Protein AF-A0A978VHN1-F1 (afdb_monomer_lite)

Foldseek 3Di:
DDDDDDDDDDDDDDDDDDDDDDDDDDDDDDDDDDDDDDDDDPVAAEEEEEALALLRLLLQLLLLVLAVRHAAEYEAQADHHPVLCPPPNQFGQAAFQVPPDQLVLLVQFLPCSVVSNFCLCVVPNPVNSQVVLVVLPFHWDADPVRTITTPVSHSVSVVVSSVVSCVVSPHHYHYNKHWQEWDDDPQWIWTWIARNVPRDTDIDIHNHYHYPHPPDPSSVVHCVNHPDDDDDDFFAQWAFFFPDPLLCVVADDDQWGGHPRGIHHQVRRSVCRNCRVVCVVVQVWDKDWDQLQVVDDLVRQLVQLVVQLVVQQVDFQLVDDRCVSVDDSSVSVVLCVVLVHDSRDGSVPQDSVNSSVSSCCNGTPMTTGPHTDDDDGGRPRNSVSSSSSSSSNVSSNQSSCVSVVNDDPDDDDDDPDDPADAAEQDPCCQPPNQLVPDDAFQADEDADDVPGPLVRVVVNQVVQVPPPDPRRHHYLFDRVLNVQQQFVVSVVVLCVVLVAFAFDKDKDFDPAFQDDDPQWDDDQAWIGGNNDIAGPQKKKAARGNPFQFIKTWHHVVVLTWIKTFHDFADQDPVQVSRLVSLLVLQDDDPDDGGHYYYDDDDDDDDGDQFGMDIGSPDHDDGRRGMIMIGHDACQVQKKKKWWAQALQDIWIKIAGDCVPHRGFDADPVRHGAIWTFFDDPVVSNSSSSSCVSSVQRTWMWIWGDHPNDIHTHHTNGHDDDGPDSLRSNLSSLSVNLVSCVVPPVVVSVVDDSHGDVVVPDDDDDDPDDDDDDDPDPDDPPDDDDDDDDDDDDDFFFWWFKDKFKAKDQDPQVQVLQCVQVVNDAQDKHKQFDQVSLVSVLVSLVVVQDPDQDDDDDDVVVVVNVNNLSSVLSNLQSPQLPGCPQGQKMKMKGADDWDWDDDPPDDTRIGGRMTMIMIIHIRAQALRSLVVLLVLLLCCQQPVDPDPDRHVVPDDPVVVSVDAAEFEPDSSRLQSSLSSNCNNVVIDDDSPVSSVRHYDYDNVLQPLQVQLVVLLVVLLVVVQCVLQVLDQPPDDPDPPQQAPPPLAADSCSVVLLVVLLVLLVLLLVLLVVVQVVVVVVVVVVDDDDDPPNDDPVVSVPDSCPLVVQVVVLAFGPSDGSSNLSVLSVCLSCQQAPPVVRGGDLVSLVSQLSNLVRCVVRVVSSVRPCSVVSNVSSCSRCSNNVVRSQPRHPVSVVVSVCSSPVVDPPPDD

Structure (mmCIF, N/CA/C/O backbone):
data_AF-A0A978VHN1-F1
#
_entry.id   AF-A0A978VHN1-F1
#
loop_
_atom_site.group_PDB
_atom_site.id
_atom_site.type_symbol
_atom_site.label_atom_id
_atom_site.label_alt_id
_atom_site.label_comp_id
_atom_site.label_asym_id
_atom_site.label_entity_id
_atom_site.label_seq_id
_atom_site.pdbx_PDB_ins_code
_atom_site.Cartn_x
_atom_site.Cartn_y
_atom_site.Cartn_z
_atom_site.occupancy
_atom_site.B_iso_or_equiv
_atom_site.auth_seq_id
_atom_site.auth_comp_id
_atom_site.auth_asym_id
_atom_site.auth_atom_id
_atom_site.pdbx_PDB_model_num
ATOM 1 N N . MET A 1 1 ? 40.995 -9.228 34.389 1.00 23.66 1 MET A N 1
ATOM 2 C CA . MET A 1 1 ? 42.226 -9.731 35.033 1.00 23.66 1 MET A CA 1
ATOM 3 C C . MET A 1 1 ? 42.840 -10.819 34.158 1.00 23.66 1 MET A C 1
ATOM 5 O O . MET A 1 1 ? 42.144 -11.741 33.767 1.00 23.66 1 MET A O 1
ATOM 9 N N . SER A 1 2 ? 44.104 -10.591 33.805 1.00 18.84 2 SER A N 1
ATOM 10 C CA . SER A 1 2 ? 45.189 -11.450 33.297 1.00 18.84 2 SER A CA 1
ATOM 11 C C . SER A 1 2 ? 45.091 -12.996 33.358 1.00 18.84 2 SER A C 1
ATOM 13 O O . SER A 1 2 ? 44.983 -13.529 34.454 1.00 18.84 2 SER A O 1
ATOM 15 N N . PHE A 1 3 ? 45.274 -13.632 32.176 1.00 19.95 3 PHE A N 1
ATOM 16 C CA . PHE A 1 3 ? 46.182 -14.756 31.778 1.00 19.95 3 PHE A CA 1
ATOM 17 C C . PHE A 1 3 ? 46.316 -16.034 32.664 1.00 19.95 3 PHE A C 1
ATOM 19 O O . PHE A 1 3 ? 46.292 -15.951 33.879 1.00 19.95 3 PHE A O 1
ATOM 26 N N . THR A 1 4 ? 46.519 -17.276 32.171 1.00 24.92 4 THR A N 1
ATOM 27 C CA . THR A 1 4 ? 47.367 -17.767 31.052 1.00 24.92 4 THR A CA 1
ATOM 28 C C . THR A 1 4 ? 47.069 -19.250 30.696 1.00 24.92 4 THR A C 1
ATOM 30 O O . THR A 1 4 ? 46.908 -20.052 31.606 1.00 24.92 4 THR A O 1
ATOM 33 N N . SER A 1 5 ? 47.181 -19.586 29.391 1.00 24.75 5 SER A N 1
ATOM 34 C CA . SER A 1 5 ? 47.854 -20.767 28.767 1.00 24.75 5 SER A CA 1
ATOM 35 C C . SER A 1 5 ? 47.271 -22.199 28.966 1.00 24.75 5 SER A C 1
ATOM 37 O O . SER A 1 5 ? 46.955 -22.584 30.076 1.00 24.75 5 SER A O 1
ATOM 39 N N . THR A 1 6 ? 47.179 -23.137 27.996 1.00 26.47 6 THR A N 1
ATOM 40 C CA . THR A 1 6 ? 47.881 -23.328 26.698 1.00 26.47 6 THR A CA 1
ATOM 41 C C . THR A 1 6 ? 47.289 -24.497 25.869 1.00 26.47 6 THR A C 1
ATOM 43 O O . THR A 1 6 ? 46.937 -25.512 26.467 1.00 26.47 6 THR A O 1
ATOM 46 N N . ARG A 1 7 ? 47.347 -24.393 24.520 1.00 21.73 7 ARG A N 1
ATOM 47 C CA . ARG A 1 7 ? 47.733 -25.391 23.461 1.00 21.73 7 ARG A CA 1
ATOM 48 C C . ARG A 1 7 ? 46.830 -25.249 22.213 1.00 21.73 7 ARG A C 1
ATOM 50 O O . ARG A 1 7 ? 45.629 -25.406 22.348 1.00 21.73 7 ARG A O 1
ATOM 57 N N . LEU A 1 8 ? 47.270 -25.039 20.966 1.00 19.70 8 LEU A N 1
ATOM 58 C CA . LEU A 1 8 ? 48.526 -24.614 20.326 1.00 19.70 8 LEU A CA 1
ATOM 59 C C . LEU A 1 8 ? 48.159 -24.198 18.871 1.00 19.70 8 LEU A C 1
ATOM 61 O O . LEU A 1 8 ? 47.267 -24.798 18.278 1.00 19.70 8 LEU A O 1
ATOM 65 N N . VAL A 1 9 ? 48.829 -23.184 18.312 1.00 21.77 9 VAL A N 1
ATOM 66 C CA . VAL A 1 9 ? 48.659 -22.632 16.946 1.00 21.77 9 VAL A CA 1
ATOM 67 C C . VAL A 1 9 ? 49.852 -23.033 16.083 1.00 21.77 9 VAL A C 1
ATOM 69 O O . VAL A 1 9 ? 50.964 -22.951 16.592 1.00 21.77 9 VAL A O 1
ATOM 72 N N . LEU A 1 10 ? 49.659 -23.303 14.783 1.00 18.11 10 LEU A N 1
ATOM 73 C CA . LEU A 1 10 ? 50.666 -23.010 13.747 1.00 18.11 10 LEU A CA 1
ATOM 74 C C . LEU A 1 10 ? 49.998 -22.553 12.429 1.00 18.11 10 LEU A C 1
ATOM 76 O O . LEU A 1 10 ? 49.153 -23.248 11.873 1.00 18.11 10 LEU A O 1
ATOM 80 N N . ARG A 1 11 ? 50.400 -21.365 11.948 1.00 21.06 11 ARG A N 1
ATOM 81 C CA . ARG A 1 11 ? 50.219 -20.838 10.577 1.00 21.06 11 ARG A CA 1
ATOM 82 C C . ARG A 1 11 ? 51.448 -21.200 9.747 1.00 21.06 11 ARG A C 1
ATOM 84 O O . ARG A 1 11 ? 52.529 -21.141 10.312 1.00 21.06 11 ARG A O 1
ATOM 91 N N . PHE A 1 12 ? 51.305 -21.348 8.429 1.00 18.53 12 PHE A N 1
ATOM 92 C CA . PHE A 1 12 ? 52.311 -20.909 7.448 1.00 18.53 12 PHE A CA 1
ATOM 93 C C . PHE A 1 12 ? 51.646 -20.641 6.088 1.00 18.53 12 PHE A C 1
ATOM 95 O O . PHE A 1 12 ? 50.700 -21.326 5.712 1.00 18.53 12 PHE A O 1
ATOM 102 N N . GLY A 1 13 ? 52.145 -19.638 5.364 1.00 20.69 13 GLY A N 1
ATOM 103 C CA . GLY A 1 13 ? 51.940 -19.467 3.924 1.00 20.69 13 GLY A CA 1
ATOM 104 C C . GLY A 1 13 ? 53.294 -19.450 3.213 1.00 20.69 13 GLY A C 1
ATOM 105 O O . GLY A 1 13 ? 54.295 -19.212 3.881 1.00 20.69 13 GLY A O 1
ATOM 106 N N . PHE A 1 14 ? 53.316 -19.731 1.905 1.00 21.08 14 PHE A N 1
ATOM 107 C CA . PHE A 1 14 ? 53.994 -18.966 0.838 1.00 21.08 14 PHE A CA 1
ATOM 108 C C . PHE A 1 14 ? 53.988 -19.731 -0.507 1.00 21.08 14 PHE A C 1
ATOM 110 O O . PHE A 1 14 ? 54.187 -20.938 -0.538 1.00 21.08 14 PHE A O 1
ATOM 117 N N . SER A 1 15 ? 53.739 -18.959 -1.577 1.00 20.67 15 SER A N 1
ATOM 118 C CA . SER A 1 15 ? 54.418 -18.870 -2.890 1.00 20.67 15 SER A CA 1
ATOM 119 C C . SER A 1 15 ? 54.900 -20.109 -3.665 1.00 20.67 15 SER A C 1
ATOM 121 O O . SER A 1 15 ? 55.586 -20.985 -3.154 1.00 20.67 15 SER A O 1
ATOM 123 N N . SER A 1 16 ? 54.649 -20.038 -4.977 1.00 29.33 16 SER A N 1
ATOM 124 C CA . SER A 1 16 ? 55.203 -20.830 -6.079 1.00 29.33 16 SER A CA 1
ATOM 125 C C . SER A 1 16 ? 56.732 -20.824 -6.162 1.00 29.33 16 SER A C 1
ATOM 127 O O . SER A 1 16 ? 57.327 -19.763 -6.005 1.00 29.33 16 SER A O 1
ATOM 129 N N . GLU A 1 17 ? 57.322 -21.954 -6.564 1.00 22.70 17 GLU A N 1
ATOM 130 C CA . GLU A 1 17 ? 58.317 -22.046 -7.647 1.00 22.70 17 GLU A CA 1
ATOM 131 C C . GLU A 1 17 ? 58.624 -23.517 -7.971 1.00 22.70 17 GLU A C 1
ATOM 133 O O . GLU A 1 17 ? 58.770 -24.363 -7.090 1.00 22.70 17 GLU A O 1
ATOM 138 N N . ALA A 1 18 ? 58.677 -23.822 -9.266 1.00 29.02 18 ALA A N 1
ATOM 139 C CA . ALA A 1 18 ? 58.998 -25.132 -9.809 1.00 29.02 18 ALA A CA 1
ATOM 140 C C . ALA A 1 18 ? 60.501 -25.217 -10.098 1.00 29.02 18 ALA A C 1
ATOM 142 O O . ALA A 1 18 ? 61.020 -24.386 -10.837 1.00 29.02 18 ALA A O 1
ATOM 143 N N . VAL A 1 19 ? 61.182 -26.259 -9.604 1.00 22.22 19 VAL A N 1
ATOM 144 C CA . VAL A 1 19 ? 62.507 -26.655 -10.105 1.00 22.22 19 VAL A CA 1
ATOM 145 C C . VAL A 1 19 ? 62.607 -28.174 -10.253 1.00 22.22 19 VAL A C 1
ATOM 147 O O . VAL A 1 19 ? 62.267 -28.962 -9.375 1.00 22.22 19 VAL A O 1
ATOM 150 N N . CYS A 1 20 ? 63.084 -28.527 -11.440 1.00 21.69 20 CYS A N 1
ATOM 151 C CA . CYS A 1 20 ? 63.336 -29.823 -12.047 1.00 21.69 20 CYS A CA 1
ATOM 152 C C . CYS A 1 20 ? 64.661 -30.460 -11.579 1.00 21.69 20 CYS A C 1
ATOM 154 O O . CYS A 1 20 ? 65.636 -29.748 -11.377 1.00 21.69 20 CYS A O 1
ATOM 156 N N . THR A 1 21 ? 64.737 -31.797 -11.538 1.00 24.75 21 THR A N 1
ATOM 157 C CA . THR A 1 21 ? 65.944 -32.601 -11.863 1.00 24.75 21 THR A CA 1
ATOM 158 C C . THR A 1 21 ? 65.482 -34.009 -12.296 1.00 24.75 21 THR A C 1
ATOM 160 O O . THR A 1 21 ? 64.880 -34.736 -11.521 1.00 24.75 21 THR A O 1
ATOM 163 N N . SER A 1 22 ? 65.458 -34.334 -13.595 1.00 22.80 22 SER A N 1
ATOM 164 C CA . SER A 1 22 ? 66.549 -34.817 -14.468 1.00 22.80 22 SER A CA 1
ATOM 165 C C . SER A 1 22 ? 66.853 -36.319 -14.341 1.00 22.80 22 SER A C 1
ATOM 167 O O . SER A 1 22 ? 67.541 -36.716 -13.410 1.00 22.80 22 SER A O 1
ATOM 169 N N . LEU A 1 23 ? 66.528 -37.094 -15.389 1.00 24.28 23 LEU A N 1
ATOM 170 C CA . LEU A 1 23 ? 67.434 -38.089 -15.988 1.00 24.28 23 LEU A CA 1
ATOM 171 C C . LEU A 1 23 ? 67.096 -38.293 -17.484 1.00 24.28 23 LEU A C 1
ATOM 173 O O . LEU A 1 23 ? 65.948 -38.471 -17.877 1.00 24.28 23 LEU A O 1
ATOM 177 N N . LYS A 1 24 ? 68.136 -38.192 -18.321 1.00 23.73 24 LYS A N 1
ATOM 178 C CA . LYS A 1 24 ? 68.141 -38.124 -19.796 1.00 23.73 24 LYS A CA 1
ATOM 179 C C . LYS A 1 24 ? 67.983 -39.498 -20.471 1.00 23.73 24 LYS A C 1
ATOM 181 O O . LYS A 1 24 ? 68.670 -40.427 -20.056 1.00 23.73 24 LYS A O 1
ATOM 186 N N . ARG A 1 25 ? 67.326 -39.558 -21.648 1.00 24.69 25 ARG A N 1
ATOM 187 C CA . ARG A 1 25 ? 67.877 -40.208 -22.872 1.00 24.69 25 ARG A CA 1
ATOM 188 C C . ARG A 1 25 ? 67.074 -39.940 -24.172 1.00 24.69 25 ARG A C 1
ATOM 190 O O . ARG A 1 25 ? 65.955 -40.394 -24.322 1.00 24.69 25 ARG A O 1
ATOM 197 N N . LYS A 1 26 ? 67.750 -39.223 -25.086 1.00 24.61 26 LYS A N 1
ATOM 198 C CA . LYS A 1 26 ? 67.881 -39.316 -26.566 1.00 24.61 26 LYS A CA 1
ATOM 199 C C . LYS A 1 26 ? 66.668 -39.526 -27.514 1.00 24.61 26 LYS A C 1
ATOM 201 O O . LYS A 1 26 ? 66.053 -40.578 -27.542 1.00 24.61 26 LYS A O 1
ATOM 206 N N . SER A 1 27 ? 66.516 -38.518 -28.389 1.00 24.58 27 SER A N 1
ATOM 207 C CA . SER A 1 27 ? 66.044 -38.441 -29.794 1.00 24.58 27 SER A CA 1
ATOM 208 C C . SER A 1 27 ? 65.553 -39.699 -30.536 1.00 24.58 27 SER A C 1
ATOM 210 O O . SER A 1 27 ? 66.290 -40.676 -30.625 1.00 24.58 27 SER A O 1
ATOM 212 N N . SER A 1 28 ? 64.471 -39.579 -31.320 1.00 24.17 28 SER A N 1
ATOM 213 C CA . SER A 1 28 ? 64.537 -39.269 -32.772 1.00 24.17 28 SER A CA 1
ATOM 214 C C . SER A 1 28 ? 63.179 -39.455 -33.498 1.00 24.17 28 SER A C 1
ATOM 216 O O . SER A 1 28 ? 62.465 -40.415 -33.247 1.00 24.17 28 SER A O 1
ATOM 218 N N . THR A 1 29 ? 62.858 -38.487 -34.370 1.00 24.92 29 THR A N 1
ATOM 219 C CA . THR A 1 29 ? 62.142 -38.555 -35.674 1.00 24.92 29 THR A CA 1
ATOM 220 C C . THR A 1 29 ? 60.813 -39.322 -35.889 1.00 24.92 29 THR A C 1
ATOM 222 O O . THR A 1 29 ? 60.770 -40.543 -35.915 1.00 24.92 29 THR A O 1
ATOM 225 N N . THR A 1 30 ? 59.784 -38.521 -36.213 1.00 24.67 30 THR A N 1
ATOM 226 C CA . THR A 1 30 ? 58.862 -38.556 -37.384 1.00 24.67 30 THR A CA 1
ATOM 227 C C . THR A 1 30 ? 57.980 -39.780 -37.725 1.00 24.67 30 THR A C 1
ATOM 229 O O . THR A 1 30 ? 58.464 -40.837 -38.105 1.00 24.67 30 THR A O 1
ATOM 232 N N . THR A 1 31 ? 56.665 -39.488 -37.806 1.00 30.22 31 THR A N 1
ATOM 233 C CA . THR A 1 31 ? 55.612 -40.014 -38.722 1.00 30.22 31 THR A CA 1
ATOM 234 C C . THR A 1 31 ? 55.367 -41.519 -38.819 1.00 30.22 31 THR A C 1
ATOM 236 O O . THR A 1 31 ? 56.138 -42.220 -39.459 1.00 30.22 31 THR A O 1
ATOM 239 N N . THR A 1 32 ? 54.159 -41.966 -38.445 1.00 23.44 32 THR A N 1
ATOM 240 C CA . THR A 1 32 ? 53.177 -42.513 -39.413 1.00 23.44 32 THR A CA 1
ATOM 241 C C . THR A 1 32 ? 51.784 -42.644 -38.787 1.00 23.44 32 THR A C 1
ATOM 243 O O . THR A 1 32 ? 51.609 -43.194 -37.705 1.00 23.44 32 THR A O 1
ATOM 246 N N . THR A 1 33 ? 50.790 -42.115 -39.491 1.00 28.14 33 THR A N 1
ATOM 247 C CA . THR A 1 33 ? 49.350 -42.257 -39.264 1.00 28.14 33 THR A CA 1
ATOM 248 C C . THR A 1 33 ? 48.898 -43.688 -39.576 1.00 28.14 33 THR A C 1
ATOM 250 O O . THR A 1 33 ? 49.284 -44.233 -40.608 1.00 28.14 33 THR A O 1
ATOM 253 N N . ILE A 1 34 ? 48.024 -44.265 -38.745 1.00 27.81 34 ILE A N 1
ATOM 254 C CA . ILE A 1 34 ? 47.188 -45.429 -39.093 1.00 27.81 34 ILE A CA 1
ATOM 255 C C . ILE A 1 34 ? 45.717 -45.022 -38.869 1.00 27.81 34 ILE A C 1
ATOM 257 O O . ILE A 1 34 ? 45.431 -44.384 -37.853 1.00 27.81 34 ILE A O 1
ATOM 261 N N . PRO A 1 35 ? 44.791 -45.310 -39.806 1.00 32.91 35 PRO A N 1
ATOM 262 C CA . PRO A 1 35 ? 43.470 -44.693 -39.860 1.00 32.91 35 PRO A CA 1
ATOM 263 C C . PRO A 1 35 ? 42.443 -45.446 -39.006 1.00 32.91 35 PRO A C 1
ATOM 265 O O . PRO A 1 35 ? 42.399 -46.675 -39.016 1.00 32.91 35 PRO A O 1
ATOM 268 N N . ILE A 1 36 ? 41.576 -44.701 -38.316 1.00 28.70 36 ILE A N 1
ATOM 269 C CA . ILE A 1 36 ? 40.404 -45.228 -37.599 1.00 28.70 36 ILE A CA 1
ATOM 270 C C . ILE A 1 36 ? 39.138 -44.792 -38.365 1.00 28.70 36 ILE A C 1
ATOM 272 O O . ILE A 1 36 ? 39.122 -43.687 -38.912 1.00 28.70 36 ILE A O 1
ATOM 276 N N . PRO A 1 37 ? 38.115 -45.661 -38.490 1.00 31.48 37 PRO A N 1
ATOM 277 C CA . PRO A 1 37 ? 37.134 -45.620 -39.571 1.00 31.48 37 PRO A CA 1
ATOM 278 C C . PRO A 1 37 ? 36.224 -44.395 -39.529 1.00 31.48 37 PRO A C 1
ATOM 280 O O . PRO A 1 37 ? 35.776 -43.964 -38.468 1.00 31.48 37 PRO A O 1
ATOM 283 N N . VAL A 1 38 ? 35.893 -43.900 -40.721 1.00 36.03 38 VAL A N 1
ATOM 284 C CA . VAL A 1 38 ? 34.855 -42.897 -40.964 1.00 36.03 38 VAL A CA 1
ATOM 285 C C . VAL A 1 38 ? 33.511 -43.445 -40.478 1.00 36.03 38 VAL A C 1
ATOM 287 O O . VAL A 1 38 ? 32.858 -44.223 -41.171 1.00 36.03 38 VAL A O 1
ATOM 290 N N . ALA A 1 39 ? 33.095 -43.036 -39.281 1.00 31.64 39 ALA A N 1
ATOM 291 C CA . ALA A 1 39 ? 31.705 -43.118 -38.860 1.00 31.64 39 ALA A CA 1
ATOM 292 C C . ALA A 1 39 ? 30.955 -41.935 -39.487 1.00 31.64 39 ALA A C 1
ATOM 294 O O . ALA A 1 39 ? 31.329 -40.777 -39.294 1.00 31.64 39 ALA A O 1
ATOM 295 N N . GLN A 1 40 ? 29.923 -42.235 -40.275 1.00 29.48 40 GLN A N 1
ATOM 296 C CA . GLN A 1 40 ? 28.997 -41.252 -40.831 1.00 29.48 40 GLN A CA 1
ATOM 297 C C . GLN A 1 40 ? 28.476 -40.336 -39.710 1.00 29.48 40 GLN A C 1
ATOM 299 O O . GLN A 1 40 ? 27.790 -40.794 -38.799 1.00 29.48 40 GLN A O 1
ATOM 304 N N . LYS A 1 41 ? 28.801 -39.039 -39.774 1.00 33.03 41 LYS A N 1
ATOM 305 C CA . LYS A 1 41 ? 28.182 -38.012 -38.928 1.00 33.03 41 LYS A CA 1
ATOM 306 C C . LYS A 1 41 ? 26.718 -37.858 -39.347 1.00 33.03 41 LYS A C 1
ATOM 308 O O . LYS A 1 41 ? 26.440 -37.202 -40.347 1.00 33.03 41 LYS A O 1
ATOM 313 N N . SER A 1 42 ? 25.787 -38.437 -38.593 1.00 37.34 42 SER A N 1
ATOM 314 C CA . SER A 1 42 ? 24.411 -37.935 -38.573 1.00 37.34 42 SER A CA 1
ATOM 315 C C . SER A 1 42 ? 24.437 -36.578 -37.870 1.00 37.34 42 SER A C 1
ATOM 317 O O . SER A 1 42 ? 24.809 -36.498 -36.700 1.00 37.34 42 SER A O 1
ATOM 319 N N . ASN A 1 43 ? 24.099 -35.514 -38.589 1.00 51.75 43 ASN A N 1
ATOM 320 C CA . ASN A 1 43 ? 24.185 -34.122 -38.142 1.00 51.75 43 ASN A CA 1
ATOM 321 C C . ASN A 1 43 ? 22.998 -33.711 -37.235 1.00 51.75 43 ASN A C 1
ATOM 323 O O . ASN A 1 43 ? 22.556 -32.570 -37.290 1.00 51.75 43 ASN A O 1
ATOM 327 N N . GLU A 1 44 ? 22.434 -34.648 -36.467 1.00 69.19 44 GLU A N 1
ATOM 328 C CA . GLU A 1 44 ? 21.231 -34.430 -35.652 1.00 69.19 44 GLU A CA 1
ATOM 329 C C . GLU A 1 44 ? 21.609 -33.967 -34.241 1.00 69.19 44 GLU A C 1
ATOM 331 O O . GLU A 1 44 ? 22.273 -34.701 -33.501 1.00 69.19 44 GLU A O 1
ATOM 336 N N . GLU A 1 45 ? 21.167 -32.765 -33.862 1.00 86.88 45 GLU A N 1
ATOM 337 C CA . GLU A 1 45 ? 21.300 -32.251 -32.497 1.00 86.88 45 GLU A CA 1
ATOM 338 C C . GLU A 1 45 ? 20.550 -33.142 -31.498 1.00 86.88 45 GLU A C 1
ATOM 340 O O . GLU A 1 45 ? 19.514 -33.745 -31.809 1.00 86.88 45 GLU A O 1
ATOM 345 N N . ARG A 1 46 ? 21.074 -33.237 -30.273 1.00 94.00 46 ARG A N 1
ATOM 346 C CA . ARG A 1 46 ? 20.566 -34.128 -29.228 1.00 94.00 46 ARG A CA 1
ATOM 347 C C . ARG A 1 46 ? 20.252 -33.395 -27.928 1.00 94.00 46 ARG A C 1
ATOM 349 O O . ARG A 1 46 ? 21.113 -32.757 -27.327 1.00 94.00 46 ARG A O 1
ATOM 356 N N . LEU A 1 47 ? 19.038 -33.613 -27.425 1.00 96.06 47 LEU A N 1
ATOM 357 C CA . LEU A 1 47 ? 18.605 -33.258 -26.074 1.00 96.06 47 LEU A CA 1
ATOM 358 C C . LEU A 1 47 ? 18.618 -34.494 -25.169 1.00 96.06 47 LEU A C 1
ATOM 360 O O . LEU A 1 47 ? 17.914 -35.474 -25.424 1.00 96.06 47 LEU A O 1
ATOM 364 N N . VAL A 1 48 ? 19.347 -34.415 -24.056 1.00 97.12 48 VAL A N 1
ATOM 365 C CA . VAL A 1 48 ? 19.242 -35.385 -22.960 1.00 97.12 48 VAL A CA 1
ATOM 366 C C . VAL A 1 48 ? 18.445 -34.791 -21.800 1.00 97.12 48 VAL A C 1
ATOM 368 O O . VAL A 1 48 ? 18.801 -33.759 -21.233 1.00 97.12 48 VAL A O 1
ATOM 371 N N . VAL A 1 49 ? 17.370 -35.474 -21.412 1.00 97.19 49 VAL A N 1
ATOM 372 C CA . VAL A 1 49 ? 16.538 -35.139 -20.253 1.00 97.19 49 VAL A CA 1
ATOM 373 C C . VAL A 1 49 ? 16.861 -36.093 -19.106 1.00 97.19 49 VAL A C 1
ATOM 375 O O . VAL A 1 49 ? 16.669 -37.303 -19.212 1.00 97.19 49 VAL A O 1
ATOM 378 N N . VAL A 1 50 ? 17.334 -35.559 -17.983 1.00 95.81 50 VAL A N 1
ATOM 379 C CA . VAL A 1 50 ? 17.686 -36.331 -16.786 1.00 95.81 50 VAL A CA 1
ATOM 380 C C . VAL A 1 50 ? 16.495 -36.363 -15.833 1.00 95.81 50 VAL A C 1
ATOM 382 O O . VAL A 1 50 ? 16.274 -35.416 -15.080 1.00 95.81 50 VAL A O 1
ATOM 385 N N . GLY A 1 51 ? 15.746 -37.465 -15.846 1.00 93.81 51 GLY A N 1
ATOM 386 C CA . GLY A 1 51 ? 14.565 -37.700 -15.014 1.00 93.81 51 GLY A CA 1
ATOM 387 C C . GLY A 1 51 ? 13.284 -37.872 -15.833 1.00 93.81 51 GLY A C 1
ATOM 388 O O . GLY A 1 51 ? 12.827 -36.958 -16.512 1.00 93.81 51 GLY A O 1
ATOM 389 N N . GLY A 1 52 ? 12.647 -39.035 -15.704 1.00 94.31 52 GLY A N 1
ATOM 390 C CA . GLY A 1 52 ? 11.376 -39.404 -16.335 1.00 94.31 52 GLY A CA 1
ATOM 391 C C . GLY A 1 52 ? 10.153 -39.057 -15.482 1.00 94.31 52 GLY A C 1
ATOM 392 O O . GLY A 1 52 ? 9.205 -39.840 -15.402 1.00 94.31 52 GLY A O 1
ATOM 393 N N . GLY A 1 53 ? 10.194 -37.924 -14.777 1.00 93.38 53 GLY A N 1
ATOM 394 C CA . GLY A 1 53 ? 9.078 -37.395 -13.989 1.00 93.38 53 GLY A CA 1
ATOM 395 C C . GLY A 1 53 ? 8.096 -36.564 -14.822 1.00 93.38 53 GLY A C 1
ATOM 396 O O . GLY A 1 53 ? 8.215 -36.484 -16.039 1.00 93.38 53 GLY A O 1
ATOM 397 N N . ALA A 1 54 ? 7.146 -35.909 -14.146 1.00 94.44 54 ALA A N 1
ATOM 398 C CA . ALA A 1 54 ? 6.151 -35.027 -14.766 1.00 94.44 54 ALA A CA 1
ATOM 399 C C . ALA A 1 54 ? 6.785 -33.982 -15.706 1.00 94.44 54 ALA A C 1
ATOM 401 O O . ALA A 1 54 ? 6.524 -34.003 -16.903 1.00 94.44 54 ALA A O 1
ATOM 402 N N . ALA A 1 55 ? 7.686 -33.143 -15.183 1.00 95.75 55 ALA A N 1
ATOM 403 C CA . ALA A 1 55 ? 8.350 -32.096 -15.962 1.00 95.75 55 ALA A CA 1
ATOM 404 C C . ALA A 1 55 ? 9.226 -32.648 -17.097 1.00 95.75 55 ALA A C 1
ATOM 406 O O . ALA A 1 55 ? 9.227 -32.102 -18.194 1.00 95.75 55 ALA A O 1
ATOM 407 N N . GLY A 1 56 ? 9.962 -33.735 -16.839 1.00 96.06 56 GLY A N 1
ATOM 408 C CA . GLY A 1 56 ? 10.905 -34.298 -17.806 1.00 96.06 56 GLY A CA 1
ATOM 409 C C . GLY A 1 56 ? 10.211 -34.924 -19.011 1.00 96.06 56 GLY A C 1
ATOM 410 O O . GLY A 1 56 ? 10.566 -34.624 -20.145 1.00 96.06 56 GLY A O 1
ATOM 411 N N . VAL A 1 57 ? 9.178 -35.741 -18.778 1.00 97.06 57 VAL A N 1
ATOM 412 C CA . VAL A 1 57 ? 8.402 -36.349 -19.871 1.00 97.06 57 VAL A CA 1
ATOM 413 C C . VAL A 1 57 ? 7.618 -35.281 -20.632 1.00 97.06 57 VAL A C 1
ATOM 415 O O . VAL A 1 57 ? 7.653 -35.267 -21.859 1.00 97.06 57 VAL A O 1
ATOM 418 N N . PHE A 1 58 ? 6.969 -34.350 -19.926 1.00 97.12 58 PHE A N 1
ATOM 419 C CA . PHE A 1 58 ? 6.195 -33.279 -20.559 1.00 97.12 58 PHE A CA 1
ATOM 420 C C . PHE A 1 58 ? 7.076 -32.345 -21.402 1.00 97.12 58 PHE A C 1
ATOM 422 O O . PHE A 1 58 ? 6.751 -32.048 -22.550 1.00 97.12 58 PHE A O 1
ATOM 429 N N . GLY A 1 59 ? 8.237 -31.944 -20.874 1.00 96.25 59 GLY A N 1
ATOM 430 C CA . GLY A 1 59 ? 9.202 -31.122 -21.602 1.00 96.25 59 GLY A CA 1
ATOM 431 C C . GLY A 1 59 ? 9.835 -31.837 -22.792 1.00 96.25 59 GLY A C 1
ATOM 432 O O . GLY A 1 59 ? 10.027 -31.215 -23.832 1.00 96.25 59 GLY A O 1
ATOM 433 N N . ALA A 1 60 ? 10.081 -33.147 -22.694 1.00 97.06 60 ALA A N 1
ATOM 434 C CA . ALA A 1 60 ? 10.567 -33.945 -23.818 1.00 97.06 60 ALA A CA 1
ATOM 435 C C . ALA A 1 60 ? 9.551 -34.010 -24.971 1.00 97.06 60 ALA A C 1
ATOM 437 O O . ALA A 1 60 ? 9.925 -33.808 -26.126 1.00 97.06 60 ALA A O 1
ATOM 438 N N . ILE A 1 61 ? 8.268 -34.241 -24.657 1.00 97.25 61 ILE A N 1
ATOM 439 C CA . ILE A 1 61 ? 7.177 -34.207 -25.645 1.00 97.25 61 ILE A CA 1
ATOM 440 C C . ILE A 1 61 ? 7.120 -32.829 -26.303 1.00 97.25 61 ILE A C 1
ATOM 442 O O . ILE A 1 61 ? 7.064 -32.731 -27.529 1.00 97.25 61 ILE A O 1
ATOM 446 N N . ARG A 1 62 ? 7.172 -31.757 -25.502 1.00 95.69 62 ARG A N 1
ATOM 447 C CA . ARG A 1 62 ? 7.105 -30.389 -26.020 1.00 95.69 62 ARG A CA 1
ATOM 448 C C . ARG A 1 62 ? 8.293 -30.056 -26.922 1.00 95.69 62 ARG A C 1
ATOM 450 O O . ARG A 1 62 ? 8.066 -29.531 -28.005 1.00 95.69 62 ARG A O 1
ATOM 457 N N . ALA A 1 63 ? 9.515 -30.415 -26.529 1.00 94.12 63 ALA A N 1
ATOM 458 C CA . ALA A 1 63 ? 10.710 -30.214 -27.350 1.00 94.12 63 ALA A CA 1
ATOM 459 C C . ALA A 1 63 ? 10.584 -30.905 -28.713 1.00 94.12 63 ALA A C 1
ATOM 461 O O . ALA A 1 63 ? 10.812 -30.268 -29.735 1.00 94.12 63 ALA A O 1
ATOM 462 N N . LYS A 1 64 ? 10.124 -32.165 -28.741 1.00 92.62 64 LYS A N 1
ATOM 463 C CA . LYS A 1 64 ? 9.842 -32.889 -29.992 1.00 92.62 64 LYS A CA 1
ATOM 464 C C . LYS A 1 64 ? 8.697 -32.293 -30.807 1.00 92.62 64 LYS A C 1
ATOM 466 O O . LYS A 1 64 ? 8.709 -32.377 -32.026 1.00 92.62 64 LYS A O 1
ATOM 471 N N . THR A 1 65 ? 7.700 -31.710 -30.147 1.00 91.50 65 THR A N 1
ATOM 472 C CA . THR A 1 65 ? 6.574 -31.062 -30.832 1.00 91.50 65 THR A CA 1
ATOM 473 C C . THR A 1 65 ? 7.026 -29.796 -31.563 1.00 91.50 65 THR A C 1
ATOM 475 O O . THR A 1 65 ? 6.538 -29.524 -32.652 1.00 91.50 65 THR A O 1
ATOM 478 N N . VAL A 1 66 ? 7.954 -29.035 -30.974 1.00 89.75 66 VAL A N 1
ATOM 479 C CA . VAL A 1 66 ? 8.504 -27.800 -31.563 1.00 89.75 66 VAL A CA 1
ATOM 480 C C . VAL A 1 66 ? 9.611 -28.104 -32.580 1.00 89.75 66 VAL A C 1
ATOM 482 O O . VAL A 1 66 ? 9.662 -27.499 -33.646 1.00 89.75 66 VAL A O 1
ATOM 485 N N . ALA A 1 67 ? 10.475 -29.076 -32.288 1.00 90.06 67 ALA A N 1
ATOM 486 C CA . ALA A 1 67 ? 11.538 -29.535 -33.176 1.00 90.06 67 ALA A CA 1
ATOM 487 C C . ALA A 1 67 ? 11.393 -31.045 -33.446 1.00 90.06 67 ALA A C 1
ATOM 489 O O . ALA A 1 67 ? 11.972 -31.860 -32.718 1.00 90.06 67 ALA A O 1
ATOM 490 N N . PRO A 1 68 ? 10.633 -31.441 -34.489 1.00 89.62 68 PRO A N 1
ATOM 491 C CA . PRO A 1 68 ? 10.396 -32.849 -34.821 1.00 89.62 68 PRO A CA 1
ATOM 492 C C . PRO A 1 68 ? 11.678 -33.658 -35.051 1.00 89.62 68 PRO A C 1
ATOM 494 O O . PRO A 1 68 ? 11.746 -34.828 -34.657 1.00 89.62 68 PRO A O 1
ATOM 497 N N . ASP A 1 69 ? 12.715 -33.019 -35.598 1.00 89.06 69 ASP A N 1
ATOM 498 C CA . ASP A 1 69 ? 13.988 -33.656 -35.953 1.00 89.06 69 ASP A CA 1
ATOM 499 C C . ASP A 1 69 ? 14.985 -33.744 -34.778 1.00 89.06 69 ASP A C 1
ATOM 501 O O . ASP A 1 69 ? 15.928 -34.528 -34.826 1.00 89.06 69 ASP A O 1
ATOM 505 N N . LEU A 1 70 ? 14.757 -33.024 -33.669 1.00 92.12 70 LEU A N 1
ATOM 506 C CA . LEU A 1 70 ? 15.642 -33.033 -32.492 1.00 92.12 70 LEU A CA 1
ATOM 507 C C . LEU A 1 70 ? 15.699 -34.426 -31.854 1.00 92.12 70 LEU A C 1
ATOM 509 O O . LEU A 1 70 ? 14.670 -34.963 -31.448 1.00 92.12 70 LEU A O 1
ATOM 513 N N . ASN A 1 71 ? 16.876 -35.018 -31.666 1.00 95.06 71 ASN A N 1
ATOM 514 C CA . ASN A 1 71 ? 16.988 -36.317 -31.004 1.00 95.06 71 ASN A CA 1
ATOM 515 C C . ASN A 1 71 ? 16.804 -36.172 -29.480 1.00 95.06 71 ASN A C 1
ATOM 517 O O . ASN A 1 71 ? 17.705 -35.710 -28.783 1.00 95.06 71 ASN A O 1
ATOM 521 N N . VAL A 1 72 ? 15.640 -36.563 -28.943 1.00 96.81 72 VAL A N 1
ATOM 522 C CA . VAL A 1 72 ? 15.315 -36.416 -27.511 1.00 96.81 72 VAL A CA 1
ATOM 523 C C . VAL A 1 72 ? 15.399 -37.755 -26.779 1.00 96.81 72 VAL A C 1
ATOM 525 O O . VAL A 1 72 ? 14.629 -38.680 -27.052 1.00 96.81 72 VAL A O 1
ATOM 528 N N . VAL A 1 73 ? 16.289 -37.831 -25.786 1.00 96.56 73 VAL A N 1
ATOM 529 C CA . VAL A 1 73 ? 16.481 -39.003 -24.922 1.00 96.56 73 VAL A CA 1
ATOM 530 C C . VAL A 1 73 ? 16.172 -38.651 -23.470 1.00 96.56 73 VAL A C 1
ATOM 532 O O . VAL A 1 73 ? 16.830 -37.803 -22.875 1.00 96.56 73 VAL A O 1
ATOM 535 N N . VAL A 1 74 ? 15.208 -39.340 -22.862 1.00 97.25 74 VAL A N 1
ATOM 536 C CA . VAL A 1 74 ? 14.886 -39.222 -21.434 1.00 97.25 74 VAL A CA 1
ATOM 537 C C . VAL A 1 74 ? 15.540 -40.373 -20.674 1.00 97.25 74 VAL A C 1
ATOM 539 O O . VAL A 1 74 ? 15.230 -41.537 -20.920 1.00 97.25 74 VAL A O 1
ATOM 542 N N . ILE A 1 75 ? 16.421 -40.059 -19.728 1.00 95.38 75 ILE A N 1
ATOM 543 C CA . ILE A 1 75 ? 17.135 -41.028 -18.890 1.00 95.38 75 ILE A CA 1
ATOM 544 C C . ILE A 1 75 ? 16.491 -41.063 -17.503 1.00 95.38 75 ILE A C 1
ATOM 546 O O . ILE A 1 75 ? 16.453 -40.053 -16.801 1.00 95.38 75 ILE A O 1
ATOM 550 N N . GLU A 1 76 ? 16.003 -42.232 -17.092 1.00 93.31 76 GLU A N 1
ATOM 551 C CA . GLU A 1 76 ? 15.321 -42.442 -15.814 1.00 93.31 76 GLU A CA 1
ATOM 552 C C . GLU A 1 76 ? 15.927 -43.623 -15.044 1.00 93.31 76 GLU A C 1
ATOM 554 O O . GLU A 1 76 ? 16.050 -44.735 -15.560 1.00 93.31 76 GLU A O 1
ATOM 559 N N . GLN A 1 77 ? 16.268 -43.403 -13.772 1.00 90.06 77 GLN A N 1
ATOM 560 C CA . GLN A 1 77 ? 16.888 -44.429 -12.932 1.00 90.06 77 GLN A CA 1
ATOM 561 C C . GLN A 1 77 ? 15.907 -45.548 -12.567 1.00 90.06 77 GLN A C 1
ATOM 563 O O . GLN A 1 77 ? 16.290 -46.719 -12.528 1.00 90.06 77 GLN A O 1
ATOM 568 N N . GLY A 1 78 ? 14.657 -45.195 -12.276 1.00 88.12 78 GLY A N 1
ATOM 569 C CA . GLY A 1 78 ? 13.611 -46.106 -11.838 1.00 88.12 78 GLY A CA 1
ATOM 570 C C . GLY A 1 78 ? 12.527 -46.317 -12.890 1.00 88.12 78 GLY A C 1
ATOM 571 O O . GLY A 1 78 ? 12.789 -46.492 -14.080 1.00 88.12 78 GLY A O 1
ATOM 572 N N . LYS A 1 79 ? 11.274 -46.345 -12.423 1.00 89.88 79 LYS A N 1
ATOM 573 C CA . LYS A 1 79 ? 10.096 -46.375 -13.293 1.00 89.88 79 LYS A CA 1
ATOM 574 C C . LYS A 1 79 ? 9.656 -44.932 -13.600 1.00 89.88 79 LYS A C 1
ATOM 576 O O . LYS A 1 79 ? 9.409 -44.184 -12.646 1.00 89.88 79 LYS A O 1
ATOM 581 N N . PRO A 1 80 ? 9.468 -44.559 -14.876 1.00 92.19 80 PRO A N 1
ATOM 582 C CA . PRO A 1 80 ? 8.932 -43.258 -15.262 1.00 92.19 80 PRO A CA 1
ATOM 583 C C . PRO A 1 80 ? 7.589 -42.960 -14.593 1.00 92.19 80 PRO A C 1
ATOM 585 O O . PRO A 1 80 ? 6.809 -43.872 -14.290 1.00 92.19 80 PRO A O 1
ATOM 588 N N . LEU A 1 81 ? 7.341 -41.673 -14.341 1.00 93.19 81 LEU A N 1
ATOM 589 C CA . LEU A 1 81 ? 6.090 -41.130 -13.805 1.00 93.19 81 LEU A CA 1
ATOM 590 C C . LEU A 1 81 ? 5.635 -41.774 -12.478 1.00 93.19 81 LEU A C 1
ATOM 592 O O . LEU A 1 81 ? 4.465 -41.702 -12.107 1.00 93.19 81 LEU A O 1
ATOM 596 N N . SER A 1 82 ? 6.555 -42.363 -11.704 1.00 90.25 82 SER A N 1
ATOM 597 C CA . SER A 1 82 ? 6.214 -43.042 -10.444 1.00 90.25 82 SER A CA 1
ATOM 598 C C . SER A 1 82 ? 5.553 -42.116 -9.418 1.00 90.25 82 SER A C 1
ATOM 600 O O . SER A 1 82 ? 4.631 -42.546 -8.729 1.00 90.25 82 SER A O 1
ATOM 602 N N . LYS A 1 83 ? 5.957 -40.837 -9.352 1.00 88.12 83 LYS A N 1
ATOM 603 C CA . LYS A 1 83 ? 5.294 -39.840 -8.489 1.00 88.12 83 LYS A CA 1
ATOM 604 C C . LYS A 1 83 ? 3.889 -39.477 -8.979 1.00 88.12 83 LYS A C 1
ATOM 606 O O . LYS A 1 83 ? 3.001 -39.313 -8.152 1.00 88.12 83 LYS A O 1
ATOM 611 N N . VAL A 1 84 ? 3.669 -39.407 -10.295 1.00 91.12 84 VAL A N 1
ATOM 612 C CA . VAL A 1 84 ? 2.328 -39.203 -10.877 1.00 91.12 84 VAL A CA 1
ATOM 613 C C . VAL A 1 84 ? 1.419 -40.370 -10.495 1.00 91.12 84 VAL A C 1
ATOM 615 O O . VAL A 1 84 ? 0.312 -40.137 -10.015 1.00 91.12 84 VAL A O 1
ATOM 618 N N . ARG A 1 85 ? 1.927 -41.611 -10.573 1.00 90.81 85 ARG A N 1
ATOM 619 C CA . ARG A 1 85 ? 1.173 -42.836 -10.258 1.00 90.81 85 ARG A CA 1
ATOM 620 C C . ARG A 1 85 ? 0.567 -42.826 -8.859 1.00 90.81 85 ARG A C 1
ATOM 622 O O . ARG A 1 85 ? -0.600 -43.162 -8.702 1.00 90.81 85 ARG A O 1
ATOM 629 N N . VAL A 1 86 ? 1.347 -42.440 -7.852 1.00 86.12 86 VAL A N 1
ATOM 630 C CA . VAL A 1 86 ? 0.905 -42.455 -6.444 1.00 86.12 86 VAL A CA 1
ATOM 631 C C . VAL A 1 86 ? 0.213 -41.160 -6.008 1.00 86.12 86 VAL A C 1
ATOM 633 O O . VAL A 1 86 ? -0.374 -41.097 -4.929 1.00 86.12 86 VAL A O 1
ATOM 636 N N . SER A 1 87 ? 0.269 -40.109 -6.827 1.00 84.38 87 SER A N 1
ATOM 637 C CA . SER A 1 87 ? -0.261 -38.799 -6.457 1.00 84.38 87 SER A CA 1
ATOM 638 C C . SER A 1 87 ? -1.783 -38.753 -6.368 1.00 84.38 87 SER A C 1
ATOM 640 O O . SER A 1 87 ? -2.491 -39.520 -7.020 1.00 84.38 87 SER A O 1
ATOM 642 N N . GLY A 1 88 ? -2.302 -37.838 -5.543 1.00 80.81 88 GLY A N 1
ATOM 643 C CA . GLY A 1 88 ? -3.746 -37.674 -5.350 1.00 80.81 88 GLY A CA 1
ATOM 644 C C . GLY A 1 88 ? -4.444 -38.938 -4.832 1.00 80.81 88 GLY A C 1
ATOM 645 O O . GLY A 1 88 ? -5.605 -39.156 -5.163 1.00 80.81 88 GLY A O 1
ATOM 646 N N . GLY A 1 89 ? -3.728 -39.800 -4.096 1.00 81.44 89 GLY A N 1
ATOM 647 C CA . GLY A 1 89 ? -4.242 -41.103 -3.662 1.00 81.44 89 GLY A CA 1
ATOM 648 C C . GLY A 1 89 ? -4.412 -42.097 -4.813 1.00 81.44 89 GLY A C 1
ATOM 649 O O . GLY A 1 89 ? -5.349 -42.882 -4.805 1.00 81.44 89 GLY A O 1
ATOM 650 N N . GLY A 1 90 ? -3.562 -42.017 -5.840 1.00 85.44 90 GLY A N 1
ATOM 651 C CA . GLY A 1 90 ? -3.684 -42.831 -7.052 1.00 85.44 90 GLY A CA 1
ATOM 652 C C . GLY A 1 90 ? -4.624 -42.255 -8.113 1.00 85.44 90 GLY A C 1
ATOM 653 O O . GLY A 1 90 ? -4.754 -42.853 -9.173 1.00 85.44 90 GLY A O 1
ATOM 654 N N . ARG A 1 91 ? -5.241 -41.090 -7.871 1.00 89.44 91 ARG A N 1
ATOM 655 C CA . ARG A 1 91 ? -6.126 -40.405 -8.832 1.00 89.44 91 ARG A CA 1
ATOM 656 C C . ARG A 1 91 ? -5.410 -39.362 -9.693 1.00 89.44 91 ARG A C 1
ATOM 658 O O . ARG A 1 91 ? -5.891 -39.046 -10.766 1.00 89.44 91 ARG A O 1
ATOM 665 N N . CYS A 1 92 ? -4.260 -38.866 -9.229 1.00 91.56 92 CYS A N 1
ATOM 666 C CA . CYS A 1 92 ? -3.533 -37.701 -9.743 1.00 91.56 92 CYS A CA 1
ATOM 667 C C . CYS A 1 92 ? -4.321 -36.383 -9.670 1.00 91.56 92 CYS A C 1
ATOM 669 O O . CYS A 1 92 ? -5.222 -36.133 -10.460 1.00 91.56 92 CYS A O 1
ATOM 671 N N . ASN A 1 93 ? -3.944 -35.519 -8.722 1.00 92.50 93 ASN A N 1
ATOM 672 C CA . ASN A 1 93 ? -4.415 -34.135 -8.697 1.00 92.50 93 ASN A CA 1
ATOM 673 C C . ASN A 1 93 ? -3.567 -33.318 -9.686 1.00 92.50 93 ASN A C 1
ATOM 675 O O . ASN A 1 93 ? -2.435 -32.955 -9.360 1.00 92.50 93 ASN A O 1
ATOM 679 N N . VAL A 1 94 ? -4.086 -33.125 -10.897 1.00 92.12 94 VAL A N 1
ATOM 680 C CA . VAL A 1 94 ? -3.356 -32.663 -12.087 1.00 92.12 94 VAL A CA 1
ATOM 681 C C . VAL A 1 94 ? -2.942 -31.196 -11.972 1.00 92.12 94 VAL A C 1
ATOM 683 O O . VAL A 1 94 ? -1.808 -30.853 -12.305 1.00 92.12 94 VAL A O 1
ATOM 686 N N . THR A 1 95 ? -3.856 -30.341 -11.511 1.00 93.44 95 THR A N 1
ATOM 687 C CA . THR A 1 95 ? -3.677 -28.889 -11.345 1.00 93.44 95 THR A CA 1
ATOM 688 C C . THR A 1 95 ? -4.769 -28.321 -10.418 1.00 93.44 95 THR A C 1
ATOM 690 O O . THR A 1 95 ? -5.469 -29.089 -9.758 1.00 93.44 95 THR A O 1
ATOM 693 N N . ASN A 1 96 ? -4.918 -26.995 -10.336 1.00 90.69 96 ASN A N 1
ATOM 694 C CA . ASN A 1 96 ? -5.960 -26.318 -9.565 1.00 90.69 96 ASN A CA 1
ATOM 695 C C . ASN A 1 96 ? -6.835 -25.416 -10.457 1.00 90.69 96 ASN A C 1
ATOM 697 O O . ASN A 1 96 ? -6.338 -24.472 -11.066 1.00 90.69 96 ASN A O 1
ATOM 701 N N . GLY A 1 97 ? -8.138 -25.692 -10.513 1.00 84.44 97 GLY A N 1
ATOM 702 C CA . GLY A 1 97 ? -9.114 -25.020 -11.372 1.00 84.44 97 GLY A CA 1
ATOM 703 C C . GLY A 1 97 ? -9.633 -23.684 -10.832 1.00 84.44 97 GLY A C 1
ATOM 704 O O . GLY A 1 97 ? -10.209 -22.912 -11.597 1.00 84.44 97 GLY A O 1
ATOM 705 N N . HIS A 1 98 ? -9.415 -23.379 -9.547 1.00 81.19 98 HIS A N 1
ATOM 706 C CA . HIS A 1 98 ? -9.775 -22.082 -8.956 1.00 81.19 98 HIS A CA 1
ATOM 707 C C . HIS A 1 98 ? -8.703 -21.009 -9.188 1.00 81.19 98 HIS A C 1
ATOM 709 O O . HIS A 1 98 ? -8.975 -19.817 -9.061 1.00 81.19 98 HIS A O 1
ATOM 715 N N . CYS A 1 99 ? -7.495 -21.405 -9.586 1.00 73.31 99 CYS A N 1
ATOM 716 C CA . CYS A 1 99 ? -6.391 -20.493 -9.866 1.00 73.31 99 CYS A CA 1
ATOM 717 C C . CYS A 1 99 ? -6.329 -20.123 -11.354 1.00 73.31 99 CYS A C 1
ATOM 719 O O . CYS A 1 99 ? -5.368 -20.457 -12.040 1.00 73.31 99 CYS A O 1
ATOM 721 N N . ARG A 1 100 ? -7.361 -19.437 -11.863 1.00 65.75 100 ARG A N 1
ATOM 722 C CA . ARG A 1 100 ? -7.345 -18.887 -13.236 1.00 65.75 100 ARG A CA 1
ATOM 723 C C . ARG A 1 100 ? -6.419 -17.680 -13.379 1.00 65.75 100 ARG A C 1
ATOM 725 O O . ARG A 1 100 ? -5.918 -17.422 -14.465 1.00 65.75 100 ARG A O 1
ATOM 732 N N . ASP A 1 101 ? -6.198 -16.964 -12.281 1.00 72.19 101 ASP A N 1
ATOM 733 C CA . ASP A 1 101 ? -5.228 -15.877 -12.201 1.00 72.19 101 ASP A CA 1
ATOM 734 C C . ASP A 1 101 ? -3.848 -16.432 -11.816 1.00 72.19 101 ASP A C 1
ATOM 736 O O . ASP A 1 101 ? -3.664 -17.033 -10.750 1.00 72.19 101 ASP A O 1
ATOM 740 N N . ASN A 1 102 ? -2.867 -16.199 -12.686 1.00 71.81 102 ASN A N 1
ATOM 741 C CA . ASN A 1 102 ? -1.484 -16.625 -12.508 1.00 71.81 102 ASN A CA 1
ATOM 742 C C . ASN A 1 102 ? -0.799 -15.962 -11.299 1.00 71.81 102 ASN A C 1
ATOM 744 O O . ASN A 1 102 ? 0.101 -16.564 -10.707 1.00 71.81 102 ASN A O 1
ATOM 748 N N . MET A 1 103 ? -1.246 -14.776 -10.868 1.00 65.94 103 MET A N 1
ATOM 749 C CA . MET A 1 103 ? -0.748 -14.141 -9.644 1.00 65.94 103 MET A CA 1
ATOM 750 C C . MET A 1 103 ? -1.232 -14.875 -8.394 1.00 65.94 103 MET A C 1
ATOM 752 O O . MET A 1 103 ? -0.422 -15.187 -7.520 1.00 65.94 103 MET A O 1
ATOM 756 N N . ILE A 1 104 ? -2.521 -15.224 -8.341 1.00 74.94 104 ILE A N 1
ATOM 757 C CA . ILE A 1 104 ? -3.095 -16.025 -7.250 1.00 74.94 104 ILE A CA 1
ATOM 758 C C . ILE A 1 104 ? -2.440 -17.411 -7.227 1.00 74.94 104 ILE A C 1
ATOM 760 O O . ILE A 1 104 ? -2.124 -17.949 -6.164 1.00 74.94 104 ILE A O 1
ATOM 764 N N . LEU A 1 105 ? -2.163 -17.990 -8.398 1.00 78.69 105 LEU A N 1
ATOM 765 C CA . LEU A 1 105 ? -1.430 -19.247 -8.497 1.00 78.69 105 LEU A CA 1
ATOM 766 C C . LEU A 1 105 ? -0.025 -19.141 -7.887 1.00 78.69 105 LEU A C 1
ATOM 768 O O . LEU A 1 105 ? 0.360 -20.007 -7.101 1.00 78.69 105 LEU A O 1
ATOM 772 N N . ALA A 1 106 ? 0.727 -18.080 -8.200 1.00 79.12 106 ALA A N 1
ATOM 773 C CA . ALA A 1 106 ? 2.075 -17.869 -7.675 1.00 79.12 106 ALA A CA 1
ATOM 774 C C . ALA A 1 106 ? 2.101 -17.741 -6.140 1.00 79.12 106 ALA A C 1
ATOM 776 O O . ALA A 1 106 ? 3.026 -18.240 -5.498 1.00 79.12 106 ALA A O 1
ATOM 777 N N . GLU A 1 107 ? 1.072 -17.153 -5.525 1.00 78.62 107 GLU A N 1
ATOM 778 C CA . GLU A 1 107 ? 0.955 -17.027 -4.062 1.00 78.62 107 GLU A CA 1
ATOM 779 C C . GLU A 1 107 ? 0.829 -18.368 -3.328 1.00 78.62 107 GLU A C 1
ATOM 781 O O . GLU A 1 107 ? 1.137 -18.461 -2.139 1.00 78.62 107 GLU A O 1
ATOM 786 N N . ASN A 1 108 ? 0.465 -19.440 -4.035 1.00 80.44 108 ASN A N 1
ATOM 787 C CA . ASN A 1 108 ? 0.417 -20.786 -3.471 1.00 80.44 108 ASN A CA 1
ATOM 788 C C . ASN A 1 108 ? 1.805 -21.451 -3.348 1.00 80.44 108 ASN A C 1
ATOM 790 O O . ASN A 1 108 ? 1.897 -22.568 -2.835 1.00 80.44 108 ASN A O 1
ATOM 794 N N . TYR A 1 109 ? 2.892 -20.780 -3.753 1.00 81.38 109 TYR A N 1
ATOM 795 C CA . TYR A 1 109 ? 4.269 -21.274 -3.631 1.00 81.38 109 TYR A CA 1
ATOM 796 C C . TYR A 1 109 ? 5.047 -20.497 -2.552 1.00 81.38 109 TYR A C 1
ATOM 798 O O . TYR A 1 109 ? 5.661 -19.473 -2.843 1.00 81.38 109 TYR A O 1
ATOM 806 N N . PRO A 1 110 ? 5.130 -20.981 -1.297 1.00 74.88 110 PRO A N 1
ATOM 807 C CA . PRO A 1 110 ? 5.756 -20.227 -0.200 1.00 74.88 110 PRO A CA 1
ATOM 808 C C . PRO A 1 110 ? 7.226 -19.863 -0.473 1.00 74.88 110 PRO A C 1
ATOM 810 O O . PRO A 1 110 ? 7.746 -18.886 0.060 1.00 74.88 110 PRO A O 1
ATOM 813 N N . ARG A 1 111 ? 7.895 -20.628 -1.342 1.00 79.25 111 ARG A N 1
ATOM 814 C CA . ARG A 1 111 ? 9.249 -20.383 -1.847 1.00 79.25 111 ARG A CA 1
ATOM 815 C C . ARG A 1 111 ? 9.185 -20.333 -3.368 1.00 79.25 111 ARG A C 1
ATOM 817 O O . ARG A 1 111 ? 8.577 -21.220 -3.962 1.00 79.25 111 ARG A O 1
ATOM 824 N N . GLY A 1 112 ? 9.807 -19.332 -3.980 1.00 66.44 112 GLY A N 1
ATOM 825 C CA . GLY A 1 112 ? 9.778 -19.161 -5.433 1.00 66.44 112 GLY A CA 1
ATOM 826 C C . GLY A 1 112 ? 8.613 -18.313 -5.959 1.00 66.44 112 GLY A C 1
ATOM 827 O O . GLY A 1 112 ? 8.574 -18.032 -7.150 1.00 66.44 112 GLY A O 1
ATOM 828 N N . HIS A 1 113 ? 7.650 -17.882 -5.123 1.00 67.56 113 HIS A N 1
ATOM 829 C CA . HIS A 1 113 ? 6.499 -17.105 -5.616 1.00 67.56 113 HIS A CA 1
ATOM 830 C C . HIS A 1 113 ? 6.899 -15.802 -6.312 1.00 67.56 113 HIS A C 1
ATOM 832 O O . HIS A 1 113 ? 6.178 -15.350 -7.193 1.00 67.56 113 HIS A O 1
ATOM 838 N N . LYS A 1 114 ? 8.013 -15.163 -5.926 1.00 65.50 114 LYS A N 1
ATOM 839 C CA . LYS A 1 114 ? 8.458 -13.915 -6.567 1.00 65.50 114 LYS A CA 1
ATOM 840 C C . LYS A 1 114 ? 8.904 -14.184 -7.999 1.00 65.50 114 LYS A C 1
ATOM 842 O O . LYS A 1 114 ? 8.541 -13.437 -8.897 1.00 65.50 114 LYS A O 1
ATOM 847 N N . GLU A 1 115 ? 9.630 -15.275 -8.185 1.00 67.00 115 GLU A N 1
ATOM 848 C CA . GLU A 1 115 ? 10.104 -15.789 -9.461 1.00 67.00 115 GLU A CA 1
ATOM 849 C C . GLU A 1 115 ? 8.930 -16.299 -10.318 1.00 67.00 115 GLU A C 1
ATOM 851 O O . GLU A 1 115 ? 8.922 -16.117 -11.531 1.00 67.00 115 GLU A O 1
ATOM 856 N N . PHE A 1 116 ? 7.891 -16.859 -9.687 1.00 67.44 116 PHE A N 1
ATOM 857 C CA . PHE A 1 116 ? 6.696 -17.366 -10.369 1.00 67.44 116 PHE A CA 1
ATOM 858 C C . PHE A 1 116 ? 5.605 -16.319 -10.653 1.00 67.44 116 PHE A C 1
ATOM 860 O O . PHE A 1 116 ? 4.718 -16.593 -11.455 1.00 67.44 116 PHE A O 1
ATOM 867 N N . ARG A 1 117 ? 5.660 -15.123 -10.043 1.00 60.91 117 ARG A N 1
ATOM 868 C CA . ARG A 1 117 ? 4.747 -13.990 -10.330 1.00 60.91 117 ARG A CA 1
ATOM 869 C C . ARG A 1 117 ? 4.971 -13.367 -11.719 1.00 60.91 117 ARG A C 1
ATOM 871 O O . ARG A 1 117 ? 4.167 -12.542 -12.139 1.00 60.91 117 ARG A O 1
ATOM 878 N N . GLY A 1 118 ? 6.069 -13.719 -12.394 1.00 55.31 118 GLY A N 1
ATOM 879 C CA . GLY A 1 118 ? 6.397 -13.277 -13.753 1.00 55.31 118 GLY A CA 1
ATOM 880 C C . GLY A 1 118 ? 5.725 -14.108 -14.855 1.00 55.31 118 GLY A C 1
ATOM 881 O O . GLY A 1 118 ? 4.697 -14.746 -14.650 1.00 55.31 118 GLY A O 1
ATOM 882 N N . SER A 1 119 ? 6.333 -14.140 -16.044 1.00 61.84 119 SER A N 1
ATOM 883 C CA . SER A 1 119 ? 5.802 -14.823 -17.238 1.00 61.84 119 SER A CA 1
ATOM 884 C C . SER A 1 119 ? 5.699 -16.352 -17.127 1.00 61.84 119 SER A C 1
ATOM 886 O O . SER A 1 119 ? 5.090 -16.978 -17.992 1.00 61.84 119 SER A O 1
ATOM 888 N N . PHE A 1 120 ? 6.239 -16.959 -16.066 1.00 74.81 120 PHE A N 1
ATOM 889 C CA . PHE A 1 120 ? 6.315 -18.411 -15.894 1.00 74.81 120 PHE A CA 1
ATOM 890 C C . PHE A 1 120 ? 4.949 -19.107 -16.030 1.00 74.81 120 PHE A C 1
ATOM 892 O O . PHE A 1 120 ? 4.793 -20.003 -16.853 1.00 74.81 120 PHE A O 1
ATOM 899 N N . PHE A 1 121 ? 3.926 -18.668 -15.290 1.00 79.06 121 PHE A N 1
ATOM 900 C CA . PHE A 1 121 ? 2.579 -19.242 -15.430 1.00 79.06 121 PHE A CA 1
ATOM 901 C C . PHE A 1 121 ? 1.769 -18.638 -16.586 1.00 79.06 121 PHE A C 1
ATOM 903 O O . PHE A 1 121 ? 0.787 -19.242 -17.002 1.00 79.06 121 PHE A O 1
ATOM 910 N N . ASN A 1 122 ? 2.203 -17.509 -17.160 1.00 75.69 122 ASN A N 1
ATOM 911 C CA . ASN A 1 122 ? 1.573 -16.932 -18.356 1.00 75.69 122 ASN A CA 1
ATOM 912 C C . ASN A 1 122 ? 1.862 -17.747 -19.624 1.00 75.69 122 ASN A C 1
ATOM 914 O O . ASN A 1 122 ? 1.071 -17.695 -20.557 1.00 75.69 122 ASN A O 1
ATOM 918 N N . MET A 1 123 ? 2.979 -18.482 -19.674 1.00 74.69 123 MET A N 1
ATOM 919 C CA . MET A 1 123 ? 3.308 -19.336 -20.825 1.00 74.69 123 MET A CA 1
ATOM 920 C C . MET A 1 123 ? 2.544 -20.660 -20.833 1.00 74.69 123 MET A C 1
ATOM 922 O O . MET A 1 123 ? 2.275 -21.205 -21.901 1.00 74.69 123 MET A O 1
ATOM 926 N N . HIS A 1 124 ? 2.261 -21.212 -19.652 1.00 84.44 124 HIS A N 1
ATOM 927 C CA . HIS A 1 124 ? 1.512 -22.455 -19.507 1.00 84.44 124 HIS A CA 1
ATOM 928 C C . HIS A 1 124 ? 0.907 -22.534 -18.102 1.00 84.44 124 HIS A C 1
ATOM 930 O O . HIS A 1 124 ? 1.561 -22.988 -17.158 1.00 84.44 124 HIS A O 1
ATOM 936 N N . GLY A 1 125 ? -0.320 -22.047 -17.947 1.00 88.88 125 GLY A N 1
ATOM 937 C CA . GLY A 1 125 ? -1.061 -22.009 -16.688 1.00 88.88 125 GLY A CA 1
ATOM 938 C C . GLY A 1 125 ? -1.997 -23.212 -16.495 1.00 88.88 125 GLY A C 1
ATOM 939 O O . GLY A 1 125 ? -1.985 -24.157 -17.285 1.00 88.88 125 GLY A O 1
ATOM 940 N N . PRO A 1 126 ? -2.839 -23.214 -15.444 1.00 90.25 126 PRO A N 1
ATOM 941 C CA . PRO A 1 126 ? -3.786 -24.297 -15.167 1.00 90.25 126 PRO A CA 1
ATOM 942 C C . PRO A 1 126 ? -4.782 -24.550 -16.294 1.00 90.25 126 PRO A C 1
ATOM 944 O O . PRO A 1 126 ? -5.084 -25.703 -16.593 1.00 90.25 126 PRO A O 1
ATOM 947 N N . VAL A 1 127 ? -5.258 -23.485 -16.944 1.00 89.75 127 VAL A N 1
ATOM 948 C CA . VAL A 1 127 ? -6.185 -23.588 -18.080 1.00 89.75 127 VAL A CA 1
ATOM 949 C C . VAL A 1 127 ? -5.508 -24.277 -19.267 1.00 89.75 127 VAL A C 1
ATOM 951 O O . VAL A 1 127 ? -6.104 -25.171 -19.869 1.00 89.75 127 VAL A O 1
ATOM 954 N N . ASP A 1 128 ? -4.248 -23.940 -19.552 1.00 91.81 128 ASP A N 1
ATOM 955 C CA . ASP A 1 128 ? -3.469 -24.567 -20.624 1.00 91.81 128 ASP A CA 1
ATOM 956 C C . ASP A 1 128 ? -3.180 -26.035 -20.317 1.00 91.81 128 ASP A C 1
ATOM 958 O O . ASP A 1 128 ? -3.366 -26.888 -21.183 1.00 91.81 128 ASP A O 1
ATOM 962 N N . THR A 1 129 ? -2.807 -26.353 -19.072 1.00 93.88 129 THR A N 1
ATOM 963 C CA . THR A 1 129 ? -2.630 -27.735 -18.603 1.00 93.88 129 THR A CA 1
ATOM 964 C C . THR A 1 129 ? -3.907 -28.546 -18.822 1.00 93.88 129 THR A C 1
ATOM 966 O O . THR A 1 129 ? -3.867 -29.640 -19.386 1.00 93.88 129 THR A O 1
ATOM 969 N N . MET A 1 130 ? -5.058 -28.022 -18.381 1.00 93.88 130 MET A N 1
ATOM 970 C CA . MET A 1 130 ? -6.341 -28.718 -18.510 1.00 93.88 130 MET A CA 1
ATOM 971 C C . MET A 1 130 ? -6.722 -28.932 -19.974 1.00 93.88 130 MET A C 1
ATOM 973 O O . MET A 1 130 ? -7.141 -30.028 -20.352 1.00 93.88 130 MET A O 1
ATOM 977 N N . THR A 1 131 ? -6.532 -27.902 -20.798 1.00 93.94 131 THR A N 1
ATOM 978 C CA . THR A 1 131 ? -6.791 -27.946 -22.239 1.00 93.94 131 THR A CA 1
ATOM 979 C C . THR A 1 131 ? -5.881 -28.958 -22.925 1.00 93.94 131 THR A C 1
ATOM 981 O O . THR A 1 131 ? -6.352 -29.760 -23.725 1.00 93.94 131 THR A O 1
ATOM 984 N N . TRP A 1 132 ? -4.593 -28.992 -22.568 1.00 96.06 132 TRP A N 1
ATOM 985 C CA . TRP A 1 132 ? -3.635 -29.942 -23.124 1.00 96.06 132 TRP A CA 1
ATOM 986 C C . TRP A 1 132 ? -4.061 -31.382 -22.843 1.00 96.06 132 TRP A C 1
ATOM 988 O O . TRP A 1 132 ? -4.175 -32.166 -23.779 1.00 96.06 132 TRP A O 1
ATOM 998 N N . PHE A 1 133 ? -4.371 -31.736 -21.594 1.00 96.94 133 PHE A N 1
ATOM 999 C CA . PHE A 1 133 ? -4.802 -33.102 -21.269 1.00 96.94 133 PHE A CA 1
ATOM 1000 C C . PHE A 1 133 ? -6.138 -33.471 -21.927 1.00 96.94 133 PHE A C 1
ATOM 1002 O O . PHE A 1 133 ? -6.268 -34.580 -22.444 1.00 96.94 133 PHE A O 1
ATOM 1009 N N . THR A 1 134 ? -7.088 -32.535 -21.988 1.00 94.50 134 THR A N 1
ATOM 1010 C CA . THR A 1 134 ? -8.387 -32.753 -22.648 1.00 94.50 134 THR A CA 1
ATOM 1011 C C . THR A 1 134 ? -8.210 -33.010 -24.147 1.00 94.50 134 THR A C 1
ATOM 1013 O O . THR A 1 134 ? -8.750 -33.981 -24.674 1.00 94.50 134 THR A O 1
ATOM 1016 N N . ASN A 1 135 ? -7.371 -32.218 -24.823 1.00 94.75 135 ASN A N 1
ATOM 1017 C CA . ASN A 1 135 ? -7.064 -32.383 -26.249 1.00 94.75 135 ASN A CA 1
ATOM 1018 C C . ASN A 1 135 ? -6.324 -33.693 -26.561 1.00 94.75 135 ASN A C 1
ATOM 1020 O O . ASN A 1 135 ? -6.371 -34.164 -27.694 1.00 94.75 135 ASN A O 1
ATOM 1024 N N . HIS A 1 136 ? -5.673 -34.296 -25.565 1.00 94.94 136 HIS A N 1
ATOM 1025 C CA . HIS A 1 136 ? -4.999 -35.592 -25.679 1.00 94.94 136 HIS A CA 1
ATOM 1026 C C . HIS A 1 136 ? -5.811 -36.737 -25.045 1.00 94.94 136 HIS A C 1
ATOM 1028 O O . HIS A 1 136 ? -5.258 -37.776 -24.681 1.00 94.94 136 HIS A O 1
ATOM 1034 N N . GLY A 1 137 ? -7.134 -36.563 -24.935 1.00 92.31 137 GLY A N 1
ATOM 1035 C CA . GLY A 1 137 ? -8.077 -37.634 -24.608 1.00 92.31 137 GLY A CA 1
ATOM 1036 C C . GLY A 1 137 ? -8.252 -37.928 -23.118 1.00 92.31 137 GLY A C 1
ATOM 1037 O O . GLY A 1 137 ? -8.798 -38.975 -22.772 1.00 92.31 137 GLY A O 1
ATOM 1038 N N . VAL A 1 138 ? -7.811 -37.036 -22.224 1.00 96.31 138 VAL A N 1
ATOM 1039 C CA . VAL A 1 138 ? -8.041 -37.162 -20.778 1.00 96.31 138 VAL A CA 1
ATOM 1040 C C . VAL A 1 138 ? -9.006 -36.083 -20.302 1.00 96.31 138 VAL A C 1
ATOM 1042 O O . VAL A 1 138 ? -8.607 -34.952 -20.032 1.00 96.31 138 VAL A O 1
ATOM 1045 N N . GLU A 1 139 ? -10.277 -36.447 -20.143 1.00 94.62 139 GLU A N 1
ATOM 1046 C CA . GLU A 1 139 ? -11.268 -35.558 -19.534 1.00 94.62 139 GLU A CA 1
ATOM 1047 C C . GLU A 1 139 ? -10.965 -35.306 -18.051 1.00 94.62 139 GLU A C 1
ATOM 1049 O O . GLU A 1 139 ? -10.650 -36.226 -17.282 1.00 94.62 139 GLU A O 1
ATOM 1054 N N . LEU A 1 140 ? -11.109 -34.046 -17.636 1.00 96.12 140 LEU A N 1
ATOM 1055 C CA . LEU A 1 140 ? -10.823 -33.578 -16.283 1.00 96.12 140 LEU A CA 1
ATOM 1056 C C . LEU A 1 140 ? -12.079 -33.013 -15.612 1.00 96.12 140 LEU A C 1
ATOM 1058 O O . LEU A 1 140 ? -12.916 -32.383 -16.253 1.00 96.12 140 LEU A O 1
ATOM 1062 N N . LYS A 1 141 ? -12.170 -33.186 -14.293 1.00 93.44 141 LYS A N 1
ATOM 1063 C CA . LYS A 1 141 ? -13.201 -32.600 -13.428 1.00 93.44 141 LYS A CA 1
ATOM 1064 C C . LYS A 1 141 ? -12.572 -31.754 -12.324 1.00 93.44 141 LYS A C 1
ATOM 1066 O O . LYS A 1 141 ? -11.500 -32.094 -11.819 1.00 93.44 141 LYS A O 1
ATOM 1071 N N . VAL A 1 142 ? -13.258 -30.680 -11.942 1.00 92.88 142 VAL A N 1
ATOM 1072 C CA . VAL A 1 142 ? -12.873 -29.784 -10.842 1.00 92.88 142 VAL A CA 1
ATOM 1073 C C . VAL A 1 142 ? -13.753 -30.099 -9.629 1.00 92.88 142 VAL A C 1
ATOM 1075 O O . VAL A 1 142 ? -14.974 -30.139 -9.758 1.00 92.88 142 VAL A O 1
ATOM 1078 N N . GLU A 1 143 ? -13.146 -30.380 -8.477 1.00 88.62 143 GLU A N 1
ATOM 1079 C CA . GLU A 1 143 ? -13.848 -30.550 -7.194 1.00 88.62 143 GLU A CA 1
ATOM 1080 C C . GLU A 1 143 ? -14.140 -29.175 -6.548 1.00 88.62 143 GLU A C 1
ATOM 1082 O O . GLU A 1 143 ? -13.534 -28.171 -6.921 1.00 88.62 143 GLU A O 1
ATOM 1087 N N . GLU A 1 144 ? -15.052 -29.108 -5.567 1.00 76.06 144 GLU A N 1
ATOM 1088 C CA . GLU A 1 144 ? -15.471 -27.849 -4.907 1.00 76.06 144 GLU A CA 1
ATOM 1089 C C . GLU A 1 144 ? -14.327 -27.082 -4.223 1.00 76.06 144 GLU A C 1
ATOM 1091 O O . GLU A 1 144 ? -14.432 -25.882 -3.996 1.00 76.06 144 GLU A O 1
ATOM 1096 N N . ASP A 1 145 ? -13.221 -27.753 -3.896 1.00 73.62 145 ASP A N 1
ATOM 1097 C CA . ASP A 1 145 ? -12.021 -27.139 -3.317 1.00 73.62 145 ASP A CA 1
ATOM 1098 C C . ASP A 1 145 ? -11.004 -26.668 -4.382 1.00 73.62 145 ASP A C 1
ATOM 1100 O O . ASP A 1 145 ? -9.889 -26.250 -4.055 1.00 73.62 145 ASP A O 1
ATOM 1104 N N . GLY A 1 146 ? -11.381 -26.741 -5.662 1.00 84.94 146 GLY A N 1
ATOM 1105 C CA . GLY A 1 146 ? -10.591 -26.329 -6.817 1.00 84.94 146 GLY A CA 1
ATOM 1106 C C . GLY A 1 146 ? -9.616 -27.383 -7.331 1.00 84.94 146 GLY A C 1
ATOM 1107 O O . GLY A 1 146 ? -8.946 -27.146 -8.335 1.00 84.94 146 GLY A O 1
ATOM 1108 N N . ARG A 1 147 ? -9.491 -28.550 -6.693 1.00 88.69 147 ARG A N 1
ATOM 1109 C CA . ARG A 1 147 ? -8.582 -29.605 -7.170 1.00 88.69 147 ARG A CA 1
ATOM 1110 C C . ARG A 1 147 ? -9.084 -30.224 -8.467 1.00 88.69 147 ARG A C 1
ATOM 1112 O O . ARG A 1 147 ? -10.278 -30.463 -8.625 1.00 88.69 147 ARG A O 1
ATOM 1119 N N . VAL A 1 148 ? -8.160 -30.533 -9.374 1.00 93.38 148 VAL A N 1
ATOM 1120 C CA . VAL A 1 148 ? -8.494 -31.079 -10.694 1.00 93.38 148 VAL A CA 1
ATOM 1121 C C . VAL A 1 148 ? -8.029 -32.523 -10.800 1.00 93.38 148 VAL A C 1
ATOM 1123 O O . VAL A 1 148 ? -6.846 -32.817 -10.641 1.00 93.38 148 VAL A O 1
ATOM 1126 N N . PHE A 1 149 ? -8.953 -33.427 -11.107 1.00 95.44 149 PHE A N 1
ATOM 1127 C CA . PHE A 1 149 ? -8.689 -34.858 -11.262 1.00 95.44 149 PHE A CA 1
ATOM 1128 C C . PHE A 1 149 ? -9.180 -35.351 -12.626 1.00 95.44 149 PHE A C 1
ATOM 1130 O O . PHE A 1 149 ? -10.124 -34.777 -13.170 1.00 95.44 149 PHE A O 1
ATOM 1137 N N . PRO A 1 150 ? -8.613 -36.437 -13.179 1.00 96.12 150 PRO A N 1
ATOM 1138 C CA . PRO A 1 150 ? -9.223 -37.113 -14.314 1.00 96.12 150 PRO A CA 1
ATOM 1139 C C . PRO A 1 150 ? -10.607 -37.647 -13.931 1.00 96.12 150 PRO A C 1
ATOM 1141 O O . PRO A 1 150 ? -10.813 -38.130 -12.811 1.00 96.12 150 PRO A O 1
ATOM 1144 N N . VAL A 1 151 ? -11.558 -37.602 -14.867 1.00 95.62 151 VAL A N 1
ATOM 1145 C CA . VAL A 1 151 ? -12.925 -38.115 -14.655 1.00 95.62 151 VAL A CA 1
ATOM 1146 C C . VAL A 1 151 ? -12.899 -39.589 -14.228 1.00 95.62 151 VAL A C 1
ATOM 1148 O O . VAL A 1 151 ? -13.643 -39.984 -13.326 1.00 95.62 151 VAL A O 1
ATOM 1151 N N . SER A 1 152 ? -11.948 -40.365 -14.763 1.00 94.44 152 SER A N 1
ATOM 1152 C CA . SER A 1 152 ? -11.686 -41.770 -14.411 1.00 94.44 152 SER A CA 1
ATOM 1153 C C . SER A 1 152 ? -11.294 -42.005 -12.946 1.00 94.44 152 SER A C 1
ATOM 1155 O O . SER A 1 152 ? -11.316 -43.143 -12.485 1.00 94.44 152 SER A O 1
ATOM 1157 N N . ASN A 1 153 ? -10.910 -40.956 -12.207 1.00 91.56 153 ASN A N 1
ATOM 1158 C CA . ASN A 1 153 ? -10.302 -41.038 -10.876 1.00 91.56 153 ASN A CA 1
ATOM 1159 C C . ASN A 1 153 ? -9.076 -41.963 -10.825 1.00 91.56 153 ASN A C 1
ATOM 1161 O O . ASN A 1 153 ? -8.808 -42.575 -9.796 1.00 91.56 153 ASN A O 1
ATOM 1165 N N . SER A 1 154 ? -8.319 -42.065 -11.918 1.00 93.56 154 SER A N 1
ATOM 1166 C CA . SER A 1 154 ? -7.121 -42.899 -11.991 1.00 93.56 154 SER A CA 1
ATOM 1167 C C . SER A 1 154 ? -5.951 -42.117 -12.572 1.00 93.56 154 SER A C 1
ATOM 1169 O O . SER A 1 154 ? -6.022 -41.595 -13.684 1.00 93.56 154 SER A O 1
ATOM 1171 N N . SER A 1 155 ? -4.829 -42.108 -11.852 1.00 93.25 155 SER A N 1
ATOM 1172 C CA . SER A 1 155 ? -3.557 -41.552 -12.321 1.00 93.25 155 SER A CA 1
ATOM 1173 C C . SER A 1 155 ? -3.033 -42.275 -13.563 1.00 93.25 155 SER A C 1
ATOM 1175 O O . SER A 1 155 ? -2.222 -41.710 -14.296 1.00 93.25 155 SER A O 1
ATOM 1177 N N . SER A 1 156 ? -3.518 -43.495 -13.825 1.00 95.88 156 SER A N 1
ATOM 1178 C CA . SER A 1 156 ? -3.178 -44.264 -15.025 1.00 95.88 156 SER A CA 1
ATOM 1179 C C . SER A 1 156 ? -3.596 -43.523 -16.291 1.00 95.88 156 SER A C 1
ATOM 1181 O O . SER A 1 156 ? -2.798 -43.453 -17.209 1.00 95.88 156 SER A O 1
ATOM 1183 N N . SER A 1 157 ? -4.749 -42.840 -16.305 1.00 95.88 157 SER A N 1
ATOM 1184 C CA . SER A 1 157 ? -5.185 -42.052 -17.471 1.00 95.88 157 SER A CA 1
ATOM 1185 C C . SER A 1 157 ? -4.179 -40.959 -17.855 1.00 95.88 157 SER A C 1
ATOM 1187 O O . SER A 1 157 ? -3.902 -40.755 -19.032 1.00 95.88 157 SER A O 1
ATOM 1189 N N . ILE A 1 158 ? -3.578 -40.295 -16.862 1.00 97.38 158 ILE A N 1
ATOM 1190 C CA . ILE A 1 158 ? -2.542 -39.273 -17.080 1.00 97.38 158 ILE A CA 1
ATOM 1191 C C . ILE A 1 158 ? -1.235 -39.915 -17.562 1.00 97.38 158 ILE A C 1
ATOM 1193 O O . ILE A 1 158 ? -0.585 -39.400 -18.469 1.00 97.38 158 ILE A O 1
ATOM 1197 N N . ILE A 1 159 ? -0.841 -41.043 -16.964 1.00 96.62 159 ILE A N 1
ATOM 1198 C CA . ILE A 1 159 ? 0.384 -41.764 -17.335 1.00 96.62 159 ILE A CA 1
ATOM 1199 C C . ILE A 1 159 ? 0.289 -42.305 -18.758 1.00 96.62 159 ILE A C 1
ATOM 1201 O O . ILE A 1 159 ? 1.220 -42.115 -19.533 1.00 96.62 159 ILE A O 1
ATOM 1205 N N . ASP A 1 160 ? -0.815 -42.962 -19.095 1.00 96.12 160 ASP A N 1
ATOM 1206 C CA . ASP A 1 160 ? -1.028 -43.588 -20.394 1.00 96.12 160 ASP A CA 1
ATOM 1207 C C . ASP A 1 160 ? -1.056 -42.529 -21.499 1.00 96.12 160 ASP A C 1
ATOM 1209 O O . ASP A 1 160 ? -0.401 -42.713 -22.524 1.00 96.12 160 ASP A O 1
ATOM 1213 N N . CYS A 1 161 ? -1.697 -41.379 -21.247 1.00 97.31 161 CYS A N 1
ATOM 1214 C CA . CYS A 1 161 ? -1.625 -40.212 -22.126 1.00 97.31 161 CYS A CA 1
ATOM 1215 C C . CYS A 1 161 ? -0.171 -39.762 -22.342 1.00 97.31 161 CYS A C 1
ATOM 1217 O O . CYS A 1 161 ? 0.310 -39.793 -23.471 1.00 97.31 161 CYS A O 1
ATOM 1219 N N . LEU A 1 162 ? 0.579 -39.436 -21.281 1.00 97.31 162 LEU A N 1
ATOM 1220 C CA . LEU A 1 162 ? 1.963 -38.953 -21.414 1.00 97.31 162 LEU A CA 1
ATOM 1221 C C . LEU A 1 162 ? 2.890 -39.969 -22.099 1.00 97.31 162 LEU A C 1
ATOM 1223 O O . LEU A 1 162 ? 3.744 -39.594 -22.897 1.00 97.31 162 LEU A O 1
ATOM 1227 N N . MET A 1 163 ? 2.737 -41.259 -21.802 1.00 96.38 163 MET A N 1
ATOM 1228 C CA . MET A 1 163 ? 3.545 -42.320 -22.407 1.00 96.38 163 MET A CA 1
ATOM 1229 C C . MET A 1 163 ? 3.192 -42.541 -23.883 1.00 96.38 163 MET A C 1
ATOM 1231 O O . MET A 1 163 ? 4.095 -42.744 -24.698 1.00 96.38 163 MET A O 1
ATOM 1235 N N . SER A 1 164 ? 1.902 -42.485 -24.232 1.00 96.06 164 SER A N 1
ATOM 1236 C CA . SER A 1 164 ? 1.430 -42.553 -25.618 1.00 96.06 164 SER A CA 1
ATOM 1237 C C . SER A 1 164 ? 1.940 -41.361 -26.424 1.00 96.06 164 SER A C 1
ATOM 1239 O O . SER A 1 164 ? 2.506 -41.548 -27.499 1.00 96.06 164 SER A O 1
ATOM 1241 N N . GLU A 1 165 ? 1.841 -40.153 -25.868 1.00 96.75 165 GLU A N 1
ATOM 1242 C CA . GLU A 1 165 ? 2.306 -38.923 -26.507 1.00 96.75 165 GLU A CA 1
ATOM 1243 C C . GLU A 1 165 ? 3.826 -38.881 -26.672 1.00 96.75 165 GLU A C 1
ATOM 1245 O O . GLU A 1 165 ? 4.317 -38.555 -27.750 1.00 96.75 165 GLU A O 1
ATOM 1250 N N . ALA A 1 166 ? 4.592 -39.310 -25.665 1.00 95.56 166 ALA A N 1
ATOM 1251 C CA . ALA A 1 166 ? 6.045 -39.444 -25.783 1.00 95.56 166 ALA A CA 1
ATOM 1252 C C . ALA A 1 166 ? 6.438 -40.427 -26.896 1.00 95.56 166 ALA A C 1
ATOM 1254 O O . ALA A 1 166 ? 7.329 -40.137 -27.695 1.00 95.56 166 ALA A O 1
ATOM 1255 N N . LYS A 1 167 ? 5.743 -41.568 -26.991 1.00 94.44 167 LYS A N 1
ATOM 1256 C CA . LYS A 1 167 ? 5.970 -42.549 -28.058 1.00 94.44 167 LYS A CA 1
ATOM 1257 C C . LYS A 1 167 ? 5.589 -41.987 -29.431 1.00 94.44 167 LYS A C 1
ATOM 1259 O O . LYS A 1 167 ? 6.347 -42.169 -30.379 1.00 94.44 167 LYS A O 1
ATOM 1264 N N . ARG A 1 168 ? 4.449 -41.297 -29.533 1.00 93.31 168 ARG A N 1
ATOM 1265 C CA . ARG A 1 168 ? 3.950 -40.666 -30.766 1.00 93.31 168 ARG A CA 1
ATOM 1266 C C . ARG A 1 168 ? 4.900 -39.583 -31.275 1.00 93.31 168 ARG A C 1
ATOM 1268 O O . ARG A 1 168 ? 5.146 -39.517 -32.472 1.00 93.31 168 ARG A O 1
ATOM 1275 N N . ALA A 1 169 ? 5.465 -38.786 -30.371 1.00 91.44 169 ALA A N 1
ATOM 1276 C CA . ALA A 1 169 ? 6.423 -37.725 -30.678 1.00 91.44 169 ALA A CA 1
ATOM 1277 C C . ALA A 1 169 ? 7.856 -38.234 -30.955 1.00 91.44 169 ALA A C 1
ATOM 1279 O O . ALA A 1 169 ? 8.738 -37.445 -31.285 1.00 91.44 169 ALA A O 1
ATOM 1280 N N . GLY A 1 170 ? 8.122 -39.538 -30.805 1.00 93.25 170 GLY A N 1
ATOM 1281 C CA . GLY A 1 170 ? 9.448 -40.119 -31.039 1.00 93.25 170 GLY A CA 1
ATOM 1282 C C . GLY A 1 170 ? 10.470 -39.839 -29.929 1.00 93.25 170 GLY A C 1
ATOM 1283 O O . GLY A 1 170 ? 11.669 -39.792 -30.197 1.00 93.25 170 GLY A O 1
ATOM 1284 N N . VAL A 1 171 ? 10.024 -39.641 -28.685 1.00 96.25 171 VAL A N 1
ATOM 1285 C CA . VAL A 1 171 ? 10.906 -39.489 -27.516 1.00 96.25 171 VAL A CA 1
ATOM 1286 C C . VAL A 1 171 ? 11.463 -40.855 -27.094 1.00 96.25 171 VAL A C 1
ATOM 1288 O O . VAL A 1 171 ? 10.711 -41.799 -26.844 1.00 96.25 171 VAL A O 1
ATOM 1291 N N . SER A 1 172 ? 12.787 -40.965 -26.949 1.00 95.62 172 SER A N 1
ATOM 1292 C CA . SER A 1 172 ? 13.454 -42.197 -26.509 1.00 95.62 172 SER A CA 1
ATOM 1293 C C . SER A 1 172 ? 13.556 -42.261 -24.985 1.00 95.62 172 SER A C 1
ATOM 1295 O O . SER A 1 172 ? 14.336 -41.535 -24.372 1.00 95.62 172 SER A O 1
ATOM 1297 N N . LEU A 1 173 ? 12.774 -43.134 -24.347 1.00 94.56 173 LEU A N 1
ATOM 1298 C CA . LEU A 1 173 ? 12.755 -43.281 -22.890 1.00 94.56 173 LEU A CA 1
ATOM 1299 C C . LEU A 1 173 ? 13.629 -44.456 -22.430 1.00 94.56 173 LEU A C 1
ATOM 1301 O O . LEU A 1 173 ? 13.299 -45.622 -22.648 1.00 94.56 173 LEU A O 1
ATOM 1305 N N . GLN A 1 174 ? 14.728 -44.153 -21.740 1.00 93.69 174 GLN A N 1
ATOM 1306 C CA . GLN A 1 174 ? 15.701 -45.127 -21.252 1.00 93.69 174 GLN A CA 1
ATOM 1307 C C . GLN A 1 174 ? 15.621 -45.273 -19.731 1.00 93.69 174 GLN A C 1
ATOM 1309 O O . GLN A 1 174 ? 16.071 -44.417 -18.973 1.00 93.69 174 GLN A O 1
ATOM 1314 N N . THR A 1 175 ? 15.056 -46.392 -19.278 1.00 92.75 175 THR A N 1
ATOM 1315 C CA . THR A 1 175 ? 14.889 -46.697 -17.845 1.00 92.75 175 THR A CA 1
ATOM 1316 C C . THR A 1 175 ? 16.036 -47.541 -17.282 1.00 92.75 175 THR A C 1
ATOM 1318 O O . THR A 1 175 ? 16.670 -48.299 -18.017 1.00 92.75 175 THR A O 1
ATOM 1321 N N . GLY A 1 176 ? 16.260 -47.491 -15.967 1.00 89.62 176 GLY A N 1
ATOM 1322 C CA . GLY A 1 176 ? 17.326 -48.248 -15.302 1.00 89.62 176 GLY A CA 1
ATOM 1323 C C . GLY A 1 176 ? 18.719 -47.637 -15.472 1.00 89.62 176 GLY A C 1
ATOM 1324 O O . GLY A 1 176 ? 19.709 -48.314 -15.190 1.00 89.62 176 GLY A O 1
ATOM 1325 N N . LYS A 1 177 ? 18.801 -46.383 -15.926 1.00 91.81 177 LYS A N 1
ATOM 1326 C CA . LYS A 1 177 ? 20.049 -45.657 -16.182 1.00 91.81 177 LYS A CA 1
ATOM 1327 C C . LYS A 1 177 ? 20.127 -44.399 -15.318 1.00 91.81 177 LYS A C 1
ATOM 1329 O O . LYS A 1 177 ? 19.118 -43.730 -15.119 1.00 91.81 177 LYS A O 1
ATOM 1334 N N . ALA A 1 178 ? 21.304 -44.077 -14.790 1.00 90.81 178 ALA A N 1
ATOM 1335 C CA . ALA A 1 178 ? 21.511 -42.939 -13.896 1.00 90.81 178 ALA A CA 1
ATOM 1336 C C . ALA A 1 178 ? 22.655 -42.046 -14.390 1.00 90.81 178 ALA A C 1
ATOM 1338 O O . ALA A 1 178 ? 23.758 -42.529 -14.623 1.00 90.81 178 ALA A O 1
ATOM 1339 N N . VAL A 1 179 ? 22.417 -40.738 -14.499 1.00 93.12 179 VAL A N 1
ATOM 1340 C CA . VAL A 1 179 ? 23.444 -39.774 -14.933 1.00 93.12 179 VAL A CA 1
ATOM 1341 C C . VAL A 1 179 ? 24.294 -39.342 -13.741 1.00 93.12 179 VAL A C 1
ATOM 1343 O O . VAL A 1 179 ? 23.793 -38.685 -12.831 1.00 93.12 179 VAL A O 1
ATOM 1346 N N . ARG A 1 180 ? 25.562 -39.752 -13.688 1.00 92.06 180 ARG A N 1
ATOM 1347 C CA . ARG A 1 180 ? 26.443 -39.553 -12.522 1.00 92.06 180 ARG A CA 1
ATOM 1348 C C . ARG A 1 180 ? 27.165 -38.218 -12.547 1.00 92.06 180 ARG A C 1
ATOM 1350 O O . ARG A 1 180 ? 27.238 -37.560 -11.509 1.00 92.06 180 ARG A O 1
ATOM 1357 N N . THR A 1 181 ? 27.667 -37.824 -13.709 1.00 92.12 181 THR A N 1
ATOM 1358 C CA . THR A 1 181 ? 28.383 -36.561 -13.882 1.00 92.12 181 THR A CA 1
ATOM 1359 C C . THR A 1 181 ? 27.944 -35.840 -15.143 1.00 92.12 181 THR A C 1
ATOM 1361 O O . THR A 1 181 ? 27.551 -36.481 -16.120 1.00 92.12 181 THR A O 1
ATOM 1364 N N . ALA A 1 182 ? 28.038 -34.514 -15.112 1.00 93.44 182 ALA A N 1
ATOM 1365 C CA . ALA A 1 182 ? 27.840 -33.643 -16.261 1.00 93.44 182 ALA A CA 1
ATOM 1366 C C . ALA A 1 182 ? 28.955 -32.595 -16.299 1.00 93.44 182 ALA A C 1
ATOM 1368 O O . ALA A 1 182 ? 29.238 -31.953 -15.290 1.00 93.44 182 ALA A O 1
ATOM 1369 N N . SER A 1 183 ? 29.571 -32.421 -17.463 1.00 91.25 183 SER A N 1
ATOM 1370 C CA . SER A 1 183 ? 30.579 -31.387 -17.710 1.00 91.25 183 SER A CA 1
ATOM 1371 C C . SER A 1 183 ? 30.331 -30.719 -19.056 1.00 91.25 183 SER A C 1
ATOM 1373 O O . SER A 1 183 ? 29.888 -31.381 -19.994 1.00 91.25 183 SER A O 1
ATOM 1375 N N . SER A 1 184 ? 30.646 -29.429 -19.157 1.00 88.50 184 SER A N 1
ATOM 1376 C CA . SER A 1 184 ? 30.639 -28.702 -20.429 1.00 88.50 184 SER A CA 1
ATOM 1377 C C . SER A 1 184 ? 32.012 -28.817 -21.093 1.00 88.50 184 SER A C 1
ATOM 1379 O O . SER A 1 184 ? 33.021 -28.498 -20.462 1.00 88.50 184 SER A O 1
ATOM 1381 N N . VAL A 1 185 ? 32.055 -29.311 -22.331 1.00 82.81 185 VAL A N 1
ATOM 1382 C CA . VAL A 1 185 ? 33.269 -29.466 -23.148 1.00 82.81 185 VAL A CA 1
ATOM 1383 C C . VAL A 1 185 ? 32.941 -28.989 -24.563 1.00 82.81 185 VAL A C 1
ATOM 1385 O O . VAL A 1 185 ? 31.971 -29.456 -25.153 1.00 82.81 185 VAL A O 1
ATOM 1388 N N . ASP A 1 186 ? 33.714 -28.036 -25.090 1.00 75.31 186 ASP A N 1
ATOM 1389 C CA . ASP A 1 186 ? 33.583 -27.504 -26.459 1.00 75.31 186 ASP A CA 1
ATOM 1390 C C . ASP A 1 186 ? 32.162 -27.044 -26.848 1.00 75.31 186 ASP A C 1
ATOM 1392 O O . ASP A 1 186 ? 31.704 -27.233 -27.972 1.00 75.31 186 ASP A O 1
ATOM 1396 N N . GLY A 1 187 ? 31.442 -26.431 -25.900 1.00 77.38 187 GLY A N 1
ATOM 1397 C CA . GLY A 1 187 ? 30.082 -25.923 -26.116 1.00 77.38 187 GLY A CA 1
ATOM 1398 C C . GLY A 1 187 ? 28.979 -26.984 -26.052 1.00 77.38 187 GLY A C 1
ATOM 1399 O O . GLY A 1 187 ? 27.814 -26.646 -26.247 1.00 77.38 187 GLY A O 1
ATOM 1400 N N . LYS A 1 188 ? 29.320 -28.239 -25.734 1.00 89.00 188 LYS A N 1
ATOM 1401 C CA . LYS A 1 188 ? 28.383 -29.354 -25.554 1.00 89.00 188 LYS A CA 1
ATOM 1402 C C . LYS A 1 188 ? 28.472 -29.953 -24.155 1.00 89.00 188 LYS A C 1
ATOM 1404 O O . LYS A 1 188 ? 29.427 -29.729 -23.413 1.00 89.00 188 LYS A O 1
ATOM 1409 N N . PHE A 1 189 ? 27.479 -30.757 -23.793 1.00 93.25 189 PHE A N 1
ATOM 1410 C CA . PHE A 1 189 ? 27.448 -31.478 -22.526 1.00 93.25 189 PHE A CA 1
ATOM 1411 C C . PHE A 1 189 ? 27.938 -32.911 -22.706 1.00 93.25 189 PHE A C 1
ATOM 1413 O O . PHE A 1 189 ? 27.380 -33.680 -23.487 1.00 93.25 189 PHE A O 1
ATOM 1420 N N . LEU A 1 190 ? 28.943 -33.290 -21.921 1.00 93.75 190 LEU A N 1
ATOM 1421 C CA . LEU A 1 190 ? 29.389 -34.669 -21.786 1.00 93.75 190 LEU A CA 1
ATOM 1422 C C . LEU A 1 190 ? 28.829 -35.256 -20.487 1.00 93.75 190 LEU A C 1
ATOM 1424 O O . LEU A 1 190 ? 29.102 -34.757 -19.392 1.00 93.75 190 LEU A O 1
ATOM 1428 N N . LEU A 1 191 ? 28.043 -36.323 -20.615 1.00 94.19 191 LEU A N 1
ATOM 1429 C CA . LEU A 1 191 ? 27.346 -36.977 -19.510 1.00 94.19 191 LEU A CA 1
ATOM 1430 C C . LEU A 1 191 ? 27.901 -38.381 -19.287 1.00 94.19 191 LEU A C 1
ATOM 1432 O O . LEU A 1 191 ? 28.009 -39.151 -20.240 1.00 94.19 191 LEU A O 1
ATOM 1436 N N . SER A 1 192 ? 28.177 -38.749 -18.034 1.00 93.38 192 SER A N 1
ATOM 1437 C CA . SER A 1 192 ? 28.421 -40.152 -17.679 1.00 93.38 192 SER A CA 1
ATOM 1438 C C . SER A 1 192 ? 27.116 -40.809 -17.240 1.00 93.38 192 SER A C 1
ATOM 1440 O O . SER A 1 192 ? 26.459 -40.376 -16.288 1.00 93.38 192 SER A O 1
ATOM 1442 N N . VAL A 1 193 ? 26.715 -41.855 -17.951 1.00 92.81 193 VAL A N 1
ATOM 1443 C CA . VAL A 1 193 ? 25.468 -42.578 -17.720 1.00 92.81 193 VAL A CA 1
ATOM 1444 C C . VAL A 1 193 ? 25.806 -43.987 -17.258 1.00 92.81 193 VAL A C 1
ATOM 1446 O O . VAL A 1 193 ? 26.418 -44.773 -17.971 1.00 92.81 193 VAL A O 1
ATOM 1449 N N . GLU A 1 194 ? 25.411 -44.323 -16.039 1.00 90.94 194 GLU A N 1
ATOM 1450 C CA . GLU A 1 194 ? 25.582 -45.662 -15.491 1.00 90.94 194 GLU A CA 1
ATOM 1451 C C . GLU A 1 194 ? 24.330 -46.498 -15.755 1.00 90.94 194 GLU A C 1
ATOM 1453 O O . GLU A 1 194 ? 23.214 -46.111 -15.398 1.00 90.94 194 GLU A O 1
ATOM 1458 N N . ASN A 1 195 ? 24.510 -47.674 -16.351 1.00 87.44 195 ASN A N 1
ATOM 1459 C CA . ASN A 1 195 ? 23.442 -48.644 -16.518 1.00 87.44 195 ASN A CA 1
ATOM 1460 C C . ASN A 1 195 ? 23.381 -49.574 -15.302 1.00 87.44 195 ASN A C 1
ATOM 1462 O O . ASN A 1 195 ? 24.212 -50.470 -15.150 1.00 87.44 195 ASN A O 1
ATOM 1466 N N . ASN A 1 196 ? 22.351 -49.421 -14.468 1.00 78.25 196 ASN A N 1
ATOM 1467 C CA . ASN A 1 196 ? 22.223 -50.183 -13.224 1.00 78.25 196 ASN A CA 1
ATOM 1468 C C . ASN A 1 196 ? 22.052 -51.694 -13.455 1.00 78.25 196 ASN A C 1
ATOM 1470 O O . ASN A 1 196 ? 22.321 -52.481 -12.550 1.00 78.25 196 ASN A O 1
ATOM 1474 N N . LYS A 1 197 ? 21.603 -52.117 -14.646 1.00 74.56 197 LYS A N 1
ATOM 1475 C CA . LYS A 1 197 ? 21.428 -53.539 -14.986 1.00 74.56 197 LYS A CA 1
ATOM 1476 C C . LYS A 1 197 ? 22.719 -54.193 -15.479 1.00 74.56 197 LYS A C 1
ATOM 1478 O O . LYS A 1 197 ? 22.938 -55.365 -15.204 1.00 74.56 197 LYS A O 1
ATOM 1483 N N . LEU A 1 198 ? 23.551 -53.444 -16.203 1.00 75.38 198 LEU A N 1
ATOM 1484 C CA . LEU A 1 198 ? 24.773 -53.941 -16.853 1.00 75.38 198 LEU A CA 1
ATOM 1485 C C . LEU A 1 198 ? 26.065 -53.551 -16.113 1.00 75.38 198 LEU A C 1
ATOM 1487 O O . LEU A 1 198 ? 27.131 -54.026 -16.490 1.00 75.38 198 LEU A O 1
ATOM 1491 N N . ARG A 1 199 ? 25.981 -52.710 -15.066 1.00 76.12 199 ARG A N 1
ATOM 1492 C CA . ARG A 1 199 ? 27.129 -52.143 -14.322 1.00 76.12 199 ARG A CA 1
ATOM 1493 C C . ARG A 1 199 ? 28.202 -51.543 -15.240 1.00 76.12 199 ARG A C 1
ATOM 1495 O O . ARG A 1 199 ? 29.394 -51.624 -14.962 1.00 76.12 199 ARG A O 1
ATOM 1502 N N . SER A 1 200 ? 27.766 -50.952 -16.346 1.00 82.88 200 SER A N 1
ATOM 1503 C CA . SER A 1 200 ? 28.617 -50.291 -17.330 1.00 82.88 200 SER A CA 1
ATOM 1504 C C . SER A 1 200 ? 28.365 -48.787 -17.304 1.00 82.88 200 SER A C 1
ATOM 1506 O O . SER A 1 200 ? 27.222 -48.355 -17.127 1.00 82.88 200 SER A O 1
ATOM 1508 N N . VAL A 1 201 ? 29.417 -48.000 -17.516 1.00 86.94 201 VAL A N 1
ATOM 1509 C CA . VAL A 1 201 ? 29.326 -46.547 -17.698 1.00 86.94 201 VAL A CA 1
ATOM 1510 C C . VAL A 1 201 ? 29.486 -46.245 -19.182 1.00 86.94 201 VAL A C 1
ATOM 1512 O O . VAL A 1 201 ? 30.473 -46.646 -19.794 1.00 86.94 201 VAL A O 1
ATOM 1515 N N . GLU A 1 202 ? 28.503 -45.566 -19.756 1.00 91.12 202 GLU A N 1
ATOM 1516 C CA . GLU A 1 202 ? 28.548 -45.028 -21.114 1.00 91.12 202 GLU A CA 1
ATOM 1517 C C . GLU A 1 202 ? 28.673 -43.501 -21.048 1.00 91.12 202 GLU A C 1
ATOM 1519 O O . GLU A 1 202 ? 28.194 -42.868 -20.104 1.00 91.12 202 GLU A O 1
ATOM 1524 N N . TYR A 1 203 ? 29.325 -42.907 -22.043 1.00 89.88 203 TYR A N 1
ATOM 1525 C CA . TYR A 1 203 ? 29.430 -41.457 -22.171 1.00 89.88 203 TYR A CA 1
ATOM 1526 C C . TYR A 1 203 ? 28.509 -40.985 -23.288 1.00 89.88 203 TYR A C 1
ATOM 1528 O O . TYR A 1 203 ? 28.546 -41.523 -24.395 1.00 89.88 203 TYR A O 1
ATOM 1536 N N . VAL A 1 204 ? 27.671 -39.996 -22.987 1.00 91.25 204 VAL A N 1
ATOM 1537 C CA . VAL A 1 204 ? 26.703 -39.432 -23.930 1.00 91.25 204 VAL A CA 1
ATOM 1538 C C . VAL A 1 204 ? 27.014 -37.958 -24.122 1.00 91.25 204 VAL A C 1
ATOM 1540 O O . VAL A 1 204 ? 27.001 -37.188 -23.164 1.00 91.25 204 VAL A O 1
ATOM 1543 N N . GLU A 1 205 ? 27.283 -37.580 -25.367 1.00 92.50 205 GLU A N 1
ATOM 1544 C CA . GLU A 1 205 ? 27.348 -36.183 -25.790 1.00 92.50 205 GLU A CA 1
ATOM 1545 C C . GLU A 1 205 ? 25.932 -35.675 -26.091 1.00 92.50 205 GLU A C 1
ATOM 1547 O O . GLU A 1 205 ? 25.136 -36.382 -26.727 1.00 92.50 205 GLU A O 1
ATOM 1552 N N . ALA A 1 206 ? 25.625 -34.472 -25.613 1.00 93.75 206 ALA A N 1
ATOM 1553 C CA . ALA A 1 206 ? 24.355 -33.793 -25.815 1.00 93.75 206 ALA A CA 1
ATOM 1554 C C . ALA A 1 206 ? 24.581 -32.306 -26.109 1.00 93.75 206 ALA A C 1
ATOM 1556 O O . ALA A 1 206 ? 25.356 -31.645 -25.419 1.00 93.75 206 ALA A O 1
ATOM 1557 N N . ASP A 1 207 ? 23.867 -31.773 -27.094 1.00 93.31 207 ASP A N 1
ATOM 1558 C CA . ASP A 1 207 ? 23.861 -30.341 -27.408 1.00 93.31 207 ASP A CA 1
ATOM 1559 C C . ASP A 1 207 ? 23.001 -29.576 -26.387 1.00 93.31 207 ASP A C 1
ATOM 1561 O O . ASP A 1 207 ? 23.318 -28.456 -25.991 1.00 93.31 207 ASP A O 1
ATOM 1565 N N . TYR A 1 208 ? 21.960 -30.234 -25.862 1.00 94.38 208 TYR A N 1
ATOM 1566 C CA . TYR A 1 208 ? 21.082 -29.689 -24.831 1.00 94.38 208 TYR A CA 1
ATOM 1567 C C . TYR A 1 208 ? 20.912 -30.655 -23.655 1.00 94.38 208 TYR A C 1
ATOM 1569 O O . TYR A 1 208 ? 20.790 -31.871 -23.824 1.00 94.38 208 TYR A O 1
ATOM 1577 N N . LEU A 1 209 ? 20.841 -30.099 -22.444 1.00 94.56 209 LEU A N 1
ATOM 1578 C CA . LEU A 1 209 ? 20.654 -30.845 -21.200 1.00 94.56 209 LEU A CA 1
ATOM 1579 C C . LEU A 1 209 ? 19.492 -30.261 -20.389 1.00 94.56 209 LEU A C 1
ATOM 1581 O O . LEU A 1 209 ? 19.532 -29.100 -19.988 1.00 94.56 209 LEU A O 1
ATOM 1585 N N . LEU A 1 210 ? 18.487 -31.085 -20.083 1.00 95.62 210 LEU A N 1
ATOM 1586 C CA . LEU A 1 210 ? 17.383 -30.734 -19.185 1.00 95.62 210 LEU A CA 1
ATOM 1587 C C . LEU A 1 210 ? 17.450 -31.570 -17.903 1.00 95.62 210 LEU A C 1
ATOM 1589 O O . LEU A 1 210 ? 17.221 -32.778 -17.926 1.00 95.62 210 LEU A O 1
ATOM 1593 N N . ILE A 1 211 ? 17.717 -30.937 -16.759 1.00 95.44 211 ILE A N 1
ATOM 1594 C CA . ILE A 1 211 ? 17.736 -31.615 -15.454 1.00 95.44 211 ILE A CA 1
ATOM 1595 C C . ILE A 1 211 ? 16.328 -31.581 -14.839 1.00 95.44 211 ILE A C 1
ATOM 1597 O O . ILE A 1 211 ? 15.924 -30.596 -14.231 1.00 95.44 211 ILE A O 1
ATOM 1601 N N . ALA A 1 212 ? 15.588 -32.686 -14.956 1.00 94.69 212 ALA A N 1
ATOM 1602 C CA . ALA A 1 212 ? 14.212 -32.856 -14.472 1.00 94.69 212 ALA A CA 1
ATOM 1603 C C . ALA A 1 212 ? 14.085 -33.981 -13.418 1.00 94.69 212 ALA A C 1
ATOM 1605 O O . ALA A 1 212 ? 13.090 -34.707 -13.351 1.00 94.69 212 ALA A O 1
ATOM 1606 N N . SER A 1 213 ? 15.101 -34.126 -12.565 1.00 88.94 213 SER A N 1
ATOM 1607 C CA . SER A 1 213 ? 15.254 -35.240 -11.611 1.00 88.94 213 SER A CA 1
ATOM 1608 C C . SER A 1 213 ? 14.489 -35.065 -10.285 1.00 88.94 213 SER A C 1
ATOM 1610 O O . SER A 1 213 ? 14.600 -35.887 -9.370 1.00 88.94 213 SER A O 1
ATOM 1612 N N . GLY A 1 214 ? 13.679 -34.008 -10.168 1.00 86.12 214 GLY A N 1
ATOM 1613 C CA . GLY A 1 214 ? 12.864 -33.728 -8.989 1.00 86.12 214 GLY A CA 1
ATOM 1614 C C . GLY A 1 214 ? 13.703 -33.431 -7.741 1.00 86.12 214 GLY A C 1
ATOM 1615 O O . GLY A 1 214 ? 14.588 -32.586 -7.765 1.00 86.12 214 GLY A O 1
ATOM 1616 N N . ASN A 1 215 ? 13.412 -34.120 -6.634 1.00 78.75 215 ASN A N 1
ATOM 1617 C CA . ASN A 1 215 ? 14.098 -33.948 -5.344 1.00 78.75 215 ASN A CA 1
ATOM 1618 C C . ASN A 1 215 ? 15.332 -34.862 -5.184 1.00 78.75 215 ASN A C 1
ATOM 1620 O O . ASN A 1 215 ? 15.810 -35.075 -4.068 1.00 78.75 215 ASN A O 1
ATOM 1624 N N . SER A 1 216 ? 15.824 -35.459 -6.275 1.00 84.69 216 SER A N 1
ATOM 1625 C CA . SER A 1 216 ? 16.985 -36.344 -6.226 1.00 84.69 216 SER A CA 1
ATOM 1626 C C . SER A 1 216 ? 18.257 -35.559 -5.904 1.00 84.69 216 SER A C 1
ATOM 1628 O O . SER A 1 216 ? 18.603 -34.607 -6.605 1.00 84.69 216 SER A O 1
ATOM 1630 N N . ARG A 1 217 ? 19.021 -36.017 -4.901 1.00 83.38 217 ARG A N 1
ATOM 1631 C CA . ARG A 1 217 ? 20.351 -35.457 -4.581 1.00 83.38 217 ARG A CA 1
ATOM 1632 C C . ARG A 1 217 ? 21.306 -35.496 -5.773 1.00 83.38 217 ARG A C 1
ATOM 1634 O O . ARG A 1 217 ? 22.178 -34.640 -5.885 1.00 83.38 217 ARG A O 1
ATOM 1641 N N . GLN A 1 218 ? 21.125 -36.468 -6.666 1.00 85.06 218 GLN A N 1
ATOM 1642 C CA . GLN A 1 218 ? 21.895 -36.571 -7.900 1.00 85.06 218 GLN A CA 1
ATOM 1643 C C . GLN A 1 218 ? 21.682 -35.347 -8.797 1.00 85.06 218 GLN A C 1
ATOM 1645 O O . GLN A 1 218 ? 22.651 -34.810 -9.313 1.00 85.06 218 GLN A O 1
ATOM 1650 N N . GLY A 1 219 ? 20.447 -34.849 -8.914 1.00 88.56 219 GLY A N 1
ATOM 1651 C CA . GLY A 1 219 ? 20.141 -33.633 -9.669 1.00 88.56 219 GLY A CA 1
ATOM 1652 C C . GLY A 1 219 ? 20.866 -32.403 -9.142 1.00 88.56 219 GLY A C 1
ATOM 1653 O O . GLY A 1 219 ? 21.458 -31.659 -9.919 1.00 88.56 219 GLY A O 1
ATOM 1654 N N . TYR A 1 220 ? 20.873 -32.226 -7.818 1.00 89.31 220 TYR A N 1
ATOM 1655 C CA . TYR A 1 220 ? 21.595 -31.128 -7.173 1.00 89.31 220 TYR A CA 1
ATOM 1656 C C . TYR A 1 220 ? 23.102 -31.228 -7.412 1.00 89.31 220 TYR A C 1
ATOM 1658 O O . TYR A 1 220 ? 23.733 -30.227 -7.731 1.00 89.31 220 TYR A O 1
ATOM 1666 N N . SER A 1 221 ? 23.669 -32.437 -7.335 1.00 90.44 221 SER A N 1
ATOM 1667 C CA . SER A 1 221 ? 25.085 -32.656 -7.641 1.00 90.44 221 SER A CA 1
ATOM 1668 C C . SER A 1 221 ? 25.424 -32.308 -9.092 1.00 90.44 221 SER A C 1
ATOM 1670 O O . SER A 1 221 ? 26.424 -31.634 -9.317 1.00 90.44 221 SER A O 1
ATOM 1672 N N . LEU A 1 222 ? 24.586 -32.700 -10.060 1.00 92.06 222 LEU A N 1
ATOM 1673 C CA . LEU A 1 222 ? 24.777 -32.348 -11.472 1.00 92.06 222 LEU A CA 1
ATOM 1674 C C . LEU A 1 222 ? 24.725 -30.830 -11.687 1.00 92.06 222 LEU A C 1
ATOM 1676 O O . LEU A 1 222 ? 25.593 -30.279 -12.354 1.00 92.06 222 LEU A O 1
ATOM 1680 N N . ALA A 1 223 ? 23.757 -30.141 -11.079 1.00 91.19 223 ALA A N 1
ATOM 1681 C CA . ALA A 1 223 ? 23.667 -28.685 -11.156 1.00 91.19 223 ALA A CA 1
ATOM 1682 C C . ALA A 1 223 ? 24.902 -27.994 -10.540 1.00 91.19 223 ALA A C 1
ATOM 1684 O O . ALA A 1 223 ? 25.436 -27.060 -11.134 1.00 91.19 223 ALA A O 1
ATOM 1685 N N . SER A 1 224 ? 25.413 -28.483 -9.404 1.00 90.44 224 SER A N 1
ATOM 1686 C CA . SER A 1 224 ? 26.654 -27.967 -8.805 1.00 90.44 224 SER A CA 1
ATOM 1687 C C . SER A 1 224 ? 27.896 -28.233 -9.657 1.00 90.44 224 SER A C 1
ATOM 1689 O O . SER A 1 224 ? 28.757 -27.363 -9.742 1.00 90.44 224 SER A O 1
ATOM 1691 N N . GLN A 1 225 ? 27.994 -29.392 -10.320 1.00 90.31 225 GLN A N 1
ATOM 1692 C CA . GLN A 1 225 ? 29.091 -29.688 -11.257 1.00 90.31 225 GLN A CA 1
ATOM 1693 C C . GLN A 1 225 ? 29.103 -28.728 -12.458 1.00 90.31 225 GLN A C 1
ATOM 1695 O O . GLN A 1 225 ? 30.169 -28.420 -12.981 1.00 90.31 225 GLN A O 1
ATOM 1700 N N . LEU A 1 226 ? 27.934 -28.213 -12.850 1.00 90.19 226 LEU A N 1
ATOM 1701 C CA . LEU A 1 226 ? 27.773 -27.202 -13.899 1.00 90.19 226 LEU A CA 1
ATOM 1702 C C . LEU A 1 226 ? 27.897 -25.753 -13.381 1.00 90.19 226 LEU A C 1
ATOM 1704 O O . LEU A 1 226 ? 27.675 -24.815 -14.139 1.00 90.19 226 LEU A O 1
ATOM 1708 N N . GLY A 1 227 ? 28.258 -25.554 -12.107 1.00 87.69 227 GLY A N 1
ATOM 1709 C CA . GLY A 1 227 ? 28.542 -24.237 -11.525 1.00 87.69 227 GLY A CA 1
ATOM 1710 C C . GLY A 1 227 ? 27.364 -23.537 -10.837 1.00 87.69 227 GLY A C 1
ATOM 1711 O O . GLY A 1 227 ? 27.511 -22.391 -10.414 1.00 87.69 227 GLY A O 1
ATOM 1712 N N . HIS A 1 228 ? 26.205 -24.189 -10.679 1.00 87.88 228 HIS A N 1
ATOM 1713 C CA . HIS A 1 228 ? 25.056 -23.592 -9.988 1.00 87.88 228 HIS A CA 1
ATOM 1714 C C . HIS A 1 228 ? 25.162 -23.698 -8.458 1.00 87.88 228 HIS A C 1
ATOM 1716 O O . HIS A 1 228 ? 25.560 -24.727 -7.904 1.00 87.88 228 HIS A O 1
ATOM 1722 N N . SER A 1 229 ? 24.716 -22.651 -7.757 1.00 85.94 229 SER A N 1
ATOM 1723 C CA . SER A 1 229 ? 24.515 -22.679 -6.307 1.00 85.94 229 SER A CA 1
ATOM 1724 C C . SER A 1 229 ? 23.198 -23.376 -5.949 1.00 85.94 229 SER A C 1
ATOM 1726 O O . SER A 1 229 ? 22.183 -23.222 -6.628 1.00 85.94 229 SER A O 1
ATOM 1728 N N . ILE A 1 230 ? 23.212 -24.159 -4.867 1.00 84.00 230 ILE A N 1
ATOM 1729 C CA . ILE A 1 230 ? 22.042 -24.902 -4.386 1.00 84.00 230 ILE A CA 1
ATOM 1730 C C . ILE A 1 230 ? 21.592 -24.308 -3.060 1.00 84.00 230 ILE A C 1
ATOM 1732 O O . ILE A 1 230 ? 22.374 -24.194 -2.120 1.00 84.00 230 ILE A O 1
ATOM 1736 N N . VAL A 1 231 ? 20.312 -23.954 -2.978 1.00 82.81 231 VAL A N 1
ATOM 1737 C CA . VAL A 1 231 ? 19.678 -23.620 -1.703 1.00 82.81 231 VAL A CA 1
ATOM 1738 C C . VAL A 1 231 ? 19.348 -24.924 -0.982 1.00 82.81 231 VAL A C 1
ATOM 1740 O O . VAL A 1 231 ? 18.608 -25.750 -1.518 1.00 82.81 231 VAL A O 1
ATOM 1743 N N . ASP A 1 232 ? 19.855 -25.094 0.241 1.00 80.69 232 ASP A N 1
ATOM 1744 C CA . ASP A 1 232 ? 19.737 -26.354 0.981 1.00 80.69 232 ASP A CA 1
ATOM 1745 C C . ASP A 1 232 ? 18.282 -26.832 1.097 1.00 80.69 232 ASP A C 1
ATOM 1747 O O . ASP A 1 232 ? 17.432 -26.077 1.592 1.00 80.69 232 ASP A O 1
ATOM 1751 N N . PRO A 1 233 ? 17.958 -28.066 0.672 1.00 82.81 233 PRO A N 1
ATOM 1752 C CA . PRO A 1 233 ? 16.597 -28.576 0.727 1.00 82.81 233 PRO A CA 1
ATOM 1753 C C . PRO A 1 233 ? 16.173 -28.840 2.176 1.00 82.81 233 PRO A C 1
ATOM 1755 O O . PRO A 1 233 ? 16.866 -29.524 2.928 1.00 82.81 233 PRO A O 1
ATOM 1758 N N . VAL A 1 234 ? 14.992 -28.340 2.549 1.00 83.81 234 VAL A N 1
ATOM 1759 C CA . VAL A 1 234 ? 14.348 -28.633 3.840 1.00 83.81 234 VAL A CA 1
ATOM 1760 C C . VAL A 1 234 ? 13.046 -29.407 3.625 1.00 83.81 234 VAL A C 1
ATOM 1762 O O . VAL A 1 234 ? 12.337 -29.135 2.652 1.00 83.81 234 VAL A O 1
ATOM 1765 N N . PRO A 1 235 ? 12.709 -30.364 4.509 1.00 80.62 235 PRO A N 1
ATOM 1766 C CA . PRO A 1 235 ? 11.427 -31.061 4.477 1.00 80.62 235 PRO A CA 1
ATOM 1767 C C . PRO A 1 235 ? 10.240 -30.090 4.494 1.00 80.62 235 PRO A C 1
ATOM 1769 O O . PRO A 1 235 ? 10.253 -29.094 5.211 1.00 80.62 235 PRO A O 1
ATOM 1772 N N . SER A 1 236 ? 9.197 -30.403 3.731 1.00 82.75 236 SER A N 1
ATOM 1773 C CA . SER A 1 236 ? 7.924 -29.669 3.687 1.00 82.75 236 SER A CA 1
ATOM 1774 C C . SER A 1 236 ? 6.780 -30.665 3.492 1.00 82.75 236 SER A C 1
ATOM 1776 O O . SER A 1 236 ? 7.065 -31.782 3.087 1.00 82.75 236 SER A O 1
ATOM 1778 N N . LEU A 1 237 ? 5.527 -30.282 3.773 1.00 78.69 237 LEU A N 1
ATOM 1779 C CA . LEU A 1 237 ? 4.372 -31.196 3.818 1.00 78.69 237 LEU A CA 1
ATOM 1780 C C . LEU A 1 237 ? 4.598 -32.451 4.677 1.00 78.69 237 LEU A C 1
ATOM 1782 O O . LEU A 1 237 ? 4.482 -33.576 4.211 1.00 78.69 237 LEU A O 1
ATOM 1786 N N . PHE A 1 238 ? 4.882 -32.288 5.955 1.00 82.62 238 PHE A N 1
ATOM 1787 C CA . PHE A 1 238 ? 5.006 -33.428 6.854 1.00 82.62 238 PHE A CA 1
ATOM 1788 C C . PHE A 1 238 ? 3.960 -33.378 7.960 1.00 82.62 238 PHE A C 1
ATOM 1790 O O . PHE A 1 238 ? 3.398 -32.333 8.281 1.00 82.62 238 PHE A O 1
ATOM 1797 N N . THR A 1 239 ? 3.700 -34.548 8.534 1.00 85.62 239 THR A N 1
ATOM 1798 C CA . THR A 1 239 ? 2.834 -34.703 9.705 1.00 85.62 239 THR A CA 1
ATOM 1799 C C . THR A 1 239 ? 3.609 -34.262 10.945 1.00 85.62 239 THR A C 1
ATOM 1801 O O . THR A 1 239 ? 4.796 -34.574 11.078 1.00 85.62 239 THR A O 1
ATOM 1804 N N . PHE A 1 240 ? 2.961 -33.528 11.844 1.00 89.12 240 PHE A N 1
ATOM 1805 C CA . PHE A 1 240 ? 3.549 -33.125 13.117 1.00 89.12 240 PHE A CA 1
ATOM 1806 C C . PHE A 1 240 ? 3.434 -34.258 14.124 1.00 89.12 240 PHE A C 1
ATOM 1808 O O . PHE A 1 240 ? 2.350 -34.800 14.334 1.00 89.12 240 PHE A O 1
ATOM 1815 N N . LYS A 1 241 ? 4.561 -34.606 14.747 1.00 87.94 241 LYS A N 1
ATOM 1816 C CA . LYS A 1 241 ? 4.579 -35.575 15.836 1.00 87.94 241 LYS A CA 1
ATOM 1817 C C . LYS A 1 241 ? 4.171 -34.880 17.131 1.00 87.94 241 LYS A C 1
ATOM 1819 O O . LYS A 1 241 ? 4.741 -33.838 17.452 1.00 87.94 241 LYS A O 1
ATOM 1824 N N . THR A 1 242 ? 3.216 -35.450 17.857 1.00 85.44 242 THR A N 1
ATOM 1825 C CA . THR A 1 242 ? 2.734 -34.910 19.136 1.00 85.44 242 THR A CA 1
ATOM 1826 C C . THR A 1 242 ? 2.698 -36.004 20.191 1.00 85.44 242 THR A C 1
ATOM 1828 O O . THR A 1 242 ? 2.199 -37.090 19.911 1.00 85.44 242 THR A O 1
ATOM 1831 N N . ASP A 1 243 ? 3.144 -35.698 21.407 1.00 77.81 243 ASP A N 1
ATOM 1832 C CA . ASP A 1 243 ? 3.144 -36.640 22.534 1.00 77.81 243 ASP A CA 1
ATOM 1833 C C . ASP A 1 243 ? 1.889 -36.446 23.416 1.00 77.81 243 ASP A C 1
ATOM 1835 O O . ASP A 1 243 ? 1.982 -36.201 24.616 1.00 77.81 243 ASP A O 1
ATOM 1839 N N . ASP A 1 244 ? 0.699 -36.495 22.807 1.00 79.38 244 ASP A N 1
ATOM 1840 C CA . ASP A 1 244 ? -0.598 -36.427 23.502 1.00 79.38 244 ASP A CA 1
ATOM 1841 C C . ASP A 1 244 ? -1.337 -37.758 23.300 1.00 79.38 244 ASP A C 1
ATOM 1843 O O . ASP A 1 244 ? -1.875 -38.028 22.226 1.00 79.38 244 ASP A O 1
ATOM 1847 N N . SER A 1 245 ? -1.335 -38.606 24.332 1.00 70.00 245 SER A N 1
ATOM 1848 C CA . SER A 1 245 ? -1.905 -39.959 24.281 1.00 70.00 245 SER A CA 1
ATOM 1849 C C . SER A 1 245 ? -3.422 -39.977 24.076 1.00 70.00 245 SER A C 1
ATOM 1851 O O . SER A 1 245 ? -3.957 -40.964 23.581 1.00 70.00 245 SER A O 1
ATOM 1853 N N . GLN A 1 246 ? -4.125 -38.886 24.396 1.00 72.88 246 GLN A N 1
ATOM 1854 C CA . GLN A 1 246 ? -5.576 -38.786 24.212 1.00 72.88 246 GLN A CA 1
ATOM 1855 C C . GLN A 1 246 ? -5.965 -38.484 22.753 1.00 72.88 246 GLN A C 1
ATOM 1857 O O . GLN A 1 246 ? -7.126 -38.647 22.374 1.00 72.88 246 GLN A O 1
ATOM 1862 N N . LEU A 1 247 ? -5.013 -38.064 21.907 1.00 72.88 247 LEU A N 1
ATOM 1863 C CA . LEU A 1 247 ? -5.250 -37.847 20.476 1.00 72.88 247 LEU A CA 1
ATOM 1864 C C . LEU A 1 247 ? -5.373 -39.158 19.686 1.00 72.88 247 LEU A C 1
ATOM 1866 O O . LEU A 1 247 ? -6.059 -39.179 18.663 1.00 72.88 247 LEU A O 1
ATOM 1870 N N . GLU A 1 248 ? -4.763 -40.257 20.138 1.00 64.38 248 GLU A N 1
ATOM 1871 C CA . GLU A 1 248 ? -4.764 -41.536 19.407 1.00 64.38 248 GLU A CA 1
ATOM 1872 C C . GLU A 1 248 ? -6.189 -42.059 19.133 1.00 64.38 248 GLU A C 1
ATOM 1874 O O . GLU A 1 248 ? -6.458 -42.624 18.069 1.00 64.38 248 GLU A O 1
ATOM 1879 N N . GLU A 1 249 ? -7.137 -41.769 20.030 1.00 64.88 249 GLU A N 1
ATOM 1880 C CA . GLU A 1 249 ? -8.545 -42.177 19.934 1.00 64.88 249 GLU A CA 1
ATOM 1881 C C . GLU A 1 249 ? -9.389 -41.317 18.963 1.00 64.88 249 GLU A C 1
ATOM 1883 O O . GLU A 1 249 ? -10.542 -41.644 18.659 1.00 64.88 249 GLU A O 1
ATOM 1888 N N . LEU A 1 250 ? -8.840 -40.214 18.435 1.00 68.75 250 LEU A N 1
ATOM 1889 C CA . LEU A 1 250 ? -9.572 -39.221 17.633 1.00 68.75 250 LEU A CA 1
ATOM 1890 C C . LEU A 1 250 ? -9.387 -39.365 16.114 1.00 68.75 250 LEU A C 1
ATOM 1892 O O . LEU A 1 250 ? -9.838 -38.499 15.358 1.00 68.75 250 LEU A O 1
ATOM 1896 N N . SER A 1 251 ? -8.770 -40.451 15.641 1.00 60.91 251 SER A N 1
ATOM 1897 C CA . SER A 1 251 ? -8.365 -40.581 14.237 1.00 60.91 251 SER A CA 1
ATOM 1898 C C . SER A 1 251 ? -9.511 -40.423 13.216 1.00 60.91 251 SER A C 1
ATOM 1900 O O . SER A 1 251 ? -10.627 -40.907 13.419 1.00 60.91 251 SER A O 1
ATOM 1902 N N . GLY A 1 252 ? -9.234 -39.740 12.095 1.00 55.25 252 GLY A N 1
ATOM 1903 C CA . GLY A 1 252 ? -10.045 -39.817 10.868 1.00 55.25 252 GLY A CA 1
ATOM 1904 C C . GLY A 1 252 ? -11.169 -38.791 10.645 1.00 55.25 252 GLY A C 1
ATOM 1905 O O . GLY A 1 252 ? -12.149 -39.150 9.999 1.00 55.25 252 GLY A O 1
ATOM 1906 N N . VAL A 1 253 ? -11.080 -37.542 11.128 1.00 52.22 253 VAL A N 1
ATOM 1907 C CA . VAL A 1 253 ? -12.116 -36.515 10.845 1.00 52.22 253 VAL A CA 1
ATOM 1908 C C . VAL A 1 253 ? -11.519 -35.173 10.442 1.00 52.22 253 VAL A C 1
ATOM 1910 O O . VAL A 1 253 ? -10.702 -34.639 11.176 1.00 52.22 253 VAL A O 1
ATOM 1913 N N . GLY A 1 254 ? -12.011 -34.596 9.341 1.00 62.00 254 GLY A N 1
ATOM 1914 C CA . GLY A 1 254 ? -11.838 -33.178 9.007 1.00 62.00 254 GLY A CA 1
ATOM 1915 C C . GLY A 1 254 ? -10.564 -32.806 8.226 1.00 62.00 254 GLY A C 1
ATOM 1916 O O . GLY A 1 254 ? -9.725 -33.656 7.926 1.00 62.00 254 GLY A O 1
ATOM 1917 N N . PRO A 1 255 ? -10.414 -31.517 7.859 1.00 64.62 255 PRO A N 1
ATOM 1918 C CA . PRO A 1 255 ? -9.263 -30.994 7.109 1.00 64.62 255 PRO A CA 1
ATOM 1919 C C . PRO A 1 255 ? -7.951 -30.964 7.924 1.00 64.62 255 PRO A C 1
ATOM 1921 O O . PRO A 1 255 ? -6.865 -30.835 7.350 1.00 64.62 255 PRO A O 1
ATOM 1924 N N . MET A 1 256 ? -8.038 -31.134 9.245 1.00 79.69 256 MET A N 1
ATOM 1925 C CA . MET A 1 256 ? -6.938 -31.546 10.114 1.00 79.69 256 MET A CA 1
ATOM 1926 C C . MET A 1 256 ? -7.209 -32.981 10.567 1.00 79.69 256 MET A C 1
ATOM 1928 O O . MET A 1 256 ? -8.215 -33.235 11.214 1.00 79.69 256 MET A O 1
ATOM 1932 N N . LEU A 1 257 ? -6.314 -33.910 10.247 1.00 77.25 257 LEU A N 1
ATOM 1933 C CA . LEU A 1 257 ? -6.460 -35.320 10.598 1.00 77.25 257 LEU A CA 1
ATOM 1934 C C . LEU A 1 257 ? -5.632 -35.646 11.832 1.00 77.25 257 LEU A C 1
ATOM 1936 O O . LEU A 1 257 ? -4.439 -35.362 11.868 1.00 77.25 257 LEU A O 1
ATOM 1940 N N . VAL A 1 258 ? -6.233 -36.326 12.800 1.00 77.19 258 VAL A N 1
ATOM 1941 C CA . VAL A 1 258 ? -5.484 -36.930 13.903 1.00 77.19 258 VAL A CA 1
ATOM 1942 C C . VAL A 1 258 ? -5.019 -38.330 13.493 1.00 77.19 258 VAL A C 1
ATOM 1944 O O . VAL A 1 258 ? -5.774 -39.119 12.914 1.00 77.19 258 VAL A O 1
ATOM 1947 N N . THR A 1 259 ? -3.752 -38.633 13.744 1.00 75.31 259 THR A N 1
ATOM 1948 C CA . THR A 1 259 ? -3.094 -39.904 13.422 1.00 75.31 259 THR A CA 1
ATOM 1949 C C . THR A 1 259 ? -2.456 -40.486 14.678 1.00 75.31 259 THR A C 1
ATOM 1951 O O . THR A 1 259 ? -2.224 -39.762 15.640 1.00 75.31 259 THR A O 1
ATOM 1954 N N . HIS A 1 260 ? -2.082 -41.764 14.636 1.00 72.19 260 HIS A N 1
ATOM 1955 C CA . HIS A 1 260 ? -1.330 -42.427 15.710 1.00 72.19 260 HIS A CA 1
ATOM 1956 C C . HIS A 1 260 ? 0.053 -41.807 15.985 1.00 72.19 260 HIS A C 1
ATOM 1958 O O . HIS A 1 260 ? 0.691 -42.153 16.966 1.00 72.19 260 HIS A O 1
ATOM 1964 N N . TRP A 1 261 ? 0.533 -40.898 15.129 1.00 74.19 261 TRP A N 1
ATOM 1965 C CA . TRP A 1 261 ? 1.781 -40.168 15.357 1.00 74.19 261 TRP A CA 1
ATOM 1966 C C . TRP A 1 261 ? 1.576 -38.722 15.818 1.00 74.19 261 TRP A C 1
ATOM 1968 O O . TRP A 1 261 ? 2.533 -38.093 16.263 1.00 74.19 261 TRP A O 1
ATOM 1978 N N . GLY A 1 262 ? 0.371 -38.172 15.655 1.00 83.12 262 GLY A N 1
ATOM 1979 C CA . GLY A 1 262 ? 0.062 -36.766 15.905 1.00 83.12 262 GLY A CA 1
ATOM 1980 C C . GLY A 1 262 ? -0.819 -36.141 14.825 1.00 83.12 262 GLY A C 1
ATOM 1981 O O . GLY A 1 262 ? -1.752 -36.777 14.330 1.00 83.12 262 GLY A O 1
ATOM 1982 N N . LEU A 1 263 ? -0.545 -34.891 14.448 1.00 87.06 263 LEU A N 1
ATOM 1983 C CA . LEU A 1 263 ? -1.430 -34.070 13.614 1.00 87.06 263 LEU A CA 1
ATOM 1984 C C . LEU A 1 263 ? -1.019 -34.083 12.136 1.00 87.06 263 LEU A C 1
ATOM 1986 O O . LEU A 1 263 ? 0.128 -33.817 11.784 1.00 87.06 263 LEU A O 1
ATOM 1990 N N . SER A 1 264 ? -1.981 -34.348 11.258 1.00 83.12 264 SER A N 1
ATOM 1991 C CA . SER A 1 264 ? -1.837 -34.455 9.805 1.00 83.12 264 SER A CA 1
ATOM 1992 C C . SER A 1 264 ? -3.008 -33.771 9.078 1.00 83.12 264 SER A C 1
ATOM 1994 O O . SER A 1 264 ? -3.725 -32.944 9.638 1.00 83.12 264 SER A O 1
ATOM 1996 N N . GLY A 1 265 ? -3.219 -34.110 7.807 1.00 78.44 265 GLY A N 1
ATOM 1997 C CA . GLY A 1 265 ? -4.287 -33.564 6.968 1.00 78.44 265 GLY A CA 1
ATOM 1998 C C . GLY A 1 265 ? -3.895 -32.271 6.241 1.00 78.44 265 GLY A C 1
ATOM 1999 O O . GLY A 1 265 ? -2.856 -31.678 6.544 1.00 78.44 265 GLY A O 1
ATOM 2000 N N . PRO A 1 266 ? -4.695 -31.833 5.249 1.00 74.69 266 PRO A N 1
ATOM 2001 C CA . PRO A 1 266 ? -4.371 -30.696 4.384 1.00 74.69 266 PRO A CA 1
ATOM 2002 C C . PRO A 1 266 ? -3.890 -29.435 5.114 1.00 74.69 266 PRO A C 1
ATOM 2004 O O . PRO A 1 266 ? -2.940 -28.801 4.658 1.00 74.69 266 PRO A O 1
ATOM 2007 N N . VAL A 1 267 ? -4.498 -29.093 6.255 1.00 82.00 267 VAL A N 1
ATOM 2008 C CA . VAL A 1 267 ? -4.147 -27.883 7.020 1.00 82.00 267 VAL A CA 1
ATOM 2009 C C . VAL A 1 267 ? -2.746 -27.987 7.625 1.00 82.00 267 VAL A C 1
ATOM 2011 O O . VAL A 1 267 ? -1.944 -27.066 7.470 1.00 82.00 267 VAL A O 1
ATOM 2014 N N . ILE A 1 268 ? -2.408 -29.122 8.246 1.00 86.31 268 ILE A N 1
ATOM 2015 C CA . ILE A 1 268 ? -1.090 -29.335 8.865 1.00 86.31 268 ILE A CA 1
ATOM 2016 C C . ILE A 1 268 ? -0.004 -29.473 7.806 1.00 86.31 268 ILE A C 1
ATOM 2018 O O . ILE A 1 268 ? 1.065 -28.872 7.922 1.00 86.31 268 ILE A O 1
ATOM 2022 N N . LEU A 1 269 ? -0.294 -30.205 6.729 1.00 82.81 269 LEU A N 1
ATOM 2023 C CA . LEU A 1 269 ? 0.639 -30.343 5.620 1.00 82.81 269 LEU A CA 1
ATOM 2024 C C . LEU A 1 269 ? 0.936 -28.963 5.011 1.00 82.81 269 LEU A C 1
ATOM 2026 O O . LEU A 1 269 ? 2.105 -28.612 4.852 1.00 82.81 269 LEU A O 1
ATOM 2030 N N . ARG A 1 270 ? -0.084 -28.123 4.780 1.00 82.25 270 ARG A N 1
ATOM 2031 C CA . ARG A 1 270 ? 0.109 -26.733 4.340 1.00 82.25 270 ARG A CA 1
ATOM 2032 C C . ARG A 1 270 ? 0.943 -25.938 5.346 1.00 82.25 270 ARG A C 1
ATOM 2034 O O . ARG A 1 270 ? 1.954 -25.374 4.943 1.00 82.25 270 ARG A O 1
ATOM 2041 N N . LEU A 1 271 ? 0.599 -25.940 6.633 1.00 87.06 271 LEU A N 1
ATOM 2042 C CA . LEU A 1 271 ? 1.355 -25.222 7.667 1.00 87.06 271 LEU A CA 1
ATOM 2043 C C . LEU A 1 271 ? 2.841 -25.619 7.681 1.00 87.06 271 LEU A C 1
ATOM 2045 O O . LEU A 1 271 ? 3.711 -24.751 7.640 1.00 87.06 271 LEU A O 1
ATOM 2049 N N . SER A 1 272 ? 3.137 -26.920 7.631 1.00 85.88 272 SER A N 1
ATOM 2050 C CA . SER A 1 272 ? 4.513 -27.432 7.580 1.00 85.88 272 SER A CA 1
ATOM 2051 C C . SER A 1 272 ? 5.275 -26.990 6.324 1.00 85.88 272 SER A C 1
ATOM 2053 O O . SER A 1 272 ? 6.491 -26.817 6.363 1.00 85.88 272 SER A O 1
ATOM 2055 N N . ALA A 1 273 ? 4.581 -26.781 5.199 1.00 82.19 273 ALA A N 1
ATOM 2056 C CA . ALA A 1 273 ? 5.198 -26.257 3.990 1.00 82.19 273 ALA A CA 1
ATOM 2057 C C . ALA A 1 273 ? 5.458 -24.756 4.061 1.00 82.19 273 ALA A C 1
ATOM 2059 O O . ALA A 1 273 ? 6.459 -24.322 3.495 1.00 82.19 273 ALA A O 1
ATOM 2060 N N . TRP A 1 274 ? 4.608 -23.974 4.720 1.00 84.81 274 TRP A N 1
ATOM 2061 C CA . TRP A 1 274 ? 4.802 -22.531 4.858 1.00 84.81 274 TRP A CA 1
ATOM 2062 C C . TRP A 1 274 ? 5.896 -22.209 5.882 1.00 84.81 274 TRP A C 1
ATOM 2064 O O . TRP A 1 274 ? 6.825 -21.487 5.539 1.00 84.81 274 TRP A O 1
ATOM 2074 N N . GLY A 1 275 ? 5.872 -22.843 7.058 1.00 85.38 275 GLY A N 1
ATOM 2075 C CA . GLY A 1 275 ? 6.873 -22.660 8.120 1.00 85.38 275 GLY A CA 1
ATOM 2076 C C . GLY A 1 275 ? 8.108 -23.564 8.019 1.00 85.38 275 GLY A C 1
ATOM 2077 O O . GLY A 1 275 ? 8.765 -23.819 9.023 1.00 85.38 275 GLY A O 1
ATOM 2078 N N . ALA A 1 276 ? 8.405 -24.139 6.848 1.00 85.50 276 ALA A N 1
ATOM 2079 C CA . ALA A 1 276 ? 9.407 -25.205 6.710 1.00 85.50 276 ALA A CA 1
ATOM 2080 C C . ALA A 1 276 ? 10.818 -24.807 7.192 1.00 85.50 276 ALA A C 1
ATOM 2082 O O . ALA A 1 276 ? 11.549 -25.648 7.712 1.00 85.50 276 ALA A O 1
ATOM 2083 N N . ARG A 1 277 ? 11.219 -23.540 7.012 1.00 84.75 277 ARG A N 1
ATOM 2084 C CA . ARG A 1 277 ? 12.551 -23.044 7.403 1.00 84.75 277 ARG A CA 1
ATOM 2085 C C . ARG A 1 277 ? 12.617 -22.748 8.896 1.00 84.75 277 ARG A C 1
ATOM 2087 O O . ARG A 1 277 ? 13.596 -23.106 9.540 1.00 84.75 277 ARG A O 1
ATOM 2094 N N . GLU A 1 278 ? 11.570 -22.150 9.442 1.00 86.81 278 GLU A N 1
ATOM 2095 C CA . GLU A 1 278 ? 11.421 -21.867 10.866 1.00 86.81 278 GLU A CA 1
ATOM 2096 C C . GLU A 1 278 ? 11.387 -23.174 11.665 1.00 86.81 278 GLU A C 1
ATOM 2098 O O . GLU A 1 278 ? 12.140 -23.333 12.623 1.00 86.81 278 GLU A O 1
ATOM 2103 N N . LEU A 1 279 ? 10.598 -24.149 11.200 1.00 86.88 279 LEU A N 1
ATOM 2104 C CA . LEU A 1 279 ? 10.528 -25.491 11.778 1.00 86.88 279 LEU A CA 1
ATOM 2105 C C . LEU A 1 279 ? 11.865 -26.232 11.669 1.00 86.88 279 LEU A C 1
ATOM 2107 O O . LEU A 1 279 ? 12.235 -26.956 12.587 1.00 86.88 279 LEU A O 1
ATOM 2111 N N . PHE A 1 280 ? 12.612 -26.056 10.576 1.00 87.12 280 PHE A N 1
ATOM 2112 C CA . PHE A 1 280 ? 13.956 -26.627 10.453 1.00 87.12 280 PHE A CA 1
ATOM 2113 C C . PHE A 1 280 ? 14.905 -26.050 11.513 1.00 87.12 280 PHE A C 1
ATOM 2115 O O . PHE A 1 280 ? 15.593 -26.806 12.197 1.00 87.12 280 PHE A O 1
ATOM 2122 N N . SER A 1 281 ? 14.898 -24.726 11.692 1.00 86.56 281 SER A N 1
ATOM 2123 C CA . SER A 1 281 ? 15.731 -24.028 12.679 1.00 86.56 281 SER A CA 1
ATOM 2124 C C . SER A 1 281 ? 15.369 -24.369 14.129 1.00 86.56 281 SER A C 1
ATOM 2126 O O . SER A 1 281 ? 16.246 -24.347 14.987 1.00 86.56 281 SER A O 1
ATOM 2128 N N . SER A 1 282 ? 14.109 -24.720 14.413 1.00 86.44 282 SER A N 1
ATOM 2129 C CA . SER A 1 282 ? 13.657 -25.135 15.751 1.00 86.44 282 SER A CA 1
ATOM 2130 C C . SER A 1 282 ? 13.823 -26.634 16.037 1.00 86.44 282 SER A C 1
ATOM 2132 O O . SER A 1 282 ? 13.332 -27.135 17.052 1.00 86.44 282 SER A O 1
ATOM 2134 N N . GLY A 1 283 ? 14.459 -27.390 15.134 1.00 88.38 283 GLY A N 1
ATOM 2135 C CA . GLY A 1 283 ? 14.563 -28.846 15.259 1.00 88.38 283 GLY A CA 1
ATOM 2136 C C . GLY A 1 283 ? 13.207 -29.561 15.184 1.00 88.38 283 GLY A C 1
ATOM 2137 O O . GLY A 1 283 ? 13.061 -30.654 15.723 1.00 88.38 283 GLY A O 1
ATOM 2138 N N . TYR A 1 284 ? 12.220 -28.958 14.515 1.00 89.06 284 TYR A N 1
ATOM 2139 C CA . TYR A 1 284 ? 10.830 -29.419 14.397 1.00 89.06 284 TYR A CA 1
ATOM 2140 C C . TYR A 1 284 ? 10.097 -29.538 15.734 1.00 89.06 284 TYR A C 1
ATOM 2142 O O . TYR A 1 284 ? 9.192 -30.359 15.874 1.00 89.06 284 TYR A O 1
ATOM 2150 N N . SER A 1 285 ? 10.487 -28.711 16.703 1.00 86.69 285 SER A N 1
ATOM 2151 C CA . SER A 1 285 ? 9.824 -28.597 17.998 1.00 86.69 285 SER A CA 1
ATOM 2152 C C . SER A 1 285 ? 9.110 -27.250 18.129 1.00 86.69 285 SER A C 1
ATOM 2154 O O . SER A 1 285 ? 9.553 -26.247 17.556 1.00 86.69 285 SER A O 1
ATOM 2156 N N . GLY A 1 286 ? 7.984 -27.227 18.843 1.00 89.44 286 GLY A N 1
ATOM 2157 C CA . GLY A 1 286 ? 7.217 -26.005 19.084 1.00 89.44 286 GLY A CA 1
ATOM 2158 C C . GLY A 1 286 ? 5.790 -26.257 19.565 1.00 89.44 286 GLY A C 1
ATOM 2159 O O . GLY A 1 286 ? 5.388 -27.397 19.787 1.00 89.44 286 GLY A O 1
ATOM 2160 N N . VAL A 1 287 ? 5.018 -25.179 19.708 1.00 89.69 287 VAL A N 1
ATOM 2161 C CA . VAL A 1 287 ? 3.588 -25.228 20.044 1.00 89.69 287 VAL A CA 1
ATOM 2162 C C . VAL A 1 287 ? 2.784 -24.853 18.805 1.00 89.69 287 VAL A C 1
ATOM 2164 O O . VAL A 1 287 ? 3.046 -23.825 18.185 1.00 89.69 287 VAL A O 1
ATOM 2167 N N . VAL A 1 288 ? 1.799 -25.676 18.453 1.00 89.94 288 VAL A N 1
ATOM 2168 C CA . VAL A 1 288 ? 0.829 -25.380 17.394 1.00 89.94 288 VAL A CA 1
ATOM 2169 C C . VAL A 1 288 ? -0.498 -25.014 18.033 1.00 89.94 288 VAL A C 1
ATOM 2171 O O . VAL A 1 288 ? -1.061 -25.807 18.781 1.00 89.94 288 VAL A O 1
ATOM 2174 N N . THR A 1 289 ? -1.003 -23.827 17.713 1.00 90.94 289 THR A N 1
ATOM 2175 C CA . THR A 1 289 ? -2.322 -23.358 18.146 1.00 90.94 289 THR A CA 1
ATOM 2176 C C . THR A 1 289 ? -3.329 -23.549 17.017 1.00 90.94 289 THR A C 1
ATOM 2178 O O . THR A 1 289 ? -3.078 -23.130 15.887 1.00 90.94 289 THR A O 1
ATOM 2181 N N . VAL A 1 290 ? -4.465 -24.176 17.317 1.00 88.56 290 VAL A N 1
ATOM 2182 C CA . VAL A 1 290 ? -5.536 -24.470 16.359 1.00 88.56 290 VAL A CA 1
ATOM 2183 C C . VAL A 1 290 ? -6.818 -23.757 16.778 1.00 88.56 290 VAL A C 1
ATOM 2185 O O . VAL A 1 290 ? -7.271 -23.906 17.915 1.00 88.56 290 VAL A O 1
ATOM 2188 N N . ASP A 1 291 ? -7.404 -23.020 15.834 1.00 90.88 291 ASP A N 1
ATOM 2189 C CA . ASP A 1 291 ? -8.770 -22.499 15.921 1.00 90.88 291 ASP A CA 1
ATOM 2190 C C . ASP A 1 291 ? -9.716 -23.479 15.213 1.00 90.88 291 ASP A C 1
ATOM 2192 O O . ASP A 1 291 ? -9.629 -23.678 14.000 1.00 90.88 291 ASP A O 1
ATOM 2196 N N . PHE A 1 292 ? -10.601 -24.117 15.979 1.00 86.69 292 PHE A N 1
ATOM 2197 C CA . PHE A 1 292 ? -11.585 -25.079 15.474 1.00 86.69 292 PHE A CA 1
ATOM 2198 C C . PHE A 1 292 ? -12.876 -24.424 14.973 1.00 86.69 292 PHE A C 1
ATOM 2200 O O . PHE A 1 292 ? -13.727 -25.109 14.413 1.00 86.69 292 PHE A O 1
ATOM 2207 N N . THR A 1 293 ? -13.031 -23.115 15.168 1.00 87.50 293 THR A N 1
ATOM 2208 C CA . THR A 1 293 ? -14.216 -22.340 14.772 1.00 87.50 293 THR A CA 1
ATOM 2209 C C . THR A 1 293 ? -13.801 -21.042 14.066 1.00 87.50 293 THR A C 1
ATOM 2211 O O . THR A 1 293 ? -14.195 -19.961 14.505 1.00 87.50 293 THR A O 1
ATOM 2214 N N . PRO A 1 294 ? -12.972 -21.101 13.004 1.00 85.94 294 PRO A N 1
ATOM 2215 C CA . PRO A 1 294 ? -12.317 -19.920 12.434 1.00 85.94 294 PRO A CA 1
ATOM 2216 C C . PRO A 1 294 ? -13.299 -18.858 11.921 1.00 85.94 294 PRO A C 1
ATOM 2218 O O . PRO A 1 294 ? -13.001 -17.670 12.003 1.00 85.94 294 PRO A O 1
ATOM 2221 N N . ASP A 1 295 ? -14.486 -19.271 11.473 1.00 86.62 295 ASP A N 1
ATOM 2222 C CA . ASP A 1 295 ? -15.498 -18.384 10.884 1.00 86.62 295 ASP A CA 1
ATOM 2223 C C . ASP A 1 295 ? -16.345 -17.620 11.919 1.00 86.62 295 ASP A C 1
ATOM 2225 O O . ASP A 1 295 ? -17.135 -16.751 11.557 1.00 86.62 295 ASP A O 1
ATOM 2229 N N . LEU A 1 296 ? -16.203 -17.934 13.211 1.00 86.69 296 LEU A N 1
ATOM 2230 C CA . LEU A 1 296 ? -16.988 -17.330 14.291 1.00 86.69 296 LEU A CA 1
ATOM 2231 C C . LEU A 1 296 ? -16.115 -16.416 15.150 1.00 86.69 296 LEU A C 1
ATOM 2233 O O . LEU A 1 296 ? -14.986 -16.771 15.481 1.00 86.69 296 LEU A O 1
ATOM 2237 N N . HIS A 1 297 ? -16.611 -15.257 15.582 1.00 90.31 297 HIS A N 1
ATOM 2238 C CA . HIS A 1 297 ? -15.887 -14.462 16.575 1.00 90.31 297 HIS A CA 1
ATOM 2239 C C . HIS A 1 297 ? -15.974 -15.133 17.960 1.00 90.31 297 HIS A C 1
ATOM 2241 O O . HIS A 1 297 ? -16.921 -15.865 18.247 1.00 90.31 297 HIS A O 1
ATOM 2247 N N . ILE A 1 298 ? -15.012 -14.888 18.862 1.00 90.75 298 ILE A N 1
ATOM 2248 C CA . ILE A 1 298 ? -15.010 -15.505 20.209 1.00 90.75 298 ILE A CA 1
ATOM 2249 C C . ILE A 1 298 ? -16.304 -15.210 20.992 1.00 90.75 298 ILE A C 1
ATOM 2251 O O . ILE A 1 298 ? -16.793 -16.062 21.732 1.00 90.75 298 ILE A O 1
ATOM 2255 N N . GLU A 1 299 ? -16.891 -14.030 20.794 1.00 91.00 299 GLU A N 1
ATOM 2256 C CA . GLU A 1 299 ? -18.169 -13.656 21.413 1.00 91.00 299 GLU A CA 1
ATOM 2257 C C . GLU A 1 299 ? -19.356 -14.450 20.848 1.00 91.00 299 GLU A C 1
ATOM 2259 O O . GLU A 1 299 ? -20.255 -14.826 21.602 1.00 91.00 299 GLU A O 1
ATOM 2264 N N . ASP A 1 300 ? -19.328 -14.807 19.562 1.00 92.00 300 ASP A N 1
ATOM 2265 C CA . ASP A 1 300 ? -20.354 -15.661 18.957 1.00 92.00 300 ASP A CA 1
ATOM 2266 C C . ASP A 1 300 ? -20.267 -17.086 19.510 1.00 92.00 300 ASP A C 1
ATOM 2268 O O . ASP A 1 300 ? -21.286 -17.671 19.873 1.00 92.00 300 ASP A O 1
ATOM 2272 N N . VAL A 1 301 ? -19.050 -17.618 19.676 1.00 91.81 301 VAL A N 1
ATOM 2273 C CA . VAL A 1 301 ? -18.809 -18.930 20.306 1.00 91.81 301 VAL A CA 1
ATOM 2274 C C . VAL A 1 301 ? -19.334 -18.945 21.750 1.00 91.81 301 VAL A C 1
ATOM 2276 O O . VAL A 1 301 ? -20.027 -19.877 22.167 1.00 91.81 301 VAL A O 1
ATOM 2279 N N . LYS A 1 302 ? -19.074 -17.888 22.531 1.00 92.44 302 LYS A N 1
ATOM 2280 C CA . LYS A 1 302 ? -19.629 -17.753 23.891 1.00 92.44 302 LYS A CA 1
ATOM 2281 C C . LYS A 1 302 ? -21.158 -17.684 23.878 1.00 92.44 302 LYS A C 1
ATOM 2283 O O . LYS A 1 302 ? -21.804 -18.353 24.685 1.00 92.44 302 LYS A O 1
ATOM 2288 N N . SER A 1 303 ? -21.737 -16.911 22.960 1.00 92.44 303 SER A N 1
ATOM 2289 C CA . SER A 1 303 ? -23.189 -16.754 22.805 1.00 92.44 303 SER A CA 1
ATOM 2290 C C . SER A 1 303 ? -23.875 -18.074 22.445 1.00 92.44 303 SER A C 1
ATOM 2292 O O . SER A 1 303 ? -24.868 -18.450 23.072 1.00 92.44 303 SER A O 1
ATOM 2294 N N . ILE A 1 304 ? -23.314 -18.828 21.495 1.00 93.75 304 ILE A N 1
ATOM 2295 C CA . ILE A 1 304 ? -23.815 -20.147 21.088 1.00 93.75 304 ILE A CA 1
ATOM 2296 C C . ILE A 1 304 ? -23.743 -21.130 22.264 1.00 93.75 304 ILE A C 1
ATOM 2298 O O . ILE A 1 304 ? -24.742 -21.778 22.571 1.00 93.75 304 ILE A O 1
ATOM 2302 N N . LEU A 1 305 ? -22.621 -21.187 22.994 1.00 93.25 305 LEU A N 1
ATOM 2303 C CA . LEU A 1 305 ? -22.498 -22.020 24.199 1.00 93.25 305 LEU A CA 1
ATOM 2304 C C . LEU A 1 305 ? -23.506 -21.630 25.292 1.00 93.25 305 LEU A C 1
ATOM 2306 O O . LEU A 1 305 ? -24.106 -22.506 25.917 1.00 93.25 305 LEU A O 1
ATOM 2310 N N . GLY A 1 306 ? -23.725 -20.331 25.514 1.00 92.75 306 GLY A N 1
ATOM 2311 C CA . GLY A 1 306 ? -24.697 -19.827 26.489 1.00 92.75 306 GLY A CA 1
ATOM 2312 C C . GLY A 1 306 ? -26.144 -20.171 26.123 1.00 92.75 306 GLY A C 1
ATOM 2313 O O . GLY A 1 306 ? -26.929 -20.600 26.979 1.00 92.75 306 GLY A O 1
ATOM 2314 N N . ARG A 1 307 ? -26.493 -20.055 24.837 1.00 93.50 307 ARG A N 1
ATOM 2315 C CA . ARG A 1 307 ? -27.804 -20.449 24.307 1.00 93.50 307 ARG A CA 1
ATOM 2316 C C . ARG A 1 307 ? -28.017 -21.955 24.434 1.00 93.50 307 ARG A C 1
ATOM 2318 O O . ARG A 1 307 ? -29.047 -22.381 24.952 1.00 93.50 307 ARG A O 1
ATOM 2325 N N . HIS A 1 308 ? -27.013 -22.747 24.055 1.00 93.19 308 HIS A N 1
ATOM 2326 C CA . HIS A 1 308 ? -27.047 -24.207 24.138 1.00 93.19 308 HIS A CA 1
ATOM 2327 C C . HIS A 1 308 ? -27.203 -24.689 25.581 1.00 93.19 308 HIS A C 1
ATOM 2329 O O . HIS A 1 308 ? -28.059 -25.524 25.868 1.00 93.19 308 HIS A O 1
ATOM 2335 N N . LYS A 1 309 ? -26.461 -24.093 26.524 1.00 92.62 309 LYS A N 1
ATOM 2336 C CA . LYS A 1 309 ? -26.621 -24.352 27.961 1.00 92.62 309 LYS A CA 1
ATOM 2337 C C . LYS A 1 309 ? -28.057 -24.112 28.430 1.00 92.62 309 LYS A C 1
ATOM 2339 O O . LYS A 1 309 ? -28.603 -24.930 29.168 1.00 92.62 309 LYS A O 1
ATOM 2344 N N . SER A 1 310 ? -28.658 -22.999 28.011 1.00 90.88 310 SER A N 1
ATOM 2345 C CA . SER A 1 310 ? -30.017 -22.618 28.416 1.00 90.88 310 SER A CA 1
ATOM 2346 C C . SER A 1 310 ? -31.067 -23.576 27.847 1.00 90.88 310 SER A C 1
ATOM 2348 O O . SER A 1 310 ? -31.990 -23.980 28.550 1.00 90.88 310 SER A O 1
ATOM 2350 N N . GLN A 1 311 ? -30.893 -23.994 26.593 1.00 93.12 311 GLN A N 1
ATOM 2351 C CA . GLN A 1 311 ? -31.807 -24.894 25.894 1.00 93.12 311 GLN A CA 1
ATOM 2352 C C . GLN A 1 311 ? -31.703 -26.349 26.378 1.00 93.12 311 GLN A C 1
ATOM 2354 O O . GLN A 1 311 ? -32.716 -27.033 26.519 1.00 93.12 311 GLN A O 1
ATOM 2359 N N . PHE A 1 312 ? -30.489 -26.827 26.666 1.00 92.31 312 PHE A N 1
ATOM 2360 C CA . PHE A 1 312 ? -30.207 -28.229 26.987 1.00 92.31 312 PHE A CA 1
ATOM 2361 C C . PHE A 1 312 ? -29.795 -28.456 28.445 1.00 92.31 312 PHE A C 1
ATOM 2363 O O . PHE A 1 312 ? -29.177 -29.473 28.751 1.00 92.31 312 PHE A O 1
ATOM 2370 N N . ALA A 1 313 ? -30.195 -27.570 29.365 1.00 89.62 313 ALA A N 1
ATOM 2371 C CA . ALA A 1 313 ? -29.872 -27.616 30.799 1.00 89.62 313 ALA A CA 1
ATOM 2372 C C . ALA A 1 313 ? -30.064 -29.010 31.449 1.00 89.62 313 ALA A C 1
ATOM 2374 O O . ALA A 1 313 ? -29.276 -29.419 32.301 1.00 89.62 313 ALA A O 1
ATOM 2375 N N . LYS A 1 314 ? -31.100 -29.729 30.984 1.00 90.88 314 LYS A N 1
ATOM 2376 C CA . LYS A 1 314 ? -31.502 -31.133 31.233 1.00 90.88 314 LYS A CA 1
ATOM 2377 C C . LYS A 1 314 ? -30.460 -32.226 30.971 1.00 90.88 314 LYS A C 1
ATOM 2379 O O . LYS A 1 314 ? -30.553 -33.326 31.508 1.00 90.88 314 LYS A O 1
ATOM 2384 N N . GLN A 1 315 ? -29.573 -31.979 30.017 1.00 91.94 315 GLN A N 1
ATOM 2385 C CA . GLN A 1 315 ? -28.802 -33.017 29.343 1.00 91.94 315 GLN A CA 1
ATOM 2386 C C . GLN A 1 315 ? -27.353 -33.035 29.817 1.00 91.94 315 GLN A C 1
ATOM 2388 O O . GLN A 1 315 ? -26.805 -32.015 30.238 1.00 91.94 315 GLN A O 1
ATOM 2393 N N . LYS A 1 316 ? -26.726 -34.211 29.710 1.00 91.50 316 LYS A N 1
ATOM 2394 C CA . LYS A 1 316 ? -25.298 -34.384 29.983 1.00 91.50 316 LYS A CA 1
ATOM 2395 C C . LYS A 1 316 ? -24.467 -33.620 28.953 1.00 91.50 316 LYS A C 1
ATOM 2397 O O . LYS A 1 316 ? -24.738 -33.726 27.754 1.00 91.50 316 LYS A O 1
ATOM 2402 N N . VAL A 1 317 ? -23.426 -32.924 29.405 1.00 89.69 317 VAL A N 1
ATOM 2403 C CA . VAL A 1 317 ? -22.549 -32.101 28.555 1.00 89.69 317 VAL A CA 1
ATOM 2404 C C . VAL A 1 317 ? -21.853 -32.948 27.483 1.00 89.69 317 VAL A C 1
ATOM 2406 O O . VAL A 1 317 ? -21.661 -32.486 26.366 1.00 89.69 317 VAL A O 1
ATOM 2409 N N . SER A 1 318 ? -21.558 -34.224 27.752 1.00 88.38 318 SER A N 1
ATOM 2410 C CA . SER A 1 318 ? -20.980 -35.138 26.750 1.00 88.38 318 SER A CA 1
ATOM 2411 C C . SER A 1 318 ? -21.951 -35.604 25.656 1.00 88.38 318 SER A C 1
ATOM 2413 O O . SER A 1 318 ? -21.511 -36.091 24.611 1.00 88.38 318 SER A O 1
ATOM 2415 N N . ASN A 1 319 ? -23.264 -35.509 25.890 1.00 86.25 319 ASN A N 1
ATOM 2416 C CA . ASN A 1 319 ? -24.296 -36.031 24.990 1.00 86.25 319 ASN A CA 1
ATOM 2417 C C . ASN A 1 319 ? -24.928 -34.965 24.100 1.00 86.25 319 ASN A C 1
ATOM 2419 O O . ASN A 1 319 ? -25.553 -35.326 23.107 1.00 86.25 319 ASN A O 1
ATOM 2423 N N . SER A 1 320 ? -24.752 -33.691 24.439 1.00 86.69 320 SER A N 1
ATOM 2424 C CA . SER A 1 320 ? -25.330 -32.565 23.718 1.00 86.69 320 SER A CA 1
ATOM 2425 C C . SER A 1 320 ? -24.310 -31.448 23.611 1.00 86.69 320 SER A C 1
ATOM 2427 O O . SER A 1 320 ? -23.773 -31.019 24.626 1.00 86.69 320 SER A O 1
ATOM 2429 N N . TYR A 1 321 ? -24.051 -30.992 22.391 1.00 89.25 321 TYR A N 1
ATOM 2430 C CA . TYR A 1 321 ? -23.107 -29.929 22.062 1.00 89.25 321 TYR A CA 1
ATOM 2431 C C . TYR A 1 321 ? -23.623 -29.143 20.848 1.00 89.25 321 TYR A C 1
ATOM 2433 O O . TYR A 1 321 ? -24.428 -29.698 20.093 1.00 89.25 321 TYR A O 1
ATOM 2441 N N . PRO A 1 322 ? -23.198 -27.882 20.648 1.00 89.56 322 PRO A N 1
ATOM 2442 C CA . PRO A 1 322 ? -23.674 -27.078 19.526 1.00 89.56 322 PRO A CA 1
ATOM 2443 C C . PRO A 1 322 ? -23.283 -27.705 18.185 1.00 89.56 322 PRO A C 1
ATOM 2445 O O . PRO A 1 322 ? -22.098 -27.901 17.896 1.00 89.56 322 PRO A O 1
ATOM 2448 N N . SER A 1 323 ? -24.280 -28.035 17.364 1.00 84.00 323 SER A N 1
ATOM 2449 C CA . SER A 1 323 ? -24.074 -28.597 16.022 1.00 84.00 323 SER A CA 1
ATOM 2450 C C . SER A 1 323 ? -23.428 -27.598 15.062 1.00 84.00 323 SER A C 1
ATOM 2452 O O . SER A 1 323 ? -22.749 -27.997 14.119 1.00 84.00 323 SER A O 1
ATOM 2454 N N . GLU A 1 324 ? -23.591 -26.306 15.343 1.00 82.94 324 GLU A N 1
ATOM 2455 C CA . GLU A 1 324 ? -23.066 -25.168 14.592 1.00 82.94 324 GLU A CA 1
ATOM 2456 C C . GLU A 1 324 ? -21.535 -25.174 14.500 1.00 82.94 324 GLU A C 1
ATOM 2458 O O . GLU A 1 324 ? -20.975 -24.566 13.595 1.00 82.94 324 GLU A O 1
ATOM 2463 N N . TYR A 1 325 ? -20.847 -25.883 15.400 1.00 83.00 325 TYR A N 1
ATOM 2464 C CA . TYR A 1 325 ? -19.388 -26.009 15.366 1.00 83.00 325 TYR A CA 1
ATOM 2465 C C . TYR A 1 325 ? -18.880 -27.111 14.432 1.00 83.00 325 TYR A C 1
ATOM 2467 O O . TYR A 1 325 ? -17.673 -27.235 14.251 1.00 83.00 325 TYR A O 1
ATOM 2475 N N . GLY A 1 326 ? -19.757 -27.957 13.879 1.00 78.50 326 GLY A N 1
ATOM 2476 C CA . GLY A 1 326 ? -19.346 -29.051 12.990 1.00 78.50 326 GLY A CA 1
ATOM 2477 C C . GLY A 1 326 ? -18.428 -30.094 13.648 1.00 78.50 326 GLY A C 1
ATOM 2478 O O . GLY A 1 326 ? -17.733 -30.837 12.956 1.00 78.50 326 GLY A O 1
ATOM 2479 N N . LEU A 1 327 ? -18.398 -30.157 14.985 1.00 81.81 327 LEU A N 1
ATOM 2480 C CA . LEU A 1 327 ? -17.521 -31.057 15.733 1.00 81.81 327 LEU A CA 1
ATOM 2481 C C . LEU A 1 327 ? -18.116 -32.462 15.849 1.00 81.81 327 LEU A C 1
ATOM 2483 O O . LEU A 1 327 ? -19.325 -32.661 15.986 1.00 81.81 327 LEU A O 1
ATOM 2487 N N . VAL A 1 328 ? -17.242 -33.467 15.883 1.00 82.12 328 VAL A N 1
ATOM 2488 C CA . VAL A 1 328 ? -17.644 -34.842 16.201 1.00 82.12 328 VAL A CA 1
ATOM 2489 C C . VAL A 1 328 ? -17.692 -35.069 17.708 1.00 82.12 328 VAL A C 1
ATOM 2491 O O . VAL A 1 328 ? -16.836 -34.591 18.451 1.00 82.12 328 VAL A O 1
ATOM 2494 N N . LYS A 1 329 ? -18.644 -35.890 18.166 1.00 84.94 329 LYS A N 1
ATOM 2495 C CA . LYS A 1 329 ? -18.866 -36.190 19.592 1.00 84.94 329 LYS A CA 1
ATOM 2496 C C . LYS A 1 329 ? -17.604 -36.639 20.338 1.00 84.94 329 LYS A C 1
ATOM 2498 O O . LYS A 1 329 ? -17.405 -36.257 21.487 1.00 84.94 329 LYS A O 1
ATOM 2503 N N . ARG A 1 330 ? -16.745 -37.441 19.694 1.00 84.06 330 ARG A N 1
ATOM 2504 C CA . ARG A 1 330 ? -15.468 -37.892 20.279 1.00 84.06 330 ARG A CA 1
ATOM 2505 C C . ARG A 1 330 ? -14.511 -36.732 20.564 1.00 84.06 330 ARG A C 1
ATOM 2507 O O . ARG A 1 330 ? -13.917 -36.681 21.631 1.00 84.06 330 ARG A O 1
ATOM 2514 N N . PHE A 1 331 ? -14.443 -35.764 19.653 1.00 83.94 331 PHE A N 1
ATOM 2515 C CA . PHE A 1 331 ? -13.602 -34.582 19.804 1.00 83.94 331 PHE A CA 1
ATOM 2516 C C . PHE A 1 331 ? -14.168 -33.614 20.849 1.00 83.94 331 PHE A C 1
ATOM 2518 O O . PHE A 1 331 ? -13.423 -33.046 21.637 1.00 83.94 331 PHE A O 1
ATOM 2525 N N . TRP A 1 332 ? -15.496 -33.486 20.922 1.00 88.25 332 TRP A N 1
ATOM 2526 C CA . TRP A 1 332 ? -16.141 -32.724 21.991 1.00 88.25 332 TRP A CA 1
ATOM 2527 C C . TRP A 1 332 ? -15.790 -33.272 23.380 1.00 88.25 332 TRP A C 1
ATOM 2529 O O . TRP A 1 332 ? -15.419 -32.502 24.260 1.00 88.25 332 TRP A O 1
ATOM 2539 N N . LYS A 1 333 ? -15.830 -34.599 23.566 1.00 87.38 333 LYS A N 1
ATOM 2540 C CA . LYS A 1 333 ? -15.398 -35.231 24.824 1.00 87.38 333 LYS A CA 1
ATOM 2541 C C . LYS A 1 333 ? -13.941 -34.912 25.163 1.00 87.38 333 LYS A C 1
ATOM 2543 O O . LYS A 1 333 ? -13.682 -34.463 26.269 1.00 87.38 333 LYS A O 1
ATOM 2548 N N . TYR A 1 334 ? -13.040 -35.022 24.188 1.00 86.38 334 TYR A N 1
ATOM 2549 C CA . TYR A 1 334 ? -11.631 -34.653 24.359 1.00 86.38 334 TYR A CA 1
ATOM 2550 C C . TYR A 1 334 ? -11.443 -33.207 24.860 1.00 86.38 334 TYR A C 1
ATOM 2552 O O . TYR A 1 334 ? -10.636 -32.957 25.753 1.00 86.38 334 TYR A O 1
ATOM 2560 N N . LEU A 1 335 ? -12.219 -32.245 24.343 1.00 88.62 335 LEU A N 1
ATOM 2561 C CA . LEU A 1 335 ? -12.168 -30.857 24.822 1.00 88.62 335 LEU A CA 1
ATOM 2562 C C . LEU A 1 335 ? -12.654 -30.713 26.271 1.00 88.62 335 LEU A C 1
ATOM 2564 O O . LEU A 1 335 ? -12.085 -29.922 27.024 1.00 88.62 335 LEU A O 1
ATOM 2568 N N . LEU A 1 336 ? -13.692 -31.458 26.665 1.00 89.00 336 LEU A N 1
ATOM 2569 C CA . LEU A 1 336 ? -14.187 -31.462 28.046 1.00 89.00 336 LEU A CA 1
ATOM 2570 C C . LEU A 1 336 ? -13.148 -32.049 29.005 1.00 89.00 336 LEU A C 1
ATOM 2572 O O . LEU A 1 336 ? -12.888 -31.452 30.050 1.00 89.00 336 LEU A O 1
ATOM 2576 N N . ASP A 1 337 ? -12.515 -33.157 28.620 1.00 86.44 337 ASP A N 1
ATOM 2577 C CA . ASP A 1 337 ? -11.492 -33.828 29.423 1.00 86.44 337 ASP A CA 1
ATOM 2578 C C . ASP A 1 337 ? -10.261 -32.928 29.611 1.00 86.44 337 ASP A C 1
ATOM 2580 O O . ASP A 1 337 ? -9.775 -32.770 30.732 1.00 86.44 337 ASP A O 1
ATOM 2584 N N . ARG A 1 338 ? -9.823 -32.220 28.556 1.00 84.88 338 ARG A N 1
ATOM 2585 C CA . ARG A 1 338 ? -8.763 -31.196 28.647 1.00 84.88 338 ARG A CA 1
ATOM 2586 C C . ARG A 1 338 ? -9.104 -30.023 29.567 1.00 84.88 338 ARG A C 1
ATOM 2588 O O . ARG A 1 338 ? -8.198 -29.414 30.129 1.00 84.88 338 ARG A O 1
ATOM 2595 N N . GLN A 1 339 ? -10.385 -29.695 29.715 1.00 85.50 339 GLN A N 1
ATOM 2596 C CA . GLN A 1 339 ? -10.863 -28.673 30.653 1.00 85.50 339 GLN A CA 1
ATOM 2597 C C . GLN A 1 339 ? -11.072 -29.213 32.075 1.00 85.50 339 GLN A C 1
ATOM 2599 O O . GLN A 1 339 ? -11.421 -28.446 32.972 1.00 85.50 339 GLN A O 1
ATOM 2604 N N . GLY A 1 340 ? -10.891 -30.519 32.297 1.00 84.31 340 GLY A N 1
ATOM 2605 C CA . GLY A 1 340 ? -11.175 -31.168 33.576 1.00 84.31 340 GLY A CA 1
ATOM 2606 C C . GLY A 1 340 ? -12.670 -31.255 33.899 1.00 84.31 340 GLY A C 1
ATOM 2607 O O . GLY A 1 340 ? -13.043 -31.360 35.068 1.00 84.31 340 GLY A O 1
ATOM 2608 N N . LEU A 1 341 ? -13.546 -31.185 32.890 1.00 86.38 341 LEU A N 1
ATOM 2609 C CA . LEU A 1 341 ? -14.993 -31.278 33.070 1.00 86.38 341 LEU A CA 1
ATOM 2610 C C . LEU A 1 341 ? -15.470 -32.718 32.902 1.00 86.38 341 LEU A C 1
ATOM 2612 O O . LEU A 1 341 ? -15.262 -33.341 31.866 1.00 86.38 341 LEU A O 1
ATOM 2616 N N . SER A 1 342 ? -16.205 -33.226 33.893 1.00 85.69 342 SER A N 1
ATOM 2617 C CA . SER A 1 342 ? -16.856 -34.531 33.768 1.00 85.69 342 SER A CA 1
ATOM 2618 C C . SER A 1 342 ? -17.954 -34.483 32.706 1.00 85.69 342 SER A C 1
ATOM 2620 O O . SER A 1 342 ? -18.924 -33.733 32.829 1.00 85.69 342 SER A O 1
ATOM 2622 N N . GLY A 1 343 ? -17.852 -35.345 31.694 1.00 80.69 343 GLY A N 1
ATOM 2623 C CA . GLY A 1 343 ? -18.873 -35.494 30.657 1.00 80.69 343 GLY A CA 1
ATOM 2624 C C . GLY A 1 343 ? -20.259 -35.918 31.170 1.00 80.69 343 GLY A C 1
ATOM 2625 O O . GLY A 1 343 ? -21.247 -35.770 30.446 1.00 80.69 343 GLY A O 1
ATOM 2626 N N . GLU A 1 344 ? -20.346 -36.419 32.404 1.00 87.12 344 GLU A N 1
ATOM 2627 C CA . GLU A 1 344 ? -21.591 -36.814 33.075 1.00 87.12 344 GLU A CA 1
ATOM 2628 C C . GLU A 1 344 ? -22.327 -35.634 33.727 1.00 87.12 344 GLU A C 1
ATOM 2630 O O . GLU A 1 344 ? -23.499 -35.757 34.090 1.00 87.12 344 GLU A O 1
ATOM 2635 N N . MET A 1 345 ? -21.665 -34.479 33.843 1.00 90.50 345 MET A N 1
ATOM 2636 C CA . MET A 1 345 ? -22.255 -33.245 34.351 1.00 90.50 345 MET A CA 1
ATOM 2637 C C . MET A 1 345 ? -23.425 -32.794 33.467 1.00 90.50 345 MET A C 1
ATOM 2639 O O . MET A 1 345 ? -23.394 -32.961 32.248 1.00 90.50 345 MET A O 1
ATOM 2643 N N . LEU A 1 346 ? -24.453 -32.196 34.072 1.00 91.69 346 LEU A N 1
ATOM 2644 C CA . LEU A 1 346 ? -25.551 -31.557 33.344 1.00 91.69 346 LEU A CA 1
ATOM 2645 C C . LEU A 1 346 ? -25.154 -30.153 32.877 1.00 91.69 346 LEU A C 1
ATOM 2647 O O . LEU A 1 346 ? -24.466 -29.434 33.600 1.00 91.69 346 LEU A O 1
ATOM 2651 N N . TRP A 1 347 ? -25.655 -29.712 31.721 1.00 93.06 347 TRP A N 1
ATOM 2652 C CA . TRP A 1 347 ? -25.428 -28.348 31.217 1.00 93.06 347 TRP A CA 1
ATOM 2653 C C . TRP A 1 347 ? -25.807 -27.258 32.231 1.00 93.06 347 TRP A C 1
ATOM 2655 O O . TRP A 1 347 ? -25.114 -26.245 32.331 1.00 93.06 347 TRP A O 1
ATOM 2665 N N . ALA A 1 348 ? -26.851 -27.483 33.037 1.00 90.25 348 ALA A N 1
ATOM 2666 C CA . ALA A 1 348 ? -27.254 -26.573 34.112 1.00 90.25 348 ALA A CA 1
ATOM 2667 C C . ALA A 1 348 ? -26.132 -26.292 35.131 1.00 90.25 348 ALA A C 1
ATOM 2669 O O . ALA A 1 348 ? -26.058 -25.192 35.676 1.00 90.25 348 ALA A O 1
ATOM 2670 N N . SER A 1 349 ? -25.258 -27.271 35.369 1.00 90.25 349 SER A N 1
ATOM 2671 C CA . SER A 1 349 ? -24.191 -27.218 36.373 1.00 90.25 349 SER A CA 1
ATOM 2672 C C . SER A 1 349 ? -22.878 -26.631 35.842 1.00 90.25 349 SER A C 1
ATOM 2674 O O . SER A 1 349 ? -21.957 -26.402 36.622 1.00 90.25 349 SER A O 1
ATOM 2676 N N . VAL A 1 350 ? -22.775 -26.360 34.537 1.00 89.94 350 VAL A N 1
ATOM 2677 C CA . VAL A 1 350 ? -21.566 -25.782 33.932 1.00 89.94 350 VAL A CA 1
ATOM 2678 C C . VAL A 1 350 ? -21.472 -24.301 34.291 1.00 89.94 350 VAL A C 1
ATOM 2680 O O . VAL A 1 350 ? -22.374 -23.526 33.975 1.00 89.94 350 VAL A O 1
ATOM 2683 N N . SER A 1 351 ? -20.385 -23.871 34.930 1.00 90.00 351 SER A N 1
ATOM 2684 C CA . SER A 1 351 ? -20.195 -22.458 35.289 1.00 90.00 351 SER A CA 1
ATOM 2685 C C . SER A 1 351 ? -19.980 -21.571 34.052 1.00 90.00 351 SER A C 1
ATOM 2687 O O . SER A 1 351 ? -19.525 -22.041 33.008 1.00 90.00 351 SER A O 1
ATOM 2689 N N . ASN A 1 352 ? -20.266 -20.269 34.153 1.00 87.50 352 ASN A N 1
ATOM 2690 C CA . ASN A 1 352 ? -19.986 -19.338 33.050 1.00 87.50 352 ASN A CA 1
ATOM 2691 C C . ASN A 1 352 ? -18.477 -19.232 32.760 1.00 87.50 352 ASN A C 1
ATOM 2693 O O . ASN A 1 352 ? -18.092 -19.137 31.598 1.00 87.50 352 ASN A O 1
ATOM 2697 N N . ASN A 1 353 ? -17.623 -19.353 33.782 1.00 89.31 353 ASN A N 1
ATOM 2698 C CA . ASN A 1 353 ? -16.168 -19.406 33.608 1.00 89.31 353 ASN A CA 1
ATOM 2699 C C . ASN A 1 353 ? -15.744 -20.646 32.810 1.00 89.31 353 ASN A C 1
ATOM 2701 O O . ASN A 1 353 ? -14.909 -20.547 31.917 1.00 89.31 353 ASN A O 1
ATOM 2705 N N . SER A 1 354 ? -16.373 -21.796 33.068 1.00 89.62 354 SER A N 1
ATOM 2706 C CA . SER A 1 354 ? -16.148 -23.020 32.293 1.00 89.62 354 SER A CA 1
ATOM 2707 C C . SER A 1 354 ? -16.581 -22.850 30.833 1.00 89.62 354 SER A C 1
ATOM 2709 O O . SER A 1 354 ? -15.862 -23.293 29.945 1.00 89.62 354 SER A O 1
ATOM 2711 N N . LEU A 1 355 ? -17.696 -22.159 30.556 1.00 89.81 355 LEU A N 1
ATOM 2712 C CA . LEU A 1 355 ? -18.106 -21.847 29.177 1.00 89.81 355 LEU A CA 1
ATOM 2713 C C . LEU A 1 355 ? -17.102 -20.939 28.460 1.00 89.81 355 LEU A C 1
ATOM 2715 O O . LEU A 1 355 ? -16.773 -21.193 27.304 1.00 89.81 355 LEU A O 1
ATOM 2719 N N . ILE A 1 356 ? -16.600 -19.905 29.141 1.00 90.94 356 ILE A N 1
ATOM 2720 C CA . ILE A 1 356 ? -15.570 -19.007 28.599 1.00 90.94 356 ILE A CA 1
ATOM 2721 C C . ILE A 1 356 ? -14.283 -19.788 28.315 1.00 90.94 356 ILE A C 1
ATOM 2723 O O . ILE A 1 356 ? -13.674 -19.595 27.265 1.00 90.94 356 ILE A O 1
ATOM 2727 N N . SER A 1 357 ? -13.900 -20.700 29.210 1.00 90.94 357 SER A N 1
ATOM 2728 C CA . SER A 1 357 ? -12.718 -21.547 29.036 1.00 90.94 357 SER A CA 1
ATOM 2729 C C . SER A 1 357 ? -12.870 -22.525 27.866 1.00 90.94 357 SER A C 1
ATOM 2731 O O . SER A 1 357 ? -11.960 -22.647 27.051 1.00 90.94 357 SER A O 1
ATOM 2733 N N . ILE A 1 358 ? -14.042 -23.156 27.702 1.00 91.38 358 ILE A N 1
ATOM 2734 C CA . ILE A 1 358 ? -14.348 -23.992 26.527 1.00 91.38 358 ILE A CA 1
ATOM 2735 C C . ILE A 1 358 ? -14.291 -23.156 25.240 1.00 91.38 358 ILE A C 1
ATOM 2737 O O . ILE A 1 358 ? -13.691 -23.594 24.261 1.00 91.38 358 ILE A O 1
ATOM 2741 N N . ALA A 1 359 ? -14.869 -21.949 25.235 1.00 92.19 359 ALA A N 1
ATOM 2742 C CA . ALA A 1 359 ? -14.813 -21.045 24.084 1.00 92.19 359 ALA A CA 1
ATOM 2743 C C . ALA A 1 359 ? -13.367 -20.654 23.737 1.00 92.19 359 ALA A C 1
ATOM 2745 O O . ALA A 1 359 ? -12.982 -20.661 22.570 1.00 92.19 359 ALA A O 1
ATOM 2746 N N . SER A 1 360 ? -12.549 -20.364 24.754 1.00 91.69 360 SER A N 1
ATOM 2747 C CA . SER A 1 360 ? -11.123 -20.078 24.588 1.00 91.69 360 SER A CA 1
ATOM 2748 C C . SER A 1 360 ? -10.367 -21.287 24.035 1.00 91.69 360 SER A C 1
ATOM 2750 O O . SER A 1 360 ? -9.595 -21.133 23.095 1.00 91.69 360 SER A O 1
ATOM 2752 N N . LEU A 1 361 ? -10.643 -22.498 24.532 1.00 90.50 361 LEU A N 1
ATOM 2753 C CA . LEU A 1 361 ? -10.018 -23.726 24.040 1.00 90.50 361 LEU A CA 1
ATOM 2754 C C . LEU A 1 361 ? -10.419 -24.044 22.594 1.00 90.50 361 LEU A C 1
ATOM 2756 O O . LEU A 1 361 ? -9.582 -24.513 21.835 1.00 90.50 361 LEU A O 1
ATOM 2760 N N . LEU A 1 362 ? -11.659 -23.759 22.187 1.00 90.25 362 LEU A N 1
ATOM 2761 C CA . LEU A 1 362 ? -12.099 -23.901 20.793 1.00 90.25 362 LEU A CA 1
ATOM 2762 C C . LEU A 1 362 ? -11.352 -22.953 19.843 1.00 90.25 362 LEU A C 1
ATOM 2764 O O . LEU A 1 362 ? -11.099 -23.324 18.698 1.00 90.25 362 LEU A O 1
ATOM 2768 N N . LYS A 1 363 ? -10.979 -21.759 20.319 1.00 91.12 363 LYS A N 1
ATOM 2769 C CA . LYS A 1 363 ? -10.244 -20.745 19.548 1.00 91.12 363 LYS A CA 1
ATOM 2770 C C . LYS A 1 363 ? -8.725 -20.896 19.578 1.00 91.12 363 LYS A C 1
ATOM 2772 O O . LYS A 1 363 ? -8.052 -20.568 18.605 1.00 91.12 363 LYS A O 1
ATOM 2777 N N . HIS A 1 364 ? -8.182 -21.347 20.701 1.00 90.56 364 HIS A N 1
ATOM 2778 C CA . HIS A 1 364 ? -6.751 -21.330 20.992 1.00 90.56 364 HIS A CA 1
ATOM 2779 C C . HIS A 1 364 ? -6.285 -22.680 21.551 1.00 90.56 364 HIS A C 1
ATOM 2781 O O . HIS A 1 364 ? -5.660 -22.756 22.610 1.00 90.56 364 HIS A O 1
ATOM 2787 N N . CYS A 1 365 ? -6.599 -23.774 20.851 1.00 87.94 365 CYS A N 1
ATOM 2788 C CA . CYS A 1 365 ? -6.211 -25.109 21.295 1.00 87.94 365 CYS A CA 1
ATOM 2789 C C . CYS A 1 365 ? -4.737 -25.382 20.986 1.00 87.94 365 CYS A C 1
ATOM 2791 O O . CYS A 1 365 ? -4.351 -25.468 19.821 1.00 87.94 365 CYS A O 1
ATOM 2793 N N . ASN A 1 366 ? -3.917 -25.544 22.023 1.00 89.81 366 ASN A N 1
ATOM 2794 C CA . ASN A 1 366 ? -2.478 -25.749 21.876 1.00 89.81 366 ASN A CA 1
ATOM 2795 C C . ASN A 1 366 ? -2.104 -27.239 21.828 1.00 89.81 366 ASN A C 1
ATOM 2797 O O . ASN A 1 366 ? -2.565 -28.039 22.647 1.00 89.81 366 ASN A O 1
ATOM 2801 N N . PHE A 1 367 ? -1.211 -27.596 20.909 1.00 87.88 367 PHE A N 1
ATOM 2802 C CA . PHE A 1 367 ? -0.618 -28.923 20.764 1.00 87.88 367 PHE A CA 1
ATOM 2803 C C . PHE A 1 367 ? 0.904 -28.823 20.779 1.00 87.88 367 PHE A C 1
ATOM 2805 O O . PHE A 1 367 ? 1.488 -28.042 20.025 1.00 87.88 367 PHE A O 1
ATOM 2812 N N . GLN A 1 368 ? 1.548 -29.630 21.621 1.00 88.62 368 GLN A N 1
ATOM 2813 C CA . GLN A 1 368 ? 3.002 -29.700 21.669 1.00 88.62 368 GLN A CA 1
ATOM 2814 C C . GLN A 1 368 ? 3.513 -30.575 20.524 1.00 88.62 368 GLN A C 1
ATOM 2816 O O . GLN A 1 368 ? 3.202 -31.765 20.453 1.00 88.62 368 GLN A O 1
ATOM 2821 N N . VAL A 1 369 ? 4.317 -29.986 19.645 1.00 90.00 369 VAL A N 1
ATOM 2822 C CA . VAL A 1 369 ? 4.989 -30.685 18.553 1.00 90.00 369 VAL A CA 1
ATOM 2823 C C . VAL A 1 369 ? 6.409 -31.021 18.985 1.00 90.00 369 VAL A C 1
ATOM 2825 O O . VAL A 1 369 ? 7.181 -30.138 19.365 1.00 90.00 369 VAL A O 1
ATOM 2828 N N . THR A 1 370 ? 6.752 -32.306 18.923 1.00 87.62 370 THR A N 1
ATOM 2829 C CA . THR A 1 370 ? 8.059 -32.840 19.344 1.00 87.62 370 THR A CA 1
ATOM 2830 C C . THR A 1 370 ? 8.881 -33.389 18.184 1.00 87.62 370 THR A C 1
ATOM 2832 O O . THR A 1 370 ? 10.016 -33.828 18.364 1.00 87.62 370 THR A O 1
ATOM 2835 N N . GLY A 1 371 ? 8.341 -33.333 16.966 1.00 85.69 371 GLY A N 1
ATOM 2836 C CA . GLY A 1 371 ? 9.083 -33.669 15.763 1.00 85.69 371 GLY A CA 1
ATOM 2837 C C . GLY A 1 371 ? 8.213 -33.737 14.515 1.00 85.69 371 GLY A C 1
ATOM 2838 O O . GLY A 1 371 ? 7.084 -33.247 14.466 1.00 85.69 371 GLY A O 1
ATOM 2839 N N . LYS A 1 372 ? 8.745 -34.405 13.490 1.00 84.06 372 LYS A N 1
ATOM 2840 C CA . LYS A 1 372 ? 8.069 -34.628 12.210 1.00 84.06 372 LYS A CA 1
ATOM 2841 C C . LYS A 1 372 ? 7.991 -36.101 11.846 1.00 84.06 372 LYS A C 1
ATOM 2843 O O . LYS A 1 372 ? 8.939 -36.851 12.071 1.00 84.06 372 LYS A O 1
ATOM 2848 N N . VAL A 1 373 ? 6.916 -36.471 11.162 1.00 75.44 373 VAL A N 1
ATOM 2849 C CA . VAL A 1 373 ? 6.788 -37.740 10.446 1.00 75.44 373 VAL A CA 1
ATOM 2850 C C . VAL A 1 373 ? 6.816 -37.449 8.949 1.00 75.44 373 VAL A C 1
ATOM 2852 O O . VAL A 1 373 ? 5.980 -36.714 8.423 1.00 75.44 373 VAL A O 1
ATOM 2855 N N . LEU A 1 374 ? 7.833 -37.981 8.269 1.00 56.78 374 LEU A N 1
ATOM 2856 C CA . LEU A 1 374 ? 8.065 -37.769 6.840 1.00 56.78 374 LEU A CA 1
ATOM 2857 C C . LEU A 1 374 ? 6.969 -38.448 6.017 1.00 56.78 374 LEU A C 1
ATOM 2859 O O . LEU A 1 374 ? 6.962 -39.673 5.927 1.00 56.78 374 LEU A O 1
ATOM 2863 N N . ASN A 1 375 ? 6.102 -37.667 5.364 1.00 53.31 375 ASN A N 1
ATOM 2864 C CA . ASN A 1 375 ? 5.472 -38.123 4.129 1.00 53.31 375 ASN A CA 1
ATOM 2865 C C . ASN A 1 375 ? 4.892 -36.972 3.289 1.00 53.31 375 ASN A C 1
ATOM 2867 O O . ASN A 1 375 ? 3.984 -36.292 3.754 1.00 53.31 375 ASN A O 1
ATOM 2871 N N . VAL A 1 376 ? 5.326 -36.917 2.019 1.00 48.09 376 VAL A N 1
ATOM 2872 C CA . VAL A 1 376 ? 4.932 -36.017 0.905 1.00 48.09 376 VAL A CA 1
ATOM 2873 C C . VAL A 1 376 ? 5.714 -34.686 0.838 1.00 48.09 376 VAL A C 1
ATOM 2875 O O . VAL A 1 376 ? 6.124 -34.169 1.858 1.00 48.09 376 VAL A O 1
ATOM 2878 N N . ASP A 1 377 ? 5.975 -34.163 -0.374 1.00 37.09 377 ASP A N 1
ATOM 2879 C CA . ASP A 1 377 ? 6.709 -32.908 -0.651 1.00 37.09 377 ASP A CA 1
ATOM 2880 C C . ASP A 1 377 ? 5.811 -31.890 -1.418 1.00 37.09 377 ASP A C 1
ATOM 2882 O O . ASP A 1 377 ? 5.218 -32.260 -2.435 1.00 37.09 377 ASP A O 1
ATOM 2886 N N . GLY A 1 378 ? 5.764 -30.616 -0.971 1.00 49.53 378 GLY A N 1
ATOM 2887 C CA . GLY A 1 378 ? 5.222 -29.398 -1.652 1.00 49.53 378 GLY A CA 1
ATOM 2888 C C . GLY A 1 378 ? 3.712 -29.057 -1.514 1.00 49.53 378 GLY A C 1
ATOM 2889 O O . GLY A 1 378 ? 2.915 -29.959 -1.493 1.00 49.53 378 GLY A O 1
ATOM 2890 N N . VAL A 1 379 ? 3.234 -27.798 -1.512 1.00 51.22 379 VAL A N 1
ATOM 2891 C CA . VAL A 1 379 ? 1.814 -27.412 -1.193 1.00 51.22 379 VAL A CA 1
ATOM 2892 C C . VAL A 1 379 ? 0.711 -28.318 -1.798 1.00 51.22 379 VAL A C 1
ATOM 2894 O O . VAL A 1 379 ? 0.651 -28.549 -3.006 1.00 51.22 379 VAL A O 1
ATOM 2897 N N . THR A 1 380 ? -0.192 -28.833 -0.950 1.00 62.41 380 THR A N 1
ATOM 2898 C CA . THR A 1 380 ? -1.313 -29.692 -1.376 1.00 62.41 380 THR A CA 1
ATOM 2899 C C . THR A 1 380 ? -2.315 -28.910 -2.221 1.00 62.41 380 THR A C 1
ATOM 2901 O O . THR A 1 380 ? -2.721 -27.829 -1.808 1.00 62.41 380 THR A O 1
ATOM 2904 N N . GLY A 1 381 ? -2.781 -29.473 -3.341 1.00 69.94 381 GLY A N 1
ATOM 2905 C CA . GLY A 1 381 ? -3.839 -28.845 -4.151 1.00 69.94 381 GLY A CA 1
ATOM 2906 C C . GLY A 1 381 ? -3.617 -28.825 -5.663 1.00 69.94 381 GLY A C 1
ATOM 2907 O O . GLY A 1 381 ? -4.361 -28.136 -6.345 1.00 69.94 381 GLY A O 1
ATOM 2908 N N . GLY A 1 382 ? -2.626 -29.560 -6.181 1.00 77.62 382 GLY A N 1
ATOM 2909 C CA . GLY A 1 382 ? -2.326 -29.645 -7.621 1.00 77.62 382 GLY A CA 1
ATOM 2910 C C . GLY A 1 382 ? -1.195 -28.709 -8.069 1.00 77.62 382 GLY A C 1
ATOM 2911 O O . GLY A 1 382 ? -0.639 -28.878 -9.148 1.00 77.62 382 GLY A O 1
ATOM 2912 N N . PHE A 1 383 ? -0.770 -27.792 -7.197 1.00 85.19 383 PHE A N 1
ATOM 2913 C CA . PHE A 1 383 ? 0.253 -26.779 -7.476 1.00 85.19 383 PHE A CA 1
ATOM 2914 C C . PHE A 1 383 ? 1.611 -27.365 -7.891 1.00 85.19 383 PHE A C 1
ATOM 2916 O O . PHE A 1 383 ? 2.187 -26.949 -8.887 1.00 85.19 383 PHE A O 1
ATOM 2923 N N . ASN A 1 384 ? 2.124 -28.390 -7.200 1.00 86.56 384 ASN A N 1
ATOM 2924 C CA . ASN A 1 384 ? 3.437 -28.952 -7.560 1.00 86.56 384 ASN A CA 1
ATOM 2925 C C . ASN A 1 384 ? 3.469 -29.531 -8.979 1.00 86.56 384 ASN A C 1
ATOM 2927 O O . ASN A 1 384 ? 4.484 -29.417 -9.665 1.00 86.56 384 ASN A O 1
ATOM 2931 N N . PHE A 1 385 ? 2.372 -30.160 -9.407 1.00 91.69 385 PHE A N 1
ATOM 2932 C CA . PHE A 1 385 ? 2.272 -30.659 -10.770 1.00 91.69 385 PHE A CA 1
ATOM 2933 C C . PHE A 1 385 ? 2.107 -29.523 -11.758 1.00 91.69 385 PHE A C 1
ATOM 2935 O O . PHE A 1 385 ? 2.817 -29.540 -12.753 1.00 91.69 385 PHE A O 1
ATOM 2942 N N . GLN A 1 386 ? 1.309 -28.498 -11.444 1.00 92.75 386 GLN A N 1
ATOM 2943 C CA . GLN A 1 386 ? 1.242 -27.304 -12.283 1.00 92.75 386 GLN A CA 1
ATOM 2944 C C . GLN A 1 386 ? 2.628 -26.700 -12.538 1.00 92.75 386 GLN A C 1
ATOM 2946 O O . GLN A 1 386 ? 2.981 -26.481 -13.689 1.00 92.75 386 GLN A O 1
ATOM 2951 N N . ASN A 1 387 ? 3.453 -26.518 -11.503 1.00 89.81 387 ASN A N 1
ATOM 2952 C CA . ASN A 1 387 ? 4.836 -26.065 -11.677 1.00 89.81 387 ASN A CA 1
ATOM 2953 C C . ASN A 1 387 ? 5.656 -27.021 -12.566 1.00 89.81 387 ASN A C 1
ATOM 2955 O O . ASN A 1 387 ? 6.384 -26.581 -13.451 1.00 89.81 387 ASN A O 1
ATOM 2959 N N . ALA A 1 388 ? 5.510 -28.336 -12.381 1.00 92.12 388 ALA A N 1
ATOM 2960 C CA . ALA A 1 388 ? 6.193 -29.318 -13.220 1.00 92.12 388 ALA A CA 1
ATOM 2961 C C . ALA A 1 388 ? 5.769 -29.235 -14.700 1.00 92.12 388 ALA A C 1
ATOM 2963 O O . ALA A 1 388 ? 6.634 -29.310 -15.572 1.00 92.12 388 ALA A O 1
ATOM 2964 N N . TRP A 1 389 ? 4.475 -29.060 -14.989 1.00 94.56 389 TRP A N 1
ATOM 2965 C CA . TRP A 1 389 ? 3.960 -28.900 -16.352 1.00 94.56 389 TRP A CA 1
ATOM 2966 C C . TRP A 1 389 ? 4.466 -27.604 -16.978 1.00 94.56 389 TRP A C 1
ATOM 2968 O O . TRP A 1 389 ? 5.044 -27.649 -18.060 1.00 94.56 389 TRP A O 1
ATOM 2978 N N . SER A 1 390 ? 4.343 -26.477 -16.268 1.00 91.62 390 SER A N 1
ATOM 2979 C CA . SER A 1 390 ? 4.820 -25.170 -16.730 1.00 91.62 390 SER A CA 1
ATOM 2980 C C . SER A 1 390 ? 6.326 -25.180 -16.994 1.00 91.62 390 SER A C 1
ATOM 2982 O O . SER A 1 390 ? 6.764 -24.832 -18.087 1.00 91.62 390 SER A O 1
ATOM 2984 N N . GLY A 1 391 ? 7.127 -25.658 -16.038 1.00 88.50 391 GLY A N 1
ATOM 2985 C CA . GLY A 1 391 ? 8.581 -25.732 -16.183 1.00 88.50 391 GLY A CA 1
ATOM 2986 C C . GLY A 1 391 ? 9.019 -26.669 -17.310 1.00 88.50 391 GLY A C 1
ATOM 2987 O O . GLY A 1 391 ? 9.919 -26.328 -18.074 1.00 88.50 391 GLY A O 1
ATOM 2988 N N . GLY A 1 392 ? 8.354 -27.822 -17.456 1.00 92.44 392 GLY A N 1
ATOM 2989 C CA . GLY A 1 392 ? 8.588 -28.740 -18.571 1.00 92.44 392 GLY A CA 1
ATOM 2990 C C . GLY A 1 392 ? 8.252 -28.105 -19.921 1.00 92.44 392 GLY A C 1
ATOM 2991 O O . GLY A 1 392 ? 9.068 -28.153 -20.838 1.00 92.44 392 GLY A O 1
ATOM 2992 N N . TYR A 1 393 ? 7.087 -27.465 -20.033 1.00 93.38 393 TYR A N 1
ATOM 2993 C CA . TYR A 1 393 ? 6.631 -26.803 -21.255 1.00 93.38 393 TYR A CA 1
ATOM 2994 C C . TYR A 1 393 ? 7.582 -25.694 -21.705 1.00 93.38 393 TYR A C 1
ATOM 2996 O O . TYR A 1 393 ? 7.966 -25.648 -22.874 1.00 93.38 393 TYR A O 1
ATOM 3004 N N . ILE A 1 394 ? 7.987 -24.825 -20.775 1.00 89.00 394 ILE A N 1
ATOM 3005 C CA . ILE A 1 394 ? 8.897 -23.711 -21.053 1.00 89.00 394 ILE A CA 1
ATOM 3006 C C . ILE A 1 394 ? 10.246 -24.254 -21.511 1.00 89.00 394 ILE A C 1
ATOM 3008 O O . ILE A 1 394 ? 10.701 -23.903 -22.592 1.00 89.00 394 ILE A O 1
ATOM 3012 N N . ALA A 1 395 ? 10.852 -25.170 -20.746 1.00 89.38 395 ALA A N 1
ATOM 3013 C CA . ALA A 1 395 ? 12.148 -25.736 -21.104 1.00 89.38 395 ALA A CA 1
ATOM 3014 C C . ALA A 1 395 ? 12.114 -26.442 -22.467 1.00 89.38 395 ALA A C 1
ATOM 3016 O O . ALA A 1 395 ? 13.001 -26.233 -23.291 1.00 89.38 395 ALA A O 1
ATOM 3017 N N . GLY A 1 396 ? 11.077 -27.244 -22.725 1.00 90.81 396 GLY A N 1
ATOM 3018 C CA . GLY A 1 396 ? 10.914 -27.938 -23.998 1.00 90.81 396 GLY A CA 1
ATOM 3019 C C . GLY A 1 396 ? 10.745 -26.979 -25.176 1.00 90.81 396 GLY A C 1
ATOM 3020 O O . GLY A 1 396 ? 11.376 -27.175 -26.210 1.00 90.81 396 GLY A O 1
ATOM 3021 N N . THR A 1 397 ? 9.946 -25.920 -25.008 1.00 87.88 397 THR A N 1
ATOM 3022 C CA . THR A 1 397 ? 9.746 -24.892 -26.043 1.00 87.88 397 THR A CA 1
ATOM 3023 C C . THR A 1 397 ? 11.049 -24.156 -26.330 1.00 87.88 397 THR A C 1
ATOM 3025 O O . THR A 1 397 ? 11.489 -24.142 -27.474 1.00 87.88 397 THR A O 1
ATOM 3028 N N . SER A 1 398 ? 11.729 -23.660 -25.291 1.00 81.12 398 SER A N 1
ATOM 3029 C CA . SER A 1 398 ? 12.988 -22.927 -25.441 1.00 81.12 398 SER A CA 1
ATOM 3030 C C . SER A 1 398 ? 14.088 -23.761 -26.098 1.00 81.12 398 SER A C 1
ATOM 3032 O O . SER A 1 398 ? 14.901 -23.218 -26.837 1.00 81.12 398 SER A O 1
ATOM 3034 N N . ILE A 1 399 ? 14.156 -25.067 -25.820 1.00 85.00 399 ILE A N 1
ATOM 3035 C CA . ILE A 1 399 ? 15.136 -25.957 -26.457 1.00 85.00 399 ILE A CA 1
ATOM 3036 C C . ILE A 1 399 ? 14.751 -26.228 -27.914 1.00 85.00 399 ILE A C 1
ATOM 3038 O O . ILE A 1 399 ? 15.614 -26.158 -28.782 1.00 85.00 399 ILE A O 1
ATOM 3042 N N . GLY A 1 400 ? 13.472 -26.487 -28.201 1.00 83.44 400 GLY A N 1
ATOM 3043 C CA . GLY A 1 400 ? 13.006 -26.696 -29.574 1.00 83.44 400 GLY A CA 1
ATOM 3044 C C . GLY A 1 400 ? 13.242 -25.479 -30.475 1.00 83.44 400 GLY A C 1
ATOM 3045 O O . GLY A 1 400 ? 13.710 -25.630 -31.596 1.00 83.44 400 GLY A O 1
ATOM 3046 N N . GLU A 1 401 ? 13.007 -24.267 -29.968 1.00 79.31 401 GLU A N 1
ATOM 3047 C CA . GLU A 1 401 ? 13.268 -23.018 -30.702 1.00 79.31 401 GLU A CA 1
ATOM 3048 C C . GLU A 1 401 ? 14.773 -22.769 -30.945 1.00 79.31 401 GLU A C 1
ATOM 3050 O O . GLU A 1 401 ? 15.145 -22.106 -31.915 1.00 79.31 401 GLU A O 1
ATOM 3055 N N . ARG A 1 402 ? 15.665 -23.316 -30.099 1.00 72.19 402 ARG A N 1
ATOM 3056 C CA . ARG A 1 402 ? 17.127 -23.232 -30.300 1.00 72.19 402 ARG A CA 1
ATOM 3057 C C . ARG A 1 402 ? 17.618 -24.046 -31.487 1.00 72.19 402 ARG A C 1
ATOM 3059 O O . ARG A 1 402 ? 18.489 -23.557 -32.202 1.00 72.19 402 ARG A O 1
ATOM 3066 N N . VAL A 1 403 ? 17.041 -25.224 -31.701 1.00 75.06 403 VAL A N 1
ATOM 3067 C CA . VAL A 1 403 ? 17.420 -26.152 -32.781 1.00 75.06 403 VAL A CA 1
ATOM 3068 C C . VAL A 1 403 ? 17.207 -25.529 -34.161 1.00 75.06 403 VAL A C 1
ATOM 3070 O O . VAL A 1 403 ? 18.029 -25.666 -35.061 1.00 75.06 403 VAL A O 1
ATOM 3073 N N . HIS A 1 404 ? 16.135 -24.753 -34.325 1.00 58.78 404 HIS A N 1
ATOM 3074 C CA . HIS A 1 404 ? 15.806 -24.087 -35.592 1.00 58.78 404 HIS A CA 1
ATOM 3075 C C . HIS A 1 404 ? 16.600 -22.791 -35.844 1.00 58.78 404 HIS A C 1
ATOM 3077 O O . HIS A 1 404 ? 16.260 -22.011 -36.734 1.00 58.78 404 HIS A O 1
ATOM 3083 N N . GLY A 1 405 ? 17.647 -22.509 -35.054 1.00 43.81 405 GLY A N 1
ATOM 3084 C CA . GLY A 1 405 ? 18.422 -21.264 -35.151 1.00 43.81 405 GLY A CA 1
ATOM 3085 C C . GLY A 1 405 ? 17.620 -20.008 -34.784 1.00 43.81 405 GLY A C 1
ATOM 3086 O O . GLY A 1 405 ? 18.047 -18.889 -35.063 1.00 43.81 405 GLY A O 1
ATOM 3087 N N . SER A 1 406 ? 16.455 -20.179 -34.156 1.00 35.25 406 SER A N 1
ATOM 3088 C CA . SER A 1 406 ? 15.491 -19.115 -33.855 1.00 35.25 406 SER A CA 1
ATOM 3089 C C . SER A 1 406 ? 15.704 -18.488 -32.473 1.00 35.25 406 SER A C 1
ATOM 3091 O O . SER A 1 406 ? 14.928 -17.628 -32.055 1.00 35.25 406 SER A O 1
ATOM 3093 N N . TYR A 1 407 ? 16.756 -18.884 -31.748 1.00 31.53 407 TYR A N 1
ATOM 3094 C CA . TYR A 1 407 ? 17.013 -18.384 -30.400 1.00 31.53 407 TYR A CA 1
ATOM 3095 C C . TYR A 1 407 ? 17.608 -16.976 -30.413 1.00 31.53 407 TYR A C 1
ATOM 3097 O O . TYR A 1 407 ? 18.822 -16.776 -30.411 1.00 31.53 407 TYR A O 1
ATOM 3105 N N . ARG A 1 408 ? 16.717 -15.986 -30.380 1.00 31.16 408 ARG A N 1
ATOM 3106 C CA . ARG A 1 408 ? 17.001 -14.665 -29.818 1.00 31.16 408 ARG A CA 1
ATOM 3107 C C . ARG A 1 408 ? 16.866 -14.782 -28.299 1.00 31.16 408 ARG A C 1
ATOM 3109 O O . ARG A 1 408 ? 15.858 -15.279 -27.806 1.00 31.16 408 ARG A O 1
ATOM 3116 N N . GLU A 1 409 ? 17.891 -14.383 -27.551 1.00 26.23 409 GLU A N 1
ATOM 3117 C CA . GLU A 1 409 ? 17.811 -14.325 -26.090 1.00 26.23 409 GLU A CA 1
ATOM 3118 C C . GLU A 1 409 ? 16.631 -13.436 -25.660 1.00 26.23 409 GLU A C 1
ATOM 3120 O O . GLU A 1 409 ? 16.582 -12.255 -25.993 1.00 26.23 409 GLU A O 1
ATOM 3125 N N . GLY A 1 410 ? 15.673 -14.031 -24.940 1.00 27.03 410 GLY A N 1
ATOM 3126 C CA . GLY A 1 410 ? 14.477 -13.367 -24.415 1.00 27.03 410 GLY A CA 1
ATOM 3127 C C . GLY A 1 410 ? 13.186 -13.980 -24.960 1.00 27.03 410 GLY A C 1
ATOM 3128 O O . GLY A 1 410 ? 12.715 -13.629 -26.036 1.00 27.03 410 GLY A O 1
ATOM 3129 N N . VAL A 1 411 ? 12.593 -14.905 -24.205 1.00 27.19 411 VAL A N 1
ATOM 3130 C CA . VAL A 1 411 ? 11.341 -15.581 -24.569 1.00 27.19 411 VAL A CA 1
ATOM 3131 C C . VAL A 1 411 ? 10.163 -14.597 -24.548 1.00 27.19 411 VAL A C 1
ATOM 3133 O O . VAL A 1 411 ? 9.694 -14.248 -23.471 1.00 27.19 411 VAL A O 1
ATOM 3136 N N . PHE A 1 412 ? 9.640 -14.243 -25.726 1.00 30.36 412 PHE A N 1
ATOM 3137 C CA . PHE A 1 412 ? 8.214 -13.979 -25.981 1.00 30.36 412 PHE A CA 1
ATOM 3138 C C . PHE A 1 412 ? 7.889 -14.386 -27.432 1.00 30.36 412 PHE A C 1
ATOM 3140 O O . PHE A 1 412 ? 7.951 -13.578 -28.356 1.00 30.36 412 PHE A O 1
ATOM 3147 N N . SER A 1 413 ? 7.575 -15.666 -27.633 1.00 26.22 413 SER A N 1
ATOM 3148 C CA . SER A 1 413 ? 7.093 -16.230 -28.899 1.00 26.22 413 SER A CA 1
ATOM 3149 C C . SER A 1 413 ? 5.754 -16.918 -28.625 1.00 26.22 413 SER A C 1
ATOM 3151 O O . SER A 1 413 ? 5.690 -17.955 -27.965 1.00 26.22 413 SER A O 1
ATOM 3153 N N . THR A 1 414 ? 4.657 -16.296 -29.060 1.00 25.56 414 THR A N 1
ATOM 3154 C CA . THR A 1 414 ? 3.351 -16.952 -29.201 1.00 25.56 414 THR A CA 1
ATOM 3155 C C . THR A 1 414 ? 3.150 -17.265 -30.679 1.00 25.56 414 THR A C 1
ATOM 3157 O O . THR A 1 414 ? 2.984 -16.336 -31.458 1.00 25.56 414 THR A O 1
ATOM 3160 N N . ASN A 1 415 ? 3.162 -18.558 -31.015 1.00 26.02 415 ASN A N 1
ATOM 3161 C CA . ASN A 1 415 ? 2.742 -19.211 -32.264 1.00 26.02 415 ASN A CA 1
ATOM 3162 C C . ASN A 1 415 ? 3.147 -18.579 -33.615 1.00 26.02 415 ASN A C 1
ATOM 3164 O O . ASN A 1 415 ? 2.679 -17.521 -34.029 1.00 26.02 415 ASN A O 1
ATOM 3168 N N . GLU A 1 416 ? 3.902 -19.364 -34.383 1.00 28.23 416 GLU A N 1
ATOM 3169 C CA . GLU A 1 416 ? 4.158 -19.189 -35.812 1.00 28.23 416 GLU A CA 1
ATOM 3170 C C . GLU A 1 416 ? 2.851 -19.238 -36.619 1.00 28.23 416 GLU A C 1
ATOM 3172 O O . GLU A 1 416 ? 2.316 -20.299 -36.928 1.00 28.23 416 GLU A O 1
ATOM 3177 N N . THR A 1 417 ? 2.285 -18.070 -36.909 1.00 27.55 417 THR A N 1
ATOM 3178 C CA . THR A 1 417 ? 1.535 -17.731 -38.144 1.00 27.55 417 THR A CA 1
ATOM 3179 C C . THR A 1 417 ? 1.208 -16.236 -38.201 1.00 27.55 417 THR A C 1
ATOM 3181 O O . THR A 1 417 ? 0.349 -15.807 -38.970 1.00 27.55 417 THR A O 1
ATOM 3184 N N . ASP A 1 418 ? 1.898 -15.417 -37.405 1.00 29.66 418 ASP A N 1
ATOM 3185 C CA . ASP A 1 418 ? 1.449 -14.071 -37.107 1.00 29.66 418 ASP A CA 1
ATOM 3186 C C . ASP A 1 418 ? 2.568 -13.037 -37.292 1.00 29.66 418 ASP A C 1
ATOM 3188 O O . ASP A 1 418 ? 3.592 -13.145 -36.619 1.00 29.66 418 ASP A O 1
ATOM 3192 N N . PRO A 1 419 ? 2.431 -12.026 -38.172 1.00 29.12 419 PRO A N 1
ATOM 3193 C CA . PRO A 1 419 ? 3.481 -11.036 -38.448 1.00 29.12 419 PRO A CA 1
ATOM 3194 C C . PRO A 1 419 ? 3.689 -10.014 -37.302 1.00 29.12 419 PRO A C 1
ATOM 3196 O O . PRO A 1 419 ? 3.995 -8.852 -37.543 1.00 29.12 419 PRO A O 1
ATOM 3199 N N . ARG A 1 420 ? 3.489 -10.417 -36.040 1.00 49.50 420 ARG A N 1
ATOM 3200 C CA . ARG A 1 420 ? 3.344 -9.551 -34.859 1.00 49.50 420 ARG A CA 1
ATOM 3201 C C . ARG A 1 420 ? 4.504 -9.795 -33.879 1.00 49.50 420 ARG A C 1
ATOM 3203 O O . ARG A 1 420 ? 4.455 -10.780 -33.148 1.00 49.50 420 ARG A O 1
ATOM 3210 N N . GLN A 1 421 ? 5.542 -8.946 -33.807 1.00 53.25 421 GLN A N 1
ATOM 3211 C CA . GLN A 1 421 ? 6.633 -9.198 -32.841 1.00 53.25 421 GLN A CA 1
ATOM 3212 C C . GLN A 1 421 ? 7.299 -7.949 -32.240 1.00 53.25 421 GLN A C 1
ATOM 3214 O O . GLN A 1 421 ? 7.669 -7.017 -32.954 1.00 53.25 421 GLN A O 1
ATOM 3219 N N . ILE A 1 422 ? 7.494 -7.976 -30.911 1.00 54.50 422 ILE A N 1
ATOM 3220 C CA . ILE A 1 422 ? 8.476 -7.146 -30.198 1.00 54.50 422 ILE A CA 1
ATOM 3221 C C . ILE A 1 422 ? 9.837 -7.842 -30.298 1.00 54.50 422 ILE A C 1
ATOM 3223 O O . ILE A 1 422 ? 9.955 -8.990 -29.874 1.00 54.50 422 ILE A O 1
ATOM 3227 N N . ILE A 1 423 ? 10.859 -7.179 -30.847 1.00 58.59 423 ILE A N 1
ATOM 3228 C CA . ILE A 1 423 ? 12.207 -7.767 -30.989 1.00 58.59 423 ILE A CA 1
ATOM 3229 C C . ILE A 1 423 ? 13.138 -7.221 -29.901 1.00 58.59 423 ILE A C 1
ATOM 3231 O O . ILE A 1 423 ? 13.215 -6.009 -29.703 1.00 58.59 423 ILE A O 1
ATOM 3235 N N . TYR A 1 424 ? 13.867 -8.118 -29.234 1.00 60.94 424 TYR A N 1
ATOM 3236 C CA . TYR A 1 424 ? 14.937 -7.795 -28.287 1.00 60.94 424 TYR A CA 1
ATOM 3237 C C . TYR A 1 424 ? 16.301 -7.969 -28.946 1.00 60.94 424 TYR A C 1
ATOM 3239 O O . TYR A 1 424 ? 16.546 -8.975 -29.614 1.00 60.94 424 TYR A O 1
ATOM 3247 N N . PHE A 1 425 ? 17.186 -6.986 -28.776 1.00 63.97 425 PHE A N 1
ATOM 3248 C CA . PHE A 1 425 ? 18.579 -7.098 -29.210 1.00 63.97 425 PHE A CA 1
ATOM 3249 C C . PHE A 1 425 ? 19.377 -7.515 -27.978 1.00 63.97 425 PHE A C 1
ATOM 3251 O O . PHE A 1 425 ? 19.441 -6.756 -27.015 1.00 63.97 425 PHE A O 1
ATOM 3258 N N . GLY A 1 426 ? 19.917 -8.734 -27.982 1.00 58.91 426 GLY A N 1
ATOM 3259 C CA . GLY A 1 426 ? 20.724 -9.232 -26.866 1.00 58.91 426 GLY A CA 1
ATOM 3260 C C . GLY A 1 426 ? 22.061 -8.498 -26.744 1.00 58.91 426 GLY A C 1
ATOM 3261 O O . GLY A 1 426 ? 22.533 -7.888 -27.709 1.00 58.91 426 GLY A O 1
ATOM 3262 N N . ASP A 1 427 ? 22.699 -8.608 -25.576 1.00 63.66 427 ASP A N 1
ATOM 3263 C CA . ASP A 1 427 ? 23.976 -7.947 -25.263 1.00 63.66 427 ASP A CA 1
ATOM 3264 C C . ASP A 1 427 ? 25.053 -8.257 -26.309 1.00 63.66 427 ASP A C 1
ATOM 3266 O O . ASP A 1 427 ? 25.762 -7.357 -26.761 1.00 63.66 427 ASP A O 1
ATOM 3270 N N . LYS A 1 428 ? 25.111 -9.512 -26.770 1.00 72.62 428 LYS A N 1
ATOM 3271 C CA . LYS A 1 428 ? 26.015 -9.940 -27.841 1.00 72.62 428 LYS A CA 1
ATOM 3272 C C . LYS A 1 428 ? 25.798 -9.153 -29.137 1.00 72.62 428 LYS A C 1
ATOM 3274 O O . LYS A 1 428 ? 26.758 -8.666 -29.724 1.00 72.62 428 LYS A O 1
ATOM 3279 N N . VAL A 1 429 ? 24.546 -8.973 -29.562 1.00 74.88 429 VAL A N 1
ATOM 3280 C CA . VAL A 1 429 ? 24.221 -8.226 -30.789 1.00 74.88 429 VAL A CA 1
ATOM 3281 C C . VAL A 1 429 ? 24.664 -6.772 -30.644 1.00 74.88 429 VAL A C 1
ATOM 3283 O O . VAL A 1 429 ? 25.322 -6.207 -31.517 1.00 74.88 429 VAL A O 1
ATOM 3286 N N . ILE A 1 430 ? 24.340 -6.167 -29.502 1.00 72.94 430 ILE A N 1
ATOM 3287 C CA . ILE A 1 430 ? 24.605 -4.751 -29.245 1.00 72.94 430 ILE A CA 1
ATOM 3288 C C . ILE A 1 430 ? 26.109 -4.483 -29.143 1.00 72.94 430 ILE A C 1
ATOM 3290 O O . ILE A 1 430 ? 26.608 -3.514 -29.717 1.00 72.94 430 ILE A O 1
ATOM 3294 N N . ILE A 1 431 ? 26.861 -5.338 -28.458 1.00 74.62 431 ILE A N 1
ATOM 3295 C CA . ILE A 1 431 ? 28.286 -5.114 -28.204 1.00 74.62 431 ILE A CA 1
ATOM 3296 C C . ILE A 1 431 ? 29.137 -5.630 -29.359 1.00 74.62 431 ILE A C 1
ATOM 3298 O O . ILE A 1 431 ? 29.945 -4.877 -29.906 1.00 74.62 431 ILE A O 1
ATOM 3302 N N . GLU A 1 432 ? 28.926 -6.873 -29.777 1.00 79.69 432 GLU A N 1
ATOM 3303 C CA . GLU A 1 432 ? 29.843 -7.598 -30.658 1.00 79.69 432 GLU A CA 1
ATOM 3304 C C . GLU A 1 432 ? 29.439 -7.486 -32.132 1.00 79.69 432 GLU A C 1
ATOM 3306 O O . GLU A 1 432 ? 30.280 -7.160 -32.970 1.00 79.69 432 GLU A O 1
ATOM 3311 N N . ASP A 1 433 ? 28.158 -7.673 -32.461 1.00 83.81 433 ASP A N 1
ATOM 3312 C CA . ASP A 1 433 ? 27.738 -7.796 -33.864 1.00 83.81 433 ASP A CA 1
ATOM 3313 C C . ASP A 1 433 ? 27.761 -6.449 -34.618 1.00 83.81 433 ASP A C 1
ATOM 3315 O O . ASP A 1 433 ? 27.446 -5.399 -34.039 1.00 83.81 433 ASP A O 1
ATOM 3319 N N . PRO A 1 434 ? 28.094 -6.434 -35.924 1.00 86.06 434 PRO A N 1
ATOM 3320 C CA . PRO A 1 434 ? 28.065 -5.221 -36.741 1.00 86.06 434 PRO A CA 1
ATOM 3321 C C . PRO A 1 434 ? 26.628 -4.715 -36.953 1.00 86.06 434 PRO A C 1
ATOM 3323 O O . PRO A 1 434 ? 25.699 -5.508 -37.123 1.00 86.06 434 PRO A O 1
ATOM 3326 N N . ILE A 1 435 ? 26.437 -3.392 -36.984 1.00 85.06 435 ILE A N 1
ATOM 3327 C CA . ILE A 1 435 ? 25.110 -2.741 -37.011 1.00 85.06 435 ILE A CA 1
ATOM 3328 C C . ILE A 1 435 ? 24.260 -3.113 -38.234 1.00 85.06 435 ILE A C 1
ATOM 3330 O O . ILE A 1 435 ? 23.032 -3.054 -38.189 1.00 85.06 435 ILE A O 1
ATOM 3334 N N . GLU A 1 436 ? 24.890 -3.519 -39.332 1.00 83.94 436 GLU A N 1
ATOM 3335 C CA . GLU A 1 436 ? 24.233 -3.971 -40.557 1.00 83.94 436 GLU A CA 1
ATOM 3336 C C . GLU A 1 436 ? 23.448 -5.268 -40.327 1.00 83.94 436 GLU A C 1
ATOM 3338 O O . GLU A 1 436 ? 22.373 -5.451 -40.907 1.00 83.94 436 GLU A O 1
ATOM 3343 N N . SER A 1 437 ? 23.971 -6.132 -39.448 1.00 80.69 437 SER A N 1
ATOM 3344 C CA . SER A 1 437 ? 23.390 -7.428 -39.081 1.00 80.69 437 SER A CA 1
ATOM 3345 C C . SER A 1 437 ? 22.302 -7.329 -38.010 1.00 80.69 437 SER A C 1
ATOM 3347 O O . SER A 1 437 ? 21.594 -8.304 -37.755 1.00 80.69 437 SER A O 1
ATOM 3349 N N . TRP A 1 438 ? 22.134 -6.151 -37.400 1.00 83.12 438 TRP A N 1
ATOM 3350 C CA . TRP A 1 438 ? 21.113 -5.941 -36.381 1.00 83.12 438 TRP A CA 1
ATOM 3351 C C . TRP A 1 438 ? 19.704 -6.065 -36.980 1.00 83.12 438 TRP A C 1
ATOM 3353 O O . TRP A 1 438 ? 19.488 -5.604 -38.111 1.00 83.12 438 TRP A O 1
ATOM 3363 N N . PRO A 1 439 ? 18.727 -6.629 -36.239 1.00 76.69 439 PRO A N 1
ATOM 3364 C CA . PRO A 1 439 ? 17.352 -6.753 -36.719 1.00 76.69 439 PRO A CA 1
ATOM 3365 C C . PRO A 1 439 ? 16.754 -5.407 -37.159 1.00 76.69 439 PRO A C 1
ATOM 3367 O O . PRO A 1 439 ? 17.136 -4.357 -36.657 1.00 76.69 439 PRO A O 1
ATOM 3370 N N . ILE A 1 440 ? 15.808 -5.424 -38.099 1.00 75.62 440 ILE A N 1
ATOM 3371 C CA . ILE A 1 440 ? 15.129 -4.212 -38.590 1.00 75.62 440 ILE A CA 1
ATOM 3372 C C . ILE A 1 440 ? 13.919 -3.898 -37.696 1.00 75.62 440 ILE A C 1
ATOM 3374 O O . ILE A 1 440 ? 13.250 -4.815 -37.221 1.00 75.62 440 ILE A O 1
ATOM 3378 N N . CYS A 1 441 ? 13.632 -2.611 -37.471 1.00 73.94 441 CYS A N 1
ATOM 3379 C CA . CYS A 1 441 ? 12.520 -2.151 -36.637 1.00 73.94 441 CYS A CA 1
ATOM 3380 C C . CYS A 1 441 ? 11.791 -0.926 -37.208 1.00 73.94 441 CYS A C 1
ATOM 3382 O O . CYS A 1 441 ? 12.422 -0.065 -37.827 1.00 73.94 441 CYS A O 1
ATOM 3384 N N . ASP A 1 442 ? 10.482 -0.807 -36.943 1.00 73.31 442 ASP A N 1
ATOM 3385 C CA . ASP A 1 442 ? 9.699 0.387 -37.294 1.00 73.31 442 ASP A CA 1
ATOM 3386 C C . ASP A 1 442 ? 9.689 1.418 -36.162 1.00 73.31 442 ASP A C 1
ATOM 3388 O O . ASP A 1 442 ? 9.691 2.621 -36.423 1.00 73.31 442 ASP A O 1
ATOM 3392 N N . CYS A 1 443 ? 9.740 0.977 -34.908 1.00 75.75 443 CYS A N 1
ATOM 3393 C CA . CYS A 1 443 ? 9.899 1.836 -33.735 1.00 75.75 443 CYS A CA 1
ATOM 3394 C C . CYS A 1 443 ? 11.087 1.357 -32.886 1.00 75.75 443 CYS A C 1
ATOM 3396 O O . CYS A 1 443 ? 11.240 0.155 -32.660 1.00 75.75 443 CYS A O 1
ATOM 3398 N N . LEU A 1 444 ? 11.909 2.296 -32.412 1.00 80.94 444 LEU A N 1
ATOM 3399 C CA . LEU A 1 444 ? 13.113 2.062 -31.615 1.00 80.94 444 LEU A CA 1
ATOM 3400 C C . LEU A 1 444 ? 12.952 2.641 -30.207 1.00 80.94 444 LEU A C 1
ATOM 3402 O O . LEU A 1 444 ? 12.690 3.836 -30.040 1.00 80.94 444 LEU A O 1
ATOM 3406 N N . ILE A 1 445 ? 13.191 1.809 -29.197 1.00 81.62 445 ILE A N 1
ATOM 3407 C CA . ILE A 1 445 ? 13.341 2.242 -27.807 1.00 81.62 445 ILE A CA 1
ATOM 3408 C C . ILE A 1 445 ? 14.764 1.948 -27.347 1.00 81.62 445 ILE A C 1
ATOM 3410 O O . ILE A 1 445 ? 15.070 0.807 -27.021 1.00 81.62 445 ILE A O 1
ATOM 3414 N N . ALA A 1 446 ? 15.616 2.966 -27.283 1.00 81.62 446 ALA A N 1
ATOM 3415 C CA . ALA A 1 446 ? 16.987 2.829 -26.805 1.00 81.62 446 ALA A CA 1
ATOM 3416 C C . ALA A 1 446 ? 17.314 3.923 -25.788 1.00 81.62 446 ALA A C 1
ATOM 3418 O O . ALA A 1 446 ? 16.876 5.068 -25.921 1.00 81.62 446 ALA A O 1
ATOM 3419 N N . PHE A 1 447 ? 18.065 3.543 -24.760 1.00 79.50 447 PHE A N 1
ATOM 3420 C CA . PHE A 1 447 ? 18.449 4.418 -23.664 1.00 79.50 447 PHE A CA 1
ATOM 3421 C C . PHE A 1 447 ? 19.836 4.041 -23.145 1.00 79.50 447 PHE A C 1
ATOM 3423 O O . PHE A 1 447 ? 20.164 2.860 -23.026 1.00 79.50 447 PHE A O 1
ATOM 3430 N N . TYR A 1 448 ? 20.640 5.046 -22.825 1.00 74.31 448 TYR A N 1
ATOM 3431 C CA . TYR A 1 448 ? 21.975 4.850 -22.289 1.00 74.31 448 TYR A CA 1
ATOM 3432 C C . TYR A 1 448 ? 21.961 4.250 -20.874 1.00 74.31 448 TYR A C 1
ATOM 3434 O O . TYR A 1 448 ? 21.149 4.606 -20.018 1.00 74.31 448 TYR A O 1
ATOM 3442 N N . SER A 1 449 ? 22.938 3.384 -20.613 1.00 71.56 449 SER A N 1
ATOM 3443 C CA . SER A 1 449 ? 23.391 2.990 -19.279 1.00 71.56 449 SER A CA 1
ATOM 3444 C C . SER A 1 449 ? 24.914 2.804 -19.288 1.00 71.56 449 SER A C 1
ATOM 3446 O O . SER A 1 449 ? 25.532 2.750 -20.351 1.00 71.56 449 SER A O 1
ATOM 3448 N N . THR A 1 450 ? 25.555 2.725 -18.119 1.00 68.06 450 THR A N 1
ATOM 3449 C CA . THR A 1 450 ? 27.013 2.544 -18.039 1.00 68.06 450 THR A CA 1
ATOM 3450 C C . THR A 1 450 ? 27.457 1.298 -18.817 1.00 68.06 450 THR A C 1
ATOM 3452 O O . THR A 1 450 ? 27.041 0.184 -18.501 1.00 68.06 450 THR A O 1
ATOM 3455 N N . GLY A 1 451 ? 28.320 1.490 -19.819 1.00 69.50 451 GLY A N 1
ATOM 3456 C CA . GLY A 1 451 ? 28.790 0.429 -20.722 1.00 69.50 451 GLY A CA 1
ATOM 3457 C C . GLY A 1 451 ? 27.958 0.247 -22.000 1.00 69.50 451 GLY A C 1
ATOM 3458 O O . GLY A 1 451 ? 28.327 -0.571 -22.837 1.00 69.50 451 GLY A O 1
ATOM 3459 N N . TYR A 1 452 ? 26.875 1.010 -22.185 1.00 76.19 452 TYR A N 1
ATOM 3460 C CA . TYR A 1 452 ? 26.033 0.955 -23.380 1.00 76.19 452 TYR A CA 1
ATOM 3461 C C . TYR A 1 452 ? 26.654 1.734 -24.556 1.00 76.19 452 TYR A C 1
ATOM 3463 O O . TYR A 1 452 ? 26.949 2.925 -24.404 1.00 76.19 452 TYR A O 1
ATOM 3471 N N . PRO A 1 453 ? 26.830 1.119 -25.743 1.00 82.00 453 PRO A N 1
ATOM 3472 C CA . PRO A 1 453 ? 27.476 1.766 -26.884 1.00 82.00 453 PRO A CA 1
ATOM 3473 C C . PRO A 1 453 ? 26.494 2.669 -27.654 1.00 82.00 453 PRO A C 1
ATOM 3475 O O . PRO A 1 453 ? 26.067 2.329 -28.758 1.00 82.00 453 PRO A O 1
ATOM 3478 N N . LEU A 1 454 ? 26.129 3.823 -27.081 1.00 85.50 454 LEU A N 1
ATOM 3479 C CA . LEU A 1 454 ? 25.148 4.752 -27.669 1.00 85.50 454 LEU A CA 1
ATOM 3480 C C . LEU A 1 454 ? 25.522 5.178 -29.099 1.00 85.50 454 LEU A C 1
ATOM 3482 O O . LEU A 1 454 ? 24.680 5.078 -29.988 1.00 85.50 454 LEU A O 1
ATOM 3486 N N . ASP A 1 455 ? 26.793 5.499 -29.354 1.00 88.38 455 ASP A N 1
ATOM 3487 C CA . ASP A 1 455 ? 27.304 5.861 -30.687 1.00 88.38 455 ASP A CA 1
ATOM 3488 C C . ASP A 1 455 ? 27.012 4.778 -31.747 1.00 88.38 455 ASP A C 1
ATOM 3490 O O . ASP A 1 455 ? 26.702 5.069 -32.905 1.00 88.38 455 ASP A O 1
ATOM 3494 N N . LYS A 1 456 ? 27.061 3.496 -31.355 1.00 87.19 456 LYS A N 1
ATOM 3495 C CA . LYS A 1 456 ? 26.770 2.356 -32.240 1.00 87.19 456 LYS A CA 1
ATOM 3496 C C . LYS A 1 456 ? 25.275 2.279 -32.569 1.00 87.19 456 LYS A C 1
ATOM 3498 O O . LYS A 1 456 ? 24.897 1.952 -33.693 1.00 87.19 456 LYS A O 1
ATOM 3503 N N . VAL A 1 457 ? 24.418 2.636 -31.616 1.00 86.81 457 VAL A N 1
ATOM 3504 C CA . VAL A 1 457 ? 22.959 2.688 -31.795 1.00 86.81 457 VAL A CA 1
ATOM 3505 C C . VAL A 1 457 ? 22.553 3.886 -32.653 1.00 86.81 457 VAL A C 1
ATOM 3507 O O . VAL A 1 457 ? 21.674 3.763 -33.509 1.00 86.81 457 VAL A O 1
ATOM 3510 N N . GLU A 1 458 ? 23.227 5.025 -32.495 1.00 89.50 458 GLU A N 1
ATOM 3511 C CA . GLU A 1 458 ? 23.072 6.181 -33.380 1.00 89.50 458 GLU A CA 1
ATOM 3512 C C . GLU A 1 458 ? 23.475 5.846 -34.815 1.00 89.50 458 GLU A C 1
ATOM 3514 O O . GLU A 1 458 ? 22.732 6.143 -35.757 1.00 89.50 458 GLU A O 1
ATOM 3519 N N . ALA A 1 459 ? 24.607 5.155 -34.986 1.00 88.12 459 ALA A N 1
ATOM 3520 C CA . ALA A 1 459 ? 25.055 4.670 -36.284 1.00 88.12 459 ALA A CA 1
ATOM 3521 C C . ALA A 1 459 ? 24.037 3.704 -36.911 1.00 88.12 459 ALA A C 1
ATOM 3523 O O . ALA A 1 459 ? 23.730 3.837 -38.097 1.00 88.12 459 ALA A O 1
ATOM 3524 N N . TYR A 1 460 ? 23.441 2.799 -36.127 1.00 86.94 460 TYR A N 1
ATOM 3525 C CA . TYR A 1 460 ? 22.344 1.936 -36.579 1.00 86.94 460 TYR A CA 1
ATOM 3526 C C . TYR A 1 460 ? 21.121 2.753 -37.038 1.00 86.94 460 TYR A C 1
ATOM 3528 O O . TYR A 1 460 ? 20.632 2.568 -38.157 1.00 86.94 460 TYR A O 1
ATOM 3536 N N . ALA A 1 461 ? 20.647 3.707 -36.230 1.00 84.81 461 ALA A N 1
ATOM 3537 C CA . ALA A 1 461 ? 19.503 4.549 -36.584 1.00 84.81 461 ALA A CA 1
ATOM 3538 C C . ALA A 1 461 ? 19.773 5.388 -37.853 1.00 84.81 461 ALA A C 1
ATOM 3540 O O . ALA A 1 461 ? 18.887 5.564 -38.697 1.00 84.81 461 ALA A O 1
ATOM 3541 N N . ALA A 1 462 ? 21.010 5.865 -38.029 1.00 84.75 462 ALA A N 1
ATOM 3542 C CA . ALA A 1 462 ? 21.453 6.600 -39.211 1.00 84.75 462 ALA A CA 1
ATOM 3543 C C . ALA A 1 462 ? 21.621 5.706 -40.454 1.00 84.75 462 ALA A C 1
ATOM 3545 O O . ALA A 1 462 ? 21.274 6.129 -41.560 1.00 84.75 462 ALA A O 1
ATOM 3546 N N . LEU A 1 463 ? 22.106 4.470 -40.299 1.00 82.62 463 LEU A N 1
ATOM 3547 C CA . LEU A 1 463 ? 22.228 3.485 -41.379 1.00 82.62 463 LEU A CA 1
ATOM 3548 C C . LEU A 1 463 ? 20.858 3.184 -41.994 1.00 82.62 463 LEU A C 1
ATOM 3550 O O . LEU A 1 463 ? 20.683 3.242 -43.216 1.00 82.62 463 LEU A O 1
ATOM 3554 N N . ARG A 1 464 ? 19.858 2.934 -41.143 1.00 76.44 464 ARG A N 1
ATOM 3555 C CA . ARG A 1 464 ? 18.486 2.657 -41.593 1.00 76.44 464 ARG A CA 1
ATOM 3556 C C . ARG A 1 464 ? 17.848 3.872 -42.283 1.00 76.44 464 ARG A C 1
ATOM 3558 O O . ARG A 1 464 ? 17.074 3.702 -43.216 1.00 76.44 464 ARG A O 1
ATOM 3565 N N . LYS A 1 465 ? 18.291 5.094 -41.959 1.00 66.75 465 LYS A N 1
ATOM 3566 C CA . LYS A 1 465 ? 17.899 6.334 -42.657 1.00 66.75 465 LYS A CA 1
ATOM 3567 C C . LYS A 1 465 ? 18.464 6.458 -44.086 1.00 66.75 465 LYS A C 1
ATOM 3569 O O . LYS A 1 465 ? 17.832 7.104 -44.916 1.00 66.75 465 LYS A O 1
ATOM 3574 N N . LYS A 1 466 ? 19.643 5.892 -44.389 1.00 55.31 466 LYS A N 1
ATOM 3575 C CA . LYS A 1 466 ? 20.344 6.069 -45.685 1.00 55.31 466 LYS A CA 1
ATOM 3576 C C . LYS A 1 466 ? 19.945 5.071 -46.782 1.00 55.31 466 LYS A C 1
ATOM 3578 O O . LYS A 1 466 ? 20.258 5.308 -47.943 1.00 55.31 466 LYS A O 1
ATOM 3583 N N . SER A 1 467 ? 19.242 3.988 -46.452 1.00 54.47 467 SER A N 1
ATOM 3584 C CA . SER A 1 467 ? 19.024 2.839 -47.355 1.00 54.47 467 SER A CA 1
ATOM 3585 C C . SER A 1 467 ? 17.902 3.013 -48.407 1.00 54.47 467 SER A C 1
ATOM 3587 O O . SER A 1 467 ? 17.439 2.032 -48.976 1.00 54.47 467 SER A O 1
ATOM 3589 N N . GLY A 1 468 ? 17.457 4.241 -48.699 1.00 47.91 468 GLY A N 1
ATOM 3590 C CA . GLY A 1 468 ? 16.652 4.574 -49.891 1.00 47.91 468 GLY A CA 1
ATOM 3591 C C . GLY A 1 468 ? 15.188 4.096 -49.949 1.00 47.91 468 GLY A C 1
ATOM 3592 O O . GLY A 1 468 ? 14.439 4.604 -50.778 1.00 47.91 468 GLY A O 1
ATOM 3593 N N . LEU A 1 469 ? 14.739 3.195 -49.072 1.00 45.19 469 LEU A N 1
ATOM 3594 C CA . LEU A 1 469 ? 13.321 2.864 -48.861 1.00 45.19 469 LEU A CA 1
ATOM 3595 C C . LEU A 1 469 ? 12.840 3.435 -47.515 1.00 45.19 469 LEU A C 1
ATOM 3597 O O . LEU A 1 469 ? 13.641 3.596 -46.603 1.00 45.19 469 LEU A O 1
ATOM 3601 N N . PHE A 1 470 ? 11.541 3.730 -47.408 1.00 50.00 470 PHE A N 1
ATOM 3602 C CA . PHE A 1 470 ? 10.773 4.400 -46.334 1.00 50.00 470 PHE A CA 1
ATOM 3603 C C . PHE A 1 470 ? 10.931 3.901 -44.862 1.00 50.00 470 PHE A C 1
ATOM 3605 O O . PHE A 1 470 ? 9.984 3.952 -44.083 1.00 50.00 470 PHE A O 1
ATOM 3612 N N . PHE A 1 471 ? 12.106 3.471 -44.405 1.00 56.94 471 PHE A N 1
ATOM 3613 C CA . PHE A 1 471 ? 12.313 2.845 -43.094 1.00 56.94 471 PHE A CA 1
ATOM 3614 C C . PHE A 1 471 ? 13.211 3.683 -42.172 1.00 56.94 471 PHE A C 1
ATOM 3616 O O . PHE A 1 471 ? 14.322 3.291 -41.823 1.00 56.94 471 PHE A O 1
ATOM 3623 N N . ARG A 1 472 ? 12.720 4.849 -41.723 1.00 68.75 472 ARG A N 1
ATOM 3624 C CA . ARG A 1 472 ? 13.263 5.490 -40.509 1.00 68.75 472 ARG A CA 1
ATOM 3625 C C . ARG A 1 472 ? 12.502 4.954 -39.290 1.00 68.75 472 ARG A C 1
ATOM 3627 O O . ARG A 1 472 ? 11.279 5.147 -39.238 1.00 68.75 472 ARG A O 1
ATOM 3634 N N . PRO A 1 473 ? 13.171 4.335 -38.302 1.00 76.50 473 PRO A N 1
ATOM 3635 C CA . PRO A 1 473 ? 12.486 3.938 -37.087 1.00 76.50 473 PRO A CA 1
ATOM 3636 C C . PRO A 1 473 ? 12.020 5.173 -36.307 1.00 76.50 473 PRO A C 1
ATOM 3638 O O . PRO A 1 473 ? 12.741 6.170 -36.215 1.00 76.50 473 PRO A O 1
ATOM 3641 N N . TYR A 1 474 ? 10.806 5.126 -35.763 1.00 83.56 474 TYR A N 1
ATOM 3642 C CA . TYR A 1 474 ? 10.326 6.136 -34.822 1.00 83.56 474 TYR A CA 1
ATOM 3643 C C . TYR A 1 474 ? 11.045 5.951 -33.485 1.00 83.56 474 TYR A C 1
ATOM 3645 O O . TYR A 1 474 ? 10.982 4.872 -32.901 1.00 83.56 474 TYR A O 1
ATOM 3653 N N . LEU A 1 475 ? 11.744 6.983 -33.019 1.00 86.88 475 LEU A N 1
ATOM 3654 C CA . LEU A 1 475 ? 12.492 6.945 -31.765 1.00 86.88 475 LEU A CA 1
ATOM 3655 C C . LEU A 1 475 ? 11.571 7.383 -30.619 1.00 86.88 475 LEU A C 1
ATOM 3657 O O . LEU A 1 475 ? 11.053 8.496 -30.652 1.00 86.88 475 LEU A O 1
ATOM 3661 N N . VAL A 1 476 ? 11.368 6.535 -29.603 1.00 84.81 476 VAL A N 1
ATOM 3662 C CA . VAL A 1 476 ? 10.604 6.935 -28.396 1.00 84.81 476 VAL A CA 1
ATOM 3663 C C . VAL A 1 476 ? 11.348 8.008 -27.618 1.00 84.81 476 VAL A C 1
ATOM 3665 O O . VAL A 1 476 ? 10.773 9.022 -27.226 1.00 84.81 476 VAL A O 1
ATOM 3668 N N . ASN A 1 477 ? 12.636 7.773 -27.416 1.00 88.50 477 ASN A N 1
ATOM 3669 C CA . ASN A 1 477 ? 13.566 8.733 -26.864 1.00 88.50 477 ASN A CA 1
ATOM 3670 C C . ASN A 1 477 ? 14.599 9.025 -27.952 1.00 88.50 477 ASN A C 1
ATOM 3672 O O . ASN A 1 477 ? 15.167 8.095 -28.528 1.00 88.50 477 ASN A O 1
ATOM 3676 N N . GLU A 1 478 ? 14.836 10.302 -28.246 1.00 90.75 478 GLU A N 1
ATOM 3677 C CA . GLU A 1 478 ? 15.918 10.690 -29.153 1.00 90.75 478 GLU A CA 1
ATOM 3678 C C . GLU A 1 478 ? 17.268 10.279 -28.543 1.00 90.75 478 GLU A C 1
ATOM 3680 O O . GLU A 1 478 ? 17.433 10.318 -27.320 1.00 90.75 478 GLU A O 1
ATOM 3685 N N . LEU A 1 479 ? 18.208 9.850 -29.392 1.00 90.00 479 LEU A N 1
ATOM 3686 C CA . LEU A 1 479 ? 19.494 9.284 -28.963 1.00 90.00 479 LEU A CA 1
ATOM 3687 C C . LEU A 1 479 ? 20.497 10.377 -28.579 1.00 90.00 479 LEU A C 1
ATOM 3689 O O . LEU A 1 479 ? 20.989 10.376 -27.456 1.00 90.00 479 LEU A O 1
ATOM 3693 N N . GLU A 1 480 ? 20.697 11.365 -29.453 1.00 89.88 480 GLU A N 1
ATOM 3694 C CA . GLU A 1 480 ? 21.694 12.428 -29.255 1.00 89.88 480 GLU A CA 1
ATOM 3695 C C . GLU A 1 480 ? 21.499 13.218 -27.943 1.00 89.88 480 GLU A C 1
ATOM 3697 O O . GLU A 1 480 ? 22.471 13.388 -27.199 1.00 89.88 480 GLU A O 1
ATOM 3702 N N . PRO A 1 481 ? 20.265 13.598 -27.541 1.00 88.88 481 PRO A N 1
ATOM 3703 C CA . PRO A 1 481 ? 20.046 14.300 -26.278 1.00 88.88 481 PRO A CA 1
ATOM 3704 C C . PRO A 1 481 ? 20.401 13.487 -25.029 1.00 88.88 481 PRO A C 1
ATOM 3706 O O . PRO A 1 481 ? 20.522 14.064 -23.949 1.00 88.88 481 PRO A O 1
ATOM 3709 N N . GLN A 1 482 ? 20.581 12.167 -25.136 1.00 88.94 482 GLN A N 1
ATOM 3710 C CA . GLN A 1 482 ? 20.998 11.341 -24.002 1.00 88.94 482 GLN A CA 1
ATOM 3711 C C . GLN A 1 482 ? 22.431 11.669 -23.574 1.00 88.94 482 GLN A C 1
ATOM 3713 O O . GLN A 1 482 ? 22.721 11.616 -22.382 1.00 88.94 482 GLN A O 1
ATOM 3718 N N . HIS A 1 483 ? 23.289 12.138 -24.493 1.00 88.31 483 HIS A N 1
ATOM 3719 C CA . HIS A 1 483 ? 24.628 12.614 -24.142 1.00 88.31 483 HIS A CA 1
ATOM 3720 C C . HIS A 1 483 ? 24.603 13.828 -23.197 1.00 88.31 483 HIS A C 1
ATOM 3722 O O . HIS A 1 483 ? 25.542 14.029 -22.423 1.00 88.31 483 HIS A O 1
ATOM 3728 N N . LEU A 1 484 ? 23.531 14.633 -23.226 1.00 89.31 484 LEU A N 1
ATOM 3729 C CA . LEU A 1 484 ? 23.360 15.786 -22.333 1.00 89.31 484 LEU A CA 1
ATOM 3730 C C . LEU A 1 484 ? 23.167 15.354 -20.876 1.00 89.31 484 LEU A C 1
ATOM 3732 O O . LEU A 1 484 ? 23.578 16.076 -19.973 1.00 89.31 484 LEU A O 1
ATOM 3736 N N . LEU A 1 485 ? 22.576 14.178 -20.646 1.00 87.62 485 LEU A N 1
ATOM 3737 C CA . LEU A 1 485 ? 22.231 13.680 -19.312 1.00 87.62 485 LEU A CA 1
ATOM 3738 C C . LEU A 1 485 ? 23.468 13.300 -18.476 1.00 87.62 485 LEU A C 1
ATOM 3740 O O . LEU A 1 485 ? 23.382 13.229 -17.252 1.00 87.62 485 LEU A O 1
ATOM 3744 N N . HIS A 1 486 ? 24.633 13.114 -19.111 1.00 84.25 486 HIS A N 1
ATOM 3745 C CA . HIS A 1 486 ? 25.901 12.850 -18.416 1.00 84.25 486 HIS A CA 1
ATOM 3746 C C . HIS A 1 486 ? 26.523 14.083 -17.777 1.00 84.25 486 HIS A C 1
ATOM 3748 O O . HIS A 1 486 ? 27.407 13.945 -16.933 1.00 84.25 486 HIS A O 1
ATOM 3754 N N . ASP A 1 487 ? 26.104 15.281 -18.176 1.00 90.56 487 ASP A N 1
ATOM 3755 C CA . ASP A 1 487 ? 26.693 16.525 -17.706 1.00 90.56 487 ASP A CA 1
ATOM 3756 C C . ASP A 1 487 ? 25.613 17.389 -17.062 1.00 90.56 487 ASP A C 1
ATOM 3758 O O . ASP A 1 487 ? 24.809 18.029 -17.744 1.00 90.56 487 ASP A O 1
ATOM 3762 N N . ARG A 1 488 ? 25.609 17.440 -15.725 1.00 93.06 488 ARG A N 1
ATOM 3763 C CA . ARG A 1 488 ? 24.605 18.194 -14.960 1.00 93.06 488 ARG A CA 1
ATOM 3764 C C . ARG A 1 488 ? 24.586 19.678 -15.332 1.00 93.06 488 ARG A C 1
ATOM 3766 O O . ARG A 1 488 ? 23.544 20.314 -15.208 1.00 93.06 488 ARG A O 1
ATOM 3773 N N . ARG A 1 489 ? 25.705 20.219 -15.832 1.00 93.19 489 ARG A N 1
ATOM 3774 C CA . ARG A 1 489 ? 25.796 21.608 -16.306 1.00 93.19 489 ARG A CA 1
ATOM 3775 C C . ARG A 1 489 ? 24.907 21.810 -17.527 1.00 93.19 489 ARG A C 1
ATOM 3777 O O . ARG A 1 489 ? 24.097 22.727 -17.548 1.00 93.19 489 ARG A O 1
ATOM 3784 N N . LYS A 1 490 ? 25.005 20.895 -18.496 1.00 93.62 490 LYS A N 1
ATOM 3785 C CA . LYS A 1 490 ? 24.176 20.903 -19.708 1.00 93.62 490 LYS A CA 1
ATOM 3786 C C . LYS A 1 490 ? 22.712 20.630 -19.389 1.00 93.62 490 LYS A C 1
ATOM 3788 O O . LYS A 1 490 ? 21.839 21.217 -20.017 1.00 93.62 490 LYS A O 1
ATOM 3793 N N . VAL A 1 491 ? 22.430 19.768 -18.407 1.00 94.31 491 VAL A N 1
ATOM 3794 C CA . VAL A 1 491 ? 21.060 19.540 -17.919 1.00 94.31 491 VAL A CA 1
ATOM 3795 C C . VAL A 1 491 ? 20.457 20.840 -17.382 1.00 94.31 491 VAL A C 1
ATOM 3797 O O . VAL A 1 491 ? 19.354 21.198 -17.783 1.00 94.31 491 VAL A O 1
ATOM 3800 N N . TYR A 1 492 ? 21.174 21.564 -16.519 1.00 95.12 492 TYR A N 1
ATOM 3801 C CA . TYR A 1 492 ? 20.686 22.813 -15.925 1.00 95.12 492 TYR A CA 1
ATOM 3802 C C . TYR A 1 492 ? 20.532 23.921 -16.971 1.00 95.12 492 TYR A C 1
ATOM 3804 O O . TYR A 1 492 ? 19.463 24.521 -17.053 1.00 95.12 492 TYR A O 1
ATOM 3812 N N . GLU A 1 493 ? 21.526 24.106 -17.844 1.00 94.62 493 GLU A N 1
ATOM 3813 C CA . GLU A 1 493 ? 21.448 25.041 -18.973 1.00 94.62 493 GLU A CA 1
ATOM 3814 C C . GLU A 1 493 ? 20.218 24.747 -19.847 1.00 94.62 493 GLU A C 1
ATOM 3816 O O . GLU A 1 493 ? 19.447 25.643 -20.192 1.00 94.62 493 GLU A O 1
ATOM 3821 N N . ARG A 1 494 ? 19.970 23.466 -20.151 1.00 94.94 494 ARG A N 1
ATOM 3822 C CA . ARG A 1 494 ? 18.824 23.048 -20.960 1.00 94.94 494 ARG A CA 1
ATOM 3823 C C . ARG A 1 494 ? 17.486 23.300 -20.267 1.00 94.94 494 ARG A C 1
ATOM 3825 O O . ARG A 1 494 ? 16.534 23.678 -20.945 1.00 94.94 494 ARG A O 1
ATOM 3832 N N . LEU A 1 495 ? 17.400 23.093 -18.954 1.00 96.00 495 LEU A N 1
ATOM 3833 C CA . LEU A 1 495 ? 16.199 23.398 -18.169 1.00 96.00 495 LEU A CA 1
ATOM 3834 C C . LEU A 1 495 ? 15.902 24.904 -18.189 1.00 96.00 495 LEU A C 1
ATOM 3836 O O . LEU A 1 495 ? 14.772 25.298 -18.481 1.00 96.00 495 LEU A O 1
ATOM 3840 N N . GLU A 1 496 ? 16.919 25.741 -17.971 1.00 94.88 496 GLU A N 1
ATOM 3841 C CA . GLU A 1 496 ? 16.782 27.201 -17.989 1.00 94.88 496 GLU A CA 1
ATOM 3842 C C . GLU A 1 496 ? 16.384 27.733 -19.370 1.00 94.88 496 GLU A C 1
ATOM 3844 O O . GLU A 1 496 ? 15.484 28.569 -19.469 1.00 94.88 496 GLU A O 1
ATOM 3849 N N . MET A 1 497 ? 16.968 27.197 -20.449 1.00 94.69 497 MET A N 1
ATOM 3850 C CA . MET A 1 497 ? 16.598 27.545 -21.829 1.00 94.69 497 MET A CA 1
ATOM 3851 C C . MET A 1 497 ? 15.111 27.310 -22.138 1.00 94.69 497 MET A C 1
ATOM 3853 O O . MET A 1 497 ? 14.545 28.005 -22.979 1.00 94.69 497 MET A O 1
ATOM 3857 N N . PHE A 1 498 ? 14.486 26.328 -21.483 1.00 94.12 498 PHE A N 1
ATOM 3858 C CA . PHE A 1 498 ? 13.067 25.992 -21.642 1.00 94.12 498 PHE A CA 1
ATOM 3859 C C . PHE A 1 498 ? 12.178 26.642 -20.568 1.00 94.12 498 PHE A C 1
ATOM 3861 O O . PHE A 1 498 ? 10.993 26.332 -20.474 1.00 94.12 498 PHE A O 1
ATOM 3868 N N . GLY A 1 499 ? 12.727 27.552 -19.755 1.00 94.12 499 GLY A N 1
ATOM 3869 C CA . GLY A 1 499 ? 11.984 28.248 -18.704 1.00 94.12 499 GLY A CA 1
ATOM 3870 C C . GLY A 1 499 ? 11.553 27.343 -17.546 1.00 94.12 499 GLY A C 1
ATOM 3871 O O . GLY A 1 499 ? 10.614 27.682 -16.824 1.00 94.12 499 GLY A O 1
ATOM 3872 N N . ILE A 1 500 ? 12.207 26.192 -17.363 1.00 96.06 500 ILE A N 1
ATOM 3873 C CA . ILE A 1 500 ? 11.909 25.254 -16.281 1.00 96.06 500 ILE A CA 1
ATOM 3874 C C . ILE A 1 500 ? 12.685 25.695 -15.030 1.00 96.06 500 ILE A C 1
ATOM 3876 O O . ILE A 1 500 ? 13.913 25.773 -15.081 1.00 96.06 500 ILE A O 1
ATOM 3880 N N . PRO A 1 501 ? 12.016 25.972 -13.894 1.00 94.88 501 PRO A N 1
ATOM 3881 C CA . PRO A 1 501 ? 12.697 26.440 -12.691 1.00 94.88 501 PRO A CA 1
ATOM 3882 C C . PRO A 1 501 ? 13.672 25.399 -12.127 1.00 94.88 501 PRO A C 1
ATOM 3884 O O . PRO A 1 501 ? 13.283 24.260 -11.854 1.00 94.88 501 PRO A O 1
ATOM 3887 N N . VAL A 1 502 ? 14.908 25.822 -11.870 1.00 95.56 502 VAL A N 1
ATOM 3888 C CA . VAL A 1 502 ? 15.948 25.059 -11.161 1.00 95.56 502 VAL A CA 1
ATOM 3889 C C . VAL A 1 502 ? 16.366 25.798 -9.883 1.00 95.56 502 VAL A C 1
ATOM 3891 O O . VAL A 1 502 ? 16.141 27.011 -9.786 1.00 95.56 502 VAL A O 1
ATOM 3894 N N . PRO A 1 503 ? 16.929 25.117 -8.866 1.00 94.56 503 PRO A N 1
ATOM 3895 C CA . PRO A 1 503 ? 17.532 25.800 -7.726 1.00 94.56 503 PRO A CA 1
ATOM 3896 C C . PRO A 1 503 ? 18.612 26.776 -8.193 1.00 94.56 503 PRO A C 1
ATOM 3898 O O . PRO A 1 503 ? 19.329 26.495 -9.154 1.00 94.56 503 PRO A O 1
ATOM 3901 N N . ARG A 1 504 ? 18.764 27.908 -7.498 1.00 94.12 504 ARG A N 1
ATOM 3902 C CA . ARG A 1 504 ? 19.857 28.844 -7.779 1.00 94.12 504 ARG A CA 1
ATOM 3903 C C . ARG A 1 504 ? 21.182 28.100 -7.643 1.00 94.12 504 ARG A C 1
ATOM 3905 O O . ARG A 1 504 ? 21.409 27.460 -6.618 1.00 94.12 504 ARG A O 1
ATOM 3912 N N . TYR A 1 505 ? 22.041 28.196 -8.652 1.00 95.25 505 TYR A N 1
ATOM 3913 C CA . TYR A 1 505 ? 23.280 27.430 -8.713 1.00 95.25 505 TYR A CA 1
ATOM 3914 C C . TYR A 1 505 ? 24.448 28.245 -9.274 1.00 95.25 505 TYR A C 1
ATOM 3916 O O . TYR A 1 505 ? 24.258 29.303 -9.870 1.00 95.25 505 TYR A O 1
ATOM 3924 N N . ALA A 1 506 ? 25.664 27.750 -9.059 1.00 94.44 506 ALA A N 1
ATOM 3925 C CA . ALA A 1 506 ? 26.888 28.242 -9.666 1.00 94.44 506 ALA A CA 1
ATOM 3926 C C . ALA A 1 506 ? 27.813 27.077 -10.032 1.00 94.44 506 ALA A C 1
ATOM 3928 O O . ALA A 1 506 ? 27.833 26.035 -9.371 1.00 94.44 506 ALA A O 1
ATOM 3929 N N . LEU A 1 507 ? 28.583 27.266 -11.102 1.00 93.00 507 LEU A N 1
ATOM 3930 C CA . LEU A 1 507 ? 29.472 26.251 -11.654 1.00 93.00 507 LEU A CA 1
ATOM 3931 C C . LEU A 1 507 ? 30.917 26.537 -11.264 1.00 93.00 507 LEU A C 1
ATOM 3933 O O . LEU A 1 507 ? 31.412 27.641 -11.473 1.00 93.00 507 LEU A O 1
ATOM 3937 N N . ILE A 1 508 ? 31.603 25.515 -10.761 1.00 92.88 508 ILE A N 1
ATOM 3938 C CA . ILE A 1 508 ? 33.046 25.538 -10.545 1.00 92.88 508 ILE A CA 1
ATOM 3939 C C . ILE A 1 508 ? 33.691 24.522 -11.473 1.00 92.88 508 ILE A C 1
ATOM 3941 O O . ILE A 1 508 ? 33.515 23.314 -11.305 1.00 92.88 508 ILE A O 1
ATOM 3945 N N . ASN A 1 509 ? 34.457 25.027 -12.439 1.00 90.44 509 ASN A N 1
ATOM 3946 C CA . ASN A 1 509 ? 35.207 24.216 -13.386 1.00 90.44 509 ASN A CA 1
ATOM 3947 C C . ASN A 1 509 ? 36.692 24.261 -13.020 1.00 90.44 509 ASN A C 1
ATOM 3949 O O . ASN A 1 509 ? 37.311 25.323 -13.043 1.00 90.44 509 ASN A O 1
ATOM 3953 N N . ARG A 1 510 ? 37.250 23.099 -12.684 1.00 90.50 510 ARG A N 1
ATOM 3954 C CA . ARG A 1 510 ? 38.679 22.900 -12.438 1.00 90.50 510 ARG A CA 1
ATOM 3955 C C . ARG A 1 510 ? 39.248 21.996 -13.518 1.00 90.50 510 ARG A C 1
ATOM 3957 O O . ARG A 1 510 ? 38.736 20.896 -13.725 1.00 90.50 510 ARG A O 1
ATOM 3964 N N . GLU A 1 511 ? 40.301 22.457 -14.178 1.00 89.06 511 GLU A N 1
ATOM 3965 C CA . GLU A 1 511 ? 41.057 21.668 -15.156 1.00 89.06 511 GLU A CA 1
ATOM 3966 C C . GLU A 1 511 ? 41.981 20.666 -14.460 1.00 89.06 511 GLU A C 1
ATOM 3968 O O . GLU A 1 511 ? 42.196 19.562 -14.957 1.00 89.06 511 GLU A O 1
ATOM 3973 N N . VAL A 1 512 ? 42.489 21.035 -13.279 1.00 88.19 512 VAL A N 1
ATOM 3974 C CA . VAL A 1 512 ? 43.343 20.188 -12.441 1.00 88.19 512 VAL A CA 1
ATOM 3975 C C . VAL A 1 512 ? 42.850 20.159 -10.987 1.00 88.19 512 VAL A C 1
ATOM 3977 O O . VAL A 1 512 ? 42.304 21.155 -10.500 1.00 88.19 512 VAL A O 1
ATOM 3980 N N . PRO A 1 513 ? 43.040 19.041 -10.258 1.00 89.56 513 PRO A N 1
ATOM 3981 C CA . PRO A 1 513 ? 42.719 18.963 -8.836 1.00 89.56 513 PRO A CA 1
ATOM 3982 C C . PRO A 1 513 ? 43.397 20.086 -8.042 1.00 89.56 513 PRO A C 1
ATOM 3984 O O . PRO A 1 513 ? 44.580 20.355 -8.233 1.00 89.56 513 PRO A O 1
ATOM 3987 N N . TYR A 1 514 ? 42.658 20.708 -7.124 1.00 88.75 514 TYR A N 1
ATOM 3988 C CA . TYR A 1 514 ? 43.121 21.796 -6.253 1.00 88.75 514 TYR A CA 1
ATOM 3989 C C . TYR A 1 514 ? 43.539 23.084 -6.978 1.00 88.75 514 TYR A C 1
ATOM 3991 O O . TYR A 1 514 ? 44.249 23.903 -6.401 1.00 88.75 514 TYR A O 1
ATOM 3999 N N . GLN A 1 515 ? 43.072 23.299 -8.212 1.00 90.62 515 GLN A N 1
ATOM 4000 C CA . GLN A 1 515 ? 43.224 24.584 -8.892 1.00 90.62 515 GLN A CA 1
ATOM 4001 C C . GLN A 1 515 ? 42.594 25.713 -8.059 1.00 90.62 515 GLN A C 1
ATOM 4003 O O . GLN A 1 515 ? 41.399 25.668 -7.741 1.00 90.62 515 GLN A O 1
ATOM 4008 N N . GLU A 1 516 ? 43.404 26.719 -7.724 1.00 88.62 516 GLU A N 1
ATOM 4009 C CA . GLU A 1 516 ? 42.931 27.983 -7.158 1.00 88.62 516 GLU A CA 1
ATOM 4010 C C . GLU A 1 516 ? 42.262 28.808 -8.260 1.00 88.62 516 GLU A C 1
ATOM 4012 O O . GLU A 1 516 ? 42.788 28.935 -9.368 1.00 88.62 516 GLU A O 1
ATOM 4017 N N . LEU A 1 517 ? 41.080 29.336 -7.958 1.00 91.31 517 LEU A N 1
ATOM 4018 C CA . LEU A 1 517 ? 40.246 30.083 -8.893 1.00 91.31 517 LEU A CA 1
ATOM 4019 C C . LEU A 1 517 ? 39.999 31.464 -8.291 1.00 91.31 517 LEU A C 1
ATOM 4021 O O . LEU A 1 517 ? 39.476 31.572 -7.186 1.00 91.31 517 LEU A O 1
ATOM 4025 N N . ASP A 1 518 ? 40.360 32.515 -9.020 1.00 90.69 518 ASP A N 1
ATOM 4026 C CA . ASP A 1 518 ? 40.230 33.918 -8.602 1.00 90.69 518 ASP A CA 1
ATOM 4027 C C . ASP A 1 518 ? 38.775 34.350 -8.354 1.00 90.69 518 ASP A C 1
ATOM 4029 O O . ASP A 1 518 ? 38.515 35.274 -7.587 1.00 90.69 518 ASP A O 1
ATOM 4033 N N . TYR A 1 519 ? 37.821 33.647 -8.962 1.00 91.00 519 TYR A N 1
ATOM 4034 C CA . TYR A 1 519 ? 36.386 33.861 -8.796 1.00 91.00 519 TYR A CA 1
ATOM 4035 C C . TYR A 1 519 ? 35.719 32.959 -7.740 1.00 91.00 519 TYR A C 1
ATOM 4037 O O . TYR A 1 519 ? 34.492 33.009 -7.612 1.00 91.00 519 TYR A O 1
ATOM 4045 N N . PHE A 1 520 ? 36.480 32.126 -7.016 1.00 94.62 520 PHE A N 1
ATOM 4046 C CA . PHE A 1 520 ? 35.967 31.225 -5.978 1.00 94.62 520 PHE A CA 1
ATOM 4047 C C . PHE A 1 520 ? 36.523 31.586 -4.601 1.00 94.62 520 PHE A C 1
ATOM 4049 O O . PHE A 1 520 ? 37.727 31.509 -4.367 1.00 94.62 520 PHE A O 1
ATOM 4056 N N . VAL A 1 521 ? 35.635 31.898 -3.661 1.00 93.31 521 VAL A N 1
ATOM 4057 C CA . VAL A 1 521 ? 35.992 32.154 -2.261 1.00 93.31 521 VAL A CA 1
ATOM 4058 C C . VAL A 1 521 ? 35.227 31.187 -1.365 1.00 93.31 521 VAL A C 1
ATOM 4060 O O . VAL A 1 521 ? 34.026 30.981 -1.528 1.00 93.31 521 VAL A O 1
ATOM 4063 N N . GLU A 1 522 ? 35.924 30.584 -0.408 1.00 93.44 522 GLU A N 1
ATOM 4064 C CA . GLU A 1 522 ? 35.344 29.691 0.594 1.00 93.44 522 GLU A CA 1
ATOM 4065 C C . GLU A 1 522 ? 35.566 30.291 1.982 1.00 93.44 522 GLU A C 1
ATOM 4067 O O . GLU A 1 522 ? 36.707 30.494 2.393 1.00 93.44 522 GLU A O 1
ATOM 4072 N N . GLU A 1 523 ? 34.475 30.533 2.703 1.00 92.88 523 GLU A N 1
ATOM 4073 C CA . GLU A 1 523 ? 34.460 31.023 4.081 1.00 92.88 523 GLU A CA 1
ATOM 4074 C C . GLU A 1 523 ? 33.787 29.997 5.010 1.00 92.88 523 GLU A C 1
ATOM 4076 O O . GLU A 1 523 ? 33.309 28.944 4.578 1.00 92.88 523 GLU A O 1
ATOM 4081 N N . GLU A 1 524 ? 33.750 30.280 6.317 1.00 87.31 524 GLU A N 1
ATOM 4082 C CA . GLU A 1 524 ? 33.241 29.323 7.311 1.00 87.31 524 GLU A CA 1
ATOM 4083 C C . GLU A 1 524 ? 31.785 28.897 7.044 1.00 87.31 524 GLU A C 1
ATOM 4085 O O . GLU A 1 524 ? 31.483 27.700 7.062 1.00 87.31 524 GLU A O 1
ATOM 4090 N N . ASP A 1 525 ? 30.905 29.854 6.739 1.00 90.50 525 ASP A N 1
ATOM 4091 C CA . ASP A 1 525 ? 29.457 29.641 6.593 1.00 90.50 525 ASP A CA 1
ATOM 4092 C C . ASP A 1 525 ? 28.917 29.901 5.178 1.00 90.50 525 ASP A C 1
ATOM 4094 O O . ASP A 1 525 ? 27.707 29.810 4.952 1.00 90.50 525 ASP A O 1
ATOM 4098 N N . PHE A 1 526 ? 29.782 30.184 4.202 1.00 92.88 526 PHE A N 1
ATOM 4099 C CA . PHE A 1 526 ? 29.366 30.364 2.812 1.00 92.88 526 PHE A CA 1
ATOM 4100 C C . PHE A 1 526 ? 30.475 30.048 1.809 1.00 92.88 526 PHE A C 1
ATOM 4102 O O . PHE A 1 526 ? 31.659 30.057 2.133 1.00 92.88 526 PHE A O 1
ATOM 4109 N N . VAL A 1 527 ? 30.068 29.817 0.563 1.00 94.94 527 VAL A N 1
ATOM 4110 C CA . VAL A 1 527 ? 30.950 29.899 -0.607 1.00 94.94 527 VAL A CA 1
ATOM 4111 C C . VAL A 1 527 ? 30.482 31.022 -1.522 1.00 94.94 527 VAL A C 1
ATOM 4113 O O . VAL A 1 527 ? 29.290 31.325 -1.587 1.00 94.94 527 VAL A O 1
ATOM 4116 N N . GLU A 1 528 ? 31.408 31.662 -2.218 1.00 94.31 528 GLU A N 1
ATOM 4117 C CA . GLU A 1 528 ? 31.136 32.719 -3.185 1.00 94.31 528 GLU A CA 1
ATOM 4118 C C . GLU A 1 528 ? 31.734 32.329 -4.536 1.00 94.31 528 GLU A C 1
ATOM 4120 O O . GLU A 1 528 ? 32.911 31.988 -4.631 1.00 94.31 528 GLU A O 1
ATOM 4125 N N . VAL A 1 529 ? 30.903 32.356 -5.578 1.00 92.44 529 VAL A N 1
ATOM 4126 C CA . VAL A 1 529 ? 31.285 32.006 -6.950 1.00 92.44 529 VAL A CA 1
ATOM 4127 C C . VAL A 1 529 ? 30.890 33.154 -7.866 1.00 92.44 529 VAL A C 1
ATOM 4129 O O . VAL A 1 529 ? 29.710 33.492 -7.934 1.00 92.44 529 VAL A O 1
ATOM 4132 N N . HIS A 1 530 ? 31.849 33.778 -8.555 1.00 88.31 530 HIS A N 1
ATOM 4133 C CA . HIS A 1 530 ? 31.603 34.948 -9.416 1.00 88.31 530 HIS A CA 1
ATOM 4134 C C . HIS A 1 530 ? 30.783 36.059 -8.717 1.00 88.31 530 HIS A C 1
ATOM 4136 O O . HIS A 1 530 ? 29.851 36.618 -9.294 1.00 88.31 530 HIS A O 1
ATOM 4142 N N . GLY A 1 531 ? 31.072 36.344 -7.442 1.00 84.81 531 GLY A N 1
ATOM 4143 C CA . GLY A 1 531 ? 30.333 37.337 -6.646 1.00 84.81 531 GLY A CA 1
ATOM 4144 C C . GLY A 1 531 ? 28.979 36.862 -6.095 1.00 84.81 531 GLY A C 1
ATOM 4145 O O . GLY A 1 531 ? 28.333 37.578 -5.330 1.00 84.81 531 GLY A O 1
ATOM 4146 N N . SER A 1 532 ? 28.524 35.656 -6.451 1.00 89.31 532 SER A N 1
ATOM 4147 C CA . SER A 1 532 ? 27.276 35.069 -5.953 1.00 89.31 532 SER A CA 1
ATOM 4148 C C . SER A 1 532 ? 27.527 34.216 -4.713 1.00 89.31 532 SER A C 1
ATOM 4150 O O . SER A 1 532 ? 28.188 33.181 -4.786 1.00 89.31 532 SER A O 1
ATOM 4152 N N . ARG A 1 533 ? 26.960 34.623 -3.571 1.00 94.12 533 ARG A N 1
ATOM 4153 C CA . ARG A 1 533 ? 27.104 33.912 -2.289 1.00 94.12 533 ARG A CA 1
ATOM 4154 C C . ARG A 1 533 ? 26.084 32.787 -2.112 1.00 94.12 533 ARG A C 1
ATOM 4156 O O . ARG A 1 533 ? 24.893 32.952 -2.392 1.00 94.12 533 ARG A O 1
ATOM 4163 N N . PHE A 1 534 ? 26.540 31.664 -1.575 1.00 94.38 534 PHE A N 1
ATOM 4164 C CA . PHE A 1 534 ? 25.749 30.500 -1.182 1.00 94.38 534 PHE A CA 1
ATOM 4165 C C . PHE A 1 534 ? 26.021 30.208 0.291 1.00 94.38 534 PHE A C 1
ATOM 4167 O O . PHE A 1 534 ? 27.080 29.698 0.655 1.00 94.38 534 PHE A O 1
ATOM 4174 N N . TRP A 1 535 ? 25.068 30.580 1.141 1.00 92.00 535 TRP A N 1
ATOM 4175 C CA . TRP A 1 535 ? 25.134 30.344 2.579 1.00 92.00 535 TRP A CA 1
ATOM 4176 C C . TRP A 1 535 ? 24.858 28.882 2.897 1.00 92.00 535 TRP A C 1
ATOM 4178 O O . TRP A 1 535 ? 24.032 28.251 2.243 1.00 92.00 535 TRP A O 1
ATOM 4188 N N . LYS A 1 536 ? 25.515 28.346 3.925 1.00 90.81 536 LYS A N 1
ATOM 4189 C CA . LYS A 1 536 ? 25.179 27.023 4.443 1.00 90.81 536 LYS A CA 1
ATOM 4190 C C . LYS A 1 536 ? 23.783 27.078 5.121 1.00 90.81 536 LYS A C 1
ATOM 4192 O O . LYS A 1 536 ? 23.540 27.985 5.916 1.00 90.81 536 LYS A O 1
ATOM 4197 N N . PRO A 1 537 ? 22.875 26.112 4.867 1.00 92.38 537 PRO A N 1
ATOM 4198 C CA . PRO A 1 537 ? 23.132 24.930 4.069 1.00 92.38 537 PRO A CA 1
ATOM 4199 C C . PRO A 1 537 ? 23.079 25.167 2.556 1.00 92.38 537 PRO A C 1
ATOM 4201 O O . PRO A 1 537 ? 22.189 25.844 2.054 1.00 92.38 537 PRO A O 1
ATOM 4204 N N . PHE A 1 538 ? 24.013 24.549 1.834 1.00 93.62 538 PHE A N 1
ATOM 4205 C CA . PHE A 1 538 ? 24.028 24.474 0.370 1.00 93.62 538 PHE A CA 1
ATOM 4206 C C . PHE A 1 538 ? 24.407 23.057 -0.073 1.00 93.62 538 PHE A C 1
ATOM 4208 O O . PHE A 1 538 ? 24.960 22.279 0.713 1.00 93.62 538 PHE A O 1
ATOM 4215 N N . VAL A 1 539 ? 24.104 22.719 -1.325 1.00 95.25 539 VAL A N 1
ATOM 4216 C CA . VAL A 1 539 ? 24.372 21.404 -1.918 1.00 95.25 539 VAL A CA 1
ATOM 4217 C C . VAL A 1 539 ? 25.507 21.519 -2.935 1.00 95.25 539 VAL A C 1
ATOM 4219 O O . VAL A 1 539 ? 25.573 22.478 -3.696 1.00 95.25 539 VAL A O 1
ATOM 4222 N N . GLU A 1 540 ? 26.398 20.536 -2.962 1.00 95.62 540 GLU A N 1
ATOM 4223 C CA . GLU A 1 540 ? 27.487 20.408 -3.927 1.00 95.62 540 GLU A CA 1
ATOM 4224 C C . GLU A 1 540 ? 27.332 19.092 -4.708 1.00 95.62 540 GLU A C 1
ATOM 4226 O O . GLU A 1 540 ? 27.391 17.995 -4.140 1.00 95.62 540 GLU A O 1
ATOM 4231 N N . LYS A 1 541 ? 27.141 19.190 -6.025 1.00 95.25 541 LYS A N 1
ATOM 4232 C CA . LYS A 1 541 ? 26.959 18.051 -6.938 1.00 95.25 541 LYS A CA 1
ATOM 4233 C C . LYS A 1 541 ? 28.166 17.910 -7.872 1.00 95.25 541 LYS A C 1
ATOM 4235 O O . LYS A 1 541 ? 28.588 18.912 -8.444 1.00 95.25 541 LYS A O 1
ATOM 4240 N N . PRO A 1 542 ? 28.706 16.701 -8.100 1.00 94.19 542 PRO A N 1
ATOM 4241 C CA . PRO A 1 542 ? 29.666 16.469 -9.179 1.00 94.19 542 PRO A CA 1
ATOM 4242 C C . PRO A 1 542 ? 29.062 16.844 -10.537 1.00 94.19 542 PRO A C 1
ATOM 4244 O O . PRO A 1 542 ? 27.881 16.590 -10.772 1.00 94.19 542 PRO A O 1
ATOM 4247 N N . VAL A 1 543 ? 29.863 17.410 -11.446 1.00 92.81 543 VAL A N 1
ATOM 4248 C CA . VAL A 1 543 ? 29.383 17.743 -12.806 1.00 92.81 543 VAL A CA 1
ATOM 4249 C C . VAL A 1 543 ? 28.970 16.505 -13.609 1.00 92.81 543 VAL A C 1
ATOM 4251 O O . VAL A 1 543 ? 28.078 16.593 -14.449 1.00 92.81 543 VAL A O 1
ATOM 4254 N N . LEU A 1 544 ? 29.579 15.349 -13.325 1.00 87.81 544 LEU A N 1
ATOM 4255 C CA . LEU A 1 544 ? 29.249 14.075 -13.956 1.00 87.81 544 LEU A CA 1
ATOM 4256 C C . LEU A 1 544 ? 27.929 13.521 -13.389 1.00 87.81 544 LEU A C 1
ATOM 4258 O O . LEU A 1 544 ? 27.825 13.248 -12.194 1.00 87.81 544 LEU A O 1
ATOM 4262 N N . GLY A 1 545 ? 26.931 13.326 -14.253 1.00 82.75 545 GLY A N 1
ATOM 4263 C CA . GLY A 1 545 ? 25.579 12.871 -13.902 1.00 82.75 545 GLY A CA 1
ATOM 4264 C C . GLY A 1 545 ? 25.522 11.480 -13.259 1.00 82.75 545 GLY A C 1
ATOM 4265 O O . GLY A 1 545 ? 24.675 11.236 -12.399 1.00 82.75 545 GLY A O 1
ATOM 4266 N N . ASP A 1 546 ? 26.468 10.603 -13.603 1.00 79.38 546 ASP A N 1
ATOM 4267 C CA . ASP A 1 546 ? 26.570 9.246 -13.050 1.00 79.38 546 ASP A CA 1
ATOM 4268 C C . ASP A 1 546 ? 27.299 9.185 -11.691 1.00 79.38 546 ASP A C 1
ATOM 4270 O O . ASP A 1 546 ? 27.210 8.174 -10.986 1.00 79.38 546 ASP A O 1
ATOM 4274 N N . ASP A 1 547 ? 27.991 10.260 -11.280 1.00 84.19 547 ASP A N 1
ATOM 4275 C CA . ASP A 1 547 ? 28.520 10.372 -9.918 1.00 84.19 547 ASP A CA 1
ATOM 4276 C C . ASP A 1 547 ? 27.417 10.905 -8.992 1.00 84.19 547 ASP A C 1
ATOM 4278 O O . ASP A 1 547 ? 26.942 12.041 -9.098 1.00 84.19 547 ASP A O 1
ATOM 4282 N N . HIS A 1 548 ? 26.984 10.039 -8.077 1.00 84.00 548 HIS A N 1
ATOM 4283 C CA . HIS A 1 548 ? 25.912 10.318 -7.125 1.00 84.00 548 HIS A CA 1
ATOM 4284 C C . HIS A 1 548 ? 26.426 10.734 -5.739 1.00 84.00 548 HIS A C 1
ATOM 4286 O O . HIS A 1 548 ? 25.627 10.760 -4.803 1.00 84.00 548 HIS A O 1
ATOM 4292 N N . ARG A 1 549 ? 27.725 11.040 -5.584 1.00 88.31 549 ARG A N 1
ATOM 4293 C CA . ARG A 1 549 ? 28.304 11.574 -4.337 1.00 88.31 549 ARG A CA 1
ATOM 4294 C C . ARG A 1 549 ? 27.997 13.060 -4.183 1.00 88.31 549 ARG A C 1
ATOM 4296 O O . ARG A 1 549 ? 28.812 13.923 -4.527 1.00 88.31 549 ARG A O 1
ATOM 4303 N N . ILE A 1 550 ? 26.790 13.345 -3.710 1.00 91.94 550 ILE A N 1
ATOM 4304 C CA . ILE A 1 550 ? 26.270 14.702 -3.511 1.00 91.94 550 ILE A CA 1
ATOM 4305 C C . ILE A 1 550 ? 26.503 15.108 -2.055 1.00 91.94 550 ILE A C 1
ATOM 4307 O O . ILE A 1 550 ? 26.141 14.360 -1.152 1.00 91.94 550 ILE A O 1
ATOM 4311 N N . MET A 1 551 ? 27.073 16.287 -1.820 1.00 92.88 551 MET A N 1
ATOM 4312 C CA . MET A 1 551 ? 27.391 16.770 -0.473 1.00 92.88 551 MET A CA 1
ATOM 4313 C C . MET A 1 551 ? 26.439 17.887 -0.059 1.00 92.88 551 MET A C 1
ATOM 4315 O O . MET A 1 551 ? 26.043 18.705 -0.884 1.00 92.88 551 MET A O 1
ATOM 4319 N N . ILE A 1 552 ? 26.090 17.949 1.223 1.00 92.81 552 ILE A N 1
ATOM 4320 C CA . ILE A 1 552 ? 25.311 19.042 1.815 1.00 92.81 552 ILE A CA 1
ATOM 4321 C C . ILE A 1 552 ? 26.084 19.581 3.006 1.00 92.81 552 ILE A C 1
ATOM 4323 O O . ILE A 1 552 ? 26.307 18.858 3.974 1.00 92.81 552 ILE A O 1
ATOM 4327 N N . TYR A 1 553 ? 26.482 20.844 2.950 1.00 91.69 553 TYR A N 1
ATOM 4328 C CA . TYR A 1 553 ? 27.260 21.485 4.009 1.00 91.69 553 TYR A CA 1
ATOM 4329 C C . TYR A 1 553 ? 26.325 22.219 4.961 1.00 91.69 553 TYR A C 1
ATOM 4331 O O . TYR A 1 553 ? 25.455 22.932 4.487 1.00 91.69 553 TYR A O 1
ATOM 4339 N N . TYR A 1 554 ? 26.485 22.074 6.278 1.00 87.81 554 TYR A N 1
ATOM 4340 C CA . TYR A 1 554 ? 25.624 22.717 7.282 1.00 87.81 554 TYR A CA 1
ATOM 4341 C C . TYR A 1 554 ? 26.312 23.915 7.950 1.00 87.81 554 TYR A C 1
ATOM 4343 O O . TYR A 1 554 ? 27.537 23.899 8.100 1.00 87.81 554 TYR A O 1
ATOM 4351 N N . PRO A 1 555 ? 25.552 24.949 8.360 1.00 86.00 555 PRO A N 1
ATOM 4352 C CA . PRO A 1 555 ? 26.125 26.141 8.975 1.00 86.00 555 PRO A CA 1
ATOM 4353 C C . PRO A 1 555 ? 26.620 25.859 10.395 1.00 86.00 555 PRO A C 1
ATOM 4355 O O . PRO A 1 555 ? 26.084 24.989 11.092 1.00 86.00 555 PRO A O 1
ATOM 4358 N N . SER A 1 556 ? 27.586 26.646 10.867 1.00 82.38 556 SER A N 1
ATOM 4359 C CA . SER A 1 556 ? 28.115 26.586 12.233 1.00 82.38 556 SER A CA 1
ATOM 4360 C C . SER A 1 556 ? 27.012 26.772 13.287 1.00 82.38 556 SER A C 1
ATOM 4362 O O . SER A 1 556 ? 27.039 26.116 14.329 1.00 82.38 556 SER A O 1
ATOM 4364 N N . SER A 1 557 ? 25.967 27.555 12.988 1.00 74.19 557 SER A N 1
ATOM 4365 C CA . SER A 1 557 ? 24.778 27.718 13.846 1.00 74.19 557 SER A CA 1
ATOM 4366 C C . SER A 1 557 ? 23.958 26.434 14.050 1.00 74.19 557 SER A C 1
ATOM 4368 O O . SER A 1 557 ? 23.261 26.306 15.056 1.00 74.19 557 SER A O 1
ATOM 4370 N N . ALA A 1 558 ? 24.061 25.469 13.131 1.00 71.06 558 ALA A N 1
ATOM 4371 C CA . ALA A 1 558 ? 23.433 24.150 13.216 1.00 71.06 558 ALA A CA 1
ATOM 4372 C C . ALA A 1 558 ? 24.406 23.050 13.696 1.00 71.06 558 ALA A C 1
ATOM 4374 O O . ALA A 1 558 ? 24.067 21.870 13.642 1.00 71.06 558 ALA A O 1
ATOM 4375 N N . GLY A 1 559 ? 25.604 23.424 14.163 1.00 71.38 559 GLY A N 1
ATOM 4376 C CA . GLY A 1 559 ? 26.662 22.501 14.594 1.00 71.38 559 GLY A CA 1
ATOM 4377 C C . GLY A 1 559 ? 27.739 22.220 13.537 1.00 71.38 559 GLY A C 1
ATOM 4378 O O . GLY A 1 559 ? 28.721 21.540 13.841 1.00 71.38 559 GLY A O 1
ATOM 4379 N N . GLY A 1 560 ? 27.604 22.777 12.328 1.00 80.75 560 GLY A N 1
ATOM 4380 C CA . GLY A 1 560 ? 28.517 22.552 11.207 1.00 80.75 560 GLY A CA 1
ATOM 4381 C C . GLY A 1 560 ? 28.452 21.126 10.647 1.00 80.75 560 GLY A C 1
ATOM 4382 O O . GLY A 1 560 ? 27.517 20.373 10.913 1.00 80.75 560 GLY A O 1
ATOM 4383 N N . GLY A 1 561 ? 29.470 20.751 9.872 1.00 86.44 561 GLY A N 1
ATOM 4384 C CA . GLY A 1 561 ? 29.597 19.415 9.284 1.00 86.44 561 GLY A CA 1
ATOM 4385 C C . GLY A 1 561 ? 29.011 19.303 7.876 1.00 86.44 561 GLY A C 1
ATOM 4386 O O . GLY A 1 561 ? 28.525 20.277 7.292 1.00 86.44 561 GLY A O 1
ATOM 4387 N N . MET A 1 562 ? 29.064 18.093 7.328 1.00 90.44 562 MET A N 1
ATOM 4388 C CA . MET A 1 562 ? 28.649 17.788 5.961 1.00 90.44 562 MET A CA 1
ATOM 4389 C C . MET A 1 562 ? 27.885 16.461 5.913 1.00 90.44 562 MET A C 1
ATOM 4391 O O . MET A 1 562 ? 28.186 15.536 6.662 1.00 90.44 562 MET A O 1
ATOM 4395 N N . LYS A 1 563 ? 26.873 16.356 5.048 1.00 88.00 563 LYS A N 1
ATOM 4396 C CA . LYS A 1 563 ? 26.168 15.104 4.748 1.00 88.00 563 LYS A CA 1
ATOM 4397 C C . LYS A 1 563 ? 26.462 14.650 3.326 1.00 88.00 563 LYS A C 1
ATOM 4399 O O . LYS A 1 563 ? 26.144 15.370 2.384 1.00 88.00 563 LYS A O 1
ATOM 4404 N N . GLU A 1 564 ? 27.012 13.450 3.193 1.00 89.31 564 GLU A N 1
ATOM 4405 C CA . GLU A 1 564 ? 27.285 12.799 1.915 1.00 89.31 564 GLU A CA 1
ATOM 4406 C C . GLU A 1 564 ? 26.102 11.908 1.538 1.00 89.31 564 GLU A C 1
ATOM 4408 O O . GLU A 1 564 ? 25.691 11.041 2.308 1.00 89.31 564 GLU A O 1
ATOM 4413 N N . LEU A 1 565 ? 25.541 12.113 0.352 1.00 87.56 565 LEU A N 1
ATOM 4414 C CA . LEU A 1 565 ? 24.555 11.242 -0.280 1.00 87.56 565 LEU A CA 1
ATOM 4415 C C . LEU A 1 565 ? 25.286 10.300 -1.236 1.00 87.56 565 LEU A C 1
ATOM 4417 O O . LEU A 1 565 ? 26.217 10.712 -1.918 1.00 87.56 565 LEU A O 1
ATOM 4421 N N . PHE A 1 566 ? 24.835 9.050 -1.332 1.00 79.81 566 PHE A N 1
ATOM 4422 C CA . PHE A 1 566 ? 25.420 8.057 -2.236 1.00 79.81 566 PHE A CA 1
ATOM 4423 C C . PHE A 1 566 ? 24.359 7.131 -2.842 1.00 79.81 566 PHE A C 1
ATOM 4425 O O . PHE A 1 566 ? 23.249 6.974 -2.318 1.00 79.81 566 PHE A O 1
ATOM 4432 N N . ARG A 1 567 ? 24.692 6.501 -3.981 1.00 69.25 567 ARG A N 1
ATOM 4433 C CA . ARG A 1 567 ? 23.773 5.611 -4.707 1.00 69.25 567 ARG A CA 1
ATOM 4434 C C . ARG A 1 567 ? 23.384 4.418 -3.831 1.00 69.25 567 ARG A C 1
ATOM 4436 O O . ARG A 1 567 ? 24.227 3.710 -3.288 1.00 69.25 567 ARG A O 1
ATOM 4443 N N . LYS A 1 568 ? 22.078 4.162 -3.741 1.00 62.44 568 LYS A N 1
ATOM 4444 C CA . LYS A 1 568 ? 21.524 2.960 -3.106 1.00 62.44 568 LYS A CA 1
ATOM 4445 C C . LYS A 1 568 ? 21.845 1.747 -3.991 1.00 62.44 568 LYS A C 1
ATOM 4447 O O . LYS A 1 568 ? 21.395 1.688 -5.136 1.00 62.44 568 LYS A O 1
ATOM 4452 N N . TRP A 1 569 ? 22.609 0.792 -3.474 1.00 44.88 569 TRP A N 1
ATOM 4453 C CA . TRP A 1 569 ? 22.949 -0.448 -4.176 1.00 44.88 569 TRP A CA 1
ATOM 4454 C C . TRP A 1 569 ? 21.697 -1.337 -4.308 1.00 44.88 569 TRP A C 1
ATOM 4456 O O . TRP A 1 569 ? 21.144 -1.806 -3.311 1.00 44.88 569 TRP A O 1
ATOM 4466 N N . TYR A 1 570 ? 21.211 -1.539 -5.536 1.00 42.56 570 TYR A N 1
ATOM 4467 C CA . TYR A 1 570 ? 20.026 -2.349 -5.845 1.00 42.56 570 TYR A CA 1
ATOM 4468 C C . TYR A 1 570 ? 20.299 -3.304 -7.012 1.00 42.56 570 TYR A C 1
ATOM 4470 O O . TYR A 1 570 ? 20.995 -2.950 -7.957 1.00 42.56 570 TYR A O 1
ATOM 4478 N N . THR A 1 571 ? 19.660 -4.475 -6.992 1.00 33.59 571 THR A N 1
ATOM 4479 C CA . THR A 1 571 ? 19.582 -5.411 -8.125 1.00 33.59 571 THR A CA 1
ATOM 4480 C C . THR A 1 571 ? 18.714 -4.808 -9.242 1.00 33.59 571 THR A C 1
ATOM 4482 O O . THR A 1 571 ? 17.541 -4.510 -9.003 1.00 33.59 571 THR A O 1
ATOM 4485 N N . VAL A 1 572 ? 19.258 -4.598 -10.448 1.00 37.62 572 VAL A N 1
ATOM 4486 C CA . VAL A 1 572 ? 18.542 -3.920 -11.558 1.00 37.62 572 VAL A CA 1
ATOM 4487 C C . VAL A 1 572 ? 17.923 -4.890 -12.583 1.00 37.62 572 VAL A C 1
ATOM 4489 O O . VAL A 1 572 ? 16.961 -4.504 -13.239 1.00 37.62 572 VAL A O 1
ATOM 4492 N N . GLN A 1 573 ? 18.334 -6.165 -12.638 1.00 31.36 573 GLN A N 1
ATOM 4493 C CA . GLN A 1 573 ? 17.847 -7.133 -13.646 1.00 31.36 573 GLN A CA 1
ATOM 4494 C C . GLN A 1 573 ? 16.311 -7.342 -13.629 1.00 31.36 573 GLN A C 1
ATOM 4496 O O . GLN A 1 573 ? 15.655 -7.289 -14.662 1.00 31.36 573 GLN A O 1
ATOM 4501 N N . LEU A 1 574 ? 15.703 -7.494 -12.443 1.00 30.34 574 LEU A N 1
ATOM 4502 C CA . LEU A 1 574 ? 14.286 -7.889 -12.291 1.00 30.34 574 LEU A CA 1
ATOM 4503 C C . LEU A 1 574 ? 13.263 -6.766 -12.546 1.00 30.34 574 LEU A C 1
ATOM 4505 O O . LEU A 1 574 ? 12.090 -7.036 -12.788 1.00 30.34 574 LEU A O 1
ATOM 4509 N N . CYS A 1 575 ? 13.667 -5.493 -12.453 1.00 34.03 575 CYS A N 1
ATOM 4510 C CA . CYS A 1 575 ? 12.736 -4.370 -12.646 1.00 34.03 575 CYS A CA 1
ATOM 4511 C C . CYS A 1 575 ? 12.469 -4.084 -14.126 1.00 34.03 575 CYS A C 1
ATOM 4513 O O . CYS A 1 575 ? 11.400 -3.572 -14.454 1.00 34.03 575 CYS A O 1
ATOM 4515 N N . PHE A 1 576 ? 13.441 -4.396 -14.987 1.00 40.31 576 PHE A N 1
ATOM 4516 C CA . PHE A 1 576 ? 13.312 -4.218 -16.423 1.00 40.31 576 PHE A CA 1
ATOM 4517 C C . PHE A 1 576 ? 12.317 -5.238 -16.993 1.00 40.31 576 PHE A C 1
ATOM 4519 O O . PHE A 1 576 ? 11.327 -4.843 -17.594 1.00 40.31 576 PHE A O 1
ATOM 4526 N N . GLU A 1 577 ? 12.476 -6.525 -16.676 1.00 36.09 577 GLU A N 1
ATOM 4527 C CA . GLU A 1 577 ? 11.594 -7.594 -17.172 1.00 36.09 577 GLU A CA 1
ATOM 4528 C C . GLU A 1 577 ? 10.143 -7.495 -16.662 1.00 36.09 577 GLU A C 1
ATOM 4530 O O . GLU A 1 577 ? 9.210 -7.776 -17.410 1.00 36.09 577 GLU A O 1
ATOM 4535 N N . ALA A 1 578 ? 9.918 -7.045 -15.419 1.00 33.94 578 ALA A N 1
ATOM 4536 C CA . ALA A 1 578 ? 8.574 -6.975 -14.831 1.00 33.94 578 ALA A CA 1
ATOM 4537 C C . ALA A 1 578 ? 7.712 -5.814 -15.368 1.00 33.94 578 ALA A C 1
ATOM 4539 O O . ALA A 1 578 ? 6.518 -5.992 -15.596 1.00 33.94 578 ALA A O 1
ATOM 4540 N N . GLY A 1 579 ? 8.296 -4.625 -15.577 1.00 37.47 579 GLY A N 1
ATOM 4541 C CA . GLY A 1 579 ? 7.569 -3.476 -16.137 1.00 37.47 579 GLY A CA 1
ATOM 4542 C C . GLY A 1 579 ? 7.350 -3.602 -17.644 1.00 37.47 579 GLY A C 1
ATOM 4543 O O . GLY A 1 579 ? 6.307 -3.212 -18.164 1.00 37.47 579 GLY A O 1
ATOM 4544 N N . LEU A 1 580 ? 8.315 -4.209 -18.336 1.00 43.28 580 LEU A N 1
ATOM 4545 C CA . LEU A 1 580 ? 8.233 -4.463 -19.764 1.00 43.28 580 LEU A CA 1
ATOM 4546 C C . LEU A 1 580 ? 7.330 -5.657 -20.093 1.00 43.28 580 LEU A C 1
ATOM 4548 O O . LEU A 1 580 ? 6.583 -5.582 -21.054 1.00 43.28 580 LEU A O 1
ATOM 4552 N N . GLY A 1 581 ? 7.323 -6.710 -19.268 1.00 39.62 581 GLY A N 1
ATOM 4553 C CA . GLY A 1 581 ? 6.431 -7.869 -19.402 1.00 39.62 581 GLY A CA 1
ATOM 4554 C C . GLY A 1 581 ? 4.942 -7.509 -19.410 1.00 39.62 581 GLY A C 1
ATOM 4555 O O . GLY A 1 581 ? 4.174 -8.065 -20.192 1.00 39.62 581 GLY A O 1
ATOM 4556 N N . VAL A 1 582 ? 4.538 -6.530 -18.590 1.00 36.97 582 VAL A N 1
ATOM 4557 C CA . VAL A 1 582 ? 3.164 -5.992 -18.572 1.00 36.97 582 VAL A CA 1
ATOM 4558 C C . VAL A 1 582 ? 2.904 -5.097 -19.789 1.00 36.97 582 VAL A C 1
ATOM 4560 O O . VAL A 1 582 ? 1.834 -5.172 -20.392 1.00 36.97 582 VAL A O 1
ATOM 4563 N N . LEU A 1 583 ? 3.905 -4.318 -20.219 1.00 39.25 583 LEU A N 1
ATOM 4564 C CA . LEU A 1 583 ? 3.846 -3.552 -21.465 1.00 39.25 583 LEU A CA 1
ATOM 4565 C C . LEU A 1 583 ? 3.628 -4.482 -22.674 1.00 39.25 583 LEU A C 1
ATOM 4567 O O . LEU A 1 583 ? 2.750 -4.229 -23.481 1.00 39.25 583 LEU A O 1
ATOM 4571 N N . ILE A 1 584 ? 4.350 -5.601 -22.762 1.00 42.22 584 ILE A N 1
ATOM 4572 C CA . ILE A 1 584 ? 4.275 -6.588 -23.856 1.00 42.22 584 ILE A CA 1
ATOM 4573 C C . ILE A 1 584 ? 2.903 -7.269 -23.920 1.00 42.22 584 ILE A C 1
ATOM 4575 O O . ILE A 1 584 ? 2.363 -7.438 -25.009 1.00 42.22 584 ILE A O 1
ATOM 4579 N N . GLY A 1 585 ? 2.295 -7.589 -22.771 1.00 36.72 585 GLY A N 1
ATOM 4580 C CA . GLY A 1 585 ? 0.928 -8.123 -22.722 1.00 36.72 585 GLY A CA 1
ATOM 4581 C C . GLY A 1 585 ? -0.140 -7.146 -23.240 1.00 36.72 585 GLY A C 1
ATOM 4582 O O . GLY A 1 585 ? -1.194 -7.586 -23.685 1.00 36.72 585 GLY A O 1
ATOM 4583 N N . SER A 1 586 ? 0.161 -5.837 -23.231 1.00 35.03 586 SER A N 1
ATOM 4584 C CA . SER A 1 586 ? -0.717 -4.688 -23.531 1.00 35.03 586 SER A CA 1
ATOM 4585 C C . SER A 1 586 ? -0.877 -4.316 -25.009 1.00 35.03 586 SER A C 1
ATOM 4587 O O . SER A 1 586 ? -1.809 -3.592 -25.373 1.00 35.03 586 SER A O 1
ATOM 4589 N N . PHE A 1 587 ? 0.016 -4.782 -25.880 1.00 38.81 587 PHE A N 1
ATOM 4590 C CA . PHE A 1 587 ? 0.095 -4.346 -27.273 1.00 38.81 587 PHE A CA 1
ATOM 4591 C C . PHE A 1 587 ? -0.670 -5.277 -28.227 1.00 38.81 587 PHE A C 1
ATOM 4593 O O . PHE A 1 587 ? -0.106 -6.212 -28.778 1.00 38.81 587 PHE A O 1
ATOM 4600 N N . VAL A 1 588 ? -1.939 -4.973 -28.516 1.00 35.78 588 VAL A N 1
ATOM 4601 C CA . VAL A 1 588 ? -2.595 -5.447 -29.753 1.00 35.78 588 VAL A CA 1
ATOM 4602 C C . VAL A 1 588 ? -2.656 -4.269 -30.721 1.00 35.78 588 VAL A C 1
ATOM 4604 O O . VAL A 1 588 ? -3.458 -3.349 -30.557 1.00 35.78 588 VAL A O 1
ATOM 4607 N N . MET A 1 589 ? -1.734 -4.232 -31.679 1.00 34.78 589 MET A N 1
ATOM 4608 C CA . MET A 1 589 ? -1.752 -3.308 -32.817 1.00 34.78 589 MET A CA 1
ATOM 4609 C C . MET A 1 589 ? -2.569 -3.932 -33.946 1.00 34.78 589 MET A C 1
ATOM 4611 O O . MET A 1 589 ? -2.448 -5.126 -34.208 1.00 34.78 589 MET A O 1
ATOM 4615 N N . THR A 1 590 ? -3.398 -3.138 -34.616 1.00 34.06 590 THR A N 1
ATOM 4616 C CA . THR A 1 590 ? -4.031 -3.553 -35.869 1.00 34.06 590 THR A CA 1
ATOM 4617 C C . THR A 1 590 ? -3.005 -3.487 -37.009 1.00 34.06 590 THR A C 1
ATOM 4619 O O . THR A 1 590 ? -2.368 -2.461 -37.234 1.00 34.06 590 THR A O 1
ATOM 4622 N N . SER A 1 591 ? -2.848 -4.642 -37.645 1.00 34.31 591 SER A N 1
ATOM 4623 C CA . SER A 1 591 ? -2.373 -4.983 -38.995 1.00 34.31 591 SER A CA 1
ATOM 4624 C C . SER A 1 591 ? -1.014 -4.587 -39.600 1.00 34.31 591 SER A C 1
ATOM 4626 O O . SER A 1 591 ? -0.651 -5.348 -40.484 1.00 34.31 591 SER A O 1
ATOM 4628 N N . ASP A 1 592 ? -0.217 -3.574 -39.209 1.00 33.81 592 ASP A N 1
ATOM 4629 C CA . ASP A 1 592 ? 0.859 -3.149 -40.160 1.00 33.81 592 ASP A CA 1
ATOM 4630 C C . ASP A 1 592 ? 2.287 -2.766 -39.650 1.00 33.81 592 ASP A C 1
ATOM 4632 O O . ASP A 1 592 ? 3.073 -2.291 -40.469 1.00 33.81 592 ASP A O 1
ATOM 4636 N N . TYR A 1 593 ? 2.714 -2.960 -38.378 1.00 42.94 593 TYR A N 1
ATOM 4637 C CA . TYR A 1 593 ? 4.032 -2.423 -37.906 1.00 42.94 593 TYR A CA 1
ATOM 4638 C C . TYR A 1 593 ? 4.801 -3.248 -36.840 1.00 42.94 593 TYR A C 1
ATOM 4640 O O . TYR A 1 593 ? 4.189 -3.820 -35.938 1.00 42.94 593 TYR A O 1
ATOM 4648 N N . ASN A 1 594 ? 6.150 -3.223 -36.878 1.00 39.62 594 ASN A N 1
ATOM 4649 C CA . ASN A 1 594 ? 7.074 -3.908 -35.947 1.00 39.62 594 ASN A CA 1
ATOM 4650 C C . ASN A 1 594 ? 7.680 -2.974 -34.870 1.00 39.62 594 ASN A C 1
ATOM 4652 O O . ASN A 1 594 ? 8.333 -1.972 -35.173 1.00 39.62 594 ASN A O 1
ATOM 4656 N N . LEU A 1 595 ? 7.563 -3.336 -33.589 1.00 37.66 595 LEU A N 1
ATOM 4657 C CA . LEU A 1 595 ? 8.099 -2.580 -32.442 1.00 37.66 595 LEU A CA 1
ATOM 4658 C C . LEU A 1 595 ? 9.354 -3.268 -31.868 1.00 37.66 595 LEU A C 1
ATOM 4660 O O . LEU A 1 595 ? 9.376 -4.485 -31.773 1.00 37.66 595 LEU A O 1
ATOM 4664 N N . VAL A 1 596 ? 10.403 -2.541 -31.457 1.00 45.34 596 VAL A N 1
ATOM 4665 C CA . VAL A 1 596 ? 11.658 -3.150 -30.948 1.00 45.34 596 VAL A CA 1
ATOM 4666 C C . VAL A 1 596 ? 12.175 -2.445 -29.694 1.00 45.34 596 VAL A C 1
ATOM 4668 O O . VAL A 1 596 ? 12.163 -1.214 -29.615 1.00 45.34 596 VAL A O 1
ATOM 4671 N N . LEU A 1 597 ? 12.634 -3.231 -28.711 1.00 41.69 597 LEU A N 1
ATOM 4672 C CA . LEU A 1 597 ? 12.955 -2.774 -27.357 1.00 41.69 597 LEU A CA 1
ATOM 4673 C C . LEU A 1 597 ? 14.344 -3.254 -26.895 1.00 41.69 597 LEU A C 1
ATOM 4675 O O . LEU A 1 597 ? 14.681 -4.425 -27.043 1.00 41.69 597 LEU A O 1
ATOM 4679 N N . PHE A 1 598 ? 15.149 -2.345 -26.331 1.00 45.25 598 PHE A N 1
ATOM 4680 C CA . PHE A 1 598 ? 16.521 -2.601 -25.872 1.00 45.25 598 PHE A CA 1
ATOM 4681 C C . PHE A 1 598 ? 16.595 -2.686 -24.341 1.00 45.25 598 PHE A C 1
ATOM 4683 O O . PHE A 1 598 ? 15.969 -1.883 -23.651 1.00 45.25 598 PHE A O 1
ATOM 4690 N N . ALA A 1 599 ? 17.427 -3.583 -23.806 1.00 37.19 599 ALA A N 1
ATOM 4691 C CA . ALA A 1 599 ? 18.017 -3.435 -22.474 1.00 37.19 599 ALA A CA 1
ATOM 4692 C C . ALA A 1 599 ? 19.428 -3.992 -22.433 1.00 37.19 599 ALA A C 1
ATOM 4694 O O . ALA A 1 599 ? 19.681 -5.062 -22.967 1.00 37.19 599 ALA A O 1
ATOM 4695 N N . TYR A 1 600 ? 20.276 -3.286 -21.695 1.00 31.72 600 TYR A N 1
ATOM 4696 C CA . TYR A 1 600 ? 21.570 -3.744 -21.222 1.00 31.72 600 TYR A CA 1
ATOM 4697 C C . TYR A 1 600 ? 21.542 -3.783 -19.688 1.00 31.72 600 TYR A C 1
ATOM 4699 O O . TYR A 1 600 ? 21.034 -2.838 -19.072 1.00 31.72 600 TYR A O 1
ATOM 4707 N N . GLY A 1 601 ? 22.066 -4.835 -19.051 1.00 32.09 601 GLY A N 1
ATOM 4708 C CA . GLY A 1 601 ? 22.060 -4.948 -17.588 1.00 32.09 601 GLY A CA 1
ATOM 4709 C C . GLY A 1 601 ? 23.243 -5.721 -17.004 1.00 32.09 601 GLY A C 1
ATOM 4710 O O . GLY A 1 601 ? 23.219 -6.946 -16.966 1.00 32.09 601 GLY A O 1
ATOM 4711 N N . TYR A 1 602 ? 24.226 -5.002 -16.444 1.00 27.53 602 TYR A N 1
ATOM 4712 C CA . TYR A 1 602 ? 25.241 -5.571 -15.547 1.00 27.53 602 TYR A CA 1
ATOM 4713 C C . TYR A 1 602 ? 24.787 -5.617 -14.077 1.00 27.53 602 TYR A C 1
ATOM 4715 O O . TYR A 1 602 ? 24.092 -4.731 -13.570 1.00 27.53 602 TYR A O 1
ATOM 4723 N N . TYR A 1 603 ? 25.261 -6.656 -13.383 1.00 27.19 603 TYR A N 1
ATOM 4724 C CA . TYR A 1 603 ? 25.134 -6.911 -11.947 1.00 27.19 603 TYR A CA 1
ATOM 4725 C C . TYR A 1 603 ? 26.087 -6.056 -11.098 1.00 27.19 603 TYR A C 1
ATOM 4727 O O . TYR A 1 603 ? 27.241 -5.885 -11.474 1.00 27.19 603 TYR A O 1
ATOM 4735 N N . LEU A 1 604 ? 25.660 -5.674 -9.883 1.00 24.58 604 LEU A N 1
ATOM 4736 C CA . LEU A 1 604 ? 26.510 -5.696 -8.678 1.00 24.58 604 LEU A CA 1
ATOM 4737 C C . LEU A 1 604 ? 25.690 -5.604 -7.373 1.00 24.58 604 LEU A C 1
ATOM 4739 O O . LEU A 1 604 ? 24.639 -4.966 -7.304 1.00 24.58 604 LEU A O 1
ATOM 4743 N N . PHE A 1 605 ? 26.181 -6.309 -6.349 1.00 26.94 605 PHE A N 1
ATOM 4744 C CA . PHE A 1 605 ? 25.570 -6.573 -5.040 1.00 26.94 605 PHE A CA 1
ATOM 4745 C C . PHE A 1 605 ? 26.095 -5.633 -3.937 1.00 26.94 605 PHE A C 1
ATOM 4747 O O . PHE A 1 605 ? 27.294 -5.398 -3.877 1.00 26.94 605 PHE A O 1
ATOM 4754 N N . GLN A 1 606 ? 25.216 -5.196 -3.021 1.00 27.20 606 GLN A N 1
ATOM 4755 C CA . GLN A 1 606 ? 25.235 -5.422 -1.553 1.00 27.20 606 GLN A CA 1
ATOM 4756 C C . GLN A 1 606 ? 24.156 -4.527 -0.907 1.00 27.20 606 GLN A C 1
ATOM 4758 O O . GLN A 1 606 ? 24.140 -3.319 -1.107 1.00 27.20 606 GLN A O 1
ATOM 4763 N N . VAL A 1 607 ? 23.218 -5.095 -0.138 1.00 36.09 607 VAL A N 1
ATOM 4764 C CA . VAL A 1 607 ? 22.103 -4.336 0.466 1.00 36.09 607 VAL A CA 1
ATOM 4765 C C . VAL A 1 607 ? 22.586 -3.580 1.707 1.00 36.09 607 VAL A C 1
ATOM 4767 O O . VAL A 1 607 ? 22.632 -4.131 2.804 1.00 36.09 607 VAL A O 1
ATOM 4770 N N . GLY A 1 608 ? 22.925 -2.303 1.537 1.00 47.22 608 GLY A N 1
ATOM 4771 C CA . GLY A 1 608 ? 23.034 -1.341 2.636 1.00 47.22 608 GLY A CA 1
ATOM 4772 C C . GLY A 1 608 ? 21.677 -0.694 2.953 1.00 47.22 608 GLY A C 1
ATOM 4773 O O . GLY A 1 608 ? 20.879 -0.421 2.056 1.00 47.22 608 GLY A O 1
ATOM 4774 N N . ASN A 1 609 ? 21.399 -0.422 4.232 1.00 60.66 609 ASN A N 1
ATOM 4775 C CA . ASN A 1 609 ? 20.180 0.275 4.688 1.00 60.66 609 ASN A CA 1
ATOM 4776 C C . ASN A 1 609 ? 20.330 1.809 4.762 1.00 60.66 609 ASN A C 1
ATOM 4778 O O . ASN A 1 609 ? 19.460 2.486 5.315 1.00 60.66 609 ASN A O 1
ATOM 4782 N N . ARG A 1 610 ? 21.416 2.361 4.209 1.00 65.31 610 ARG A N 1
ATOM 4783 C CA . ARG A 1 610 ? 21.712 3.798 4.221 1.00 65.31 610 ARG A CA 1
ATOM 4784 C C . ARG A 1 610 ? 21.762 4.378 2.810 1.00 65.31 610 ARG A C 1
ATOM 4786 O O . ARG A 1 610 ? 22.129 3.686 1.864 1.00 65.31 610 ARG A O 1
ATOM 4793 N N . SER A 1 611 ? 21.384 5.645 2.692 1.00 72.62 611 SER A N 1
ATOM 4794 C CA . SER A 1 611 ? 21.469 6.452 1.468 1.00 72.62 611 SER A CA 1
ATOM 4795 C C . SER A 1 611 ? 22.168 7.794 1.654 1.00 72.62 611 SER A C 1
ATOM 4797 O O . SER A 1 611 ? 22.273 8.564 0.704 1.00 72.62 611 SER A O 1
ATOM 4799 N N . SER A 1 612 ? 22.594 8.081 2.880 1.00 81.00 612 SER A N 1
ATOM 4800 C CA . SER A 1 612 ? 23.495 9.178 3.193 1.00 81.00 612 SER A CA 1
ATOM 4801 C C . SER A 1 612 ? 24.220 8.901 4.508 1.00 81.00 612 SER A C 1
ATOM 4803 O O . SER A 1 612 ? 23.757 8.088 5.316 1.00 81.00 612 SER A O 1
ATOM 4805 N N . GLU A 1 613 ? 25.292 9.636 4.759 1.00 83.31 613 GLU A N 1
ATOM 4806 C CA . GLU A 1 613 ? 26.056 9.623 6.004 1.00 83.31 613 GLU A CA 1
ATOM 4807 C C . GLU A 1 613 ? 26.420 11.054 6.418 1.00 83.31 613 GLU A C 1
ATOM 4809 O O . GLU A 1 613 ? 26.570 11.930 5.571 1.00 83.31 613 GLU A O 1
ATOM 4814 N N . PHE A 1 614 ? 26.463 11.323 7.726 1.00 84.12 614 PHE A N 1
ATOM 4815 C CA . PHE A 1 614 ? 26.784 12.646 8.265 1.00 84.12 614 PHE A CA 1
ATOM 4816 C C . PHE A 1 614 ? 28.184 12.643 8.881 1.00 84.12 614 PHE A C 1
ATOM 4818 O O . PHE A 1 614 ? 28.479 11.808 9.733 1.00 84.12 614 PHE A O 1
ATOM 4825 N N . HIS A 1 615 ? 28.995 13.614 8.476 1.00 85.25 615 HIS A N 1
ATOM 4826 C CA . HIS A 1 615 ? 30.393 13.800 8.843 1.00 85.25 615 HIS A CA 1
ATOM 4827 C C . HIS A 1 615 ? 30.545 15.131 9.601 1.00 85.25 615 HIS A C 1
ATOM 4829 O O . HIS A 1 615 ? 30.652 16.191 8.972 1.00 85.25 615 HIS A O 1
ATOM 4835 N N . PRO A 1 616 ? 30.511 15.127 10.947 1.00 83.56 616 PRO A N 1
ATOM 4836 C CA . PRO A 1 616 ? 30.556 16.355 11.748 1.00 83.56 616 PRO A CA 1
ATOM 4837 C C . PRO A 1 616 ? 31.895 17.108 11.637 1.00 83.56 616 PRO A C 1
ATOM 4839 O O . PRO A 1 616 ? 31.944 18.328 11.805 1.00 83.56 616 PRO A O 1
ATOM 4842 N N . GLU A 1 617 ? 32.982 16.394 11.344 1.00 85.19 617 GLU A N 1
ATOM 4843 C CA . GLU A 1 617 ? 34.335 16.936 11.198 1.00 85.19 617 GLU A CA 1
ATOM 4844 C C . GLU A 1 617 ? 34.595 17.614 9.844 1.00 85.19 617 GLU A C 1
ATOM 4846 O O . GLU A 1 617 ? 35.475 18.472 9.742 1.00 85.19 617 GLU A O 1
ATOM 4851 N N . VAL A 1 618 ? 33.827 17.276 8.805 1.00 88.25 618 VAL A N 1
ATOM 4852 C CA . VAL A 1 618 ? 34.049 17.791 7.449 1.00 88.25 618 VAL A CA 1
ATOM 4853 C C . VAL A 1 618 ? 33.274 19.090 7.253 1.00 88.25 618 VAL A C 1
ATOM 4855 O O . VAL A 1 618 ? 32.049 19.099 7.199 1.00 88.25 618 VAL A O 1
ATOM 4858 N N . ARG A 1 619 ? 33.994 20.210 7.135 1.00 87.00 619 ARG A N 1
ATOM 4859 C CA . ARG A 1 619 ? 33.397 21.554 6.986 1.00 87.00 619 ARG A CA 1
ATOM 4860 C C . ARG A 1 619 ? 33.768 22.274 5.693 1.00 87.00 619 ARG A C 1
ATOM 4862 O O . ARG A 1 619 ? 33.127 23.276 5.373 1.00 87.00 619 ARG A O 1
ATOM 4869 N N . ARG A 1 620 ? 34.791 21.782 4.991 1.00 90.44 620 ARG A N 1
ATOM 4870 C CA . ARG A 1 620 ? 35.313 22.365 3.752 1.00 90.44 620 ARG A CA 1
ATOM 4871 C C . ARG A 1 620 ? 34.814 21.625 2.520 1.00 90.44 620 ARG A C 1
ATOM 4873 O O . ARG A 1 620 ? 34.585 20.415 2.573 1.00 90.44 620 ARG A O 1
ATOM 4880 N N . VAL A 1 621 ? 34.660 22.369 1.435 1.00 93.38 621 VAL A N 1
ATOM 4881 C CA . VAL A 1 621 ? 34.186 21.876 0.140 1.00 93.38 621 VAL A CA 1
ATOM 4882 C C . VAL A 1 621 ? 35.242 21.057 -0.599 1.00 93.38 621 VAL A C 1
ATOM 4884 O O . VAL A 1 621 ? 36.441 21.166 -0.319 1.00 93.38 621 VAL A O 1
ATOM 4887 N N . ARG A 1 622 ? 34.808 20.217 -1.545 1.00 94.00 622 ARG A N 1
ATOM 4888 C CA . ARG A 1 622 ? 35.724 19.404 -2.355 1.00 94.00 622 ARG A CA 1
ATOM 4889 C C . ARG A 1 622 ? 36.493 20.277 -3.354 1.00 94.00 622 ARG A C 1
ATOM 4891 O O . ARG A 1 622 ? 35.971 21.246 -3.907 1.00 94.00 622 ARG A O 1
ATOM 4898 N N . ARG A 1 623 ? 37.756 19.922 -3.615 1.00 91.75 623 ARG A N 1
ATOM 4899 C CA . ARG A 1 623 ? 38.673 20.683 -4.500 1.00 91.75 623 ARG A CA 1
ATOM 4900 C C . ARG A 1 623 ? 39.308 19.840 -5.603 1.00 91.75 623 ARG A C 1
ATOM 4902 O O . ARG A 1 623 ? 39.934 20.378 -6.507 1.00 91.75 623 ARG A O 1
ATOM 4909 N N . GLU A 1 624 ? 39.114 18.532 -5.569 1.00 90.94 624 GLU A N 1
ATOM 4910 C CA . GLU A 1 624 ? 39.694 17.553 -6.484 1.00 90.94 624 GLU A CA 1
ATOM 4911 C C . GLU A 1 624 ? 39.033 17.511 -7.871 1.00 90.94 624 GLU A C 1
ATOM 4913 O O . GLU A 1 624 ? 39.552 16.862 -8.773 1.00 90.94 624 GLU A O 1
ATOM 4918 N N . GLY A 1 625 ? 37.906 18.203 -8.057 1.00 91.62 625 GLY A N 1
ATOM 4919 C CA . GLY A 1 625 ? 37.142 18.171 -9.298 1.00 91.62 625 GLY A CA 1
ATOM 4920 C C . GLY A 1 625 ? 36.274 19.405 -9.527 1.00 91.62 625 GLY A C 1
ATOM 4921 O O . GLY A 1 625 ? 36.383 20.422 -8.828 1.00 91.62 625 GLY A O 1
ATOM 4922 N N . SER A 1 626 ? 35.418 19.286 -10.540 1.00 93.94 626 SER A N 1
ATOM 4923 C CA . SER A 1 626 ? 34.431 20.296 -10.922 1.00 93.94 626 SER A CA 1
ATOM 4924 C C . SER A 1 626 ? 33.070 19.976 -10.307 1.00 93.94 626 SER A C 1
ATOM 4926 O O . SER A 1 626 ? 32.637 18.818 -10.316 1.00 93.94 626 SER A O 1
ATOM 4928 N N . TYR A 1 627 ? 32.382 21.003 -9.809 1.00 95.19 627 TYR A N 1
ATOM 4929 C CA . TYR A 1 627 ? 31.148 20.856 -9.037 1.00 95.19 627 TYR A CA 1
ATOM 4930 C C . TYR A 1 627 ? 30.116 21.932 -9.380 1.00 95.19 627 TYR A C 1
ATOM 4932 O O . TYR A 1 627 ? 30.455 23.036 -9.807 1.00 95.19 627 TYR A O 1
ATOM 4940 N N . ILE A 1 628 ? 28.848 21.602 -9.151 1.00 95.75 628 ILE A N 1
ATOM 4941 C CA . ILE A 1 628 ? 27.726 22.536 -9.101 1.00 95.75 628 ILE A CA 1
ATOM 4942 C C . ILE A 1 628 ? 27.435 22.823 -7.632 1.00 95.75 628 ILE A C 1
ATOM 4944 O O . ILE A 1 628 ? 27.141 21.892 -6.882 1.00 95.75 628 ILE A O 1
ATOM 4948 N N . TYR A 1 629 ? 27.493 24.091 -7.234 1.00 95.06 629 TYR A N 1
ATOM 4949 C CA . TYR A 1 629 ? 27.001 24.547 -5.936 1.00 95.06 629 TYR A CA 1
ATOM 4950 C C . TYR A 1 629 ? 25.591 25.079 -6.122 1.00 95.06 629 TYR A C 1
ATOM 4952 O O . TYR A 1 629 ? 25.389 25.978 -6.930 1.00 95.06 629 TYR A O 1
ATOM 4960 N N . GLU A 1 630 ? 24.620 24.536 -5.403 1.00 94.44 630 GLU A N 1
ATOM 4961 C CA . GLU A 1 630 ? 23.228 24.971 -5.472 1.00 94.44 630 GLU A CA 1
ATOM 4962 C C . GLU A 1 630 ? 22.669 25.296 -4.088 1.00 94.44 630 GLU A C 1
ATOM 4964 O O . GLU A 1 630 ? 23.107 24.779 -3.057 1.00 94.44 630 GLU A O 1
ATOM 4969 N N . GLU A 1 631 ? 21.677 26.172 -4.070 1.00 92.31 631 GLU A N 1
ATOM 4970 C CA . GLU A 1 631 ? 20.957 26.533 -2.861 1.00 92.31 631 GLU A CA 1
ATOM 4971 C C . GLU A 1 631 ? 20.188 25.334 -2.288 1.00 92.31 631 GLU A C 1
ATOM 4973 O O . GLU A 1 631 ? 19.529 24.582 -3.011 1.00 92.31 631 GLU A O 1
ATOM 4978 N N . PHE A 1 632 ? 20.268 25.146 -0.969 1.00 90.75 632 PHE A N 1
ATOM 4979 C CA . PHE A 1 632 ? 19.542 24.073 -0.303 1.00 90.75 632 PHE A CA 1
ATOM 4980 C C . PHE A 1 632 ? 18.050 24.403 -0.196 1.00 90.75 632 PHE A C 1
ATOM 4982 O O . PHE A 1 632 ? 17.658 25.353 0.480 1.00 90.75 632 PHE A O 1
ATOM 4989 N N . MET A 1 633 ? 17.204 23.566 -0.798 1.00 86.06 633 MET A N 1
ATOM 4990 C CA . MET A 1 633 ? 15.752 23.754 -0.795 1.00 86.06 633 MET A CA 1
ATOM 4991 C C . MET A 1 633 ? 15.085 22.925 0.325 1.00 86.06 633 MET A C 1
ATOM 4993 O O . MET A 1 633 ? 15.115 21.692 0.266 1.00 86.06 633 MET A O 1
ATOM 4997 N N . PRO A 1 634 ? 14.442 23.535 1.342 1.00 77.25 634 PRO A N 1
ATOM 4998 C CA . PRO A 1 634 ? 13.793 22.799 2.430 1.00 77.25 634 PRO A CA 1
ATOM 4999 C C . PRO A 1 634 ? 12.450 22.173 1.998 1.00 77.25 634 PRO A C 1
ATOM 5001 O O . PRO A 1 634 ? 11.400 22.807 2.047 1.00 77.25 634 PRO A O 1
ATOM 5004 N N . THR A 1 635 ? 12.456 20.887 1.637 1.00 73.50 635 THR A N 1
ATOM 5005 C CA . THR A 1 635 ? 11.277 20.160 1.104 1.00 73.50 635 THR A CA 1
ATOM 5006 C C . THR A 1 635 ? 10.380 19.484 2.150 1.00 73.50 635 THR A C 1
ATOM 5008 O O . THR A 1 635 ? 9.530 18.657 1.818 1.00 73.50 635 THR A O 1
ATOM 5011 N N . GLY A 1 636 ? 10.573 19.763 3.444 1.00 64.12 636 GLY A N 1
ATOM 5012 C CA . GLY A 1 636 ? 9.810 19.103 4.515 1.00 64.12 636 GLY A CA 1
ATOM 5013 C C . GLY A 1 636 ? 10.115 17.605 4.685 1.00 64.12 636 GLY A C 1
ATOM 5014 O O . GLY A 1 636 ? 9.357 16.899 5.348 1.00 64.12 636 GLY A O 1
ATOM 5015 N N . GLY A 1 637 ? 11.227 17.118 4.118 1.00 68.25 637 GLY A N 1
ATOM 5016 C CA . GLY A 1 637 ? 11.736 15.757 4.325 1.00 68.25 637 GLY A CA 1
ATOM 5017 C C . GLY A 1 637 ? 11.311 14.727 3.276 1.00 68.25 637 GLY A C 1
ATOM 5018 O O . GLY A 1 637 ? 11.520 13.529 3.493 1.00 68.25 637 GLY A O 1
ATOM 5019 N N . THR A 1 638 ? 10.750 15.156 2.142 1.00 73.06 638 THR A N 1
ATOM 5020 C CA . THR A 1 638 ? 10.394 14.269 1.024 1.00 73.06 638 THR A CA 1
ATOM 5021 C C . THR A 1 638 ? 10.886 14.795 -0.317 1.00 73.06 638 THR A C 1
ATOM 5023 O O . THR A 1 638 ? 10.745 15.983 -0.589 1.00 73.06 638 THR A O 1
ATOM 5026 N N . ASP A 1 639 ? 11.362 13.895 -1.175 1.00 77.06 639 ASP A N 1
ATOM 5027 C CA . ASP A 1 639 ? 11.744 14.210 -2.556 1.00 77.06 639 ASP A CA 1
ATOM 5028 C C . ASP A 1 639 ? 10.688 13.637 -3.502 1.00 77.06 639 ASP A C 1
ATOM 5030 O O . ASP A 1 639 ? 10.315 12.468 -3.355 1.00 77.06 639 ASP A O 1
ATOM 5034 N N . VAL A 1 640 ? 10.202 14.434 -4.460 1.00 86.19 640 VAL A N 1
ATOM 5035 C CA . VAL A 1 640 ? 9.225 13.987 -5.462 1.00 86.19 640 VAL A CA 1
ATOM 5036 C C . VAL A 1 640 ? 9.975 13.504 -6.697 1.00 86.19 640 VAL A C 1
ATOM 5038 O O . VAL A 1 640 ? 10.788 14.230 -7.256 1.00 86.19 640 VAL A O 1
ATOM 5041 N N . LYS A 1 641 ? 9.689 12.286 -7.149 1.00 89.56 641 LYS A N 1
ATOM 5042 C CA . LYS A 1 641 ? 10.181 11.754 -8.420 1.00 89.56 641 LYS A CA 1
ATOM 5043 C C . LYS A 1 641 ? 9.050 11.672 -9.416 1.00 89.56 641 LYS A C 1
ATOM 5045 O O . LYS A 1 641 ? 7.998 11.117 -9.105 1.00 89.56 641 LYS A O 1
ATOM 5050 N N . VAL A 1 642 ? 9.284 12.211 -10.601 1.00 91.31 642 VAL A N 1
ATOM 5051 C CA . VAL A 1 642 ? 8.310 12.296 -11.683 1.00 91.31 642 VAL A CA 1
ATOM 5052 C C . VAL A 1 642 ? 8.761 11.418 -12.842 1.00 91.31 642 VAL A C 1
ATOM 5054 O O . VAL A 1 642 ? 9.949 11.338 -13.137 1.00 91.31 642 VAL A O 1
ATOM 5057 N N . TYR A 1 643 ? 7.804 10.750 -13.477 1.00 89.31 643 TYR A N 1
ATOM 5058 C CA . TYR A 1 643 ? 7.984 9.776 -14.546 1.00 89.31 643 TYR A CA 1
ATOM 5059 C C . TYR A 1 643 ? 7.029 10.107 -15.691 1.00 89.31 643 TYR A C 1
ATOM 5061 O O . TYR A 1 643 ? 5.823 9.879 -15.568 1.00 89.31 643 TYR A O 1
ATOM 5069 N N . THR A 1 644 ? 7.546 10.632 -16.796 1.00 88.75 644 THR A N 1
ATOM 5070 C CA . THR A 1 644 ? 6.756 10.917 -17.998 1.00 88.75 644 THR A CA 1
ATOM 5071 C C . THR A 1 644 ? 6.652 9.690 -18.892 1.00 88.75 644 THR A C 1
ATOM 5073 O O . THR A 1 644 ? 7.559 8.857 -18.932 1.00 88.75 644 THR A O 1
ATOM 5076 N N . VAL A 1 645 ? 5.540 9.583 -19.616 1.00 82.31 645 VAL A N 1
ATOM 5077 C CA . VAL A 1 645 ? 5.386 8.681 -20.764 1.00 82.31 645 VAL A CA 1
ATOM 5078 C C . VAL A 1 645 ? 4.686 9.483 -21.850 1.00 82.31 645 VAL A C 1
ATOM 5080 O O . VAL A 1 645 ? 3.473 9.639 -21.839 1.00 82.31 645 VAL A O 1
ATOM 5083 N N . GLY A 1 646 ? 5.467 10.080 -22.742 1.00 81.88 646 GLY A N 1
ATOM 5084 C CA . GLY A 1 646 ? 4.995 11.157 -23.603 1.00 81.88 646 GLY A CA 1
ATOM 5085 C C . GLY A 1 646 ? 4.743 12.466 -22.831 1.00 81.88 646 GLY A C 1
ATOM 5086 O O . GLY A 1 646 ? 4.893 12.521 -21.609 1.00 81.88 646 GLY A O 1
ATOM 5087 N N . PRO A 1 647 ? 4.388 13.551 -23.536 1.00 80.94 647 PRO A N 1
ATOM 5088 C CA . PRO A 1 647 ? 4.212 14.879 -22.937 1.00 80.94 647 PRO A CA 1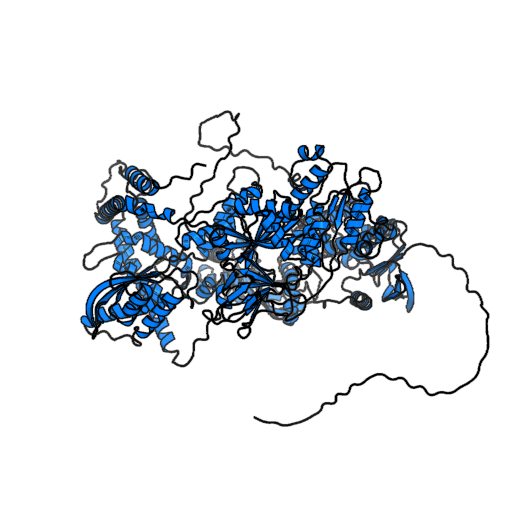
ATOM 5089 C C . PRO A 1 647 ? 2.920 15.033 -22.118 1.00 80.94 647 PRO A C 1
ATOM 5091 O O . PRO A 1 647 ? 2.830 15.934 -21.291 1.00 80.94 647 PRO A O 1
ATOM 5094 N N . GLU A 1 648 ? 1.926 14.167 -22.334 1.00 77.38 648 GLU A N 1
ATOM 5095 C CA . GLU A 1 648 ? 0.582 14.298 -21.744 1.00 77.38 648 GLU A CA 1
ATOM 5096 C C . GLU A 1 648 ? 0.349 13.387 -20.526 1.00 77.38 648 GLU A C 1
ATOM 5098 O O . GLU A 1 648 ? -0.710 13.438 -19.899 1.00 77.38 648 GLU A O 1
ATOM 5103 N N . TYR A 1 649 ? 1.322 12.541 -20.171 1.00 81.31 649 TYR A N 1
ATOM 5104 C CA . TYR A 1 649 ? 1.228 11.654 -19.016 1.00 81.31 649 TYR A CA 1
ATOM 5105 C C . TYR A 1 649 ? 2.466 11.780 -18.133 1.00 81.31 649 TYR A C 1
ATOM 5107 O O . TYR A 1 649 ? 3.596 11.600 -18.585 1.00 81.31 649 TYR A O 1
ATOM 5115 N N . ALA A 1 650 ? 2.232 12.034 -16.846 1.00 83.19 650 ALA A N 1
ATOM 5116 C CA . ALA A 1 650 ? 3.261 12.074 -15.822 1.00 83.19 650 ALA A CA 1
ATOM 5117 C C . ALA A 1 650 ? 2.752 11.405 -14.541 1.00 83.19 650 ALA A C 1
ATOM 5119 O O . ALA A 1 650 ? 1.705 11.762 -14.005 1.00 83.19 650 ALA A O 1
ATOM 5120 N N . HIS A 1 651 ? 3.514 10.443 -14.032 1.00 82.25 651 HIS A N 1
ATOM 5121 C CA . HIS A 1 651 ? 3.298 9.823 -12.731 1.00 82.25 651 HIS A CA 1
ATOM 5122 C C . HIS A 1 651 ? 4.293 10.389 -11.723 1.00 82.25 651 HIS A C 1
ATOM 5124 O O . HIS A 1 651 ? 5.464 10.540 -12.057 1.00 82.25 651 HIS A O 1
ATOM 5130 N N . ALA A 1 652 ? 3.872 10.656 -10.487 1.00 85.62 652 ALA A N 1
ATOM 5131 C CA . ALA A 1 652 ? 4.775 11.141 -9.452 1.00 85.62 652 ALA A CA 1
ATOM 5132 C C . ALA A 1 652 ? 4.662 10.345 -8.149 1.00 85.62 652 ALA A C 1
ATOM 5134 O O . ALA A 1 652 ? 3.576 9.964 -7.712 1.00 85.62 652 ALA A O 1
ATOM 5135 N N . GLU A 1 653 ? 5.806 10.126 -7.509 1.00 82.19 653 GLU A N 1
ATOM 5136 C CA . GLU A 1 653 ? 5.935 9.468 -6.211 1.00 82.19 653 GLU A CA 1
ATOM 5137 C C . GLU A 1 653 ? 6.945 10.216 -5.329 1.00 82.19 653 GLU A C 1
ATOM 5139 O O . GLU A 1 653 ? 8.058 10.519 -5.746 1.00 82.19 653 GLU A O 1
ATOM 5144 N N . ALA A 1 654 ? 6.574 10.498 -4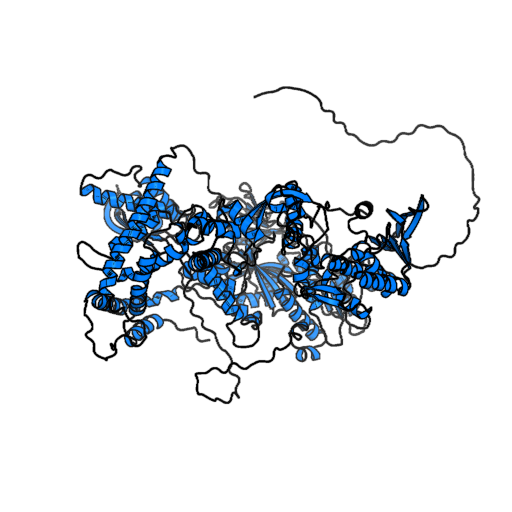.086 1.00 79.50 654 ALA A N 1
ATOM 5145 C CA . ALA A 1 654 ? 7.453 10.997 -3.048 1.00 79.50 654 ALA A CA 1
ATOM 5146 C C . ALA A 1 654 ? 8.161 9.851 -2.330 1.00 79.50 654 ALA A C 1
ATOM 5148 O O . ALA A 1 654 ? 7.602 8.776 -2.086 1.00 79.50 654 ALA A O 1
ATOM 5149 N N . ARG A 1 655 ? 9.391 10.119 -1.910 1.00 78.81 655 ARG A N 1
ATOM 5150 C CA . ARG A 1 655 ? 10.183 9.245 -1.044 1.00 78.81 655 ARG A CA 1
ATOM 5151 C C . ARG A 1 655 ? 10.720 10.057 0.122 1.00 78.81 655 ARG A C 1
ATOM 5153 O O . ARG A 1 655 ? 10.793 11.280 0.037 1.00 78.81 655 ARG A O 1
ATOM 5160 N N . LYS A 1 656 ? 11.111 9.389 1.210 1.00 74.38 656 LYS A N 1
ATOM 5161 C CA . LYS A 1 656 ? 11.836 10.065 2.293 1.00 74.38 656 LYS A CA 1
ATOM 5162 C C . LYS A 1 656 ? 13.134 10.636 1.728 1.00 74.38 656 LYS A C 1
ATOM 5164 O O . LYS A 1 656 ? 13.901 9.898 1.105 1.00 74.38 656 LYS A O 1
ATOM 5169 N N . SER A 1 657 ? 13.354 11.924 1.959 1.00 75.50 657 SER A N 1
ATOM 5170 C CA . SER A 1 657 ? 14.550 12.605 1.488 1.00 75.50 657 SER A CA 1
ATOM 5171 C C . SER A 1 657 ? 15.793 12.002 2.156 1.00 75.50 657 SER A C 1
ATOM 5173 O O . SER A 1 657 ? 15.790 11.816 3.382 1.00 75.50 657 SER A O 1
ATOM 5175 N N . PRO A 1 658 ? 16.870 11.708 1.405 1.00 66.69 658 PRO A N 1
ATOM 5176 C CA . PRO A 1 658 ? 18.146 11.286 1.974 1.00 66.69 658 PRO A CA 1
ATOM 5177 C C . PRO A 1 658 ? 18.696 12.298 2.988 1.00 66.69 658 PRO A C 1
ATOM 5179 O O . PRO A 1 658 ? 19.425 11.923 3.898 1.00 66.69 658 PRO A O 1
ATOM 5182 N N . VAL A 1 659 ? 18.288 13.568 2.894 1.00 67.75 659 VAL A N 1
ATOM 5183 C CA . VAL A 1 659 ? 18.772 14.663 3.744 1.00 67.75 659 VAL A CA 1
ATOM 5184 C C . VAL A 1 659 ? 18.322 14.553 5.208 1.00 67.75 659 VAL A C 1
ATOM 5186 O O . VAL A 1 659 ? 18.889 15.222 6.070 1.00 67.75 659 VAL A O 1
ATOM 5189 N N . VAL A 1 660 ? 17.353 13.686 5.531 1.00 69.88 660 VAL A N 1
ATOM 5190 C CA . VAL A 1 660 ? 16.829 13.516 6.900 1.00 69.88 660 VAL A CA 1
ATOM 5191 C C . VAL A 1 660 ? 17.820 12.746 7.792 1.00 69.88 660 VAL A C 1
ATOM 5193 O O . VAL A 1 660 ? 18.751 13.338 8.328 1.00 69.88 660 VAL A O 1
ATOM 5196 N N . ASP A 1 661 ? 17.674 11.432 7.954 1.00 65.75 661 ASP A N 1
ATOM 5197 C CA . ASP A 1 661 ? 18.549 10.589 8.792 1.00 65.75 661 ASP A CA 1
ATOM 5198 C C . ASP A 1 661 ? 19.400 9.611 7.965 1.00 65.75 661 ASP A C 1
ATOM 5200 O O . ASP A 1 661 ? 20.158 8.821 8.521 1.00 65.75 661 ASP A O 1
ATOM 5204 N N . GLY A 1 662 ? 19.259 9.636 6.636 1.00 62.62 662 GLY A N 1
ATOM 5205 C CA . GLY A 1 662 ? 19.933 8.717 5.725 1.00 62.62 662 GLY A CA 1
ATOM 5206 C C . GLY A 1 662 ? 19.436 7.274 5.758 1.00 62.62 662 GLY A C 1
ATOM 5207 O O . GLY A 1 662 ? 19.949 6.458 4.993 1.00 62.62 662 GLY A O 1
ATOM 5208 N N . VAL A 1 663 ? 18.445 6.934 6.591 1.00 68.12 663 VAL A N 1
ATOM 5209 C CA . VAL A 1 663 ? 17.901 5.575 6.709 1.00 68.12 663 VAL A CA 1
ATOM 5210 C C . VAL A 1 663 ? 16.774 5.375 5.703 1.00 68.12 663 VAL A C 1
ATOM 5212 O O . VAL A 1 663 ? 15.769 6.096 5.695 1.00 68.12 663 VAL A O 1
ATOM 5215 N N . VAL A 1 664 ? 16.914 4.342 4.872 1.00 65.62 664 VAL A N 1
ATOM 5216 C CA . VAL A 1 664 ? 15.893 3.979 3.885 1.00 65.62 664 VAL A CA 1
ATOM 5217 C C . VAL A 1 664 ? 14.713 3.325 4.598 1.00 65.62 664 VAL A C 1
ATOM 5219 O O . VAL A 1 664 ? 14.844 2.235 5.154 1.00 65.62 664 VAL A O 1
ATOM 5222 N N . MET A 1 665 ? 13.542 3.964 4.558 1.00 62.00 665 MET A N 1
ATOM 5223 C CA . MET A 1 665 ? 12.324 3.343 5.080 1.00 62.00 665 MET A CA 1
ATOM 5224 C C . MET A 1 665 ? 11.898 2.203 4.167 1.00 62.00 665 MET A C 1
ATOM 5226 O O . MET A 1 665 ? 11.691 2.416 2.972 1.00 62.00 665 MET A O 1
ATOM 5230 N N . ARG A 1 666 ? 11.753 1.004 4.734 1.00 63.41 666 ARG A N 1
ATOM 5231 C CA . ARG A 1 666 ? 11.302 -0.189 4.017 1.00 63.41 666 ARG A CA 1
ATOM 5232 C C . ARG A 1 666 ? 9.973 -0.694 4.576 1.00 63.41 666 ARG A C 1
ATOM 5234 O O . ARG A 1 666 ? 9.726 -0.587 5.774 1.00 63.41 666 ARG A O 1
ATOM 5241 N N . ASN A 1 667 ? 9.120 -1.216 3.702 1.00 58.72 667 ASN A N 1
ATOM 5242 C CA . ASN A 1 667 ? 7.898 -1.920 4.077 1.00 58.72 667 ASN A CA 1
ATOM 5243 C C . ASN A 1 667 ? 8.237 -3.340 4.607 1.00 58.72 667 ASN A C 1
ATOM 5245 O O . ASN A 1 667 ? 9.399 -3.756 4.521 1.00 58.72 667 ASN A O 1
ATOM 5249 N N . PRO A 1 668 ? 7.262 -4.104 5.140 1.00 43.34 668 PRO A N 1
ATOM 5250 C CA . PRO A 1 668 ? 7.492 -5.472 5.628 1.00 43.34 668 PRO A CA 1
ATOM 5251 C C . PRO A 1 668 ? 8.109 -6.428 4.590 1.00 43.34 668 PRO A C 1
ATOM 5253 O O . PRO A 1 668 ? 8.807 -7.365 4.963 1.00 43.34 668 PRO A O 1
ATOM 5256 N N . ASP A 1 669 ? 7.934 -6.152 3.293 1.00 42.97 669 ASP A N 1
ATOM 5257 C CA . ASP A 1 669 ? 8.520 -6.928 2.189 1.00 42.97 669 ASP A CA 1
ATOM 5258 C C . ASP A 1 669 ? 9.974 -6.543 1.854 1.00 42.97 669 ASP A C 1
ATOM 5260 O O . ASP A 1 669 ? 10.553 -7.056 0.889 1.00 42.97 669 ASP A O 1
ATOM 5264 N N . GLY A 1 670 ? 10.564 -5.602 2.599 1.00 51.69 670 GLY A N 1
ATOM 5265 C CA . GLY A 1 670 ? 11.913 -5.083 2.374 1.00 51.69 670 GLY A CA 1
ATOM 5266 C C . GLY A 1 670 ? 12.027 -4.073 1.223 1.00 51.69 670 GLY A C 1
ATOM 5267 O O . GLY A 1 670 ? 13.144 -3.689 0.860 1.00 51.69 670 GLY A O 1
ATOM 5268 N N . LYS A 1 671 ? 10.914 -3.608 0.640 1.00 58.31 671 LYS A N 1
ATOM 5269 C CA . LYS A 1 671 ? 10.894 -2.596 -0.433 1.00 58.31 671 LYS A CA 1
ATOM 5270 C C . LYS A 1 671 ? 10.909 -1.186 0.146 1.00 58.31 671 LYS A C 1
ATOM 5272 O O . LYS A 1 671 ? 10.286 -0.934 1.168 1.00 58.31 671 LYS A O 1
ATOM 5277 N N . GLU A 1 672 ? 11.599 -0.260 -0.515 1.00 67.06 672 GLU A N 1
ATOM 5278 C CA . GLU A 1 672 ? 11.595 1.155 -0.127 1.00 67.06 672 GLU A CA 1
ATOM 5279 C C . GLU A 1 672 ? 10.171 1.732 -0.180 1.00 67.06 672 GLU A C 1
ATOM 5281 O O . GLU A 1 672 ? 9.478 1.565 -1.184 1.00 67.06 672 GLU A O 1
ATOM 5286 N N . VAL A 1 673 ? 9.748 2.405 0.892 1.00 64.88 673 VAL A N 1
ATOM 5287 C CA . VAL A 1 673 ? 8.416 3.010 0.994 1.00 64.88 673 VAL A CA 1
ATOM 5288 C C . VAL A 1 673 ? 8.337 4.228 0.076 1.00 64.88 673 VAL A C 1
ATOM 5290 O O . VAL A 1 673 ? 9.169 5.135 0.150 1.00 64.88 673 VAL A O 1
ATOM 5293 N N . ARG A 1 674 ? 7.314 4.245 -0.777 1.00 69.06 674 ARG A N 1
ATOM 5294 C CA . ARG A 1 674 ? 7.026 5.308 -1.742 1.00 69.06 674 ARG A CA 1
ATOM 5295 C C . ARG A 1 674 ? 5.588 5.761 -1.555 1.00 69.06 674 ARG A C 1
ATOM 5297 O O . ARG A 1 674 ? 4.723 4.940 -1.266 1.00 69.06 674 ARG A O 1
ATOM 5304 N N . TYR A 1 675 ? 5.346 7.049 -1.733 1.00 64.88 675 TYR A N 1
ATOM 5305 C CA . TYR A 1 675 ? 4.030 7.654 -1.571 1.00 64.88 675 TYR A CA 1
ATOM 5306 C C . TYR A 1 675 ? 3.632 8.284 -2.897 1.00 64.88 675 TYR A C 1
ATOM 5308 O O . TYR A 1 675 ? 4.406 9.076 -3.417 1.00 64.88 675 TYR A O 1
ATOM 5316 N N . PRO A 1 676 ? 2.474 7.979 -3.483 1.00 61.38 676 PRO A N 1
ATOM 5317 C CA . PRO A 1 676 ? 2.063 8.657 -4.704 1.00 61.38 676 PRO A CA 1
ATOM 5318 C C . PRO A 1 676 ? 1.831 10.144 -4.437 1.00 61.38 676 PRO A C 1
ATOM 5320 O O . PRO A 1 676 ? 1.328 10.537 -3.384 1.00 61.38 676 PRO A O 1
ATOM 5323 N N . VAL A 1 677 ? 2.210 10.966 -5.408 1.00 67.81 677 VAL A N 1
ATOM 5324 C CA . VAL A 1 677 ? 2.109 12.422 -5.360 1.00 67.81 677 VAL A CA 1
ATOM 5325 C C . VAL A 1 677 ? 1.249 12.882 -6.524 1.00 67.81 677 VAL A C 1
ATOM 5327 O O . VAL A 1 677 ? 1.443 12.460 -7.661 1.00 67.81 677 VAL A O 1
ATOM 5330 N N . LEU A 1 678 ? 0.299 13.770 -6.247 1.00 68.31 678 LEU A N 1
ATOM 5331 C CA . LEU A 1 678 ? -0.429 14.468 -7.300 1.00 68.31 678 LEU A CA 1
ATOM 5332 C C . LEU A 1 678 ? 0.375 15.687 -7.739 1.00 68.31 678 LEU A C 1
ATOM 5334 O O . LEU A 1 678 ? 0.757 16.505 -6.900 1.00 68.31 678 LEU A O 1
ATOM 5338 N N . LEU A 1 679 ? 0.629 15.797 -9.042 1.00 75.00 679 LEU A N 1
ATOM 5339 C CA . LEU A 1 679 ? 1.236 16.979 -9.645 1.00 75.00 679 LEU A CA 1
ATOM 5340 C C . LEU A 1 679 ? 0.193 18.090 -9.791 1.00 75.00 679 LEU A C 1
ATOM 5342 O O . LEU A 1 679 ? -0.915 17.857 -10.279 1.00 75.00 679 LEU A O 1
ATOM 5346 N N . THR A 1 680 ? 0.569 19.303 -9.401 1.00 77.88 680 THR A N 1
ATOM 5347 C CA . THR A 1 680 ? -0.193 20.525 -9.682 1.00 77.88 680 THR A CA 1
ATOM 5348 C C . THR A 1 680 ? -0.225 20.802 -11.193 1.00 77.88 680 THR A C 1
ATOM 5350 O O . THR A 1 680 ? 0.630 20.300 -11.924 1.00 77.88 680 THR A O 1
ATOM 5353 N N . PRO A 1 681 ? -1.165 21.623 -11.701 1.00 79.75 681 PRO A N 1
ATOM 5354 C CA . PRO A 1 681 ? -1.188 21.999 -13.117 1.00 79.75 681 PRO A CA 1
ATOM 5355 C C . PRO A 1 681 ? 0.140 22.593 -13.612 1.00 79.75 681 PRO A C 1
ATOM 5357 O O . PRO A 1 681 ? 0.605 22.234 -14.691 1.00 79.75 681 PRO A O 1
ATOM 5360 N N . ALA A 1 682 ? 0.790 23.426 -12.791 1.00 83.62 682 ALA A N 1
ATOM 5361 C CA . ALA A 1 682 ? 2.107 23.983 -13.096 1.00 83.62 682 ALA A CA 1
ATOM 5362 C C . ALA A 1 682 ? 3.180 22.887 -13.216 1.00 83.62 682 ALA A C 1
ATOM 5364 O O . ALA A 1 682 ? 3.963 22.890 -14.157 1.00 83.62 682 ALA A O 1
ATOM 5365 N N . GLU A 1 683 ? 3.182 21.901 -12.317 1.00 89.88 683 GLU A N 1
ATOM 5366 C CA . GLU A 1 683 ? 4.139 20.788 -12.363 1.00 89.88 683 GLU A CA 1
ATOM 5367 C C . GLU A 1 683 ? 3.866 19.805 -13.507 1.00 89.88 683 GLU A C 1
ATOM 5369 O O . GLU A 1 683 ? 4.805 19.218 -14.038 1.00 89.88 683 GLU A O 1
ATOM 5374 N N . LYS A 1 684 ? 2.603 19.623 -13.917 1.00 82.69 684 LYS A N 1
ATOM 5375 C CA . LYS A 1 684 ? 2.270 18.862 -15.132 1.00 82.69 684 LYS A CA 1
ATOM 5376 C C . LYS A 1 684 ? 2.826 19.564 -16.368 1.00 82.69 684 LYS A C 1
ATOM 5378 O O . LYS A 1 684 ? 3.432 18.903 -17.207 1.00 82.69 684 LYS A O 1
ATOM 5383 N N . GLN A 1 685 ? 2.679 20.890 -16.448 1.00 87.81 685 GLN A N 1
ATOM 5384 C CA . GLN A 1 685 ? 3.305 21.669 -17.515 1.00 87.81 685 GLN A CA 1
ATOM 5385 C C . GLN A 1 685 ? 4.828 21.536 -17.457 1.00 87.81 685 GLN A C 1
ATOM 5387 O O . GLN A 1 685 ? 5.440 21.265 -18.479 1.00 87.81 685 GLN A O 1
ATOM 5392 N N . MET A 1 686 ? 5.445 21.613 -16.272 1.00 91.88 686 MET A N 1
ATOM 5393 C CA . MET A 1 686 ? 6.884 21.359 -16.130 1.00 91.88 686 MET A CA 1
ATOM 5394 C C . MET A 1 686 ? 7.274 19.962 -16.629 1.00 91.88 686 MET A C 1
ATOM 5396 O O . MET A 1 686 ? 8.257 19.835 -17.346 1.00 91.88 686 MET A O 1
ATOM 5400 N N . ALA A 1 687 ? 6.510 18.916 -16.301 1.00 91.25 687 ALA A N 1
ATOM 5401 C CA . ALA A 1 687 ? 6.775 17.558 -16.780 1.00 91.25 687 ALA A CA 1
ATOM 5402 C C . ALA A 1 687 ? 6.701 17.460 -18.313 1.00 91.25 687 ALA A C 1
ATOM 5404 O O . ALA A 1 687 ? 7.548 16.817 -18.938 1.00 91.25 687 ALA A O 1
ATOM 5405 N N . ARG A 1 688 ? 5.730 18.151 -18.920 1.00 89.12 688 ARG A N 1
ATOM 5406 C CA . ARG A 1 688 ? 5.611 18.302 -20.373 1.00 89.12 688 ARG A CA 1
ATOM 5407 C C . ARG A 1 688 ? 6.817 19.028 -20.974 1.00 89.12 688 ARG A C 1
ATOM 5409 O O . ARG A 1 688 ? 7.382 18.543 -21.952 1.00 89.12 688 ARG A O 1
ATOM 5416 N N . GLU A 1 689 ? 7.245 20.139 -20.380 1.00 94.06 689 GLU A N 1
ATOM 5417 C CA . GLU A 1 689 ? 8.417 20.886 -20.847 1.00 94.06 689 GLU A CA 1
ATOM 5418 C C . GLU A 1 689 ? 9.709 20.074 -20.698 1.00 94.06 689 GLU A C 1
ATOM 5420 O O . GLU A 1 689 ? 10.514 20.064 -21.620 1.00 94.06 689 GLU A O 1
ATOM 5425 N N . VAL A 1 690 ? 9.898 19.317 -19.608 1.00 94.62 690 VAL A N 1
ATOM 5426 C CA . VAL A 1 690 ? 11.055 18.412 -19.443 1.00 94.62 690 VAL A CA 1
ATOM 5427 C C . VAL A 1 690 ? 11.078 17.360 -20.559 1.00 94.62 690 VAL A C 1
ATOM 5429 O O . VAL A 1 690 ? 12.117 17.140 -21.185 1.00 94.62 690 VAL A O 1
ATOM 5432 N N . CYS A 1 691 ? 9.929 16.751 -20.862 1.00 90.81 691 CYS A N 1
ATOM 5433 C CA . CYS A 1 691 ? 9.790 15.788 -21.956 1.00 90.81 691 CYS A CA 1
ATOM 5434 C C . CYS A 1 691 ? 10.219 16.393 -23.310 1.00 90.81 691 CYS A C 1
ATOM 5436 O O . CYS A 1 691 ? 10.998 15.784 -24.049 1.00 90.81 691 CYS A O 1
ATOM 5438 N N . HIS A 1 692 ? 9.798 17.628 -23.612 1.00 91.50 692 HIS A N 1
ATOM 5439 C CA . HIS A 1 692 ? 10.179 18.337 -24.838 1.00 91.50 692 HIS A CA 1
ATOM 5440 C C . HIS A 1 692 ? 11.640 18.813 -24.851 1.00 91.50 692 HIS A C 1
ATOM 5442 O O . HIS A 1 692 ? 12.325 18.657 -25.867 1.00 91.50 692 HIS A O 1
ATOM 5448 N N . ALA A 1 693 ? 12.132 19.355 -23.736 1.00 93.69 693 ALA A N 1
ATOM 5449 C CA . ALA A 1 693 ? 13.467 19.930 -23.607 1.00 93.69 693 ALA A CA 1
ATOM 5450 C C . ALA A 1 693 ? 14.559 18.890 -23.878 1.00 93.69 693 ALA A C 1
ATOM 5452 O O . ALA A 1 693 ? 15.498 19.158 -24.639 1.00 93.69 693 ALA A O 1
ATOM 5453 N N . PHE A 1 694 ? 14.394 17.689 -23.316 1.00 93.81 694 PHE A N 1
ATOM 5454 C CA . PHE A 1 694 ? 15.334 16.573 -23.457 1.00 93.81 694 PHE A CA 1
ATOM 5455 C C . PHE A 1 694 ? 14.954 15.598 -24.580 1.00 93.81 694 PHE A C 1
ATOM 5457 O O . PHE A 1 694 ? 15.718 14.684 -24.886 1.00 93.81 694 PHE A O 1
ATOM 5464 N N . ARG A 1 695 ? 13.786 15.779 -25.214 1.00 92.69 695 ARG A N 1
ATOM 5465 C CA . ARG A 1 695 ? 13.236 14.871 -26.241 1.00 92.69 695 ARG A CA 1
ATOM 5466 C C . ARG A 1 695 ? 13.227 13.405 -25.789 1.00 92.69 695 ARG A C 1
ATOM 5468 O O . ARG A 1 695 ? 13.509 12.488 -26.562 1.00 92.69 695 ARG A O 1
ATOM 5475 N N . GLN A 1 696 ? 12.925 13.207 -24.510 1.00 91.44 696 GLN A N 1
ATOM 5476 C CA . GLN A 1 696 ? 12.812 11.903 -23.871 1.00 91.44 696 GLN A CA 1
ATOM 5477 C C . GLN A 1 696 ? 11.335 11.687 -23.544 1.00 91.44 696 GLN A C 1
ATOM 5479 O O . GLN A 1 696 ? 10.837 12.234 -22.561 1.00 91.44 696 GLN A O 1
ATOM 5484 N N . SER A 1 697 ? 10.621 10.913 -24.365 1.00 86.31 697 SER A N 1
ATOM 5485 C CA . SER A 1 697 ? 9.200 10.652 -24.109 1.00 86.31 697 SER A CA 1
ATOM 5486 C C . SER A 1 697 ? 9.013 9.893 -22.800 1.00 86.31 697 SER A C 1
ATOM 5488 O O . SER A 1 697 ? 8.143 10.231 -21.999 1.00 86.31 697 SER A O 1
ATOM 5490 N N . VAL A 1 698 ? 9.854 8.889 -22.560 1.00 87.44 698 VAL A N 1
ATOM 5491 C CA . VAL A 1 698 ? 9.941 8.206 -21.270 1.00 87.44 698 VAL A CA 1
ATOM 5492 C C . VAL A 1 698 ? 11.098 8.813 -20.490 1.00 87.44 698 VAL A C 1
ATOM 5494 O O . VAL A 1 698 ? 12.262 8.580 -20.826 1.00 87.44 698 VAL A O 1
ATOM 5497 N N . CYS A 1 699 ? 10.787 9.602 -19.462 1.00 90.44 699 CYS A N 1
ATOM 5498 C CA . CYS A 1 699 ? 11.788 10.347 -18.705 1.00 90.44 699 CYS A CA 1
ATOM 5499 C C . CYS A 1 699 ? 11.481 10.362 -17.204 1.00 90.44 699 CYS A C 1
ATOM 5501 O O . CYS A 1 699 ? 10.353 10.614 -16.790 1.00 90.44 699 CYS A O 1
ATOM 5503 N N . GLY A 1 700 ? 12.497 10.125 -16.378 1.00 92.25 700 GLY A N 1
ATOM 5504 C CA . GLY A 1 700 ? 12.457 10.310 -14.933 1.00 92.25 700 GLY A CA 1
ATOM 5505 C C . GLY A 1 700 ? 13.208 11.568 -14.512 1.00 92.25 700 GLY A C 1
ATOM 5506 O O . GLY A 1 700 ? 14.341 11.774 -14.942 1.00 92.25 700 GLY A O 1
ATOM 5507 N N . PHE A 1 701 ? 12.634 12.381 -13.631 1.00 93.94 701 PHE A N 1
ATOM 5508 C CA . PHE A 1 701 ? 13.297 13.566 -13.076 1.00 93.94 701 PHE A CA 1
ATOM 5509 C C . PHE A 1 701 ? 12.881 13.824 -11.623 1.00 93.94 701 PHE A C 1
ATOM 5511 O O . PHE A 1 701 ? 11.843 13.339 -11.162 1.00 93.94 701 PHE A O 1
ATOM 5518 N N . ASP A 1 702 ? 13.711 14.573 -10.901 1.00 92.88 702 ASP A N 1
ATOM 5519 C CA . ASP A 1 702 ? 13.532 14.868 -9.482 1.00 92.88 702 ASP A CA 1
ATOM 5520 C C . ASP A 1 702 ? 13.037 16.304 -9.294 1.00 92.88 702 ASP A C 1
ATOM 5522 O O . ASP A 1 702 ? 13.551 17.248 -9.899 1.00 92.88 702 ASP A O 1
ATOM 5526 N N . LEU A 1 703 ? 12.018 16.452 -8.448 1.00 92.12 703 LEU A N 1
ATOM 5527 C CA . LEU A 1 703 ? 11.297 17.693 -8.212 1.00 92.12 703 LEU A CA 1
ATOM 5528 C C . LEU A 1 703 ? 11.270 18.029 -6.713 1.00 92.12 703 LEU A C 1
ATOM 5530 O O . LEU A 1 703 ? 10.886 17.216 -5.866 1.00 92.12 703 LEU A O 1
ATOM 5534 N N . LEU A 1 704 ? 11.661 19.260 -6.389 1.00 89.56 704 LEU A N 1
ATOM 5535 C CA . LEU A 1 704 ? 11.693 19.811 -5.037 1.00 89.56 704 LEU A CA 1
ATOM 5536 C C . LEU A 1 704 ? 10.549 20.812 -4.872 1.00 89.56 704 LEU A C 1
ATOM 5538 O O . LEU A 1 704 ? 10.482 21.799 -5.603 1.00 89.56 704 LEU A O 1
ATOM 5542 N N . ARG A 1 705 ? 9.661 20.573 -3.900 1.00 87.06 705 ARG A N 1
ATOM 5543 C CA . ARG A 1 705 ? 8.583 21.500 -3.520 1.00 87.06 705 ARG A CA 1
ATOM 5544 C C . ARG A 1 705 ? 9.025 22.348 -2.336 1.00 87.06 705 ARG A C 1
ATOM 5546 O O . ARG A 1 705 ? 9.287 21.801 -1.268 1.00 87.06 705 ARG A O 1
ATOM 5553 N N . CYS A 1 706 ? 9.076 23.663 -2.511 1.00 82.00 706 CYS A N 1
ATOM 5554 C CA . CYS A 1 706 ? 9.483 24.611 -1.478 1.00 82.00 706 CYS A CA 1
ATOM 5555 C C . CYS A 1 706 ? 8.612 25.872 -1.551 1.00 82.00 706 CYS A C 1
ATOM 5557 O O . CYS A 1 706 ? 8.451 26.440 -2.627 1.00 82.00 706 CYS A O 1
ATOM 5559 N N . GLU A 1 707 ? 8.026 26.290 -0.423 1.00 76.00 707 GLU A N 1
ATOM 5560 C CA . GLU A 1 707 ? 7.269 27.553 -0.292 1.00 76.00 707 GLU A CA 1
ATOM 5561 C C . GLU A 1 707 ? 6.203 27.798 -1.385 1.00 76.00 707 GLU A C 1
ATOM 5563 O O . GLU A 1 707 ? 5.988 28.915 -1.848 1.00 76.00 707 GLU A O 1
ATOM 5568 N N . GLY A 1 708 ? 5.514 26.736 -1.820 1.00 73.50 708 GLY A N 1
ATOM 5569 C CA . GLY A 1 708 ? 4.474 26.821 -2.856 1.00 73.50 708 GLY A CA 1
ATOM 5570 C C . GLY A 1 708 ? 5.000 26.895 -4.296 1.00 73.50 708 GLY A C 1
ATOM 5571 O O . GLY A 1 708 ? 4.205 27.074 -5.216 1.00 73.50 708 GLY A O 1
ATOM 5572 N N . ARG A 1 709 ? 6.311 26.729 -4.507 1.00 83.75 709 ARG A N 1
ATOM 5573 C CA . ARG A 1 709 ? 6.967 26.600 -5.817 1.00 83.75 709 ARG A CA 1
ATOM 5574 C C . ARG A 1 709 ? 7.615 25.223 -5.981 1.00 83.75 709 ARG A C 1
ATOM 5576 O O . ARG A 1 709 ? 7.902 24.539 -4.995 1.00 83.75 709 ARG A O 1
ATOM 5583 N N . SER A 1 710 ? 7.870 24.847 -7.231 1.00 91.94 710 SER A N 1
ATOM 5584 C CA . SER A 1 710 ? 8.474 23.566 -7.598 1.00 91.94 710 SER A CA 1
ATOM 5585 C C . SER A 1 710 ? 9.678 23.779 -8.505 1.00 91.94 710 SER A C 1
ATOM 5587 O O . SER A 1 710 ? 9.621 24.587 -9.430 1.00 91.94 710 SER A O 1
ATOM 5589 N N . TYR A 1 711 ? 10.757 23.050 -8.231 1.00 94.25 711 TYR A N 1
ATOM 5590 C CA . TYR A 1 711 ? 12.038 23.173 -8.927 1.00 94.25 711 TYR A CA 1
ATOM 5591 C C . TYR A 1 711 ? 12.522 21.798 -9.378 1.00 94.25 711 TYR A C 1
ATOM 5593 O O . TYR A 1 711 ? 12.451 20.845 -8.600 1.00 94.25 711 TYR A O 1
ATOM 5601 N N . VAL A 1 712 ? 13.029 21.685 -10.605 1.00 95.06 712 VAL A N 1
ATOM 5602 C CA . VAL A 1 712 ? 13.690 20.461 -11.086 1.00 95.06 712 VAL A CA 1
ATOM 5603 C C . VAL A 1 712 ? 15.150 20.493 -10.647 1.00 95.06 712 VAL A C 1
ATOM 5605 O O . VAL A 1 712 ? 15.836 21.482 -10.881 1.00 95.06 712 VAL A O 1
ATOM 5608 N N . CYS A 1 713 ? 15.627 19.432 -9.995 1.00 91.81 713 CYS A N 1
ATOM 5609 C CA . CYS A 1 713 ? 17.001 19.369 -9.474 1.00 91.81 713 CYS A CA 1
ATOM 5610 C C . CYS A 1 713 ? 17.844 18.229 -10.067 1.00 91.81 713 CYS A C 1
ATOM 5612 O O . CYS A 1 713 ? 19.055 18.183 -9.836 1.00 91.81 713 CYS A O 1
ATOM 5614 N N . ASP A 1 714 ? 17.220 17.305 -10.802 1.00 90.62 714 ASP A N 1
ATOM 5615 C CA . ASP A 1 714 ? 17.916 16.263 -11.559 1.00 90.62 714 ASP A CA 1
ATOM 5616 C C . ASP A 1 714 ? 17.037 15.721 -12.695 1.00 90.62 714 ASP A C 1
ATOM 5618 O O . ASP A 1 714 ? 15.821 15.609 -12.530 1.00 90.62 714 ASP A O 1
ATOM 5622 N N . VAL A 1 715 ? 17.640 15.333 -13.821 1.00 92.44 715 VAL A N 1
ATOM 5623 C CA . VAL A 1 715 ? 16.957 14.688 -14.959 1.00 92.44 715 VAL A CA 1
ATOM 5624 C C . VAL A 1 715 ? 17.736 13.433 -15.333 1.00 92.44 715 VAL A C 1
ATOM 5626 O O . VAL A 1 715 ? 18.885 13.507 -15.747 1.00 92.44 715 VAL A O 1
ATOM 5629 N N . ASN A 1 716 ? 17.103 12.269 -15.192 1.00 83.62 716 ASN A N 1
ATOM 5630 C CA . ASN A 1 716 ? 17.763 10.963 -15.288 1.00 83.62 716 ASN A CA 1
ATOM 5631 C C . ASN A 1 716 ? 17.624 10.304 -16.674 1.00 83.62 716 ASN A C 1
ATOM 5633 O O . ASN A 1 716 ? 18.196 9.242 -16.900 1.00 83.62 716 ASN A O 1
ATOM 5637 N N . GLY A 1 717 ? 16.806 10.859 -17.576 1.00 84.19 717 GLY A N 1
ATOM 5638 C CA . GLY A 1 717 ? 16.426 10.182 -18.820 1.00 84.19 717 GLY A CA 1
ATOM 5639 C C . GLY A 1 717 ? 15.528 8.974 -18.567 1.00 84.19 717 GLY A C 1
ATOM 5640 O O . GLY A 1 717 ? 14.623 9.039 -17.738 1.00 84.19 717 GLY A O 1
ATOM 5641 N N . TRP A 1 718 ? 15.748 7.869 -19.282 1.00 83.69 718 TRP A N 1
ATOM 5642 C CA . TRP A 1 718 ? 14.873 6.693 -19.238 1.00 83.69 718 TRP A CA 1
ATOM 5643 C C . TRP A 1 718 ? 14.655 6.155 -17.815 1.00 83.69 718 TRP A C 1
ATOM 5645 O O . TRP A 1 718 ? 15.577 5.692 -17.140 1.00 83.69 718 TRP A O 1
ATOM 5655 N N . SER A 1 719 ? 13.404 6.179 -17.349 1.00 80.19 719 SER A N 1
ATOM 5656 C CA . SER A 1 719 ? 13.048 5.685 -16.021 1.00 80.19 719 SER A CA 1
ATOM 5657 C C . SER A 1 719 ? 11.598 5.223 -15.957 1.00 80.19 719 SER A C 1
ATOM 5659 O O . SER A 1 719 ? 10.702 5.920 -16.423 1.00 80.19 719 SER A O 1
ATOM 5661 N N . PHE A 1 720 ? 11.363 4.083 -15.305 1.00 78.81 720 PHE A N 1
ATOM 5662 C CA . PHE A 1 720 ? 10.028 3.557 -15.026 1.00 78.81 720 PHE A CA 1
ATOM 5663 C C . PHE A 1 720 ? 9.743 3.473 -13.528 1.00 78.81 720 PHE A C 1
ATOM 5665 O O . PHE A 1 720 ? 10.631 3.239 -12.695 1.00 78.81 720 PHE A O 1
ATOM 5672 N N . VAL A 1 721 ? 8.459 3.616 -13.196 1.00 67.69 721 VAL A N 1
ATOM 5673 C CA . VAL A 1 721 ? 7.938 3.375 -11.848 1.00 67.69 721 VAL A CA 1
ATOM 5674 C C . VAL A 1 721 ? 8.084 1.892 -11.520 1.00 67.69 721 VAL A C 1
ATOM 5676 O O . VAL A 1 721 ? 7.928 1.020 -12.375 1.00 67.69 721 VAL A O 1
ATOM 5679 N N . LYS A 1 722 ? 8.404 1.585 -10.263 1.00 65.88 722 LYS A N 1
ATOM 5680 C CA . LYS A 1 722 ? 8.595 0.207 -9.794 1.00 65.88 722 LYS A CA 1
ATOM 5681 C C . LYS A 1 722 ? 7.374 -0.241 -8.996 1.00 65.88 722 LYS A C 1
ATOM 5683 O O . LYS A 1 722 ? 6.955 0.480 -8.101 1.00 65.88 722 LYS A O 1
ATOM 5688 N N . ASN A 1 723 ? 6.889 -1.460 -9.240 1.00 60.25 723 ASN A N 1
ATOM 5689 C CA . ASN A 1 723 ? 5.781 -2.087 -8.500 1.00 60.25 723 ASN A CA 1
ATOM 5690 C C . ASN A 1 723 ? 4.421 -1.368 -8.628 1.00 60.25 723 ASN A C 1
ATOM 5692 O O . ASN A 1 723 ? 3.628 -1.414 -7.694 1.00 60.25 723 ASN A O 1
ATOM 5696 N N . SER A 1 724 ? 4.140 -0.711 -9.757 1.00 60.69 724 SER A N 1
ATOM 5697 C CA . SER A 1 724 ? 2.845 -0.059 -10.001 1.00 60.69 724 SER A CA 1
ATOM 5698 C C . SER A 1 724 ? 2.201 -0.614 -11.269 1.00 60.69 724 SER A C 1
ATOM 5700 O O . SER A 1 724 ? 2.483 -0.145 -12.368 1.00 60.69 724 SER A O 1
ATOM 5702 N N . TYR A 1 725 ? 1.318 -1.607 -11.118 1.00 58.94 725 TYR A N 1
ATOM 5703 C CA . TYR A 1 725 ? 0.602 -2.216 -12.249 1.00 58.94 725 TYR A CA 1
ATOM 5704 C C . TYR A 1 725 ? -0.211 -1.187 -13.041 1.00 58.94 725 TYR A C 1
ATOM 5706 O O . TYR A 1 725 ? -0.161 -1.165 -14.263 1.00 58.94 725 TYR A O 1
ATOM 5714 N N . LYS A 1 726 ? -0.857 -0.246 -12.338 1.00 60.50 726 LYS A N 1
ATOM 5715 C CA . LYS A 1 726 ? -1.589 0.869 -12.956 1.00 60.50 726 LYS A CA 1
ATOM 5716 C C . LYS A 1 726 ? -0.690 1.734 -13.842 1.00 60.50 726 LYS A C 1
ATOM 5718 O O . LYS A 1 726 ? -1.124 2.158 -14.905 1.00 60.50 726 LYS A O 1
ATOM 5723 N N . TYR A 1 727 ? 0.537 2.019 -13.395 1.00 66.31 727 TYR A N 1
ATOM 5724 C CA . TYR A 1 727 ? 1.490 2.775 -14.205 1.00 66.31 727 TYR A CA 1
ATOM 5725 C C . TYR A 1 727 ? 1.881 1.999 -15.461 1.00 66.31 727 TYR A C 1
ATOM 5727 O O . TYR A 1 727 ? 1.975 2.610 -16.517 1.00 66.31 727 TYR A O 1
ATOM 5735 N N . TYR A 1 728 ? 2.093 0.683 -15.359 1.00 61.09 728 TYR A N 1
ATOM 5736 C CA . TYR A 1 728 ? 2.454 -0.141 -16.514 1.00 61.09 728 TYR A CA 1
ATOM 5737 C C . TYR A 1 728 ? 1.337 -0.187 -17.560 1.00 61.09 728 TYR A C 1
ATOM 5739 O O . TYR A 1 728 ? 1.625 0.035 -18.734 1.00 61.09 728 TYR A O 1
ATOM 5747 N N . ASP A 1 729 ? 0.084 -0.375 -17.137 1.00 59.25 729 ASP A N 1
ATOM 5748 C CA . ASP A 1 729 ? -1.085 -0.326 -18.026 1.00 59.25 729 ASP A CA 1
ATOM 5749 C C . ASP A 1 729 ? -1.182 1.027 -18.750 1.00 59.25 729 ASP A C 1
ATOM 5751 O O . ASP A 1 729 ? -1.304 1.087 -19.974 1.00 59.25 729 ASP A O 1
ATOM 5755 N N . ASP A 1 730 ? -1.092 2.130 -17.999 1.00 62.56 730 ASP A N 1
ATOM 5756 C CA . ASP A 1 730 ? -1.208 3.483 -18.552 1.00 62.56 730 ASP A CA 1
ATOM 5757 C C . ASP A 1 730 ? -0.042 3.804 -19.498 1.00 62.56 730 ASP A C 1
ATOM 5759 O O . ASP A 1 730 ? -0.253 4.305 -20.603 1.00 62.56 730 ASP A O 1
ATOM 5763 N N . ALA A 1 731 ? 1.188 3.475 -19.095 1.00 66.06 731 ALA A N 1
ATOM 5764 C CA . ALA A 1 731 ? 2.381 3.665 -19.910 1.00 66.06 731 ALA A CA 1
ATOM 5765 C C . ALA A 1 731 ? 2.285 2.885 -21.226 1.00 66.06 731 ALA A C 1
ATOM 5767 O O . ALA A 1 731 ? 2.635 3.410 -22.283 1.00 66.06 731 ALA A O 1
ATOM 5768 N N . ALA A 1 732 ? 1.771 1.654 -21.176 1.00 64.25 732 ALA A N 1
ATOM 5769 C CA . ALA A 1 732 ? 1.572 0.840 -22.361 1.00 64.25 732 ALA A CA 1
ATOM 5770 C C . ALA A 1 732 ? 0.526 1.446 -23.300 1.00 64.25 732 ALA A C 1
ATOM 5772 O O . ALA A 1 732 ? 0.789 1.561 -24.494 1.00 64.25 732 ALA A O 1
ATOM 5773 N N . CYS A 1 733 ? -0.617 1.902 -22.777 1.00 62.91 733 CYS A N 1
ATOM 5774 C CA . CYS A 1 733 ? -1.633 2.598 -23.569 1.00 62.91 733 CYS A CA 1
ATOM 5775 C C . CYS A 1 733 ? -1.072 3.843 -24.267 1.00 62.91 733 CYS A C 1
ATOM 5777 O O . CYS A 1 733 ? -1.332 4.057 -25.454 1.00 62.91 733 CYS A O 1
ATOM 5779 N N . VAL A 1 734 ? -0.287 4.654 -23.553 1.00 68.12 734 VAL A N 1
ATOM 5780 C CA . VAL A 1 734 ? 0.276 5.890 -24.109 1.00 68.12 734 VAL A CA 1
ATOM 5781 C C . VAL A 1 734 ? 1.346 5.590 -25.160 1.00 68.12 734 VAL A C 1
ATOM 5783 O O . VAL A 1 734 ? 1.277 6.137 -26.259 1.00 68.12 734 VAL A O 1
ATOM 5786 N N . LEU A 1 735 ? 2.276 4.667 -24.894 1.00 69.62 735 LEU A N 1
ATOM 5787 C CA . LEU A 1 735 ? 3.272 4.238 -25.887 1.00 69.62 735 LEU A CA 1
ATOM 5788 C C . LEU A 1 735 ? 2.607 3.614 -27.118 1.00 69.62 735 LEU A C 1
ATOM 5790 O O . LEU A 1 735 ? 3.006 3.887 -28.249 1.00 69.62 735 LEU A O 1
ATOM 5794 N N . ARG A 1 736 ? 1.537 2.837 -26.914 1.00 67.25 736 ARG A N 1
ATOM 5795 C CA . ARG A 1 736 ? 0.717 2.270 -27.987 1.00 67.25 736 ARG A CA 1
ATOM 5796 C C . ARG A 1 736 ? 0.116 3.346 -28.865 1.00 67.25 736 ARG A C 1
ATOM 5798 O O . ARG A 1 736 ? 0.235 3.274 -30.086 1.00 67.25 736 ARG A O 1
ATOM 5805 N N . LYS A 1 737 ? -0.473 4.366 -28.253 1.00 68.06 737 LYS A N 1
ATOM 5806 C CA . LYS A 1 737 ? -0.989 5.515 -28.985 1.00 68.06 737 LYS A CA 1
ATOM 5807 C C . LYS A 1 737 ? 0.117 6.240 -29.757 1.00 68.06 737 LYS A C 1
ATOM 5809 O O . LYS A 1 737 ? -0.071 6.509 -30.935 1.00 68.06 737 LYS A O 1
ATOM 5814 N N . MET A 1 738 ? 1.275 6.481 -29.144 1.00 73.56 738 MET A N 1
ATOM 5815 C CA . MET A 1 738 ? 2.403 7.149 -29.806 1.00 73.56 738 MET A CA 1
ATOM 5816 C C . MET A 1 738 ? 2.901 6.385 -31.040 1.00 73.56 738 MET A C 1
ATOM 5818 O O . MET A 1 738 ? 3.160 6.999 -32.073 1.00 73.56 738 MET A O 1
ATOM 5822 N N . PHE A 1 739 ? 3.001 5.054 -30.970 1.00 73.25 739 PHE A N 1
ATOM 5823 C CA . PHE A 1 739 ? 3.400 4.244 -32.125 1.00 73.25 739 PHE A CA 1
ATOM 5824 C C . PHE A 1 739 ? 2.351 4.243 -33.232 1.00 73.25 739 PHE A C 1
ATOM 5826 O O . PHE A 1 739 ? 2.718 4.398 -34.396 1.00 73.25 739 PHE A O 1
ATOM 5833 N N . LEU A 1 740 ? 1.063 4.127 -32.884 1.00 67.94 740 LEU A N 1
ATOM 5834 C CA . LEU A 1 740 ? -0.020 4.248 -33.864 1.00 67.94 740 LEU A CA 1
ATOM 5835 C C . LEU A 1 740 ? -0.020 5.628 -34.511 1.00 67.94 740 LEU A C 1
ATOM 5837 O O . LEU A 1 740 ? -0.071 5.716 -35.725 1.00 67.94 740 LEU A O 1
ATOM 5841 N N . ASP A 1 741 ? 0.091 6.705 -33.742 1.00 71.19 741 ASP A N 1
ATOM 5842 C CA . ASP A 1 741 ? 0.107 8.060 -34.296 1.00 71.19 741 ASP A CA 1
ATOM 5843 C C . ASP A 1 741 ? 1.308 8.271 -35.238 1.00 71.19 741 ASP A C 1
ATOM 5845 O O . ASP A 1 741 ? 1.173 8.907 -36.284 1.00 71.19 741 ASP A O 1
ATOM 5849 N N . ALA A 1 742 ? 2.470 7.694 -34.913 1.00 76.31 742 ALA A N 1
ATOM 5850 C CA . ALA A 1 742 ? 3.685 7.833 -35.713 1.00 76.31 742 ALA A CA 1
ATOM 5851 C C . ALA A 1 742 ? 3.703 6.975 -36.988 1.00 76.31 742 ALA A C 1
ATOM 5853 O O . ALA A 1 742 ? 4.297 7.380 -37.990 1.00 76.31 742 ALA A O 1
ATOM 5854 N N . LYS A 1 743 ? 3.119 5.772 -36.948 1.00 72.12 743 LYS A N 1
ATOM 5855 C CA . LYS A 1 743 ? 3.224 4.790 -38.038 1.00 72.12 743 LYS A CA 1
ATOM 5856 C C . LYS A 1 743 ? 1.901 4.494 -38.732 1.00 72.12 743 LYS A C 1
ATOM 5858 O O . LYS A 1 743 ? 1.898 4.317 -39.944 1.00 72.12 743 LYS A O 1
ATOM 5863 N N . ALA A 1 744 ? 0.799 4.530 -37.992 1.00 66.44 744 ALA A N 1
ATOM 5864 C CA . ALA A 1 744 ? -0.542 4.094 -38.374 1.00 66.44 744 ALA A CA 1
ATOM 5865 C C . ALA A 1 744 ? -1.651 5.117 -38.012 1.00 66.44 744 ALA A C 1
ATOM 5867 O O . ALA A 1 744 ? -2.640 4.745 -37.370 1.00 66.44 744 ALA A O 1
ATOM 5868 N N . PRO A 1 745 ? -1.544 6.413 -38.368 1.00 68.56 745 PRO A N 1
ATOM 5869 C CA . PRO A 1 745 ? -2.440 7.448 -37.832 1.00 68.56 745 PRO A CA 1
ATOM 5870 C C . PRO A 1 745 ? -3.926 7.203 -38.149 1.00 68.56 745 PRO A C 1
ATOM 5872 O O . PRO A 1 745 ? -4.800 7.599 -37.382 1.00 68.56 745 PRO A O 1
ATOM 5875 N N . HIS A 1 746 ? -4.218 6.482 -39.236 1.00 67.94 746 HIS A N 1
ATOM 5876 C CA . HIS A 1 746 ? -5.567 6.067 -39.631 1.00 67.94 746 HIS A CA 1
ATOM 5877 C C . HIS A 1 746 ? -6.206 5.024 -38.690 1.00 67.94 746 HIS A C 1
ATOM 5879 O O . HIS A 1 746 ? -7.428 4.932 -38.631 1.00 67.94 746 HIS A O 1
ATOM 5885 N N . LEU A 1 747 ? -5.406 4.262 -37.934 1.00 58.28 747 LEU A N 1
ATOM 5886 C CA . LEU A 1 747 ? -5.866 3.261 -36.960 1.00 58.28 747 LEU A CA 1
ATOM 5887 C C . LEU A 1 747 ? -5.996 3.837 -35.543 1.00 58.28 747 LEU A C 1
ATOM 5889 O O . LEU A 1 747 ? -6.754 3.315 -34.726 1.00 58.28 747 LEU A O 1
ATOM 5893 N N . SER A 1 748 ? -5.294 4.935 -35.247 1.00 56.38 748 SER A N 1
ATOM 5894 C CA . SER A 1 748 ? -5.308 5.589 -33.930 1.00 56.38 748 SER A CA 1
ATOM 5895 C C . SER A 1 748 ? -6.691 6.113 -33.519 1.00 56.38 748 SER A C 1
ATOM 5897 O O . SER A 1 748 ? -7.027 6.119 -32.337 1.00 56.38 748 SER A O 1
ATOM 5899 N N . SER A 1 749 ? -7.521 6.517 -34.485 1.00 54.12 749 SER A N 1
ATOM 5900 C CA . SER A 1 749 ? -8.892 6.991 -34.251 1.00 54.12 749 SER A CA 1
ATOM 5901 C C . SER A 1 749 ? -9.938 5.871 -34.173 1.00 54.12 749 SER A C 1
ATOM 5903 O O . SER A 1 749 ? -11.020 6.098 -33.636 1.00 54.12 749 SER A O 1
ATOM 5905 N N . ALA A 1 750 ? -9.636 4.677 -34.695 1.00 46.50 750 ALA A N 1
ATOM 5906 C CA . ALA A 1 750 ? -10.581 3.564 -34.813 1.00 46.50 750 ALA A CA 1
ATOM 5907 C C . ALA A 1 750 ? -10.503 2.558 -33.650 1.00 46.50 750 ALA A C 1
ATOM 5909 O O . ALA A 1 750 ? -11.485 1.873 -33.366 1.00 46.50 750 ALA A O 1
ATOM 5910 N N . ILE A 1 751 ? -9.356 2.453 -32.969 1.00 50.50 751 ILE A N 1
ATOM 5911 C CA . ILE A 1 751 ? -9.165 1.498 -31.870 1.00 50.50 751 ILE A CA 1
ATOM 5912 C C . ILE A 1 751 ? -9.346 2.205 -30.519 1.00 50.50 751 ILE A C 1
ATOM 5914 O O . ILE A 1 751 ? -8.681 3.217 -30.283 1.00 50.50 751 ILE A O 1
ATOM 5918 N N . PRO A 1 752 ? -10.167 1.674 -29.590 1.00 48.09 752 PRO A N 1
ATOM 5919 C CA . PRO A 1 752 ? -10.320 2.256 -28.262 1.00 48.09 752 PRO A CA 1
ATOM 5920 C C . PRO A 1 752 ? -8.973 2.384 -27.526 1.00 48.09 752 PRO A C 1
ATOM 5922 O O . PRO A 1 752 ? -8.115 1.507 -27.656 1.00 48.09 752 PRO A O 1
ATOM 5925 N N . PRO A 1 753 ? -8.785 3.411 -26.675 1.00 47.66 753 PRO A N 1
ATOM 5926 C CA . PRO A 1 753 ? -7.574 3.583 -25.865 1.00 47.66 753 PRO A CA 1
ATOM 5927 C C . PRO A 1 753 ? -7.476 2.584 -24.691 1.00 47.66 753 PRO A C 1
ATOM 5929 O O . PRO A 1 753 ? -6.697 2.791 -23.765 1.00 47.66 753 PRO A O 1
ATOM 5932 N N . THR A 1 754 ? -8.284 1.520 -24.689 1.00 45.16 754 THR A N 1
ATOM 5933 C CA . THR A 1 754 ? -8.379 0.529 -23.610 1.00 45.16 754 THR A CA 1
ATOM 5934 C C . THR A 1 754 ? -7.730 -0.796 -24.008 1.00 45.16 754 THR A C 1
ATOM 5936 O O . THR A 1 754 ? -7.683 -1.157 -25.183 1.00 45.16 754 THR A O 1
ATOM 5939 N N . LEU A 1 755 ? -7.185 -1.505 -23.015 1.00 41.38 755 LEU A N 1
ATOM 5940 C CA . LEU A 1 755 ? -6.399 -2.719 -23.231 1.00 41.38 755 LEU A CA 1
ATOM 5941 C C . LEU A 1 755 ? -7.287 -3.929 -23.602 1.00 41.38 755 LEU A C 1
ATOM 5943 O O . LEU A 1 755 ? -8.363 -4.085 -23.020 1.00 41.38 755 LEU A O 1
ATOM 5947 N N . PRO A 1 756 ? -6.846 -4.819 -24.511 1.00 38.56 756 PRO A N 1
ATOM 5948 C CA . PRO A 1 756 ? -7.688 -5.857 -25.125 1.00 38.56 756 PRO A CA 1
ATOM 5949 C C . PRO A 1 756 ? -8.321 -6.873 -24.159 1.00 38.56 756 PRO A C 1
ATOM 5951 O O . PRO A 1 756 ? -9.436 -7.325 -24.401 1.00 38.56 756 PRO A O 1
ATOM 5954 N N . TRP A 1 757 ? -7.669 -7.231 -23.046 1.00 41.75 757 TRP A N 1
ATOM 5955 C CA . TRP A 1 757 ? -8.219 -8.216 -22.094 1.00 41.75 757 TRP A CA 1
ATOM 5956 C C . TRP A 1 757 ? -9.329 -7.664 -21.199 1.00 41.75 757 TRP A C 1
ATOM 5958 O O . TRP A 1 757 ? -10.049 -8.451 -20.591 1.00 41.75 757 TRP A O 1
ATOM 5968 N N . LYS A 1 758 ? -9.516 -6.339 -21.123 1.00 37.00 758 LYS A N 1
ATOM 5969 C CA . LYS A 1 758 ? -10.659 -5.749 -20.404 1.00 37.00 758 LYS A CA 1
ATOM 5970 C C . LYS A 1 758 ? -11.984 -5.899 -21.155 1.00 37.00 758 LYS A C 1
ATOM 5972 O O . LYS A 1 758 ? -13.029 -5.609 -20.589 1.00 37.00 758 LYS A O 1
ATOM 5977 N N . VAL A 1 759 ? -11.949 -6.343 -22.412 1.00 39.59 759 VAL A N 1
ATOM 5978 C CA . VAL A 1 759 ? -13.138 -6.492 -23.266 1.00 39.59 759 VAL A CA 1
ATOM 5979 C C . VAL A 1 759 ? -13.860 -7.833 -23.025 1.00 39.59 759 VAL A C 1
ATOM 5981 O O . VAL A 1 759 ? -15.013 -7.973 -23.411 1.00 39.59 759 VAL A O 1
ATOM 5984 N N . ASN A 1 760 ? -13.230 -8.797 -22.334 1.00 31.52 760 ASN A N 1
ATOM 5985 C CA . ASN A 1 760 ? -13.734 -10.173 -22.183 1.00 31.52 760 ASN A CA 1
ATOM 5986 C C . ASN A 1 760 ? -14.314 -10.521 -20.791 1.00 31.52 760 ASN A C 1
ATOM 5988 O O . ASN A 1 760 ? -14.451 -11.704 -20.473 1.00 31.52 760 ASN A O 1
ATOM 5992 N N . GLU A 1 761 ? -14.677 -9.546 -19.950 1.00 28.42 761 GLU A N 1
ATOM 5993 C CA . GLU A 1 761 ? -15.502 -9.850 -18.768 1.00 28.42 761 GLU A CA 1
ATOM 5994 C C . GLU A 1 761 ? -16.932 -10.222 -19.216 1.00 28.42 761 GLU A C 1
ATOM 5996 O O . GLU A 1 761 ? -17.544 -9.464 -19.972 1.00 28.42 761 GLU A O 1
ATOM 6001 N N . PRO A 1 762 ? -17.490 -11.376 -18.798 1.00 31.80 762 PRO A N 1
ATOM 6002 C CA . PRO A 1 762 ? -18.846 -11.750 -19.175 1.00 31.80 762 PRO A CA 1
ATOM 6003 C C . PRO A 1 762 ? -19.842 -10.779 -18.535 1.00 31.80 762 PRO A C 1
ATOM 6005 O O . PRO A 1 762 ? -19.941 -10.690 -17.311 1.00 31.80 762 PRO A O 1
ATOM 6008 N N . SER A 1 763 ? -20.602 -10.073 -19.370 1.00 29.77 763 SER A N 1
ATOM 6009 C CA . SER A 1 763 ? -21.753 -9.277 -18.948 1.00 29.77 763 SER A CA 1
ATOM 6010 C C . SER A 1 763 ? -22.757 -10.175 -18.219 1.00 29.77 763 SER A C 1
ATOM 6012 O O . SER A 1 763 ? -23.320 -11.088 -18.832 1.00 29.77 763 SER A O 1
ATOM 6014 N N . GLN A 1 764 ? -22.986 -9.935 -16.926 1.00 28.30 764 GLN A N 1
ATOM 6015 C CA . GLN A 1 764 ? -24.127 -10.531 -16.234 1.00 28.30 764 GLN A CA 1
ATOM 6016 C C . GLN A 1 764 ? -25.428 -9.878 -16.737 1.00 28.30 764 GLN A C 1
ATOM 6018 O O . GLN A 1 764 ? -25.426 -8.690 -17.064 1.00 28.30 764 GLN A O 1
ATOM 6023 N N . PRO A 1 765 ? -26.543 -10.624 -16.843 1.00 29.66 765 PRO A N 1
ATOM 6024 C CA . PRO A 1 765 ? -27.822 -10.043 -17.217 1.00 29.66 765 PRO A CA 1
ATOM 6025 C C . PRO A 1 765 ? -28.349 -9.192 -16.057 1.00 29.66 765 PRO A C 1
ATOM 6027 O O . PRO A 1 765 ? -28.553 -9.682 -14.949 1.00 29.66 765 PRO A O 1
ATOM 6030 N N . THR A 1 766 ? -28.572 -7.914 -16.336 1.00 31.22 766 THR A N 1
ATOM 6031 C CA . THR A 1 766 ? -29.119 -6.911 -15.422 1.00 31.22 766 THR A CA 1
ATOM 6032 C C . THR A 1 766 ? -30.588 -7.216 -15.103 1.00 31.22 766 THR A C 1
ATOM 6034 O O . THR A 1 766 ? -31.462 -7.024 -15.947 1.00 31.22 766 THR A O 1
ATOM 6037 N N . GLU A 1 767 ? -30.900 -7.618 -13.868 1.00 29.23 767 GLU A N 1
ATOM 6038 C CA . GLU A 1 767 ? -32.237 -7.388 -13.305 1.00 29.23 767 GLU A CA 1
ATOM 6039 C C . GLU A 1 767 ? -32.311 -5.931 -12.829 1.00 29.23 767 GLU A C 1
ATOM 6041 O O . GLU A 1 767 ? -31.633 -5.511 -11.890 1.00 29.23 767 GLU A O 1
ATOM 6046 N N . GLY A 1 768 ? -33.111 -5.128 -13.530 1.00 28.14 768 GLY A N 1
ATOM 6047 C CA . GLY A 1 768 ? -33.303 -3.715 -13.231 1.00 28.14 768 GLY A CA 1
ATOM 6048 C C . GLY A 1 768 ? -33.924 -3.496 -11.850 1.00 28.14 768 GLY A C 1
ATOM 6049 O O . GLY A 1 768 ? -35.102 -3.765 -11.634 1.00 28.14 768 GLY A O 1
ATOM 6050 N N . LEU A 1 769 ? -33.151 -2.919 -10.930 1.00 28.78 769 LEU A N 1
ATOM 6051 C CA . LEU A 1 769 ? -33.664 -2.339 -9.690 1.00 28.78 769 LEU A CA 1
ATOM 6052 C C . LEU A 1 769 ? -34.457 -1.062 -10.008 1.00 28.78 769 LEU A C 1
ATOM 6054 O O . LEU A 1 769 ? -33.910 0.035 -10.134 1.00 28.78 769 LEU A O 1
ATOM 6058 N N . THR A 1 770 ? -35.776 -1.202 -10.107 1.00 30.42 770 THR A N 1
ATOM 6059 C CA . THR A 1 770 ? -36.725 -0.087 -10.057 1.00 30.42 770 THR A CA 1
ATOM 6060 C C . THR A 1 770 ? -36.603 0.645 -8.717 1.00 30.42 770 THR A C 1
ATOM 6062 O O . THR A 1 770 ? -36.944 0.094 -7.670 1.00 30.42 770 THR A O 1
ATOM 6065 N N . ARG A 1 771 ? -36.158 1.908 -8.733 1.00 33.66 771 ARG A N 1
ATOM 6066 C CA . ARG A 1 771 ? -36.293 2.821 -7.588 1.00 33.66 771 ARG A CA 1
ATOM 6067 C C . ARG A 1 771 ? -37.763 3.221 -7.427 1.00 33.66 771 ARG A C 1
ATOM 6069 O O . ARG A 1 771 ? -38.290 3.987 -8.228 1.00 33.66 771 ARG A O 1
ATOM 6076 N N . GLN A 1 772 ? -38.411 2.740 -6.368 1.00 32.94 772 GLN A N 1
ATOM 6077 C CA . GLN A 1 772 ? -39.631 3.354 -5.846 1.00 32.94 772 GLN A CA 1
ATOM 6078 C C . GLN A 1 772 ? -39.273 4.700 -5.196 1.00 32.94 772 GLN A C 1
ATOM 6080 O O . GLN A 1 772 ? -38.397 4.751 -4.336 1.00 32.94 772 GLN A O 1
ATOM 6085 N N . GLY A 1 773 ? -39.953 5.778 -5.598 1.00 30.75 773 GLY A N 1
ATOM 6086 C CA . GLY A 1 773 ? -39.898 7.069 -4.901 1.00 30.75 773 GLY A CA 1
ATOM 6087 C C . GLY A 1 773 ? -39.373 8.256 -5.712 1.00 30.75 773 GLY A C 1
ATOM 6088 O O . GLY A 1 773 ? -38.508 8.977 -5.236 1.00 30.75 773 GLY A O 1
ATOM 6089 N N . SER A 1 774 ? -39.873 8.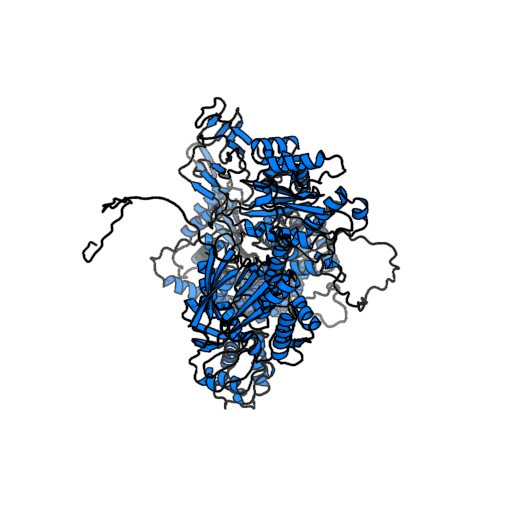474 -6.929 1.00 30.72 774 SER A N 1
ATOM 6090 C CA . SER A 1 774 ? -39.880 9.787 -7.599 1.00 30.72 774 SER A CA 1
ATOM 6091 C C . SER A 1 774 ? -40.738 9.667 -8.859 1.00 30.72 774 SER A C 1
ATOM 6093 O O . SER A 1 774 ? -40.323 9.081 -9.856 1.00 30.72 774 SER A O 1
ATOM 6095 N N . GLY A 1 775 ? -41.985 10.131 -8.787 1.00 30.86 775 GLY A N 1
ATOM 6096 C CA . GLY A 1 775 ? -42.967 10.048 -9.869 1.00 30.86 775 GLY A CA 1
ATOM 6097 C C . GLY A 1 775 ? -42.740 11.077 -10.976 1.00 30.86 775 GLY A C 1
ATOM 6098 O O . GLY A 1 775 ? -43.633 11.872 -11.247 1.00 30.86 775 GLY A O 1
ATOM 6099 N N . ILE A 1 776 ? -41.569 11.074 -11.615 1.00 30.48 776 ILE A N 1
ATOM 6100 C CA . ILE A 1 776 ? -41.318 11.869 -12.822 1.00 30.48 776 ILE A CA 1
ATOM 6101 C C . ILE A 1 776 ? -40.822 10.926 -13.916 1.00 30.48 776 ILE A C 1
ATOM 6103 O O . ILE A 1 776 ? -39.662 10.525 -13.947 1.00 30.48 776 ILE A O 1
ATOM 6107 N N . ILE A 1 777 ? -41.735 10.561 -14.815 1.00 32.12 777 ILE A N 1
ATOM 6108 C CA . ILE A 1 777 ? -41.410 9.898 -16.078 1.00 32.12 777 ILE A CA 1
ATOM 6109 C C . ILE A 1 777 ? -40.867 10.989 -17.006 1.00 32.12 777 ILE A C 1
ATOM 6111 O O . ILE A 1 777 ? -41.629 11.707 -17.647 1.00 32.12 777 ILE A O 1
ATOM 6115 N N . GLY A 1 778 ? -39.546 11.155 -17.017 1.00 30.14 778 GLY A N 1
ATOM 6116 C CA . GLY A 1 778 ? -38.833 11.989 -17.979 1.00 30.14 778 GLY A CA 1
ATOM 6117 C C . GLY A 1 778 ? -38.196 11.116 -19.054 1.00 30.14 778 GLY A C 1
ATOM 6118 O O . GLY A 1 778 ? -37.384 10.245 -18.757 1.00 30.14 778 GLY A O 1
ATOM 6119 N N . THR A 1 779 ? -38.567 11.338 -20.309 1.00 34.41 779 THR A N 1
ATOM 6120 C CA . THR A 1 779 ? -37.882 10.813 -21.496 1.00 34.41 779 THR A CA 1
ATOM 6121 C C . THR A 1 779 ? -36.427 11.293 -21.518 1.00 34.41 779 THR A C 1
ATOM 6123 O O . THR A 1 779 ? -36.167 12.459 -21.814 1.00 34.41 779 THR A O 1
ATOM 6126 N N . PHE A 1 780 ? -35.472 10.411 -21.211 1.00 35.53 780 PHE A N 1
ATOM 6127 C CA . PHE A 1 780 ? -34.039 10.718 -21.258 1.00 35.53 780 PHE A CA 1
ATOM 6128 C C . PHE A 1 780 ? -33.537 10.757 -22.709 1.00 35.53 780 PHE A C 1
ATOM 6130 O O . PHE A 1 780 ? -33.134 9.744 -23.274 1.00 35.53 780 PHE A O 1
ATOM 6137 N N . GLY A 1 781 ? -33.598 11.947 -23.311 1.00 33.88 781 GLY A N 1
ATOM 6138 C CA . GLY A 1 781 ? -33.066 12.265 -24.643 1.00 33.88 781 GLY A CA 1
ATOM 6139 C C . GLY A 1 781 ? -31.964 13.334 -24.653 1.00 33.88 781 GLY A C 1
ATOM 6140 O O . GLY A 1 781 ? -31.574 13.784 -25.725 1.00 33.88 781 GLY A O 1
ATOM 6141 N N . GLN A 1 782 ? -31.448 13.760 -23.496 1.00 39.47 782 GLN A N 1
ATOM 6142 C CA . GLN A 1 782 ? -30.311 14.683 -23.402 1.00 39.47 782 GLN A CA 1
ATOM 6143 C C . GLN A 1 782 ? -29.298 14.143 -22.390 1.00 39.47 782 GLN A C 1
ATOM 6145 O O . GLN A 1 782 ? -29.662 13.765 -21.281 1.00 39.47 782 GLN A O 1
ATOM 6150 N N . ALA A 1 783 ? -28.035 14.057 -22.809 1.00 43.75 783 ALA A N 1
ATOM 6151 C CA . ALA A 1 783 ? -26.929 13.590 -21.986 1.00 43.75 783 ALA A CA 1
ATOM 6152 C C . ALA A 1 783 ? -26.681 14.579 -20.836 1.00 43.75 783 ALA A C 1
ATOM 6154 O O . ALA A 1 783 ? -26.144 15.665 -21.050 1.00 43.75 783 ALA A O 1
ATOM 6155 N N . GLU A 1 784 ? -27.087 14.220 -19.620 1.00 43.53 784 GLU A N 1
ATOM 6156 C CA . GLU A 1 784 ? -26.687 14.944 -18.416 1.00 43.53 784 GLU A CA 1
ATOM 6157 C C . GLU A 1 784 ? -25.208 14.654 -18.115 1.00 43.53 784 GLU A C 1
ATOM 6159 O O . GLU A 1 784 ? -24.784 13.502 -18.016 1.00 43.53 784 GLU A O 1
ATOM 6164 N N . GLU A 1 785 ? -24.407 15.712 -17.984 1.00 49.56 785 GLU A N 1
ATOM 6165 C CA . GLU A 1 785 ? -22.981 15.643 -17.660 1.00 49.56 785 GLU A CA 1
ATOM 6166 C C . GLU A 1 785 ? -22.781 15.912 -16.160 1.00 49.56 785 GLU A C 1
ATOM 6168 O O . GLU A 1 785 ? -23.139 16.980 -15.655 1.00 49.56 785 GLU A O 1
ATOM 6173 N N . LEU A 1 786 ? -22.192 14.963 -15.425 1.00 57.91 786 LEU A N 1
ATOM 6174 C CA . LEU A 1 786 ? -21.841 15.166 -14.018 1.00 57.91 786 LEU A CA 1
ATOM 6175 C C . LEU A 1 786 ? -20.730 16.221 -13.894 1.00 57.91 786 LEU A C 1
ATOM 6177 O O . LEU A 1 786 ? -19.582 15.961 -14.246 1.00 57.91 786 LEU A O 1
ATOM 6181 N N . ARG A 1 787 ? -21.060 17.389 -13.332 1.00 58.97 787 ARG A N 1
ATOM 6182 C CA . ARG A 1 787 ? -20.116 18.508 -13.154 1.00 58.97 787 ARG A CA 1
ATOM 6183 C C . ARG A 1 787 ? -19.228 18.378 -11.915 1.00 58.97 787 ARG A C 1
ATOM 6185 O O . ARG A 1 787 ? -18.035 18.654 -11.992 1.00 58.97 787 ARG A O 1
ATOM 6192 N N . CYS A 1 788 ? -19.786 17.987 -10.767 1.00 61.53 788 CYS A N 1
ATOM 6193 C CA . CYS A 1 788 ? -19.032 17.844 -9.520 1.00 61.53 788 CYS A CA 1
ATOM 6194 C C . CYS A 1 788 ? -19.704 16.873 -8.539 1.00 61.53 788 CYS A C 1
ATOM 6196 O O . CYS A 1 788 ? -20.915 16.656 -8.582 1.00 61.53 788 CYS A O 1
ATOM 6198 N N . VAL A 1 789 ? -18.905 16.306 -7.630 1.00 66.31 789 VAL A N 1
ATOM 6199 C CA . VAL A 1 789 ? -19.382 15.553 -6.461 1.00 66.31 789 VAL A CA 1
ATOM 6200 C C . VAL A 1 789 ? -18.866 16.261 -5.218 1.00 66.31 789 VAL A C 1
ATOM 6202 O O . VAL A 1 789 ? -17.657 16.398 -5.038 1.00 66.31 789 VAL A O 1
ATOM 6205 N N . ILE A 1 790 ? -19.777 16.712 -4.359 1.00 69.38 790 ILE A N 1
ATOM 6206 C CA . ILE A 1 790 ? -19.436 17.337 -3.080 1.00 69.38 790 ILE A CA 1
ATOM 6207 C C . ILE A 1 790 ? -19.733 16.328 -1.973 1.00 69.38 790 ILE A C 1
ATOM 6209 O O . ILE A 1 790 ? -20.878 15.918 -1.791 1.00 69.38 790 ILE A O 1
ATOM 6213 N N . ALA A 1 791 ? -18.699 15.933 -1.230 1.00 70.31 791 ALA A N 1
ATOM 6214 C CA . ALA A 1 791 ? -18.810 15.019 -0.099 1.00 70.31 791 ALA A CA 1
ATOM 6215 C C . ALA A 1 791 ? -18.438 15.743 1.200 1.00 70.31 791 ALA A C 1
ATOM 6217 O O . ALA A 1 791 ? -17.328 16.255 1.337 1.00 70.31 791 ALA A O 1
ATOM 6218 N N . ILE A 1 792 ? -19.361 15.767 2.163 1.00 73.81 792 ILE A N 1
ATOM 6219 C CA . ILE A 1 792 ? -19.130 16.342 3.492 1.00 73.81 792 ILE A CA 1
ATOM 6220 C C . ILE A 1 792 ? -18.885 15.190 4.463 1.00 73.81 792 ILE A C 1
ATOM 6222 O O . ILE A 1 792 ? -19.769 14.371 4.706 1.00 73.81 792 ILE A O 1
ATOM 6226 N N . ILE A 1 793 ? -17.671 15.123 5.009 1.00 75.44 793 ILE A N 1
ATOM 6227 C CA . ILE A 1 793 ? -17.221 14.014 5.854 1.00 75.44 793 ILE A CA 1
ATOM 6228 C C . ILE A 1 793 ? -16.893 14.549 7.245 1.00 75.44 793 ILE A C 1
ATOM 6230 O O . ILE A 1 793 ? -16.069 15.449 7.408 1.00 75.44 793 ILE A O 1
ATOM 6234 N N . ARG A 1 794 ? -17.520 13.972 8.272 1.00 77.75 794 ARG A N 1
ATOM 6235 C CA . ARG A 1 794 ? -17.144 14.227 9.667 1.00 77.75 794 ARG A CA 1
ATOM 6236 C C . ARG A 1 794 ? -15.848 13.477 9.986 1.00 77.75 794 ARG A C 1
ATOM 6238 O O . ARG A 1 794 ? -15.642 12.367 9.507 1.00 77.75 794 ARG A O 1
ATOM 6245 N N . HIS A 1 795 ? -14.978 14.074 10.802 1.00 80.38 795 HIS A N 1
ATOM 6246 C CA . HIS A 1 795 ? -13.731 13.431 11.229 1.00 80.38 795 HIS A CA 1
ATOM 6247 C C . HIS A 1 795 ? -13.983 12.046 11.863 1.00 80.38 795 HIS A C 1
ATOM 6249 O O . HIS A 1 795 ? -15.035 11.819 12.466 1.00 80.38 795 HIS A O 1
ATOM 6255 N N . GLY A 1 796 ? -12.991 11.154 11.787 1.00 82.12 796 GLY A N 1
ATOM 6256 C CA . GLY A 1 796 ? -13.066 9.822 12.397 1.00 82.12 796 GLY A CA 1
ATOM 6257 C C . GLY A 1 796 ? -13.047 9.851 13.930 1.00 82.12 796 GLY A C 1
ATOM 6258 O O . GLY A 1 796 ? -12.859 10.906 14.549 1.00 82.12 796 GLY A O 1
ATOM 6259 N N . ASP A 1 797 ? -13.240 8.681 14.540 1.00 85.06 797 ASP A N 1
ATOM 6260 C CA . ASP A 1 797 ? -13.174 8.485 15.992 1.00 85.06 797 ASP A CA 1
ATOM 6261 C C . ASP A 1 797 ? -11.871 9.023 16.624 1.00 85.06 797 ASP A C 1
ATOM 6263 O O . ASP A 1 797 ? -10.780 8.939 16.055 1.00 85.06 797 ASP A O 1
ATOM 6267 N N . ARG A 1 798 ? -11.981 9.632 17.809 1.00 82.81 798 ARG A N 1
ATOM 6268 C CA . ARG A 1 798 ? -10.895 10.406 18.425 1.00 82.81 798 ARG A CA 1
ATOM 6269 C C . ARG A 1 798 ? -10.903 10.305 19.944 1.00 82.81 798 ARG A C 1
ATOM 6271 O O . ARG A 1 798 ? -11.951 10.108 20.549 1.00 82.81 798 ARG A O 1
ATOM 6278 N N . THR A 1 799 ? -9.750 10.556 20.558 1.00 82.12 799 THR A N 1
ATOM 6279 C CA . THR A 1 799 ? -9.647 10.676 22.016 1.00 82.12 799 THR A CA 1
ATOM 6280 C C . THR A 1 799 ? -10.438 11.896 22.522 1.00 82.12 799 THR A C 1
ATOM 6282 O O . THR A 1 799 ? -10.479 12.925 21.828 1.00 82.12 799 THR A O 1
ATOM 6285 N N . PRO A 1 800 ? -11.057 11.846 23.718 1.00 82.88 800 PRO A N 1
ATOM 6286 C CA . PRO A 1 800 ? -11.770 12.986 24.288 1.00 82.88 800 PRO A CA 1
ATOM 6287 C C . PRO A 1 800 ? -10.858 14.212 24.409 1.00 82.88 800 PRO A C 1
ATOM 6289 O O . PRO A 1 800 ? -9.721 14.127 24.876 1.00 82.88 800 PRO A O 1
ATOM 6292 N N . LYS A 1 801 ? -11.336 15.382 23.972 1.00 81.44 801 LYS A N 1
ATOM 6293 C CA . LYS A 1 801 ? -10.555 16.627 24.031 1.00 81.44 801 LYS A CA 1
ATOM 6294 C C . LYS A 1 801 ? -10.654 17.222 25.429 1.00 81.44 801 LYS A C 1
ATOM 6296 O O . LYS A 1 801 ? -11.745 17.509 25.904 1.00 81.44 801 LYS A O 1
ATOM 6301 N N . GLN A 1 802 ? -9.515 17.481 26.057 1.00 82.25 802 GLN A N 1
ATOM 6302 C CA . GLN A 1 802 ? -9.440 18.006 27.414 1.00 82.25 802 GLN A CA 1
ATOM 6303 C C . GLN A 1 802 ? -8.730 19.360 27.468 1.00 82.25 802 GLN A C 1
ATOM 6305 O O . GLN A 1 802 ? -7.973 19.761 26.578 1.00 82.25 802 GLN A O 1
ATOM 6310 N N . LYS A 1 803 ? -9.026 20.111 28.531 1.00 86.31 803 LYS A N 1
ATOM 6311 C CA . LYS A 1 803 ? -8.381 21.393 28.829 1.00 86.31 803 LYS A CA 1
ATOM 6312 C C . LYS A 1 803 ? -8.155 21.523 30.328 1.00 86.31 803 LYS A C 1
ATOM 6314 O O . LYS A 1 803 ? -9.089 21.314 31.102 1.00 86.31 803 LYS A O 1
ATOM 6319 N N . VAL A 1 804 ? -6.950 21.929 30.702 1.00 85.38 804 VAL A N 1
ATOM 6320 C CA . VAL A 1 804 ? -6.561 22.289 32.067 1.00 85.38 804 VAL A CA 1
ATOM 6321 C C . VAL A 1 804 ? -6.345 23.791 32.111 1.00 85.38 804 VAL A C 1
ATOM 6323 O O . VAL A 1 804 ? -5.731 24.369 31.212 1.00 85.38 804 VAL A O 1
ATOM 6326 N N . LYS A 1 805 ? -6.899 24.426 33.144 1.00 88.94 805 LYS A N 1
ATOM 6327 C CA . LYS A 1 805 ? -6.704 25.843 33.443 1.00 88.94 805 LYS A CA 1
ATOM 6328 C C . LYS A 1 805 ? -6.050 25.952 34.814 1.00 88.94 805 LYS A C 1
ATOM 6330 O O . LYS A 1 805 ? -6.613 25.458 35.790 1.00 88.94 805 LYS A O 1
ATOM 6335 N N . LEU A 1 806 ? -4.896 26.602 34.868 1.00 88.94 806 LEU A N 1
ATOM 6336 C CA . LEU A 1 806 ? -4.106 26.800 36.076 1.00 88.94 806 LEU A CA 1
ATOM 6337 C C . LEU A 1 806 ? -3.702 28.272 36.160 1.00 88.94 806 LEU A C 1
ATOM 6339 O O . LEU A 1 806 ? -3.219 28.825 35.175 1.00 88.94 806 LEU A O 1
ATOM 6343 N N . LYS A 1 807 ? -3.933 28.915 37.305 1.00 89.69 807 LYS A N 1
ATOM 6344 C CA . LYS A 1 807 ? -3.328 30.222 37.585 1.00 89.69 807 LYS A CA 1
ATOM 6345 C C . LYS A 1 807 ? -1.875 29.983 37.971 1.00 89.69 807 LYS A C 1
ATOM 6347 O O . LYS A 1 807 ? -1.612 29.032 38.681 1.00 89.69 807 LYS A O 1
ATOM 6352 N N . VAL A 1 808 ? -0.964 30.800 37.473 1.00 88.62 808 VAL A N 1
ATOM 6353 C CA . VAL A 1 808 ? 0.483 30.642 37.606 1.00 88.62 808 VAL A CA 1
ATOM 6354 C C . VAL A 1 808 ? 1.048 31.942 38.158 1.00 88.62 808 VAL A C 1
ATOM 6356 O O . VAL A 1 808 ? 0.799 33.010 37.591 1.00 88.62 808 VAL A O 1
ATOM 6359 N N . THR A 1 809 ? 1.799 31.842 39.246 1.00 88.00 809 THR A N 1
ATOM 6360 C CA . THR A 1 809 ? 2.497 32.957 39.914 1.00 88.00 809 THR A CA 1
ATOM 6361 C C . THR A 1 809 ? 4.010 32.728 39.958 1.00 88.00 809 THR A C 1
ATOM 6363 O O . THR A 1 809 ? 4.774 33.615 40.329 1.00 88.00 809 THR A O 1
ATOM 6366 N N . GLU A 1 810 ? 4.466 31.547 39.542 1.00 87.19 810 GLU A N 1
ATOM 6367 C CA . GLU A 1 810 ? 5.847 31.108 39.629 1.00 87.19 810 GLU A CA 1
ATOM 6368 C C . GLU A 1 810 ? 6.726 31.792 38.577 1.00 87.19 810 GLU A C 1
ATOM 6370 O O . GLU A 1 810 ? 6.504 31.675 37.367 1.00 87.19 810 GLU A O 1
ATOM 6375 N N . GLU A 1 811 ? 7.796 32.441 39.041 1.00 85.31 811 GLU A N 1
ATOM 6376 C CA . GLU A 1 811 ? 8.685 33.264 38.213 1.00 85.31 811 GLU A CA 1
ATOM 6377 C C . GLU A 1 811 ? 9.253 32.506 37.000 1.00 85.31 811 GLU A C 1
ATOM 6379 O O . GLU A 1 811 ? 9.338 33.051 35.903 1.00 85.31 811 GLU A O 1
ATOM 6384 N N . LYS A 1 812 ? 9.567 31.211 37.144 1.00 84.81 812 LYS A N 1
ATOM 6385 C CA . LYS A 1 812 ? 10.084 30.374 36.044 1.00 84.81 812 LYS A CA 1
ATOM 6386 C C . LYS A 1 812 ? 9.107 30.254 34.873 1.00 84.81 812 LYS A C 1
ATOM 6388 O O . LYS A 1 812 ? 9.523 30.316 33.717 1.00 84.81 812 LYS A O 1
ATOM 6393 N N . LEU A 1 813 ? 7.816 30.093 35.162 1.00 87.12 813 LEU A N 1
ATOM 6394 C CA . LEU A 1 813 ? 6.776 29.974 34.139 1.00 87.12 813 LEU A CA 1
ATOM 6395 C C . LEU A 1 813 ? 6.434 31.344 33.530 1.00 87.12 813 LEU A C 1
ATOM 6397 O O . LEU A 1 813 ? 6.190 31.444 32.326 1.00 87.12 813 LEU A O 1
ATOM 6401 N N . LEU A 1 814 ? 6.488 32.410 34.334 1.00 88.75 814 LEU A N 1
ATOM 6402 C CA . LEU A 1 814 ? 6.312 33.791 33.874 1.00 88.75 814 LEU A CA 1
ATOM 6403 C C . LEU A 1 814 ? 7.478 34.252 32.976 1.00 88.75 814 LEU A C 1
ATOM 6405 O O . LEU A 1 814 ? 7.251 34.877 31.940 1.00 88.75 814 LEU A O 1
ATOM 6409 N N . ASN A 1 815 ? 8.715 33.856 33.285 1.00 87.00 815 ASN A N 1
ATOM 6410 C CA . ASN A 1 815 ? 9.887 34.108 32.440 1.00 87.00 815 ASN A CA 1
ATOM 6411 C C . ASN A 1 815 ? 9.814 33.338 31.113 1.00 87.00 815 ASN A C 1
ATOM 6413 O O . ASN A 1 815 ? 10.188 33.869 30.068 1.00 87.00 815 ASN A O 1
ATOM 6417 N N . LEU A 1 816 ? 9.269 32.118 31.122 1.00 86.88 816 LEU A N 1
ATOM 6418 C CA . LEU A 1 816 ? 8.976 31.352 29.906 1.00 86.88 816 LEU A CA 1
ATOM 6419 C C . LEU A 1 816 ? 7.968 32.059 28.992 1.00 86.88 816 LEU A C 1
ATOM 6421 O O . LEU A 1 816 ? 8.131 32.051 27.770 1.00 86.88 816 LEU A O 1
ATOM 6425 N N . MET A 1 817 ? 6.952 32.704 29.576 1.00 87.19 817 MET A N 1
ATOM 6426 C CA . MET A 1 817 ? 6.004 33.535 28.833 1.00 87.19 817 MET A CA 1
ATOM 6427 C C . MET A 1 817 ? 6.734 34.666 28.097 1.00 87.19 817 MET A C 1
ATOM 6429 O O . MET A 1 817 ? 6.538 34.815 26.889 1.00 87.19 817 MET A O 1
ATOM 6433 N N . LEU A 1 818 ? 7.606 35.398 28.803 1.00 86.00 818 LEU A N 1
ATOM 6434 C CA . LEU A 1 818 ? 8.384 36.517 28.258 1.00 86.00 818 LEU A CA 1
ATOM 6435 C C . LEU A 1 818 ? 9.410 36.075 27.202 1.00 86.00 818 LEU A C 1
ATOM 6437 O O . LEU A 1 818 ? 9.552 36.732 26.170 1.00 86.00 818 LEU A O 1
ATOM 6441 N N . LYS A 1 819 ? 10.076 34.928 27.409 1.00 86.50 819 LYS A N 1
ATOM 6442 C CA . LYS A 1 819 ? 11.051 34.342 26.469 1.00 86.50 819 LYS A CA 1
ATOM 6443 C C . LYS A 1 819 ? 10.457 34.155 25.071 1.00 86.50 819 LYS A C 1
ATOM 6445 O O . LYS A 1 819 ? 11.109 34.462 24.079 1.00 86.50 819 LYS A O 1
ATOM 6450 N N . TYR A 1 820 ? 9.219 33.668 24.988 1.00 85.12 820 TYR A N 1
ATOM 6451 C CA . TYR A 1 820 ? 8.591 33.285 23.718 1.00 85.12 820 TYR A CA 1
ATOM 6452 C C . TYR A 1 820 ? 7.607 34.315 23.141 1.00 85.12 820 TYR A C 1
ATOM 6454 O O . TYR A 1 820 ? 7.108 34.104 22.037 1.00 85.12 820 TYR A O 1
ATOM 6462 N N . ASN A 1 821 ? 7.332 35.428 23.835 1.00 84.62 821 ASN A N 1
ATOM 6463 C CA . ASN A 1 821 ? 6.536 36.544 23.296 1.00 84.62 821 ASN A CA 1
ATOM 6464 C C . ASN A 1 821 ? 7.354 37.806 22.969 1.00 84.62 821 ASN A C 1
ATOM 6466 O O . ASN A 1 821 ? 6.769 38.854 22.682 1.00 84.62 821 ASN A O 1
ATOM 6470 N N . GLY A 1 822 ? 8.687 37.714 23.017 1.00 79.62 822 GLY A N 1
ATOM 6471 C CA . GLY A 1 822 ? 9.584 38.837 22.744 1.00 79.62 822 GLY A CA 1
ATOM 6472 C C . GLY A 1 822 ? 9.618 39.877 23.866 1.00 79.62 822 GLY A C 1
ATOM 6473 O O . GLY A 1 822 ? 9.717 41.066 23.578 1.00 79.62 822 GLY A O 1
ATOM 6474 N N . GLY A 1 823 ? 9.484 39.450 25.127 1.00 77.94 823 GLY A N 1
ATOM 6475 C CA . GLY A 1 823 ? 9.608 40.313 26.306 1.00 77.94 823 GLY A CA 1
ATOM 6476 C C . GLY A 1 823 ? 8.402 41.215 26.577 1.00 77.94 823 GLY A C 1
ATOM 6477 O O . GLY A 1 823 ? 8.532 42.198 27.297 1.00 77.94 823 GLY A O 1
ATOM 6478 N N . ARG A 1 824 ? 7.226 40.916 26.010 1.00 82.69 824 ARG A N 1
ATOM 6479 C CA . ARG A 1 824 ? 6.020 41.757 26.127 1.00 82.69 824 ARG A CA 1
ATOM 6480 C C . ARG A 1 824 ? 5.160 41.325 27.326 1.00 82.69 824 ARG A C 1
ATOM 6482 O O . ARG A 1 824 ? 4.487 40.298 27.234 1.00 82.69 824 ARG A O 1
ATOM 6489 N N . PRO A 1 825 ? 5.066 42.101 28.421 1.00 79.81 825 PRO A N 1
ATOM 6490 C CA . PRO A 1 825 ? 4.434 41.650 29.674 1.00 79.81 825 PRO A CA 1
ATOM 6491 C C . PRO A 1 825 ? 2.921 41.428 29.584 1.00 79.81 825 PRO A C 1
ATOM 6493 O O . PRO A 1 825 ? 2.363 40.624 30.327 1.00 79.81 825 PRO A O 1
ATOM 6496 N N . ARG A 1 826 ? 2.255 42.135 28.662 1.00 83.44 826 ARG A N 1
ATOM 6497 C CA . ARG A 1 826 ? 0.792 42.117 28.487 1.00 83.44 826 ARG A CA 1
ATOM 6498 C C . ARG A 1 826 ? 0.312 41.238 27.326 1.00 83.44 826 ARG A C 1
ATOM 6500 O O . ARG A 1 826 ? -0.889 41.130 27.102 1.00 83.44 826 ARG A O 1
ATOM 6507 N N . SER A 1 827 ? 1.226 40.618 26.578 1.00 84.00 827 SER A N 1
ATOM 6508 C CA . SER A 1 827 ? 0.874 39.747 25.450 1.00 84.00 827 SER A CA 1
ATOM 6509 C C . SER A 1 827 ? 0.723 38.300 25.900 1.00 84.00 827 SER A C 1
ATOM 6511 O O . SER A 1 827 ? 1.558 37.792 26.647 1.00 84.00 827 SER A O 1
ATOM 6513 N N . GLU A 1 828 ? -0.289 37.602 25.380 1.00 88.12 828 GLU A N 1
ATOM 6514 C CA . GLU A 1 828 ? -0.364 36.149 25.539 1.00 88.12 828 GLU A CA 1
ATOM 6515 C C . GLU A 1 828 ? 0.779 35.442 24.792 1.00 88.12 828 GLU A C 1
ATOM 6517 O O . GLU A 1 828 ? 1.219 35.892 23.730 1.00 88.12 828 GLU A O 1
ATOM 6522 N N . THR A 1 829 ? 1.213 34.299 25.324 1.00 88.31 829 THR A N 1
ATOM 6523 C CA . THR A 1 829 ? 2.217 33.422 24.705 1.00 88.31 829 THR A CA 1
ATOM 6524 C C . THR A 1 829 ? 1.574 32.090 24.345 1.00 88.31 829 THR A C 1
ATOM 6526 O O . THR A 1 829 ? 0.887 31.477 25.163 1.00 88.31 829 THR A O 1
ATOM 6529 N N . LYS A 1 830 ? 1.790 31.619 23.112 1.00 87.31 830 LYS A N 1
ATOM 6530 C CA . LYS A 1 830 ? 1.304 30.319 22.627 1.00 87.31 830 LYS A CA 1
ATOM 6531 C C . LYS A 1 830 ? 2.493 29.394 22.397 1.00 87.31 830 LYS A C 1
ATOM 6533 O O . LYS A 1 830 ? 3.271 29.629 21.482 1.00 87.31 830 LYS A O 1
ATOM 6538 N N . LEU A 1 831 ? 2.591 28.330 23.186 1.00 83.75 831 LEU A N 1
ATOM 6539 C CA . LEU A 1 831 ? 3.629 27.310 23.053 1.00 83.75 831 LEU A CA 1
ATOM 6540 C C . LEU A 1 831 ? 3.068 26.129 22.250 1.00 83.75 831 LEU A C 1
ATOM 6542 O O . LEU A 1 831 ? 2.013 25.581 22.596 1.00 83.75 831 LEU A O 1
ATOM 6546 N N . LYS A 1 832 ? 3.745 25.785 21.150 1.00 76.38 832 LYS A N 1
ATOM 6547 C CA . LYS A 1 832 ? 3.346 24.720 20.213 1.00 76.38 832 LYS A CA 1
ATOM 6548 C C . LYS A 1 832 ? 4.515 23.853 19.734 1.00 76.38 832 LYS A C 1
ATOM 6550 O O . LYS A 1 832 ? 4.283 22.698 19.399 1.00 76.38 832 LYS A O 1
ATOM 6555 N N . SER A 1 833 ? 5.735 24.389 19.637 1.00 71.12 833 SER A N 1
ATOM 6556 C CA . SER A 1 833 ? 6.877 23.618 19.126 1.00 71.12 833 SER A CA 1
ATOM 6557 C C . SER A 1 833 ? 7.405 22.630 20.169 1.00 71.12 833 SER A C 1
ATOM 6559 O O . SER A 1 833 ? 7.238 22.837 21.370 1.00 71.12 833 SER A O 1
ATOM 6561 N N . ALA A 1 834 ? 8.077 21.568 19.715 1.00 68.69 834 ALA A N 1
ATOM 6562 C CA . ALA A 1 834 ? 8.677 20.569 20.601 1.00 68.69 834 ALA A CA 1
ATOM 6563 C C . ALA A 1 834 ? 9.629 21.204 21.630 1.00 68.69 834 ALA A C 1
ATOM 6565 O O . ALA A 1 834 ? 9.540 20.902 22.813 1.00 68.69 834 ALA A O 1
ATOM 6566 N N . VAL A 1 835 ? 10.467 22.148 21.191 1.00 76.19 835 VAL A N 1
ATOM 6567 C CA . VAL A 1 835 ? 11.403 22.883 22.060 1.00 76.19 835 VAL A CA 1
ATOM 6568 C C . VAL A 1 835 ? 10.657 23.715 23.108 1.00 76.19 835 VAL A C 1
ATOM 6570 O O . VAL A 1 835 ? 10.967 23.650 24.292 1.00 76.19 835 VAL A O 1
ATOM 6573 N N . GLN A 1 836 ? 9.617 24.446 22.695 1.00 83.62 836 GLN A N 1
ATOM 6574 C CA . GLN A 1 836 ? 8.807 25.265 23.604 1.00 83.62 836 GLN A CA 1
ATOM 6575 C C . GLN A 1 836 ? 8.097 24.428 24.676 1.00 83.62 836 GLN A C 1
ATOM 6577 O O . GLN A 1 836 ? 7.993 24.847 25.828 1.00 83.62 836 GLN A O 1
ATOM 6582 N N . LEU A 1 837 ? 7.566 23.265 24.289 1.00 82.44 837 LEU A N 1
ATOM 6583 C CA . LEU A 1 837 ? 6.877 22.358 25.204 1.00 82.44 837 LEU A CA 1
ATOM 6584 C C . LEU A 1 837 ? 7.858 21.615 26.124 1.00 82.44 837 LEU A C 1
ATOM 6586 O O . LEU A 1 837 ? 7.502 21.351 27.272 1.00 82.44 837 LEU A O 1
ATOM 6590 N N . GLN A 1 838 ? 9.080 21.335 25.658 1.00 82.00 838 GLN A N 1
ATOM 6591 C CA . GLN A 1 838 ? 10.149 20.753 26.473 1.00 82.00 838 GLN A CA 1
ATOM 6592 C C . GLN A 1 838 ? 10.582 21.713 27.583 1.00 82.00 838 GLN A C 1
ATOM 6594 O O . GLN A 1 838 ? 10.579 21.331 28.749 1.00 82.00 838 GLN A O 1
ATOM 6599 N N . ASP A 1 839 ? 10.836 22.981 27.248 1.00 82.88 839 ASP A N 1
ATOM 6600 C CA . ASP A 1 839 ? 11.192 23.991 28.249 1.00 82.88 839 ASP A CA 1
ATOM 6601 C C . ASP A 1 839 ? 10.106 24.134 29.332 1.00 82.88 839 ASP A C 1
ATOM 6603 O O . ASP A 1 839 ? 10.400 24.266 30.522 1.00 82.88 839 ASP A O 1
ATOM 6607 N N . LEU A 1 840 ? 8.830 24.098 28.926 1.00 86.69 840 LEU A N 1
ATOM 6608 C CA . LEU A 1 840 ? 7.706 24.141 29.858 1.00 86.69 840 LEU A CA 1
ATOM 6609 C C . LEU A 1 840 ? 7.663 22.902 30.760 1.00 86.69 840 LEU A C 1
ATOM 6611 O O . LEU A 1 840 ? 7.383 23.024 31.955 1.00 86.69 840 LEU A O 1
ATOM 6615 N N . LEU A 1 841 ? 7.918 21.717 30.203 1.00 84.94 841 LEU A N 1
ATOM 6616 C CA . LEU A 1 841 ? 7.966 20.469 30.958 1.00 84.94 841 LEU A CA 1
ATOM 6617 C C . LEU A 1 841 ? 9.065 20.518 32.020 1.00 84.94 841 LEU A C 1
ATOM 6619 O O . LEU A 1 841 ? 8.807 20.191 33.178 1.00 84.94 841 LEU A O 1
ATOM 6623 N N . ASP A 1 842 ? 10.256 20.982 31.658 1.00 83.50 842 ASP A N 1
ATOM 6624 C CA . ASP A 1 842 ? 11.382 21.059 32.584 1.00 83.50 842 ASP A CA 1
ATOM 6625 C C . ASP A 1 842 ? 11.133 22.087 33.693 1.00 83.50 842 ASP A C 1
ATOM 6627 O O . ASP A 1 842 ? 11.352 21.787 34.869 1.00 83.50 842 ASP A O 1
ATOM 6631 N N . ALA A 1 843 ? 10.547 23.246 33.369 1.00 85.06 843 ALA A N 1
ATOM 6632 C CA . ALA A 1 843 ? 10.101 24.199 34.384 1.00 85.06 843 ALA A CA 1
ATOM 6633 C C . ALA A 1 843 ? 9.030 23.601 35.312 1.00 85.06 843 ALA A C 1
ATOM 6635 O O . ALA A 1 843 ? 9.111 23.763 36.528 1.00 85.06 843 ALA A O 1
ATOM 6636 N N . THR A 1 844 ? 8.061 22.862 34.761 1.00 85.88 844 THR A N 1
ATOM 6637 C CA . THR A 1 844 ? 6.994 22.215 35.542 1.00 85.88 844 THR A CA 1
ATOM 6638 C C . THR A 1 844 ? 7.560 21.134 36.467 1.00 85.88 844 THR A C 1
ATOM 6640 O O . THR A 1 844 ? 7.188 21.081 37.635 1.00 85.88 844 THR A O 1
ATOM 6643 N N . ARG A 1 845 ? 8.510 20.309 36.004 1.00 83.12 845 ARG A N 1
ATOM 6644 C CA . ARG A 1 845 ? 9.171 19.263 36.812 1.00 83.12 845 ARG A CA 1
ATOM 6645 C C . ARG A 1 845 ? 9.829 19.809 38.073 1.00 83.12 845 ARG A C 1
ATOM 6647 O O . ARG A 1 845 ? 9.811 19.133 39.096 1.00 83.12 845 ARG A O 1
ATOM 6654 N N . MET A 1 846 ? 10.383 21.019 38.006 1.00 80.06 846 MET A N 1
ATOM 6655 C CA . MET A 1 846 ? 10.987 21.682 39.164 1.00 80.06 846 MET A CA 1
ATOM 6656 C C . MET A 1 846 ? 9.956 22.200 40.175 1.00 80.06 846 MET A C 1
ATOM 6658 O O . MET A 1 846 ? 10.325 22.452 41.318 1.00 80.06 846 MET A O 1
ATOM 6662 N N . LEU A 1 847 ? 8.704 22.403 39.753 1.00 82.25 847 LEU A N 1
ATOM 6663 C CA . LEU A 1 847 ? 7.630 22.982 40.565 1.00 82.25 847 LEU A CA 1
ATOM 6664 C C . LEU A 1 847 ? 6.694 21.928 41.173 1.00 82.25 847 LEU A C 1
ATOM 6666 O O . LEU A 1 847 ? 6.000 22.227 42.138 1.00 82.25 847 LEU A O 1
ATOM 6670 N N . VAL A 1 848 ? 6.660 20.700 40.640 1.00 79.94 848 VAL A N 1
ATOM 6671 C CA . VAL A 1 848 ? 5.834 19.617 41.201 1.00 79.94 848 VAL A CA 1
ATOM 6672 C C . VAL A 1 848 ? 6.427 19.128 42.538 1.00 79.94 848 VAL A C 1
ATOM 6674 O O . VAL A 1 848 ? 7.556 18.630 42.544 1.00 79.94 848 VAL A O 1
ATOM 6677 N N . PRO A 1 849 ? 5.683 19.190 43.663 1.00 69.38 849 PRO A N 1
ATOM 6678 C CA . PRO A 1 849 ? 6.150 18.685 44.957 1.00 69.38 849 PRO A CA 1
ATOM 6679 C C . PRO A 1 849 ? 6.395 17.168 44.937 1.00 69.38 849 PRO A C 1
ATOM 6681 O O . PRO A 1 849 ? 5.592 16.421 44.375 1.00 69.38 849 PRO A O 1
ATOM 6684 N N . ARG A 1 850 ? 7.481 16.703 45.580 1.00 55.97 850 ARG A N 1
ATOM 6685 C CA . ARG A 1 850 ? 7.886 15.279 45.595 1.00 55.97 850 ARG A CA 1
ATOM 6686 C C . ARG A 1 850 ? 6.982 14.367 46.444 1.00 55.97 850 ARG A C 1
ATOM 6688 O O . ARG A 1 850 ? 6.870 13.197 46.106 1.00 55.97 850 ARG A O 1
ATOM 6695 N N . ASN A 1 851 ? 6.301 14.892 47.469 1.00 55.44 851 ASN A N 1
ATOM 6696 C CA . ASN A 1 851 ? 5.401 14.131 48.353 1.00 55.44 851 ASN A CA 1
ATOM 6697 C C . ASN A 1 851 ? 3.958 14.670 48.278 1.00 55.44 851 ASN A C 1
ATOM 6699 O O . ASN A 1 851 ? 3.752 15.868 48.067 1.00 55.44 851 ASN A O 1
ATOM 6703 N N . ARG A 1 852 ? 2.944 13.803 48.455 1.00 50.94 852 ARG A N 1
ATOM 6704 C CA . ARG A 1 852 ? 1.544 14.233 48.660 1.00 50.94 852 ARG A CA 1
ATOM 6705 C C . ARG A 1 852 ? 1.424 14.833 50.075 1.00 50.94 852 ARG A C 1
ATOM 6707 O O . ARG A 1 852 ? 1.723 14.112 51.023 1.00 50.94 852 ARG A O 1
ATOM 6714 N N . PRO A 1 853 ? 1.017 16.104 50.250 1.00 46.75 853 PRO A N 1
ATOM 6715 C CA . PRO A 1 853 ? 0.783 16.646 51.586 1.00 46.75 853 PRO A CA 1
ATOM 6716 C C . PRO A 1 853 ? -0.452 15.979 52.217 1.00 46.75 853 PRO A C 1
ATOM 6718 O O . PRO A 1 853 ? -1.446 15.723 51.528 1.00 46.75 853 PRO A O 1
ATOM 6721 N N . GLY A 1 854 ? -0.351 15.638 53.506 1.00 46.81 854 GLY A N 1
ATOM 6722 C CA . GLY A 1 854 ? -1.478 15.176 54.320 1.00 46.81 854 GLY A CA 1
ATOM 6723 C C . GLY A 1 854 ? -2.516 16.290 54.476 1.00 46.81 854 GLY A C 1
ATOM 6724 O O . GLY A 1 854 ? -2.173 17.460 54.384 1.00 46.81 854 GLY A O 1
ATOM 6725 N N . ARG A 1 855 ? -3.792 15.929 54.636 1.00 41.91 855 ARG A N 1
ATOM 6726 C CA . ARG A 1 855 ? -4.897 16.890 54.786 1.00 41.91 855 ARG A CA 1
ATOM 6727 C C . ARG A 1 855 ? -4.928 17.433 56.215 1.00 41.91 855 ARG A C 1
ATOM 6729 O O . ARG A 1 855 ? -5.256 16.622 57.070 1.00 41.91 855 ARG A O 1
ATOM 6736 N N . GLU A 1 856 ? -4.737 18.737 56.450 1.00 41.62 856 GLU A N 1
ATOM 6737 C CA . GLU A 1 856 ? -5.230 19.420 57.665 1.00 41.62 856 GLU A CA 1
ATOM 6738 C C . GLU A 1 856 ? -5.194 20.977 57.564 1.00 41.62 856 GLU A C 1
ATOM 6740 O O . GLU A 1 856 ? -4.390 21.638 58.207 1.00 41.62 856 GLU A O 1
ATOM 6745 N N . SER A 1 857 ? -6.093 21.594 56.773 1.00 45.75 857 SER A N 1
ATOM 6746 C CA . SER A 1 857 ? -6.767 22.911 56.989 1.00 45.75 857 SER A CA 1
ATOM 6747 C C . SER A 1 857 ? -7.303 23.516 55.671 1.00 45.75 857 SER A C 1
ATOM 6749 O O . SER A 1 857 ? -6.944 23.079 54.579 1.00 45.75 857 SER A O 1
ATOM 6751 N N . ASP A 1 858 ? -8.177 24.530 55.750 1.00 48.41 858 ASP A N 1
ATOM 6752 C CA . ASP A 1 858 ? -8.834 25.150 54.582 1.00 48.41 858 ASP A CA 1
ATOM 6753 C C . ASP A 1 858 ? -7.890 25.958 53.663 1.00 48.41 858 ASP A C 1
ATOM 6755 O O . ASP A 1 858 ? -8.181 26.074 52.472 1.00 48.41 858 ASP A O 1
ATOM 6759 N N . SER A 1 859 ? -6.748 26.478 54.150 1.00 51.62 859 SER A N 1
ATOM 6760 C CA . SER A 1 859 ? -5.761 27.142 53.271 1.00 51.62 859 SER A CA 1
ATOM 6761 C C . SER A 1 859 ? -4.925 26.140 52.469 1.00 51.62 859 SER A C 1
ATOM 6763 O O . SER A 1 859 ? -4.495 26.446 51.362 1.00 51.62 859 SER A O 1
ATOM 6765 N N . GLU A 1 860 ? -4.751 24.917 52.977 1.00 55.38 860 GLU A N 1
ATOM 6766 C CA . GLU A 1 860 ? -4.046 23.838 52.274 1.00 55.38 860 GLU A CA 1
ATOM 6767 C C . GLU A 1 860 ? -4.857 23.260 51.104 1.00 55.38 860 GLU A C 1
ATOM 6769 O O . GLU A 1 860 ? -4.297 22.610 50.222 1.00 55.38 860 GLU A O 1
ATOM 6774 N N . ALA A 1 861 ? -6.175 23.486 51.056 1.00 57.53 861 ALA A N 1
ATOM 6775 C CA . ALA A 1 861 ? -7.039 22.947 50.007 1.00 57.53 861 ALA A CA 1
ATOM 6776 C C . ALA A 1 861 ? -6.789 23.594 48.630 1.00 57.53 861 ALA A C 1
ATOM 6778 O O . ALA A 1 861 ? -6.802 22.889 47.614 1.00 57.53 861 ALA A O 1
ATOM 6779 N N . GLU A 1 862 ? -6.534 24.908 48.585 1.00 62.94 862 GLU A N 1
ATOM 6780 C CA . GLU A 1 862 ? -6.192 25.622 47.345 1.00 62.94 862 GLU A CA 1
ATOM 6781 C C . GLU A 1 862 ? -4.790 25.239 46.851 1.00 62.94 862 GLU A C 1
ATOM 6783 O O . GLU A 1 862 ? -4.614 24.941 45.665 1.00 62.94 862 GLU A O 1
ATOM 6788 N N . ASP A 1 863 ? -3.822 25.134 47.766 1.00 66.94 863 ASP A N 1
ATOM 6789 C CA . ASP A 1 863 ? -2.456 24.687 47.470 1.00 66.94 863 ASP A CA 1
ATOM 6790 C C . ASP A 1 863 ? -2.421 23.227 46.993 1.00 66.94 863 ASP A C 1
ATOM 6792 O O . ASP A 1 863 ? -1.700 22.876 46.052 1.00 66.94 863 ASP A O 1
ATOM 6796 N N . PHE A 1 864 ? -3.261 22.366 47.575 1.00 70.69 864 PHE A N 1
ATOM 6797 C CA . PHE A 1 864 ? -3.433 20.983 47.140 1.00 70.69 864 PHE A CA 1
ATOM 6798 C C . PHE A 1 864 ? -4.028 20.896 45.727 1.00 70.69 864 PHE A C 1
ATOM 6800 O O . PHE A 1 864 ? -3.552 20.111 44.902 1.00 70.69 864 PHE A O 1
ATOM 6807 N N . GLU A 1 865 ? -5.048 21.704 45.412 1.00 73.00 865 GLU A N 1
ATOM 6808 C CA . GLU A 1 865 ? -5.632 21.759 44.066 1.00 73.00 865 GLU A CA 1
ATOM 6809 C C . GLU A 1 865 ? -4.628 22.296 43.031 1.00 73.00 865 GLU A C 1
ATOM 6811 O O . GLU A 1 865 ? -4.569 21.798 41.900 1.00 73.00 865 GLU A O 1
ATOM 6816 N N . HIS A 1 866 ? -3.814 23.283 43.412 1.00 80.25 866 HIS A N 1
ATOM 6817 C CA . HIS A 1 866 ? -2.748 23.838 42.578 1.00 80.25 866 HIS A CA 1
ATOM 6818 C C . HIS A 1 866 ? -1.660 22.799 42.277 1.00 80.25 866 HIS A C 1
ATOM 6820 O O . HIS A 1 866 ? -1.319 22.575 41.111 1.00 80.25 866 HIS A O 1
ATOM 6826 N N . ALA A 1 867 ? -1.192 22.077 43.300 1.00 78.56 867 ALA A N 1
ATOM 6827 C CA . ALA A 1 867 ? -0.222 20.993 43.155 1.00 78.56 867 ALA A CA 1
ATOM 6828 C C . ALA A 1 867 ? -0.749 19.847 42.271 1.00 78.56 867 ALA A C 1
ATOM 6830 O O . ALA A 1 867 ? -0.014 19.317 41.434 1.00 78.56 867 ALA A O 1
ATOM 6831 N N . GLU A 1 868 ? -2.028 19.486 42.400 1.00 78.06 868 GLU A N 1
ATOM 6832 C CA . GLU A 1 868 ? -2.651 18.443 41.580 1.00 78.06 868 GLU A CA 1
ATOM 6833 C C . GLU A 1 868 ? -2.753 18.854 40.103 1.00 78.06 868 GLU A C 1
ATOM 6835 O O . GLU A 1 868 ? -2.453 18.063 39.204 1.00 78.06 868 GLU A O 1
ATOM 6840 N N . LYS A 1 869 ? -3.089 20.119 39.825 1.00 83.69 869 LYS A N 1
ATOM 6841 C CA . LYS A 1 869 ? -3.085 20.658 38.455 1.00 83.69 869 LYS A CA 1
ATOM 6842 C C . LYS A 1 869 ? -1.679 20.703 37.859 1.00 83.69 869 LYS A C 1
ATOM 6844 O O . LYS A 1 869 ? -1.531 20.411 36.673 1.00 83.69 869 LYS A O 1
ATOM 6849 N N . LEU A 1 870 ? -0.648 21.014 38.647 1.00 83.75 870 LEU A N 1
ATOM 6850 C CA . LEU A 1 870 ? 0.749 20.944 38.199 1.00 83.75 870 LEU A CA 1
ATOM 6851 C C . LEU A 1 870 ? 1.181 19.502 37.884 1.00 83.75 870 LEU A C 1
ATOM 6853 O O . LEU A 1 870 ? 1.810 19.274 36.848 1.00 83.75 870 LEU A O 1
ATOM 6857 N N . ARG A 1 871 ? 0.787 18.512 38.703 1.00 83.25 871 ARG A N 1
ATOM 6858 C CA . ARG A 1 871 ? 0.991 17.081 38.390 1.00 83.25 871 ARG A CA 1
ATOM 6859 C C . ARG A 1 871 ? 0.293 16.687 37.094 1.00 83.25 871 ARG A C 1
ATOM 6861 O O . ARG A 1 871 ? 0.891 16.000 36.271 1.00 83.25 871 ARG A O 1
ATOM 6868 N N . GLN A 1 872 ? -0.933 17.163 36.877 1.00 83.50 872 GLN A N 1
ATOM 6869 C CA . GLN A 1 872 ? -1.665 16.918 35.638 1.00 83.50 872 GLN A CA 1
ATOM 6870 C C . GLN A 1 872 ? -0.953 17.537 34.425 1.00 83.50 872 GLN A C 1
ATOM 6872 O O . GLN A 1 872 ? -0.818 16.876 33.399 1.00 83.50 872 GLN A O 1
ATOM 6877 N N . VAL A 1 873 ? -0.451 18.774 34.531 1.00 85.44 873 VAL A N 1
ATOM 6878 C CA . VAL A 1 873 ? 0.336 19.428 33.465 1.00 85.44 873 VAL A CA 1
ATOM 6879 C C . VAL A 1 873 ? 1.595 18.624 33.149 1.00 85.44 873 VAL A C 1
ATOM 6881 O O . VAL A 1 873 ? 1.858 18.357 31.978 1.00 85.44 873 VAL A O 1
ATOM 6884 N N . LYS A 1 874 ? 2.333 18.183 34.176 1.00 83.88 874 LYS A N 1
ATOM 6885 C CA . LYS A 1 874 ? 3.502 17.310 34.016 1.00 83.88 874 LYS A CA 1
ATOM 6886 C C . LYS A 1 874 ? 3.126 16.015 33.290 1.00 83.88 874 LYS A C 1
ATOM 6888 O O . LYS A 1 874 ? 3.721 15.718 32.261 1.00 83.88 874 LYS A O 1
ATOM 6893 N N . ALA A 1 875 ? 2.104 15.302 33.761 1.00 79.88 875 ALA A N 1
ATOM 6894 C CA . ALA A 1 875 ? 1.663 14.040 33.168 1.00 79.88 875 ALA A CA 1
ATOM 6895 C C . ALA A 1 875 ? 1.251 14.194 31.692 1.00 79.88 875 ALA A C 1
ATOM 6897 O O . ALA A 1 875 ? 1.632 13.374 30.861 1.00 79.88 875 ALA A O 1
ATOM 6898 N N . VAL A 1 876 ? 0.535 15.270 31.342 1.00 79.19 876 VAL A N 1
ATOM 6899 C CA . VAL A 1 876 ? 0.173 15.569 29.945 1.00 79.19 876 VAL A CA 1
ATOM 6900 C C . VAL A 1 876 ? 1.407 15.876 29.095 1.00 79.19 876 VAL A C 1
ATOM 6902 O O . VAL A 1 876 ? 1.447 15.501 27.930 1.00 79.19 876 VAL A O 1
ATOM 6905 N N . LEU A 1 877 ? 2.409 16.579 29.625 1.00 78.06 877 LEU A N 1
ATOM 6906 C CA . LEU A 1 877 ? 3.616 16.917 28.867 1.00 78.06 877 LEU A CA 1
ATOM 6907 C C . LEU A 1 877 ? 4.577 15.723 28.713 1.00 78.06 877 LEU A C 1
ATOM 6909 O O . LEU A 1 877 ? 5.214 15.619 27.669 1.00 78.06 877 LEU A O 1
ATOM 6913 N N . GLU A 1 878 ? 4.641 14.818 29.695 1.00 75.38 878 GLU A N 1
ATOM 6914 C CA . GLU A 1 878 ? 5.472 13.597 29.679 1.00 75.38 878 GLU A CA 1
ATOM 6915 C C . GLU A 1 878 ? 4.863 12.446 28.865 1.00 75.38 878 GLU A C 1
ATOM 6917 O O . GLU A 1 878 ? 5.571 11.536 28.427 1.00 75.38 878 GLU A O 1
ATOM 6922 N N . GLU A 1 879 ? 3.552 12.483 28.634 1.00 65.88 879 GLU A N 1
ATOM 6923 C CA . GLU A 1 879 ? 2.836 11.480 27.854 1.00 65.88 879 GLU A CA 1
ATOM 6924 C C . GLU A 1 879 ? 3.464 11.310 26.452 1.00 65.88 879 GLU A C 1
ATOM 6926 O O . GLU A 1 879 ? 3.680 12.278 25.714 1.00 65.88 879 GLU A O 1
ATOM 6931 N N . GLY A 1 880 ? 3.746 10.062 26.066 1.00 54.41 880 GLY A N 1
ATOM 6932 C CA . GLY A 1 880 ? 4.270 9.704 24.742 1.00 54.41 880 GLY A CA 1
ATOM 6933 C C . GLY A 1 880 ? 5.781 9.887 24.540 1.00 54.41 880 GLY A C 1
ATOM 6934 O O . GLY A 1 880 ? 6.250 9.643 23.432 1.00 54.41 880 GLY A O 1
ATOM 6935 N N . GLY A 1 881 ? 6.548 10.310 25.556 1.00 50.72 881 GLY A N 1
ATOM 6936 C CA . GLY A 1 881 ? 8.025 10.326 25.551 1.00 50.72 881 GLY A CA 1
ATOM 6937 C C . GLY A 1 881 ? 8.715 11.309 24.585 1.00 50.72 881 GLY A C 1
ATOM 6938 O O . GLY A 1 881 ? 9.933 11.449 24.634 1.00 50.72 881 GLY A O 1
ATOM 6939 N N . HIS A 1 882 ? 7.964 11.992 23.713 1.00 54.19 882 HIS A N 1
ATOM 6940 C CA . HIS A 1 882 ? 8.431 12.987 22.736 1.00 54.19 882 HIS A CA 1
ATOM 6941 C C . HIS A 1 882 ? 7.252 13.843 22.217 1.00 54.19 882 HIS A C 1
ATOM 6943 O O . HIS A 1 882 ? 6.100 13.414 22.280 1.00 54.19 882 HIS A O 1
ATOM 6949 N N . PHE A 1 883 ? 7.519 15.036 21.665 1.00 61.31 883 PHE A N 1
ATOM 6950 C CA . PHE A 1 883 ? 6.500 15.953 21.114 1.00 61.31 883 PHE A CA 1
ATOM 6951 C C . PHE A 1 883 ? 6.242 15.752 19.604 1.00 61.31 883 PHE A C 1
ATOM 6953 O O . PHE A 1 883 ? 6.234 16.718 18.837 1.00 61.31 883 PHE A O 1
ATOM 6960 N N . SER A 1 884 ? 6.062 14.508 19.146 1.00 42.84 884 SER A N 1
ATOM 6961 C CA . SER A 1 884 ? 5.717 14.220 17.744 1.00 42.84 884 SER A CA 1
ATOM 6962 C C . SER A 1 884 ? 4.192 14.229 17.536 1.00 42.84 884 SER A C 1
ATOM 6964 O O . SER A 1 884 ? 3.434 13.739 18.368 1.00 42.84 884 SER A O 1
ATOM 6966 N N . GLY A 1 885 ? 3.718 14.844 16.443 1.00 50.88 885 GLY A N 1
ATOM 6967 C CA . GLY A 1 885 ? 2.282 15.051 16.192 1.00 50.88 885 GLY A CA 1
ATOM 6968 C C . GLY A 1 885 ? 1.670 16.101 17.126 1.00 50.88 885 GLY A C 1
ATOM 6969 O O . GLY A 1 885 ? 1.013 15.770 18.101 1.00 50.88 885 GLY A O 1
ATOM 6970 N N . ILE A 1 886 ? 1.903 17.386 16.846 1.00 53.62 886 ILE A N 1
ATOM 6971 C CA . ILE A 1 886 ? 1.573 18.521 17.727 1.00 53.62 886 ILE A CA 1
ATOM 6972 C C . ILE A 1 886 ? 0.054 18.618 18.014 1.00 53.62 886 ILE A C 1
ATOM 6974 O O . ILE A 1 886 ? -0.675 19.337 17.332 1.00 53.62 886 ILE A O 1
ATOM 6978 N N . TYR A 1 887 ? -0.425 17.935 19.061 1.00 61.94 887 TYR A N 1
ATOM 6979 C CA . TYR A 1 887 ? -1.808 18.033 19.569 1.00 61.94 887 TYR A CA 1
ATOM 6980 C C . TYR A 1 887 ? -1.903 18.710 20.945 1.00 61.94 887 TYR A C 1
ATOM 6982 O O . TYR A 1 887 ? -2.987 18.811 21.520 1.00 61.94 887 TYR A O 1
ATOM 6990 N N . ARG A 1 888 ? -0.778 19.204 21.476 1.00 72.44 888 ARG A N 1
ATOM 6991 C CA . ARG A 1 888 ? -0.717 19.952 22.738 1.00 72.44 888 ARG A CA 1
ATOM 6992 C C . ARG A 1 888 ? -0.534 21.431 22.437 1.00 72.44 888 ARG A C 1
ATOM 6994 O O . ARG A 1 888 ? 0.372 21.819 21.705 1.00 72.44 888 ARG A O 1
ATOM 7001 N N . LYS A 1 889 ? -1.407 22.263 22.999 1.00 79.44 889 LYS A N 1
ATOM 7002 C CA . LYS A 1 889 ? -1.309 23.724 22.900 1.00 79.44 889 LYS A CA 1
ATOM 7003 C C . LYS A 1 889 ? -1.369 24.308 24.295 1.00 79.44 889 LYS A C 1
ATOM 7005 O O . LYS A 1 889 ? -2.382 24.142 24.977 1.00 79.44 889 LYS A O 1
ATOM 7010 N N . VAL A 1 890 ? -0.326 25.040 24.671 1.00 86.75 890 VAL A N 1
ATOM 7011 C CA . VAL A 1 890 ? -0.310 25.812 25.914 1.00 86.75 890 VAL A CA 1
ATOM 7012 C C . VAL A 1 890 ? -0.454 27.284 25.581 1.00 86.75 890 VAL A C 1
ATOM 7014 O O . VAL A 1 890 ? 0.214 27.804 24.688 1.00 86.75 890 VAL A O 1
ATOM 7017 N N . GLN A 1 891 ? -1.376 27.948 26.267 1.00 89.25 891 GLN A N 1
ATOM 7018 C CA . GLN A 1 891 ? -1.546 29.394 26.201 1.00 89.25 891 GLN A CA 1
ATOM 7019 C C . GLN A 1 891 ? -1.295 29.971 27.586 1.00 89.25 891 GLN A C 1
ATOM 7021 O O . GLN A 1 891 ? -1.967 29.570 28.531 1.00 89.25 891 GLN A O 1
ATOM 7026 N N . LEU A 1 892 ? -0.359 30.905 27.695 1.00 90.06 892 LEU A N 1
ATOM 7027 C CA . LEU A 1 892 ? -0.119 31.690 28.901 1.00 90.06 892 LEU A CA 1
ATOM 7028 C C . LEU A 1 892 ? -0.719 33.074 28.674 1.00 90.06 892 LEU A C 1
ATOM 7030 O O . LEU A 1 892 ? -0.297 33.785 27.762 1.00 90.06 892 LEU A O 1
ATOM 7034 N N . LYS A 1 893 ? -1.750 33.419 29.448 1.00 91.31 893 LYS A N 1
ATOM 7035 C CA . LYS A 1 893 ? -2.444 34.708 29.364 1.00 91.31 893 LYS A CA 1
ATOM 7036 C C . LYS A 1 893 ? -2.137 35.540 30.608 1.00 91.31 893 LYS A C 1
ATOM 7038 O O . LYS A 1 893 ? -2.537 35.108 31.686 1.00 91.31 893 LYS A O 1
ATOM 7043 N N . PRO A 1 894 ? -1.473 36.699 30.505 1.00 90.12 894 PRO A N 1
ATOM 7044 C CA . PRO A 1 894 ? -1.205 37.528 31.676 1.00 90.12 894 PRO A CA 1
ATOM 7045 C C . PRO A 1 894 ? -2.516 37.999 32.322 1.00 90.12 894 PRO A C 1
ATOM 7047 O O . PRO A 1 894 ? -3.461 38.368 31.626 1.00 90.12 894 PRO A O 1
ATOM 7050 N N . LEU A 1 895 ? -2.572 37.958 33.654 1.00 89.44 895 LEU A N 1
ATOM 7051 C CA . LEU A 1 895 ? -3.698 38.426 34.468 1.00 89.44 895 LEU A CA 1
ATOM 7052 C C . LEU A 1 895 ? -3.343 39.695 35.253 1.00 89.44 895 LEU A C 1
ATOM 7054 O O . LEU A 1 895 ? -4.171 40.598 35.331 1.00 89.44 895 LEU A O 1
ATOM 7058 N N . LYS A 1 896 ? -2.130 39.773 35.821 1.00 88.62 896 LYS A N 1
ATOM 7059 C CA . LYS A 1 896 ? -1.640 40.930 36.593 1.00 88.62 896 LYS A CA 1
ATOM 7060 C C . LYS A 1 896 ? -0.157 41.194 36.332 1.00 88.62 896 LYS A C 1
ATOM 7062 O O . LYS A 1 896 ? 0.600 40.264 36.051 1.00 88.62 896 LYS A O 1
ATOM 7067 N N . TRP A 1 897 ? 0.262 42.450 36.463 1.00 89.56 897 TRP A N 1
ATOM 7068 C CA . TRP A 1 897 ? 1.634 42.919 36.242 1.00 89.56 897 TRP A CA 1
ATOM 7069 C C . TRP A 1 897 ? 1.988 44.071 37.190 1.00 89.56 897 TRP A C 1
ATOM 7071 O O . TRP A 1 897 ? 1.105 44.782 37.666 1.00 89.56 897 TRP A O 1
ATOM 7081 N N . VAL A 1 898 ? 3.281 44.242 37.462 1.00 87.62 898 VAL A N 1
ATOM 7082 C CA . VAL A 1 898 ? 3.847 45.271 38.349 1.00 87.62 898 VAL A CA 1
ATOM 7083 C C . VAL A 1 898 ? 4.987 45.986 37.626 1.00 87.62 898 VAL A C 1
ATOM 7085 O O . VAL A 1 898 ? 5.700 45.379 36.829 1.00 87.62 898 VAL A O 1
ATOM 7088 N N . LYS A 1 899 ? 5.160 47.282 37.894 1.00 81.62 899 LYS A N 1
ATOM 7089 C CA . LYS A 1 899 ? 6.307 48.066 37.421 1.00 81.62 899 LYS A CA 1
ATOM 7090 C C . LYS A 1 899 ? 7.475 47.899 38.385 1.00 81.62 899 LYS A C 1
ATOM 7092 O O . LYS A 1 899 ? 7.327 48.183 39.570 1.00 81.62 899 LYS A O 1
ATOM 7097 N N . VAL A 1 900 ? 8.616 47.447 37.879 1.00 77.75 900 VAL A N 1
ATOM 7098 C CA . VAL A 1 900 ? 9.846 47.282 38.656 1.00 77.75 900 VAL A CA 1
ATOM 7099 C C . VAL A 1 900 ? 10.872 48.298 38.163 1.00 77.75 900 VAL A C 1
ATOM 7101 O O . VAL A 1 900 ? 11.169 48.370 36.970 1.00 77.75 900 VAL A O 1
ATOM 7104 N N . THR A 1 901 ? 11.416 49.096 39.078 1.00 66.88 901 THR A N 1
ATOM 7105 C CA . THR A 1 901 ? 12.521 50.017 38.797 1.00 66.88 901 THR A CA 1
ATOM 7106 C C . THR A 1 901 ? 13.813 49.218 38.666 1.00 66.88 901 THR A C 1
ATOM 7108 O O . THR A 1 901 ? 14.253 48.572 39.617 1.00 66.88 901 THR A O 1
ATOM 7111 N N . LYS A 1 902 ? 14.427 49.242 37.482 1.00 59.00 902 LYS A N 1
ATOM 7112 C CA . LYS A 1 902 ? 15.750 48.652 37.256 1.00 59.00 902 LYS A CA 1
ATOM 7113 C C . LYS A 1 902 ? 16.805 49.701 37.599 1.00 59.00 902 LYS A C 1
ATOM 7115 O O . LYS A 1 902 ? 16.662 50.854 37.195 1.00 59.00 902 LYS A O 1
ATOM 7120 N N . ASN A 1 903 ? 17.850 49.323 38.338 1.00 53.47 903 ASN A N 1
ATOM 7121 C CA . ASN A 1 903 ? 18.949 50.229 38.684 1.00 53.47 903 ASN A CA 1
ATOM 7122 C C . ASN A 1 903 ? 19.547 50.851 37.402 1.00 53.47 903 ASN A C 1
ATOM 7124 O O . ASN A 1 903 ? 20.261 50.179 36.664 1.00 53.47 903 ASN A O 1
ATOM 7128 N N . ASN A 1 904 ? 19.235 52.134 37.184 1.00 55.94 904 ASN A N 1
ATOM 7129 C CA . ASN A 1 904 ? 19.743 53.070 36.172 1.00 55.94 904 ASN A CA 1
ATOM 7130 C C . ASN A 1 904 ? 19.319 52.958 34.687 1.00 55.94 904 ASN A C 1
ATOM 7132 O O . ASN A 1 904 ? 19.837 53.747 33.904 1.00 55.94 904 ASN A O 1
ATOM 7136 N N . GLU A 1 905 ? 18.332 52.143 34.276 1.00 56.06 905 GLU A N 1
ATOM 7137 C CA . GLU A 1 905 ? 17.854 52.129 32.863 1.00 56.06 905 GLU A CA 1
ATOM 7138 C C . GLU A 1 905 ? 16.329 51.904 32.675 1.00 56.06 905 GLU A C 1
ATOM 7140 O O . GLU A 1 905 ? 15.891 51.078 31.877 1.00 56.06 905 GLU A O 1
ATOM 7145 N N . GLY A 1 906 ? 15.487 52.680 33.370 1.00 62.66 906 GLY A N 1
ATOM 7146 C CA . GLY A 1 906 ? 14.041 52.777 33.081 1.00 62.66 906 GLY A CA 1
ATOM 7147 C C . GLY A 1 906 ? 13.115 51.789 33.817 1.00 62.66 906 GLY A C 1
ATOM 7148 O O . GLY A 1 906 ? 13.554 50.849 34.481 1.00 62.66 906 GLY A O 1
ATOM 7149 N N . GLU A 1 907 ? 11.801 52.053 33.745 1.00 67.62 907 GLU A N 1
ATOM 7150 C CA . GLU A 1 907 ? 10.739 51.224 34.345 1.00 67.62 907 GLU A CA 1
ATOM 7151 C C . GLU A 1 907 ? 10.478 49.965 33.493 1.00 67.62 907 GLU A C 1
ATOM 7153 O O . GLU A 1 907 ? 10.088 50.074 32.331 1.00 67.62 907 GLU A O 1
ATOM 7158 N N . GLU A 1 908 ? 10.636 48.764 34.066 1.00 74.12 908 GLU A N 1
ATOM 7159 C CA . GLU A 1 908 ? 10.339 47.484 33.401 1.00 74.12 908 GLU A CA 1
ATOM 7160 C C . GLU A 1 908 ? 9.033 46.897 33.973 1.00 74.12 908 GLU A C 1
ATOM 7162 O O . GLU A 1 908 ? 8.934 46.600 35.165 1.00 74.12 908 GLU A O 1
ATOM 7167 N N . GLU A 1 909 ? 7.998 46.733 33.141 1.00 80.81 909 GLU A N 1
ATOM 7168 C CA . GLU A 1 909 ? 6.773 46.025 33.544 1.00 80.81 909 GLU A CA 1
ATOM 7169 C C . GLU A 1 909 ? 7.030 44.511 33.575 1.00 80.81 909 GLU A C 1
ATOM 7171 O O . GLU A 1 909 ? 7.541 43.940 32.613 1.00 80.81 909 GLU A O 1
ATOM 7176 N N . ARG A 1 910 ? 6.640 43.832 34.658 1.00 81.88 910 ARG A N 1
ATOM 7177 C CA . ARG A 1 910 ? 6.738 42.372 34.786 1.00 81.88 910 ARG A CA 1
ATOM 7178 C C . ARG A 1 910 ? 5.391 41.747 35.138 1.00 81.88 910 ARG A C 1
ATOM 7180 O O . ARG A 1 910 ? 4.690 42.270 36.004 1.00 81.88 910 ARG A O 1
ATOM 7187 N N . PRO A 1 911 ? 5.009 40.630 34.501 1.00 86.75 911 PRO A N 1
ATOM 7188 C CA . PRO A 1 911 ? 3.822 39.880 34.885 1.00 86.75 911 PRO A CA 1
ATOM 7189 C C . PRO A 1 911 ? 4.059 39.209 36.245 1.00 86.75 911 PRO A C 1
ATOM 7191 O O . PRO A 1 911 ? 5.128 38.653 36.473 1.00 86.75 911 PRO A O 1
ATOM 7194 N N . ILE A 1 912 ? 3.064 39.255 37.131 1.00 89.50 912 ILE A N 1
ATOM 7195 C CA . ILE A 1 912 ? 3.085 38.590 38.451 1.00 89.50 912 ILE A CA 1
ATOM 7196 C C . ILE A 1 912 ? 2.065 37.448 38.548 1.00 89.50 912 ILE A C 1
ATOM 7198 O O . ILE A 1 912 ? 2.146 36.611 39.438 1.00 89.50 912 ILE A O 1
ATOM 7202 N N . GLU A 1 913 ? 1.091 37.409 37.636 1.00 90.69 913 GLU A N 1
ATOM 7203 C CA . GLU A 1 913 ? 0.064 36.368 37.584 1.00 90.69 913 GLU A CA 1
ATOM 7204 C C . GLU A 1 913 ? -0.317 36.116 36.120 1.00 90.69 913 GLU A C 1
ATOM 7206 O O . GLU A 1 913 ? -0.570 37.066 35.372 1.00 90.69 913 GLU A O 1
ATOM 7211 N N . ALA A 1 914 ? -0.394 34.851 35.707 1.00 90.69 914 ALA A N 1
ATOM 7212 C CA . ALA A 1 914 ? -0.861 34.439 34.385 1.00 90.69 914 ALA A CA 1
ATOM 7213 C C . ALA A 1 914 ? -1.800 33.225 34.465 1.00 90.69 914 ALA A C 1
ATOM 7215 O O . ALA A 1 914 ? -1.664 32.360 35.321 1.00 90.69 914 ALA A O 1
ATOM 7216 N N . LEU A 1 915 ? -2.757 33.122 33.545 1.00 92.69 915 LEU A N 1
ATOM 7217 C CA . LEU A 1 915 ? -3.588 31.942 33.347 1.00 92.69 915 LEU A CA 1
ATOM 7218 C C . LEU A 1 915 ? -2.944 31.031 32.299 1.00 92.69 915 LEU A C 1
ATOM 7220 O O . LEU A 1 915 ? -2.934 31.355 31.108 1.00 92.69 915 LEU A O 1
ATOM 7224 N N . MET A 1 916 ? -2.471 29.866 32.728 1.00 92.44 916 MET A N 1
ATOM 7225 C CA . MET A 1 916 ? -2.056 28.787 31.844 1.00 92.44 916 MET A CA 1
ATOM 7226 C C . MET A 1 916 ? -3.264 27.957 31.406 1.00 92.44 916 MET A C 1
ATOM 7228 O O . MET A 1 916 ? -4.024 27.438 32.224 1.00 92.44 916 MET A O 1
ATOM 7232 N N . VAL A 1 917 ? -3.429 27.805 30.095 1.00 90.06 917 VAL A N 1
ATOM 7233 C CA . VAL A 1 917 ? -4.451 26.967 29.465 1.00 90.06 917 VAL A CA 1
ATOM 7234 C C . VAL A 1 917 ? -3.759 25.910 28.614 1.00 90.06 917 VAL A C 1
ATOM 7236 O O . VAL A 1 917 ? -3.314 26.201 27.504 1.00 90.06 917 VAL A O 1
ATOM 7239 N N . LEU A 1 918 ? -3.693 24.683 29.124 1.00 87.44 918 LEU A N 1
ATOM 7240 C CA . LEU A 1 918 ? -3.165 23.519 28.415 1.00 87.44 918 LEU A CA 1
ATOM 7241 C C . LEU A 1 918 ? -4.326 22.737 27.795 1.00 87.44 918 LEU A C 1
ATOM 7243 O O . LEU A 1 918 ? -5.209 22.262 28.506 1.00 87.44 918 LEU A O 1
ATOM 7247 N N . LYS A 1 919 ? -4.342 22.612 26.467 1.00 84.94 919 LYS A N 1
ATOM 7248 C CA . LYS A 1 919 ? -5.303 21.785 25.720 1.00 84.94 919 LYS A CA 1
ATOM 7249 C C . LYS A 1 919 ? -4.599 20.535 25.191 1.00 84.94 919 LYS A C 1
ATOM 7251 O O . LYS A 1 919 ? -3.529 20.669 24.597 1.00 84.94 919 LYS A O 1
ATOM 7256 N N . TYR A 1 920 ? -5.210 19.369 25.390 1.00 81.75 920 TYR A N 1
ATOM 7257 C CA . TYR A 1 920 ? -4.699 18.058 24.970 1.00 81.75 920 TYR A CA 1
ATOM 7258 C C . TYR A 1 920 ? -5.852 17.115 24.578 1.00 81.75 920 TYR A C 1
ATOM 7260 O O . TYR A 1 920 ? -7.025 17.463 24.735 1.00 81.75 920 TYR A O 1
ATOM 7268 N N . GLY A 1 921 ? -5.535 15.939 24.033 1.00 75.94 921 GLY A N 1
ATOM 7269 C CA . GLY A 1 921 ? -6.532 15.009 23.490 1.00 75.94 921 GLY A CA 1
ATOM 7270 C C . GLY A 1 921 ? -7.134 15.479 22.160 1.00 75.94 921 GLY A C 1
ATOM 7271 O O . GLY A 1 921 ? -6.630 16.402 21.516 1.00 75.94 921 GLY A O 1
ATOM 7272 N N . GLY A 1 922 ? -8.220 14.843 21.716 1.00 75.19 922 GLY A N 1
ATOM 7273 C CA . GLY A 1 922 ? -8.776 15.082 20.381 1.00 75.19 922 GLY A CA 1
ATOM 7274 C C . GLY A 1 922 ? -7.932 14.477 19.259 1.00 75.19 922 GLY A C 1
ATOM 7275 O O . GLY A 1 922 ? -8.004 14.970 18.135 1.00 75.19 922 GLY A O 1
ATOM 7276 N N . VAL A 1 923 ? -7.130 13.457 19.567 1.00 77.06 923 VAL A N 1
ATOM 7277 C CA . VAL A 1 923 ? -6.226 12.767 18.639 1.00 77.06 923 VAL A CA 1
ATOM 7278 C C . VAL A 1 923 ? -6.992 11.656 17.928 1.00 77.06 923 VAL A C 1
ATOM 7280 O O . VAL A 1 923 ? -7.766 10.947 18.562 1.00 77.06 923 VAL A O 1
ATOM 7283 N N . LEU A 1 924 ? -6.786 11.501 16.620 1.00 77.00 924 LEU A N 1
ATOM 7284 C CA . LEU A 1 924 ? -7.409 10.435 15.830 1.00 77.00 924 LEU A CA 1
ATOM 7285 C C . LEU A 1 924 ? -6.961 9.054 16.349 1.00 77.00 924 LEU A C 1
ATOM 7287 O O . LEU A 1 924 ? -5.760 8.768 16.360 1.00 77.00 924 LEU A O 1
ATOM 7291 N N . THR A 1 925 ? -7.909 8.212 16.770 1.00 78.62 925 THR A N 1
ATOM 7292 C CA . THR A 1 925 ? -7.616 6.869 17.305 1.00 78.62 925 THR A CA 1
ATOM 7293 C C . THR A 1 925 ? -7.235 5.899 16.185 1.00 78.62 925 THR A C 1
ATOM 7295 O O . THR A 1 925 ? -7.390 6.189 14.994 1.00 78.62 925 THR A O 1
ATOM 7298 N N . HIS A 1 926 ? -6.746 4.709 16.545 1.00 78.00 926 HIS A N 1
ATOM 7299 C CA . HIS A 1 926 ? -6.544 3.628 15.579 1.00 78.00 926 HIS A CA 1
ATOM 7300 C C . HIS A 1 926 ? -7.859 3.236 14.871 1.00 78.00 926 HIS A C 1
ATOM 7302 O O . HIS A 1 926 ? -7.851 3.054 13.653 1.00 78.00 926 HIS A O 1
ATOM 7308 N N . ALA A 1 927 ? -8.988 3.206 15.592 1.00 81.38 927 ALA A N 1
ATOM 7309 C CA . ALA A 1 927 ? -10.311 2.978 15.011 1.00 81.38 927 ALA A CA 1
ATOM 7310 C C . ALA A 1 927 ? -10.728 4.119 14.071 1.00 81.38 927 ALA A C 1
ATOM 7312 O O . ALA A 1 927 ? -11.188 3.853 12.965 1.00 81.38 927 ALA A O 1
ATOM 7313 N N . GLY A 1 928 ? -10.497 5.380 14.450 1.00 83.38 928 GLY A N 1
ATOM 7314 C CA . GLY A 1 928 ? -10.812 6.540 13.613 1.00 83.38 928 GLY A CA 1
ATOM 7315 C C . GLY A 1 928 ? -10.019 6.583 12.309 1.00 83.38 928 GLY A C 1
ATOM 7316 O O . GLY A 1 928 ? -10.569 6.934 11.265 1.00 83.38 928 GLY A O 1
ATOM 7317 N N . ARG A 1 929 ? -8.746 6.159 12.337 1.00 82.12 929 ARG A N 1
ATOM 7318 C CA . ARG A 1 929 ? -7.945 5.950 11.118 1.00 82.12 929 ARG A CA 1
ATOM 7319 C C . ARG A 1 929 ? -8.577 4.892 10.216 1.00 82.12 929 ARG A C 1
ATOM 7321 O O . ARG A 1 929 ? -8.765 5.150 9.032 1.00 82.12 929 ARG A O 1
ATOM 7328 N N . LYS A 1 930 ? -8.935 3.736 10.783 1.00 83.44 930 LYS A N 1
ATOM 7329 C CA . LYS A 1 930 ? -9.546 2.627 10.039 1.00 83.44 930 LYS A CA 1
ATOM 7330 C C . LYS A 1 930 ? -10.893 3.023 9.428 1.00 83.44 930 LYS A C 1
ATOM 7332 O O . LYS A 1 930 ? -11.102 2.778 8.250 1.00 83.44 930 LYS A O 1
ATOM 7337 N N . GLN A 1 931 ? -11.750 3.708 10.188 1.00 87.75 931 GLN A N 1
ATOM 7338 C CA . GLN A 1 931 ? -13.038 4.234 9.719 1.00 87.75 931 GLN A CA 1
ATOM 7339 C C . GLN A 1 931 ? -12.869 5.162 8.514 1.00 87.75 931 GLN A C 1
ATOM 7341 O O . GLN A 1 931 ? -13.578 5.024 7.522 1.00 87.75 931 GLN A O 1
ATOM 7346 N N . ALA A 1 932 ? -11.923 6.102 8.588 1.00 88.75 932 ALA A N 1
ATOM 7347 C CA . ALA A 1 932 ? -11.658 7.022 7.490 1.00 88.75 932 ALA A CA 1
ATOM 7348 C C . ALA A 1 932 ? -11.117 6.284 6.251 1.00 88.75 932 ALA A C 1
ATOM 7350 O O . ALA A 1 932 ? -11.599 6.527 5.147 1.00 88.75 932 ALA A O 1
ATOM 7351 N N . GLU A 1 933 ? -10.179 5.344 6.424 1.00 84.50 933 GLU A N 1
ATOM 7352 C CA . GLU A 1 933 ? -9.661 4.506 5.330 1.00 84.50 933 GLU A CA 1
ATOM 7353 C C . GLU A 1 933 ? -10.759 3.627 4.695 1.00 84.50 933 GLU A C 1
ATOM 7355 O O . GLU A 1 933 ? -10.856 3.528 3.473 1.00 84.50 933 GLU A O 1
ATOM 7360 N N . GLU A 1 934 ? -11.613 2.997 5.501 1.00 85.50 934 GLU A N 1
ATOM 7361 C CA . GLU A 1 934 ? -12.741 2.186 5.028 1.00 85.50 934 GLU A CA 1
ATOM 7362 C C . GLU A 1 934 ? -13.777 3.031 4.287 1.00 85.50 934 GLU A C 1
ATOM 7364 O O . GLU A 1 934 ? -14.224 2.627 3.215 1.00 85.50 934 GLU A O 1
ATOM 7369 N N . LEU A 1 935 ? -14.102 4.224 4.795 1.00 86.88 935 LEU A N 1
ATOM 7370 C CA . LEU A 1 935 ? -14.988 5.166 4.112 1.00 86.88 935 LEU A CA 1
ATOM 7371 C C . LEU A 1 935 ? -14.402 5.606 2.765 1.00 86.88 935 LEU A C 1
ATOM 7373 O O . LEU A 1 935 ? -15.118 5.636 1.768 1.00 86.88 935 LEU A O 1
ATOM 7377 N N . GLY A 1 936 ? -13.096 5.884 2.710 1.00 82.12 936 GLY A N 1
ATOM 7378 C CA . GLY A 1 936 ? -12.391 6.171 1.460 1.00 82.12 936 GLY A CA 1
ATOM 7379 C C . GLY A 1 936 ? -12.522 5.025 0.461 1.00 82.12 936 GLY A C 1
ATOM 7380 O O . GLY A 1 936 ? -12.929 5.235 -0.681 1.00 82.12 936 GLY A O 1
ATOM 7381 N N . ARG A 1 937 ? -12.269 3.789 0.906 1.00 77.81 937 ARG A N 1
ATOM 7382 C CA . ARG A 1 937 ? -12.406 2.585 0.073 1.00 77.81 937 ARG A CA 1
ATOM 7383 C C . ARG A 1 937 ? -13.846 2.362 -0.391 1.00 77.81 937 ARG A C 1
ATOM 7385 O O . ARG A 1 937 ? -14.074 1.965 -1.529 1.00 77.81 937 ARG A O 1
ATOM 7392 N N . TYR A 1 938 ? -14.821 2.645 0.466 1.00 80.62 938 TYR A N 1
ATOM 7393 C CA . TYR A 1 938 ? -16.232 2.580 0.108 1.00 80.62 938 TYR A CA 1
ATOM 7394 C C . TYR A 1 938 ? -16.573 3.591 -0.993 1.00 80.62 938 TYR A C 1
ATOM 7396 O O . TYR A 1 938 ? -17.172 3.215 -1.997 1.00 80.62 938 TYR A O 1
ATOM 7404 N N . PHE A 1 939 ? -16.136 4.848 -0.860 1.00 76.88 939 PHE A N 1
ATOM 7405 C CA . PHE A 1 939 ? -16.304 5.868 -1.901 1.00 76.88 939 PHE A CA 1
ATOM 7406 C C . PHE A 1 939 ? -15.625 5.454 -3.208 1.00 76.88 939 PHE A C 1
ATOM 7408 O O . PHE A 1 939 ? -16.217 5.564 -4.282 1.00 76.88 939 PHE A O 1
ATOM 7415 N N . ARG A 1 940 ? -14.415 4.894 -3.123 1.00 72.38 940 ARG A N 1
ATOM 7416 C CA . ARG A 1 940 ? -13.709 4.352 -4.285 1.00 72.38 940 ARG A CA 1
ATOM 7417 C C . ARG A 1 940 ? -14.545 3.310 -5.024 1.00 72.38 940 ARG A C 1
ATOM 7419 O O . ARG A 1 940 ? -14.568 3.337 -6.245 1.00 72.38 940 ARG A O 1
ATOM 7426 N N . ASN A 1 941 ? -15.236 2.425 -4.317 1.00 66.69 941 ASN A N 1
ATOM 7427 C CA . ASN A 1 941 ? -15.939 1.307 -4.943 1.00 66.69 941 ASN A CA 1
ATOM 7428 C C . ASN A 1 941 ? -17.390 1.631 -5.338 1.00 66.69 941 ASN A C 1
ATOM 7430 O O . ASN A 1 941 ? -17.903 1.001 -6.255 1.00 66.69 941 ASN A O 1
ATOM 7434 N N . ASN A 1 942 ? -18.037 2.608 -4.687 1.00 67.38 942 ASN A N 1
ATOM 7435 C CA . ASN A 1 942 ? -19.501 2.760 -4.734 1.00 67.38 942 ASN A CA 1
ATOM 7436 C C . ASN A 1 942 ? -20.013 4.173 -5.083 1.00 67.38 942 ASN A C 1
ATOM 7438 O O . ASN A 1 942 ? -21.223 4.382 -5.106 1.00 67.38 942 ASN A O 1
ATOM 7442 N N . MET A 1 943 ? -19.145 5.164 -5.330 1.00 64.56 943 MET A N 1
ATOM 7443 C CA . MET A 1 943 ? -19.583 6.558 -5.548 1.00 64.56 943 MET A CA 1
ATOM 7444 C C . MET A 1 943 ? -20.369 6.784 -6.857 1.00 64.56 943 MET A C 1
ATOM 7446 O O . MET A 1 943 ? -21.147 7.732 -6.931 1.00 64.56 943 MET A O 1
ATOM 7450 N N . TYR A 1 944 ? -20.205 5.930 -7.874 1.00 57.47 944 TYR A N 1
ATOM 7451 C CA . TYR A 1 944 ? -20.869 6.070 -9.177 1.00 57.47 944 TYR A CA 1
ATOM 7452 C C . TYR A 1 944 ? -21.913 4.963 -9.399 1.00 57.47 944 TYR A C 1
ATOM 7454 O O . TYR A 1 944 ? -21.553 3.790 -9.308 1.00 57.47 944 TYR A O 1
ATOM 7462 N N . PRO A 1 945 ? -23.182 5.291 -9.717 1.00 44.75 945 PRO A N 1
ATOM 7463 C CA . PRO A 1 945 ? -24.193 4.286 -10.038 1.00 44.75 945 PRO A CA 1
ATOM 7464 C C . PRO A 1 945 ? -23.927 3.649 -11.418 1.00 44.75 945 PRO A C 1
ATOM 7466 O O . PRO A 1 945 ? -23.912 4.345 -12.430 1.00 44.75 945 PRO A O 1
ATOM 7469 N N . GLY A 1 946 ? -23.715 2.328 -11.459 1.00 48.00 946 GLY A N 1
ATOM 7470 C CA . GLY A 1 946 ? -23.551 1.519 -12.678 1.00 48.00 946 GLY A CA 1
ATOM 7471 C C . GLY A 1 946 ? -22.792 0.206 -12.424 1.00 48.00 946 GLY A C 1
ATOM 7472 O O . GLY A 1 946 ? -22.068 0.095 -11.438 1.00 48.00 946 GLY A O 1
ATOM 7473 N N . GLU A 1 947 ? -22.930 -0.790 -13.306 1.00 42.06 947 GLU A N 1
ATOM 7474 C CA . GLU A 1 947 ? -22.173 -2.052 -13.220 1.00 42.06 947 GLU A CA 1
ATOM 7475 C C . GLU A 1 947 ? -20.686 -1.795 -13.522 1.00 42.06 947 GLU A C 1
ATOM 7477 O O . GLU A 1 947 ? -20.325 -1.425 -14.642 1.00 42.06 947 GLU A O 1
ATOM 7482 N N . GLY A 1 948 ? -19.834 -1.883 -12.495 1.00 43.69 948 GLY A N 1
ATOM 7483 C CA . GLY A 1 948 ? -18.382 -1.681 -12.570 1.00 43.69 948 GLY A CA 1
ATOM 7484 C C . GLY A 1 948 ? -17.836 -0.790 -11.445 1.00 43.69 948 GLY A C 1
ATOM 7485 O O . GLY A 1 948 ? -18.339 0.308 -11.240 1.00 43.69 948 GLY A O 1
ATOM 7486 N N . THR A 1 949 ? -16.803 -1.298 -10.761 1.00 43.62 949 THR A N 1
ATOM 7487 C CA . THR A 1 949 ? -15.929 -0.824 -9.648 1.00 43.62 949 THR A CA 1
ATOM 7488 C C . THR A 1 949 ? -15.824 0.679 -9.247 1.00 43.62 949 THR A C 1
ATOM 7490 O O . THR A 1 949 ? -14.766 1.141 -8.814 1.00 43.62 949 THR A O 1
ATOM 7493 N N . GLY A 1 950 ? -16.894 1.473 -9.305 1.00 52.88 950 GLY A N 1
ATOM 7494 C CA . GLY A 1 950 ? -16.950 2.840 -8.775 1.00 52.88 950 GLY A CA 1
ATOM 7495 C C . GLY A 1 950 ? -15.961 3.819 -9.426 1.00 52.88 950 GLY A C 1
ATOM 7496 O O . GLY A 1 950 ? -15.867 3.932 -10.646 1.00 52.88 950 GLY A O 1
ATOM 7497 N N . LEU A 1 951 ? -15.207 4.544 -8.597 1.00 51.69 951 LEU A N 1
ATOM 7498 C CA . LEU A 1 951 ? -14.179 5.542 -8.934 1.00 51.69 951 LEU A CA 1
ATOM 7499 C C . LEU A 1 951 ? -13.035 4.960 -9.793 1.00 51.69 951 LEU A C 1
ATOM 7501 O O . LEU A 1 951 ? -12.281 5.713 -10.402 1.00 51.69 951 LEU A O 1
ATOM 7505 N N . LEU A 1 952 ? -12.916 3.628 -9.900 1.00 47.88 952 LEU A N 1
ATOM 7506 C CA . LEU A 1 952 ? -11.992 2.952 -10.823 1.00 47.88 952 LEU A CA 1
ATOM 7507 C C . LEU A 1 952 ? -12.392 3.086 -12.306 1.00 47.88 952 LEU A C 1
ATOM 7509 O O . LEU A 1 952 ? -11.556 2.818 -13.170 1.00 47.88 952 LEU A O 1
ATOM 7513 N N . ARG A 1 953 ? -13.616 3.551 -12.609 1.00 48.66 953 ARG A N 1
ATOM 7514 C CA . ARG A 1 953 ? -14.026 3.977 -13.963 1.00 48.66 953 ARG A CA 1
ATOM 7515 C C . ARG A 1 953 ? -13.424 5.321 -14.375 1.00 48.66 953 ARG A C 1
ATOM 7517 O O . ARG A 1 953 ? -13.363 5.606 -15.568 1.00 48.66 953 ARG A O 1
ATOM 7524 N N . LEU A 1 954 ? -12.982 6.149 -13.425 1.00 47.34 954 LEU A N 1
ATOM 7525 C CA . LEU A 1 954 ? -12.318 7.404 -13.757 1.00 47.34 954 LEU A CA 1
ATOM 7526 C C . LEU A 1 954 ? -10.892 7.117 -14.244 1.00 47.34 954 LEU A C 1
ATOM 7528 O O . LEU A 1 954 ? -10.083 6.497 -13.549 1.00 47.34 954 LEU A O 1
ATOM 7532 N N . HIS A 1 955 ? -10.589 7.598 -15.450 1.00 43.75 955 HIS A N 1
ATOM 7533 C CA . HIS A 1 955 ? -9.241 7.625 -16.016 1.00 43.75 955 HIS A CA 1
ATOM 7534 C C . HIS A 1 955 ? -8.242 8.223 -15.002 1.00 43.75 955 HIS A C 1
ATOM 7536 O O . HIS A 1 955 ? -8.592 9.113 -14.223 1.00 43.75 955 HIS A O 1
ATOM 7542 N N . SER A 1 956 ? -6.988 7.754 -14.992 1.00 47.47 956 SER A N 1
ATOM 7543 C CA . SER A 1 956 ? -5.949 8.186 -14.034 1.00 47.47 956 SER A CA 1
ATOM 7544 C C . SER A 1 956 ? -5.725 9.701 -14.015 1.00 47.47 956 SER A C 1
ATOM 7546 O O . SER A 1 956 ? -5.322 10.227 -12.980 1.00 47.47 956 SER A O 1
ATOM 7548 N N . THR A 1 957 ? -6.063 10.406 -15.098 1.00 42.66 957 THR A N 1
ATOM 7549 C CA . THR A 1 957 ? -6.042 11.875 -15.181 1.00 42.66 957 THR A CA 1
ATOM 7550 C C . THR A 1 957 ? -6.957 12.557 -14.161 1.00 42.66 957 THR A C 1
ATOM 7552 O O . THR A 1 957 ? -6.552 13.570 -13.598 1.00 42.66 957 THR A O 1
ATOM 7555 N N . TYR A 1 958 ? -8.122 11.989 -13.822 1.00 48.91 958 TYR A N 1
ATOM 7556 C CA . TYR A 1 958 ? -9.046 12.586 -12.842 1.00 48.91 958 TYR A CA 1
ATOM 7557 C C . TYR A 1 958 ? -8.565 12.451 -11.394 1.00 48.91 958 TYR A C 1
ATOM 7559 O O . TYR A 1 958 ? -8.986 13.219 -10.530 1.00 48.91 958 TYR A O 1
ATOM 7567 N N . ARG A 1 959 ? -7.623 11.535 -11.108 1.00 53.28 959 ARG A N 1
ATOM 7568 C CA . ARG A 1 959 ? -6.949 11.498 -9.795 1.00 53.28 959 ARG A CA 1
ATOM 7569 C C . ARG A 1 959 ? -6.188 12.793 -9.531 1.00 53.28 959 ARG A C 1
ATOM 7571 O O . ARG A 1 959 ? -5.995 13.141 -8.375 1.00 53.28 959 ARG A O 1
ATOM 7578 N N . HIS A 1 960 ? -5.757 13.491 -10.581 1.00 49.34 960 HIS A N 1
ATOM 7579 C CA . HIS A 1 960 ? -5.016 14.744 -10.480 1.00 49.34 960 HIS A CA 1
ATOM 7580 C C . HIS A 1 960 ? -5.907 15.991 -10.375 1.00 49.34 960 HIS A C 1
ATOM 7582 O O . HIS A 1 960 ? -5.371 17.063 -10.109 1.00 49.34 960 HIS A O 1
ATOM 7588 N N . ASP A 1 961 ? -7.224 15.853 -10.553 1.00 55.44 961 ASP A N 1
ATOM 7589 C CA . ASP A 1 961 ? -8.206 16.930 -10.344 1.00 55.44 961 ASP A CA 1
ATOM 7590 C C . ASP A 1 961 ? -8.958 16.775 -9.009 1.00 55.44 961 ASP A C 1
ATOM 7592 O O . ASP A 1 961 ? -9.777 17.617 -8.637 1.00 55.44 961 ASP A O 1
ATOM 7596 N N . LEU A 1 962 ? -8.647 15.720 -8.244 1.00 66.06 962 LEU A N 1
ATOM 7597 C CA . LEU A 1 962 ? -9.134 15.536 -6.883 1.00 66.06 962 LEU A CA 1
ATOM 7598 C C . LEU A 1 962 ? -8.471 16.556 -5.949 1.00 66.06 962 LEU A C 1
ATOM 7600 O O . LEU A 1 962 ? -7.261 16.519 -5.724 1.00 66.06 962 LEU A O 1
ATOM 7604 N N . LYS A 1 963 ? -9.285 17.426 -5.350 1.00 68.44 963 LYS A N 1
ATOM 7605 C CA . LYS A 1 963 ? -8.855 18.373 -4.317 1.00 68.44 963 LYS A CA 1
ATOM 7606 C C . LYS A 1 963 ? -9.460 17.972 -2.979 1.00 68.44 963 LYS A C 1
ATOM 7608 O O . LYS A 1 963 ? -10.674 17.821 -2.871 1.00 68.44 963 LYS A O 1
ATOM 7613 N N . ILE A 1 964 ? -8.618 17.809 -1.962 1.00 74.62 964 ILE A N 1
ATOM 7614 C CA . ILE A 1 964 ? -9.058 17.511 -0.597 1.00 74.62 964 ILE A CA 1
ATOM 7615 C C . ILE A 1 964 ? -8.740 18.721 0.267 1.00 74.62 964 ILE A C 1
ATOM 7617 O O . ILE A 1 964 ? -7.576 19.027 0.517 1.00 74.62 964 ILE A O 1
ATOM 7621 N N . TYR A 1 965 ? -9.788 19.395 0.726 1.00 75.38 965 TYR A N 1
ATOM 7622 C CA . TYR A 1 965 ? -9.679 20.518 1.646 1.00 75.38 965 TYR A CA 1
ATOM 7623 C C . TYR A 1 965 ? -9.923 20.040 3.074 1.00 75.38 965 TYR A C 1
ATOM 7625 O O . TYR A 1 965 ? -10.821 19.239 3.336 1.00 75.38 965 TYR A O 1
ATOM 7633 N N . SER A 1 966 ? -9.108 20.525 4.003 1.00 75.06 966 SER A N 1
ATOM 7634 C CA . SER A 1 966 ? -9.277 20.298 5.434 1.00 75.06 966 SER A CA 1
ATOM 7635 C C . SER A 1 966 ? -9.098 21.606 6.186 1.00 75.06 966 SER A C 1
ATOM 7637 O O . SER A 1 966 ? -8.270 22.441 5.818 1.00 75.06 966 SER A O 1
ATOM 7639 N N . SER A 1 967 ? -9.788 21.726 7.319 1.00 70.56 967 SER A N 1
ATOM 7640 C CA . SER A 1 967 ? -9.503 22.778 8.288 1.00 70.56 967 SER A CA 1
ATOM 7641 C C . SER A 1 967 ? -8.078 22.679 8.852 1.00 70.56 967 SER A C 1
ATOM 7643 O O . SER A 1 967 ? -7.386 21.658 8.716 1.00 70.56 967 SER A O 1
ATOM 7645 N N . ASP A 1 968 ? -7.635 23.735 9.538 1.00 64.44 968 ASP A N 1
ATOM 7646 C CA . ASP A 1 968 ? -6.332 23.802 10.212 1.00 64.44 968 ASP A CA 1
ATOM 7647 C C . ASP A 1 968 ? -6.202 22.822 11.403 1.00 64.44 968 ASP A C 1
ATOM 7649 O O . ASP A 1 968 ? -5.115 22.633 11.962 1.00 64.44 968 ASP A O 1
ATOM 7653 N N . GLU A 1 969 ? -7.290 22.137 11.759 1.00 68.62 969 GLU A N 1
ATOM 7654 C CA . GLU A 1 969 ? -7.355 21.273 12.918 1.00 68.62 969 GLU A CA 1
ATOM 7655 C C . GLU A 1 969 ? -6.736 19.891 12.653 1.00 68.62 969 GLU A C 1
ATOM 7657 O O . GLU A 1 969 ? -7.220 19.099 11.842 1.00 68.62 969 GLU A O 1
ATOM 7662 N N . GLY A 1 970 ? -5.678 19.561 13.403 1.00 68.81 970 GLY A N 1
ATOM 7663 C CA . GLY A 1 970 ? -4.844 18.376 13.159 1.00 68.81 970 GLY A CA 1
ATOM 7664 C C . GLY A 1 970 ? -5.599 17.042 13.041 1.00 68.81 970 GLY A C 1
ATOM 7665 O O . GLY A 1 970 ? -5.221 16.193 12.242 1.00 68.81 970 GLY A O 1
ATOM 7666 N N . ARG A 1 971 ? -6.706 16.843 13.771 1.00 72.75 971 ARG A N 1
ATOM 7667 C CA . ARG A 1 971 ? -7.508 15.604 13.664 1.00 72.75 971 ARG A CA 1
ATOM 7668 C C . ARG A 1 971 ? -8.313 15.496 12.373 1.00 72.75 971 ARG A C 1
ATOM 7670 O O . ARG A 1 971 ? -8.526 14.391 11.878 1.00 72.75 971 ARG A O 1
ATOM 7677 N N . VAL A 1 972 ? -8.775 16.631 11.853 1.00 77.88 972 VAL A N 1
ATOM 7678 C CA . VAL A 1 972 ? -9.541 16.702 10.605 1.00 77.88 972 VAL A CA 1
ATOM 7679 C C . VAL A 1 972 ? -8.580 16.443 9.454 1.00 77.88 972 VAL A C 1
ATOM 7681 O O . VAL A 1 972 ? -8.840 15.574 8.633 1.00 77.88 972 VAL A O 1
ATOM 7684 N N . GLN A 1 973 ? -7.398 17.055 9.524 1.00 76.38 973 GLN A N 1
ATOM 7685 C CA . GLN A 1 973 ? -6.261 16.803 8.642 1.00 76.38 973 GLN A CA 1
ATOM 7686 C C . GLN A 1 973 ? -5.891 15.319 8.564 1.00 76.38 973 GLN A C 1
ATOM 7688 O O . GLN A 1 973 ? -5.854 14.740 7.480 1.00 76.38 973 GLN A O 1
ATOM 7693 N N . MET A 1 974 ? -5.664 14.671 9.708 1.00 76.75 974 MET A N 1
ATOM 7694 C CA . MET A 1 974 ? -5.313 13.248 9.728 1.00 76.75 974 MET A CA 1
ATOM 7695 C C . MET A 1 974 ? -6.455 12.347 9.243 1.00 76.75 974 MET A C 1
ATOM 7697 O O . MET A 1 974 ? -6.187 11.337 8.597 1.00 76.75 974 MET A O 1
ATOM 7701 N N . SER A 1 975 ? -7.715 12.708 9.519 1.00 84.94 975 SER A N 1
ATOM 7702 C CA . SER A 1 975 ? -8.881 11.978 8.997 1.00 84.94 975 SER A CA 1
ATOM 7703 C C . SER A 1 975 ? -8.980 12.113 7.480 1.00 84.94 975 SER A C 1
ATOM 7705 O O . SER A 1 975 ? -9.204 11.120 6.799 1.00 84.94 975 SER A O 1
ATOM 7707 N N . ALA A 1 976 ? -8.758 13.316 6.945 1.00 85.12 976 ALA A N 1
ATOM 7708 C CA . ALA A 1 976 ? -8.739 13.581 5.511 1.00 85.12 976 ALA A CA 1
ATOM 7709 C C . ALA A 1 976 ? -7.610 12.805 4.819 1.00 85.12 976 ALA A C 1
ATOM 7711 O O . ALA A 1 976 ? -7.836 12.199 3.777 1.00 85.12 976 ALA A O 1
ATOM 7712 N N . ALA A 1 977 ? -6.423 12.740 5.430 1.00 83.19 977 ALA A N 1
ATOM 7713 C CA . ALA A 1 977 ? -5.313 11.934 4.928 1.00 83.19 977 ALA A CA 1
ATOM 7714 C C . ALA A 1 977 ? -5.626 10.425 4.952 1.00 83.19 977 ALA A C 1
ATOM 7716 O O . ALA A 1 977 ? -5.330 9.722 3.989 1.00 83.19 977 ALA A O 1
ATOM 7717 N N . ALA A 1 978 ? -6.254 9.917 6.019 1.00 83.19 978 ALA A N 1
ATOM 7718 C CA . ALA A 1 978 ? -6.691 8.520 6.113 1.00 83.19 978 ALA A CA 1
ATOM 7719 C C . ALA A 1 978 ? -7.793 8.182 5.096 1.00 83.19 978 ALA A C 1
ATOM 7721 O O . ALA A 1 978 ? -7.739 7.148 4.434 1.00 83.19 978 ALA A O 1
ATOM 7722 N N . PHE A 1 979 ? -8.748 9.088 4.896 1.00 87.62 979 PHE A N 1
ATOM 7723 C CA . PHE A 1 979 ? -9.753 8.964 3.849 1.00 87.62 979 PHE A CA 1
ATOM 7724 C C . PHE A 1 979 ? -9.120 8.952 2.456 1.00 87.62 979 PHE A C 1
ATOM 7726 O O . PHE A 1 979 ? -9.397 8.045 1.676 1.00 87.62 979 PHE A O 1
ATOM 7733 N N . ALA A 1 980 ? -8.210 9.888 2.164 1.00 81.56 980 ALA A N 1
ATOM 7734 C CA . ALA A 1 980 ? -7.475 9.946 0.900 1.00 81.56 980 ALA A CA 1
ATOM 7735 C C . ALA A 1 980 ? -6.707 8.647 0.629 1.00 81.56 980 ALA A C 1
ATOM 7737 O O . ALA A 1 980 ? -6.723 8.134 -0.489 1.00 81.56 980 ALA A O 1
ATOM 7738 N N . LYS A 1 981 ? -6.084 8.089 1.674 1.00 79.38 981 LYS A N 1
ATOM 7739 C CA . LYS A 1 981 ? -5.395 6.802 1.622 1.00 79.38 981 LYS A CA 1
ATOM 7740 C C . LYS A 1 981 ? -6.325 5.678 1.167 1.00 79.38 981 LYS A C 1
ATOM 7742 O O . LYS A 1 981 ? -5.984 4.954 0.241 1.00 79.38 981 LYS A O 1
ATOM 7747 N N . GLY A 1 982 ? -7.506 5.555 1.772 1.00 76.12 982 GLY A N 1
ATOM 7748 C CA . GLY A 1 982 ? -8.497 4.550 1.379 1.00 76.12 982 GLY A CA 1
ATOM 7749 C C . GLY A 1 982 ? -9.117 4.793 0.001 1.00 76.12 982 GLY A C 1
ATOM 7750 O O . GLY A 1 982 ? -9.313 3.854 -0.769 1.00 76.12 982 GLY A O 1
ATOM 7751 N N . LEU A 1 983 ? -9.397 6.058 -0.322 1.00 78.38 983 LEU A N 1
ATOM 7752 C CA . LEU A 1 983 ? -10.015 6.486 -1.578 1.00 78.38 983 LEU A CA 1
ATOM 7753 C C . LEU A 1 983 ? -9.123 6.206 -2.788 1.00 78.38 983 LEU A C 1
ATOM 7755 O O . LEU A 1 983 ? -9.605 5.779 -3.836 1.00 78.38 983 LEU A O 1
ATOM 7759 N N . LEU A 1 984 ? -7.823 6.454 -2.643 1.00 71.88 984 LEU A N 1
ATOM 7760 C CA . LEU A 1 984 ? -6.849 6.332 -3.723 1.00 71.88 984 LEU A CA 1
ATOM 7761 C C . LEU A 1 984 ? -6.056 5.017 -3.684 1.00 71.88 984 LEU A C 1
ATOM 7763 O O . LEU A 1 984 ? -5.286 4.770 -4.609 1.00 71.88 984 LEU A O 1
ATOM 7767 N N . ASP A 1 985 ? -6.277 4.177 -2.668 1.00 67.31 985 ASP A N 1
ATOM 7768 C CA . ASP A 1 985 ? -5.561 2.913 -2.436 1.00 67.31 985 ASP A CA 1
ATOM 7769 C C . ASP A 1 985 ? -4.060 3.105 -2.175 1.00 67.31 985 ASP A C 1
ATOM 7771 O O . ASP A 1 985 ? -3.204 2.474 -2.793 1.00 67.31 985 ASP A O 1
ATOM 7775 N N . LEU A 1 986 ? -3.732 4.054 -1.295 1.00 61.94 986 LEU A N 1
ATOM 7776 C CA . LEU A 1 986 ? -2.349 4.429 -1.004 1.00 61.94 986 LEU A CA 1
ATOM 7777 C C . LEU A 1 986 ? -1.749 3.544 0.092 1.00 61.94 986 LEU A C 1
ATOM 7779 O O . LEU A 1 986 ? -2.368 3.280 1.125 1.00 61.94 986 LEU A O 1
ATOM 7783 N N . GLU A 1 987 ? -0.491 3.156 -0.093 1.00 53.53 987 GLU A N 1
ATOM 7784 C CA . GLU A 1 987 ? 0.295 2.456 0.922 1.00 53.53 987 GLU A CA 1
ATOM 7785 C C . GLU A 1 987 ? 1.112 3.441 1.784 1.00 53.53 987 GLU A C 1
ATOM 7787 O O . GLU A 1 987 ? 1.460 4.542 1.355 1.00 53.53 987 GLU A O 1
ATOM 7792 N N . GLY A 1 988 ? 1.440 3.042 3.020 1.00 57.91 988 GLY A N 1
ATOM 7793 C CA . GLY A 1 988 ? 2.330 3.793 3.917 1.00 57.91 988 GLY A CA 1
ATOM 7794 C C . GLY A 1 988 ? 1.650 4.623 5.024 1.00 57.91 988 GLY A C 1
ATOM 7795 O O . GLY A 1 988 ? 0.464 4.459 5.332 1.00 57.91 988 GLY A O 1
ATOM 7796 N N . GLN A 1 989 ? 2.450 5.462 5.702 1.00 56.88 989 GLN A N 1
ATOM 7797 C CA . GLN A 1 989 ? 2.013 6.324 6.812 1.00 56.88 989 GLN A CA 1
ATOM 7798 C C . GLN A 1 989 ? 1.158 7.512 6.332 1.00 56.88 989 GLN A C 1
ATOM 7800 O O . GLN A 1 989 ? 1.249 7.936 5.186 1.00 56.88 989 GLN A O 1
ATOM 7805 N N . LEU A 1 990 ? 0.347 8.086 7.229 1.00 59.41 990 LEU A N 1
ATOM 7806 C CA . LEU A 1 990 ? -0.565 9.192 6.898 1.00 59.41 990 LEU A CA 1
ATOM 7807 C C . LEU A 1 990 ? 0.130 10.553 6.747 1.00 59.41 990 LEU A C 1
ATOM 7809 O O . LEU A 1 990 ? -0.366 11.403 6.016 1.00 59.41 990 LEU A O 1
ATOM 7813 N N . THR A 1 991 ? 1.263 10.782 7.416 1.00 55.03 991 THR A N 1
ATOM 7814 C CA . THR A 1 991 ? 1.946 12.090 7.422 1.00 55.03 991 THR A CA 1
ATOM 7815 C C . THR A 1 991 ? 2.359 12.563 6.021 1.00 55.03 991 THR A C 1
ATOM 7817 O O . THR A 1 991 ? 2.081 13.712 5.687 1.00 55.03 991 THR A O 1
ATOM 7820 N N . PRO A 1 992 ? 2.943 11.716 5.153 1.00 55.09 992 PRO A N 1
ATOM 7821 C CA . PRO A 1 992 ? 3.273 12.116 3.783 1.00 55.09 992 PRO A CA 1
ATOM 7822 C C . PRO A 1 992 ? 2.032 12.394 2.928 1.00 55.09 992 PRO A C 1
ATOM 7824 O O . PRO A 1 992 ? 2.037 13.313 2.112 1.00 55.09 992 PRO A O 1
ATOM 7827 N N . ILE A 1 993 ? 0.945 11.651 3.151 1.00 60.88 993 ILE A N 1
ATOM 7828 C CA . ILE A 1 993 ? -0.343 11.846 2.467 1.00 60.88 993 ILE A CA 1
ATOM 7829 C C . ILE A 1 993 ? -0.962 13.188 2.876 1.00 60.88 993 ILE A C 1
ATOM 7831 O O . ILE A 1 993 ? -1.416 13.950 2.028 1.00 60.88 993 ILE A O 1
ATOM 7835 N N . LEU A 1 994 ? -0.916 13.513 4.171 1.00 57.66 994 LEU A N 1
ATOM 7836 C CA . LEU A 1 994 ? -1.375 14.791 4.706 1.00 57.66 994 LEU A CA 1
ATOM 7837 C C . LEU A 1 994 ? -0.649 15.977 4.056 1.00 57.66 994 LEU A C 1
ATOM 7839 O O . LEU A 1 994 ? -1.284 16.964 3.709 1.00 57.66 994 LEU A O 1
ATOM 7843 N N . VAL A 1 995 ? 0.673 15.889 3.908 1.00 57.44 995 VAL A N 1
ATOM 7844 C CA . VAL A 1 995 ? 1.489 16.977 3.345 1.00 57.44 995 VAL A CA 1
ATOM 7845 C C . VAL A 1 995 ? 1.284 17.124 1.835 1.00 57.44 995 VAL A C 1
ATOM 7847 O O . VAL A 1 995 ? 1.366 18.233 1.316 1.00 57.44 995 VAL A O 1
ATOM 7850 N N . SER A 1 996 ? 1.018 16.025 1.127 1.00 58.50 996 SER A N 1
ATOM 7851 C CA . SER A 1 996 ? 0.983 16.011 -0.340 1.00 58.50 996 SER A CA 1
ATOM 7852 C C . SER A 1 996 ? -0.408 16.167 -0.954 1.00 58.50 996 SER A C 1
ATOM 7854 O O . SER A 1 996 ? -0.498 16.716 -2.051 1.00 58.50 996 SER A O 1
ATOM 7856 N N . LEU A 1 997 ? -1.470 15.689 -0.293 1.00 66.69 997 LEU A N 1
ATOM 7857 C CA . LEU A 1 997 ? -2.819 15.599 -0.878 1.00 66.69 997 LEU A CA 1
ATOM 7858 C C . LEU A 1 997 ? -3.870 16.471 -0.189 1.00 66.69 997 LEU A C 1
ATOM 7860 O O . LEU A 1 997 ? -4.922 16.717 -0.774 1.00 66.69 997 LEU A O 1
ATOM 7864 N N . VAL A 1 998 ? -3.622 16.915 1.045 1.00 71.75 998 VAL A N 1
ATOM 7865 C CA . VAL A 1 998 ? -4.609 17.654 1.840 1.00 71.75 998 VAL A CA 1
ATOM 7866 C C . VAL A 1 998 ? -4.218 19.127 1.905 1.00 71.75 998 VAL A C 1
ATOM 7868 O O . VAL A 1 998 ? -3.259 19.510 2.576 1.00 71.75 998 VAL A O 1
ATOM 7871 N N . SER A 1 999 ? -4.983 19.974 1.221 1.00 73.75 999 SER A N 1
ATOM 7872 C CA . SER A 1 999 ? -4.838 21.426 1.296 1.00 73.75 999 SER A CA 1
ATOM 7873 C C . SER A 1 999 ? -5.485 21.957 2.574 1.00 73.75 999 SER A C 1
ATOM 7875 O O . SER A 1 999 ? -6.625 21.619 2.899 1.00 73.75 999 SER A O 1
ATOM 7877 N N . LYS A 1 1000 ? -4.743 22.785 3.314 1.00 69.19 1000 LYS A N 1
ATOM 7878 C CA . LYS A 1 1000 ? -5.220 23.411 4.550 1.00 69.19 1000 LYS A CA 1
ATOM 7879 C C . LYS A 1 1000 ? -5.861 24.745 4.218 1.00 69.19 1000 LYS A C 1
ATOM 7881 O O . LYS A 1 1000 ? -5.215 25.579 3.591 1.00 69.19 1000 LYS A O 1
ATOM 7886 N N . ASP A 1 1001 ? -7.074 24.951 4.699 1.00 65.94 1001 ASP A N 1
ATOM 7887 C CA . ASP A 1 1001 ? -7.756 26.232 4.598 1.00 65.94 1001 ASP A CA 1
ATOM 7888 C C . ASP A 1 1001 ? -8.268 26.643 5.983 1.00 65.94 1001 ASP A C 1
ATOM 7890 O O . ASP A 1 1001 ? -9.132 25.987 6.574 1.00 65.94 1001 ASP A O 1
ATOM 7894 N N . SER A 1 1002 ? -7.679 27.706 6.538 1.00 55.78 1002 SER A N 1
ATOM 7895 C CA . SER A 1 1002 ? -8.062 28.244 7.847 1.00 55.78 1002 SER A CA 1
ATOM 7896 C C . SER A 1 1002 ? -9.471 28.838 7.838 1.00 55.78 1002 SER A C 1
ATOM 7898 O O . SER A 1 1002 ? -10.134 28.815 8.870 1.00 55.78 1002 SER A O 1
ATOM 7900 N N . SER A 1 1003 ? -9.966 29.276 6.674 1.00 56.06 1003 SER A N 1
ATOM 7901 C CA . SER A 1 1003 ? -11.292 29.890 6.547 1.00 56.06 1003 SER A CA 1
ATOM 7902 C C . SER A 1 1003 ? -12.451 28.902 6.752 1.00 56.06 1003 SER A C 1
ATOM 7904 O O . SER A 1 1003 ? -13.569 29.326 7.037 1.00 56.06 1003 SER A O 1
ATOM 7906 N N . MET A 1 1004 ? -12.198 27.582 6.710 1.00 57.12 1004 MET A N 1
ATOM 7907 C CA . MET A 1 1004 ? -13.222 26.541 6.915 1.00 57.12 1004 MET A CA 1
ATOM 7908 C C . MET A 1 1004 ? -13.792 26.463 8.349 1.00 57.12 1004 MET A C 1
ATOM 7910 O O . MET A 1 1004 ? -14.746 25.720 8.573 1.00 57.12 1004 MET A O 1
ATOM 7914 N N . LEU A 1 1005 ? -13.219 27.168 9.336 1.00 53.12 1005 LEU A N 1
ATOM 7915 C CA . LEU A 1 1005 ? -13.693 27.167 10.735 1.00 53.12 1005 LEU A CA 1
ATOM 7916 C C . LEU A 1 1005 ? -14.081 28.553 11.282 1.00 53.12 1005 LEU A C 1
ATOM 7918 O O . LEU A 1 1005 ? -14.675 28.620 12.360 1.00 53.12 1005 LEU A O 1
ATOM 7922 N N . ASP A 1 1006 ? -13.808 29.637 10.554 1.00 48.25 1006 ASP A N 1
ATOM 7923 C CA . ASP A 1 1006 ? -13.940 31.015 11.060 1.00 48.25 1006 ASP A CA 1
ATOM 7924 C C . ASP A 1 1006 ? -15.388 31.564 11.029 1.00 48.25 1006 ASP A C 1
ATOM 7926 O O . ASP A 1 1006 ? -15.653 32.667 11.499 1.00 48.25 1006 ASP A O 1
ATOM 7930 N N . GLY A 1 1007 ? -16.365 30.800 10.519 1.00 50.75 1007 GLY A N 1
ATOM 7931 C CA . GLY A 1 1007 ? -17.770 31.236 10.399 1.00 50.75 1007 GLY A CA 1
ATOM 7932 C C . GLY A 1 1007 ? -18.629 31.127 11.672 1.00 50.75 1007 GLY A C 1
ATOM 7933 O O . GLY A 1 1007 ? -19.738 31.661 11.705 1.00 50.75 1007 GLY A O 1
ATOM 7934 N N . LEU A 1 1008 ? -18.161 30.439 12.723 1.00 51.53 1008 LEU A N 1
ATOM 7935 C CA . LEU A 1 1008 ? -18.966 30.161 13.929 1.00 51.53 1008 LEU A CA 1
ATOM 7936 C C . LEU A 1 1008 ? -19.187 31.386 14.830 1.00 51.53 1008 LEU A C 1
ATOM 7938 O O . LEU A 1 1008 ? -20.213 31.463 15.509 1.00 51.53 1008 LEU A O 1
ATOM 7942 N N . ASP A 1 1009 ? -18.270 32.356 14.822 1.00 55.50 1009 ASP A N 1
ATOM 7943 C CA . ASP A 1 1009 ? -18.359 33.531 15.701 1.00 55.50 1009 ASP A CA 1
ATOM 7944 C C . ASP A 1 1009 ? -19.610 34.383 15.397 1.00 55.50 1009 ASP A C 1
ATOM 7946 O O . ASP A 1 1009 ? -20.223 34.940 16.313 1.00 55.50 1009 ASP A O 1
ATOM 7950 N N . ASN A 1 1010 ? -20.077 34.366 14.141 1.00 64.25 1010 ASN A N 1
ATOM 7951 C CA . ASN A 1 1010 ? -21.247 35.109 13.657 1.00 64.25 1010 ASN A CA 1
ATOM 7952 C C . ASN A 1 1010 ? -22.608 34.529 14.102 1.00 64.25 1010 ASN A C 1
ATOM 7954 O O . ASN A 1 1010 ? -23.634 35.202 13.953 1.00 64.25 1010 ASN A O 1
ATOM 7958 N N . ALA A 1 1011 ? -22.637 33.296 14.626 1.00 71.56 1011 ALA A N 1
ATOM 7959 C CA . ALA A 1 1011 ? -23.853 32.588 15.053 1.00 71.56 1011 ALA A CA 1
ATOM 7960 C C . ALA A 1 1011 ? -23.893 32.276 16.566 1.00 71.56 1011 ALA A C 1
ATOM 7962 O O . ALA A 1 1011 ? -24.833 31.641 17.048 1.00 71.56 1011 ALA A O 1
ATOM 7963 N N . SER A 1 1012 ? -22.884 32.724 17.320 1.00 76.88 1012 SER A N 1
ATOM 7964 C CA . SER A 1 1012 ? -22.709 32.421 18.748 1.00 76.88 1012 SER A CA 1
ATOM 7965 C C . SER A 1 1012 ? -23.894 32.850 19.624 1.00 76.88 1012 SER A C 1
ATOM 7967 O O . SER A 1 1012 ? -24.303 32.096 20.503 1.00 76.88 1012 SER A O 1
ATOM 7969 N N . VAL A 1 1013 ? -24.494 34.014 19.352 1.00 82.38 1013 VAL A N 1
ATOM 7970 C CA . VAL A 1 1013 ? -25.648 34.539 20.106 1.00 82.38 1013 VAL A CA 1
ATOM 7971 C C . VAL A 1 1013 ? -26.870 33.630 19.956 1.00 82.38 1013 VAL A C 1
ATOM 7973 O O . VAL A 1 1013 ? -27.436 33.194 20.956 1.00 82.38 1013 VAL A O 1
ATOM 7976 N N . GLU A 1 1014 ? -27.247 33.279 18.723 1.00 82.50 1014 GLU A N 1
ATOM 7977 C CA . GLU A 1 1014 ? -28.390 32.392 18.474 1.00 82.50 1014 GLU A CA 1
ATOM 7978 C C . GLU A 1 1014 ? -28.195 30.974 19.034 1.00 82.50 1014 GLU A C 1
ATOM 7980 O O . GLU A 1 1014 ? -29.163 30.337 19.453 1.00 82.50 1014 GLU A O 1
ATOM 7985 N N . MET A 1 1015 ? -26.957 30.473 19.056 1.00 82.19 1015 MET A N 1
ATOM 7986 C CA . MET A 1 1015 ? -26.641 29.177 19.661 1.00 82.19 1015 MET A CA 1
ATOM 7987 C C . MET A 1 1015 ? -26.785 29.202 21.187 1.00 82.19 1015 MET A C 1
ATOM 7989 O O . MET A 1 1015 ? -27.334 28.266 21.767 1.00 82.19 1015 MET A O 1
ATOM 7993 N N . GLU A 1 1016 ? -26.320 30.261 21.854 1.00 84.06 1016 GLU A N 1
ATOM 7994 C CA . GLU A 1 1016 ? -26.473 30.398 23.308 1.00 84.06 1016 GLU A CA 1
ATOM 7995 C C . GLU A 1 1016 ? -27.948 30.564 23.715 1.00 84.06 1016 GLU A C 1
ATOM 7997 O O . GLU A 1 1016 ? -28.380 29.960 24.698 1.00 84.06 1016 GLU A O 1
ATOM 8002 N N . GLU A 1 1017 ? -28.761 31.273 22.922 1.00 83.31 1017 GLU A N 1
ATOM 8003 C CA . GLU A 1 1017 ? -30.219 31.334 23.114 1.00 83.31 1017 GLU A CA 1
ATOM 8004 C C . GLU A 1 1017 ? -30.883 29.950 23.003 1.00 83.31 1017 GLU A C 1
ATOM 8006 O O . GLU A 1 1017 ? -31.725 29.591 23.833 1.00 83.31 1017 GLU A O 1
ATOM 8011 N N . ALA A 1 1018 ? -30.493 29.146 22.005 1.00 83.88 1018 ALA A N 1
ATOM 8012 C CA . ALA A 1 1018 ? -31.007 27.788 21.829 1.00 83.88 1018 ALA A CA 1
ATOM 8013 C C . ALA A 1 1018 ? -30.641 26.884 23.019 1.00 83.88 1018 ALA A C 1
ATOM 8015 O O . ALA A 1 1018 ? -31.511 26.197 23.558 1.00 83.88 1018 ALA A O 1
ATOM 8016 N N . LYS A 1 1019 ? -29.386 26.935 23.485 1.00 85.50 1019 LYS A N 1
ATOM 8017 C CA . LYS A 1 1019 ? -28.914 26.181 24.660 1.00 85.50 1019 LYS A CA 1
ATOM 8018 C C . LYS A 1 1019 ? -29.609 26.600 25.951 1.00 85.50 1019 LYS A C 1
ATOM 8020 O O . LYS A 1 1019 ? -29.964 25.737 26.751 1.00 85.50 1019 LYS A O 1
ATOM 8025 N N . ALA A 1 1020 ? -29.820 27.901 26.161 1.00 84.06 1020 ALA A N 1
ATOM 8026 C CA . ALA A 1 1020 ? -30.529 28.408 27.333 1.00 84.06 1020 ALA A CA 1
ATOM 8027 C C . ALA A 1 1020 ? -31.966 27.869 27.381 1.00 84.06 1020 ALA A C 1
ATOM 8029 O O . ALA A 1 1020 ? -32.393 27.323 28.398 1.00 84.06 1020 ALA A O 1
ATOM 8030 N N . ARG A 1 1021 ? -32.673 27.923 26.247 1.00 81.81 1021 ARG A N 1
ATOM 8031 C CA . ARG A 1 1021 ? -34.040 27.406 26.133 1.00 81.81 1021 ARG A CA 1
ATOM 8032 C C . ARG A 1 1021 ? -34.112 25.885 26.266 1.00 81.81 1021 ARG A C 1
ATOM 8034 O O . ARG A 1 1021 ? -35.029 25.362 26.889 1.00 81.81 1021 ARG A O 1
ATOM 8041 N N . LEU A 1 1022 ? -33.130 25.166 25.726 1.00 83.12 1022 LEU A N 1
ATOM 8042 C CA . LEU A 1 1022 ? -33.004 23.720 25.897 1.00 83.12 1022 LEU A CA 1
ATOM 8043 C C . LEU A 1 1022 ? -32.789 23.342 27.374 1.00 83.12 1022 LEU A C 1
ATOM 8045 O O . LEU A 1 1022 ? -33.383 22.379 27.856 1.00 83.12 1022 LEU A O 1
ATOM 8049 N N . ASN A 1 1023 ? -31.997 24.131 28.106 1.00 84.06 1023 ASN A N 1
ATOM 8050 C CA . ASN A 1 1023 ? -31.775 23.956 29.543 1.00 84.06 1023 ASN A CA 1
ATOM 8051 C C . ASN A 1 1023 ? -33.079 24.112 30.330 1.00 84.06 1023 ASN A C 1
ATOM 8053 O O . ASN A 1 1023 ? -33.413 23.242 31.132 1.00 84.06 1023 ASN A O 1
ATOM 8057 N N . GLU A 1 1024 ? -33.862 25.152 30.040 1.00 81.56 1024 GLU A N 1
ATOM 8058 C CA . GLU A 1 1024 ? -35.188 25.339 30.642 1.00 81.56 1024 GLU A CA 1
ATOM 8059 C C . GLU A 1 1024 ? -36.117 24.147 30.371 1.00 81.56 1024 GLU A C 1
ATOM 8061 O O . GLU A 1 1024 ? -36.767 23.654 31.290 1.00 81.56 1024 GLU A O 1
ATOM 8066 N N . ILE A 1 1025 ? -36.152 23.622 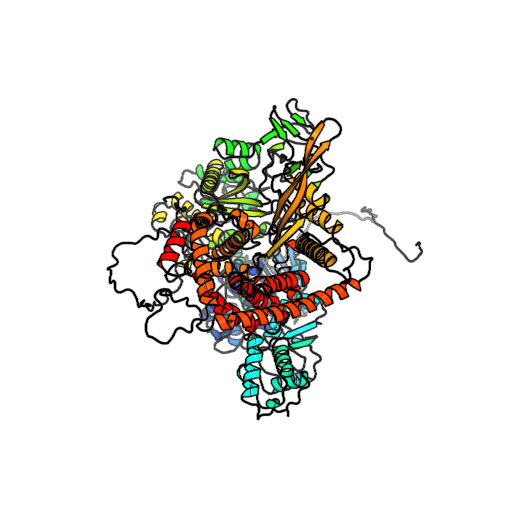29.143 1.00 78.94 1025 ILE A N 1
ATOM 8067 C CA . ILE A 1 1025 ? -37.023 22.490 28.781 1.00 78.94 1025 ILE A CA 1
ATOM 8068 C C . ILE A 1 1025 ? -36.650 21.218 29.557 1.00 78.94 1025 ILE A C 1
ATOM 8070 O O . ILE A 1 1025 ? -37.529 20.544 30.087 1.00 78.94 1025 ILE A O 1
ATOM 8074 N N . ILE A 1 1026 ? -35.358 20.895 29.655 1.00 81.38 1026 ILE A N 1
ATOM 8075 C CA . ILE A 1 1026 ? -34.891 19.668 30.321 1.00 81.38 1026 ILE A CA 1
ATOM 8076 C C . ILE A 1 1026 ? -35.063 19.756 31.846 1.00 81.38 1026 ILE A C 1
ATOM 8078 O O . ILE A 1 1026 ? -35.348 18.750 32.498 1.00 81.38 1026 ILE A O 1
ATOM 8082 N N . THR A 1 1027 ? -34.902 20.950 32.423 1.00 78.56 1027 THR A N 1
ATOM 8083 C CA . THR A 1 1027 ? -34.918 21.149 33.883 1.00 78.56 1027 THR A CA 1
ATOM 8084 C C . THR A 1 1027 ? -36.298 21.487 34.455 1.00 78.56 1027 THR A C 1
ATOM 8086 O O . THR A 1 1027 ? -36.525 21.240 35.637 1.00 78.56 1027 THR A O 1
ATOM 8089 N N . SER A 1 1028 ? -37.245 21.992 33.653 1.00 68.56 1028 SER A N 1
ATOM 8090 C CA . SER A 1 1028 ? -38.548 22.485 34.145 1.00 68.56 1028 SER A CA 1
ATOM 8091 C C . SER A 1 1028 ? -39.587 21.415 34.507 1.00 68.56 1028 SER A C 1
ATOM 8093 O O . SER A 1 1028 ? -40.633 21.760 35.048 1.00 68.56 1028 SER A O 1
ATOM 8095 N N . GLY A 1 1029 ? -39.334 20.121 34.277 1.00 56.03 1029 GLY A N 1
ATOM 8096 C CA . GLY A 1 1029 ? -40.158 19.030 34.827 1.00 56.03 1029 GLY A CA 1
ATOM 8097 C C . GLY A 1 1029 ? -41.654 19.059 34.463 1.00 56.03 1029 GLY A C 1
ATOM 8098 O O . GLY A 1 1029 ? -42.459 18.423 35.146 1.00 56.03 1029 GLY A O 1
ATOM 8099 N N . VAL A 1 1030 ? -42.059 19.785 33.413 1.00 47.78 1030 VAL A N 1
ATOM 8100 C CA . VAL A 1 1030 ? -43.467 19.855 33.009 1.00 47.78 1030 VAL A CA 1
ATOM 8101 C C . VAL A 1 1030 ? -43.870 18.509 32.412 1.00 47.78 1030 VAL A C 1
ATOM 8103 O O . VAL A 1 1030 ? -43.502 18.179 31.285 1.00 47.78 1030 VAL A O 1
ATOM 8106 N N . LYS A 1 1031 ? -44.666 17.736 33.162 1.00 44.84 1031 LYS A N 1
ATOM 8107 C CA . LYS A 1 1031 ? -45.463 16.636 32.610 1.00 44.84 1031 LYS A CA 1
ATOM 8108 C C . LYS A 1 1031 ? -46.321 17.226 31.496 1.00 44.84 1031 LYS A C 1
ATOM 8110 O O . LYS A 1 1031 ? -47.284 17.939 31.775 1.00 44.84 1031 LYS A O 1
ATOM 8115 N N . THR A 1 1032 ? -45.958 16.972 30.245 1.00 41.03 1032 THR A N 1
ATOM 8116 C CA . THR A 1 1032 ? -46.796 17.295 29.093 1.00 41.03 1032 THR A CA 1
ATOM 8117 C C . THR A 1 1032 ? -48.071 16.474 29.236 1.00 41.03 1032 THR A C 1
ATOM 8119 O O . THR A 1 1032 ? -48.104 15.271 28.993 1.00 41.03 1032 THR A O 1
ATOM 8122 N N . VAL A 1 1033 ? -49.108 17.126 29.758 1.00 35.47 1033 VAL A N 1
ATOM 8123 C CA . VAL A 1 1033 ? -50.455 16.581 29.880 1.00 35.47 1033 VAL A CA 1
ATOM 8124 C C . VAL A 1 1033 ? -50.889 16.120 28.493 1.00 35.47 1033 VAL A C 1
ATOM 8126 O O . VAL A 1 1033 ? -50.780 16.877 27.529 1.00 35.47 1033 VAL A O 1
ATOM 8129 N N . HIS A 1 1034 ? -51.353 14.872 28.413 1.00 41.81 1034 HIS A N 1
ATOM 8130 C CA . HIS A 1 1034 ? -51.994 14.284 27.243 1.00 41.81 1034 HIS A CA 1
ATOM 8131 C C . HIS A 1 1034 ? -52.902 15.294 26.534 1.00 41.81 1034 HIS A C 1
ATOM 8133 O O . HIS A 1 1034 ? -53.946 15.653 27.066 1.00 41.81 1034 HIS A O 1
ATOM 8139 N N . ASN A 1 1035 ? -52.515 15.708 25.327 1.00 31.33 1035 ASN A N 1
ATOM 8140 C CA . ASN A 1 1035 ? -53.425 16.121 24.265 1.00 31.33 1035 ASN A CA 1
ATOM 8141 C C . ASN A 1 1035 ? -52.699 16.015 22.918 1.00 31.33 1035 ASN A C 1
ATOM 8143 O O . ASN A 1 1035 ? -51.539 16.400 22.801 1.00 31.33 1035 ASN A O 1
ATOM 8147 N N . ASN A 1 1036 ? -53.395 15.463 21.921 1.00 34.94 1036 ASN A N 1
ATOM 8148 C CA . ASN A 1 1036 ? -52.966 15.239 20.534 1.00 34.94 1036 ASN A CA 1
ATOM 8149 C C . ASN A 1 1036 ? -52.651 16.548 19.779 1.00 34.94 1036 ASN A C 1
ATOM 8151 O O . ASN A 1 1036 ? -53.331 16.909 18.822 1.00 34.94 1036 ASN A O 1
ATOM 8155 N N . VAL A 1 1037 ? -51.607 17.263 20.184 1.00 34.56 1037 VAL A N 1
ATOM 8156 C CA . VAL A 1 1037 ? -51.032 18.368 19.418 1.00 34.56 1037 VAL A CA 1
ATOM 8157 C C . VAL A 1 1037 ? -49.541 18.092 19.328 1.00 34.56 1037 VAL A C 1
ATOM 8159 O O . VAL A 1 1037 ? -48.859 18.051 20.352 1.00 34.56 1037 VAL A O 1
ATOM 8162 N N . SER A 1 1038 ? -49.037 17.847 18.116 1.00 38.94 1038 SER A N 1
ATOM 8163 C CA . SER A 1 1038 ? -47.598 17.781 17.873 1.00 38.94 1038 SER A CA 1
ATOM 8164 C C . SER A 1 1038 ? -46.974 19.043 18.456 1.00 38.94 1038 SER A C 1
ATOM 8166 O O . SER A 1 1038 ? -47.334 20.149 18.054 1.00 38.94 1038 SER A O 1
ATOM 8168 N N . SER A 1 1039 ? -46.085 18.884 19.434 1.00 43.03 1039 SER A N 1
ATOM 8169 C CA . SER A 1 1039 ? -45.253 19.972 19.941 1.00 43.03 1039 SER A CA 1
ATOM 8170 C C . SER A 1 1039 ? -44.650 20.720 18.737 1.00 43.03 1039 SER A C 1
ATOM 8172 O O . SER A 1 1039 ? -43.808 20.127 18.064 1.00 43.03 1039 SER A O 1
ATOM 8174 N N . PRO A 1 1040 ? -45.047 21.976 18.427 1.00 44.50 1040 PRO A N 1
ATOM 8175 C CA . PRO A 1 1040 ? -44.710 22.672 17.166 1.00 44.50 1040 PRO A CA 1
ATOM 8176 C C . PRO A 1 1040 ? -43.221 23.013 16.983 1.00 44.50 1040 PRO A C 1
ATOM 8178 O O . PRO A 1 1040 ? -42.845 23.830 16.145 1.00 44.50 1040 PRO A O 1
ATOM 8181 N N . TRP A 1 1041 ? -42.370 22.473 17.848 1.00 52.16 1041 TRP A N 1
ATOM 8182 C CA . TRP A 1 1041 ? -40.968 22.814 18.004 1.00 52.16 1041 TRP A CA 1
ATOM 8183 C C . TRP A 1 1041 ? -40.036 21.619 17.759 1.00 52.16 1041 TRP A C 1
ATOM 8185 O O . TRP A 1 1041 ? -38.861 21.747 18.040 1.00 52.16 1041 TRP A O 1
ATOM 8195 N N . MET A 1 1042 ? -40.499 20.481 17.223 1.00 52.97 1042 MET A N 1
ATOM 8196 C CA . MET A 1 1042 ? -39.646 19.310 16.918 1.00 52.97 1042 MET A CA 1
ATOM 8197 C C . MET A 1 1042 ? -40.124 18.541 15.666 1.00 52.97 1042 MET A C 1
ATOM 8199 O O . MET A 1 1042 ? -40.303 17.327 15.704 1.00 52.97 1042 MET A O 1
ATOM 8203 N N . ASP A 1 1043 ? -40.354 19.236 14.547 1.00 49.97 1043 ASP A N 1
ATOM 8204 C CA . ASP A 1 1043 ? -40.860 18.622 13.299 1.00 49.97 1043 ASP A CA 1
ATOM 8205 C C . ASP A 1 1043 ? -39.828 17.750 12.543 1.00 49.97 1043 ASP A C 1
ATOM 8207 O O . ASP A 1 1043 ? -40.181 17.085 11.573 1.00 49.97 1043 ASP A O 1
ATOM 8211 N N . ASP A 1 1044 ? -38.557 17.725 12.962 1.00 54.88 1044 ASP A N 1
ATOM 8212 C CA . ASP A 1 1044 ? -37.474 16.974 12.301 1.00 54.88 1044 ASP A CA 1
ATOM 8213 C C . ASP A 1 1044 ? -37.078 15.659 13.008 1.00 54.88 1044 ASP A C 1
ATOM 8215 O O . ASP A 1 1044 ? -36.118 15.003 12.603 1.00 54.88 1044 ASP A O 1
ATOM 8219 N N . GLY A 1 1045 ? -37.832 15.240 14.033 1.00 49.88 1045 GLY A N 1
ATOM 8220 C CA . GLY A 1 1045 ? -37.740 13.901 14.633 1.00 49.88 1045 GLY A CA 1
ATOM 8221 C C . GLY A 1 1045 ? -36.704 13.707 15.752 1.00 49.88 1045 GLY A C 1
ATOM 8222 O O . GLY A 1 1045 ? -36.684 12.637 16.357 1.00 49.88 1045 GLY A O 1
ATOM 8223 N N . ALA A 1 1046 ? -35.886 14.710 16.094 1.00 58.59 1046 ALA A N 1
ATOM 8224 C CA . ALA A 1 1046 ? -34.918 14.627 17.199 1.00 58.59 1046 ALA A CA 1
ATOM 8225 C C . ALA A 1 1046 ? -35.495 15.195 18.512 1.00 58.59 1046 ALA A C 1
ATOM 8227 O O . ALA A 1 1046 ? -35.148 16.298 18.949 1.00 58.59 1046 ALA A O 1
ATOM 8228 N N . GLY A 1 1047 ? -36.431 14.456 19.114 1.00 65.38 1047 GLY A N 1
ATOM 8229 C CA . GLY A 1 1047 ? -37.099 14.856 20.353 1.00 65.38 1047 GLY A CA 1
ATOM 8230 C C . GLY A 1 1047 ? -36.314 14.536 21.627 1.00 65.38 1047 GLY A C 1
ATOM 8231 O O . GLY A 1 1047 ? -35.583 13.551 21.687 1.00 65.38 1047 GLY A O 1
ATOM 8232 N N . LEU A 1 1048 ? -36.491 15.349 22.675 1.00 73.44 1048 LEU A N 1
ATOM 8233 C CA . LEU A 1 1048 ? -36.028 14.995 24.023 1.00 73.44 1048 LEU A CA 1
ATOM 8234 C C . LEU A 1 1048 ? -36.904 13.875 24.609 1.00 73.44 1048 LEU A C 1
ATOM 8236 O O . LEU A 1 1048 ? -38.121 13.887 24.400 1.00 73.44 1048 LEU A O 1
ATOM 8240 N N . PRO A 1 1049 ? -36.333 12.935 25.384 1.00 78.88 1049 PRO A N 1
ATOM 8241 C CA . PRO A 1 1049 ? -37.118 11.897 26.035 1.00 78.88 1049 PRO A CA 1
ATOM 8242 C C . PRO A 1 1049 ? -38.064 12.505 27.081 1.00 78.88 1049 PRO A C 1
ATOM 8244 O O . PRO A 1 1049 ? -37.701 13.430 27.810 1.00 78.88 1049 PRO A O 1
ATOM 8247 N N . SER A 1 1050 ? -39.278 11.960 27.200 1.00 74.00 1050 SER A N 1
ATOM 8248 C CA . SER A 1 1050 ? -40.312 12.468 28.117 1.00 74.00 1050 SER A CA 1
ATOM 8249 C C . SER A 1 1050 ? -39.911 12.413 29.598 1.00 74.00 1050 SER A C 1
ATOM 8251 O O . SER A 1 1050 ? -40.494 13.115 30.417 1.00 74.00 1050 SER A O 1
ATOM 8253 N N . ASN A 1 1051 ? -38.910 11.599 29.942 1.00 81.19 1051 ASN A N 1
ATOM 8254 C CA . ASN A 1 1051 ? -38.330 11.456 31.277 1.00 81.19 1051 ASN A CA 1
ATOM 8255 C C . ASN A 1 1051 ? -36.936 12.110 31.413 1.00 81.19 1051 ASN A C 1
ATOM 8257 O O . ASN A 1 1051 ? -36.168 11.734 32.298 1.00 81.19 1051 ASN A O 1
ATOM 8261 N N . ALA A 1 1052 ? -36.577 13.081 30.560 1.00 82.12 1052 ALA A N 1
ATOM 8262 C CA . ALA A 1 1052 ? -35.254 13.723 30.571 1.00 82.12 1052 ALA A CA 1
ATOM 8263 C C . ALA A 1 1052 ? -34.838 14.279 31.951 1.00 82.12 1052 ALA A C 1
ATOM 8265 O O . ALA A 1 1052 ? -33.684 14.123 32.355 1.00 82.12 1052 ALA A O 1
ATOM 8266 N N . SER A 1 1053 ? -35.777 14.864 32.703 1.00 81.50 1053 SER A N 1
ATOM 8267 C CA . SER A 1 1053 ? -35.533 15.392 34.054 1.00 81.50 1053 SER A CA 1
ATOM 8268 C C . SER A 1 1053 ? -35.203 14.303 35.086 1.00 81.50 1053 SER A C 1
ATOM 8270 O O . SER A 1 1053 ? -34.464 14.563 36.031 1.00 81.50 1053 SER A O 1
ATOM 8272 N N . GLU A 1 1054 ? -35.691 13.073 34.896 1.00 85.75 1054 GLU A N 1
ATOM 8273 C CA . GLU A 1 1054 ? -35.399 11.914 35.754 1.00 85.75 1054 GLU A CA 1
ATOM 8274 C C . GLU A 1 1054 ? -34.072 11.237 35.371 1.00 85.75 1054 GLU A C 1
ATOM 8276 O O . GLU A 1 1054 ? -33.370 10.676 36.219 1.00 85.75 1054 GLU A O 1
ATOM 8281 N N . LEU A 1 1055 ? -33.693 11.318 34.092 1.00 88.81 1055 LEU A N 1
ATOM 8282 C CA . LEU A 1 1055 ? -32.434 10.779 33.578 1.00 88.81 1055 LEU A CA 1
ATOM 8283 C C . LEU A 1 1055 ? -31.215 11.598 34.034 1.00 88.81 1055 LEU A C 1
ATOM 8285 O O . LEU A 1 1055 ? -30.149 11.019 34.244 1.00 88.81 1055 LEU A O 1
ATOM 8289 N N . LEU A 1 1056 ? -31.362 12.911 34.248 1.00 88.69 1056 LEU A N 1
ATOM 8290 C CA . LEU A 1 1056 ? -30.284 13.796 34.709 1.00 88.69 1056 LEU A CA 1
ATOM 8291 C C . LEU A 1 1056 ? -29.675 13.371 36.069 1.00 88.69 1056 LEU A C 1
ATOM 8293 O O . LEU A 1 1056 ? -28.464 13.132 36.122 1.00 88.69 1056 LEU A O 1
ATOM 8297 N N . PRO A 1 1057 ? -30.454 13.195 37.161 1.00 90.00 1057 PRO A N 1
ATOM 8298 C CA . PRO A 1 1057 ? -29.931 12.677 38.428 1.00 90.00 1057 PRO A CA 1
ATOM 8299 C C . PRO A 1 1057 ? -29.298 11.288 38.296 1.00 90.00 1057 PRO A C 1
ATOM 8301 O O . PRO A 1 1057 ? -28.269 11.004 38.917 1.00 90.00 1057 PRO A O 1
ATOM 8304 N N . LYS A 1 1058 ? -29.892 10.418 37.465 1.00 91.62 1058 LYS A N 1
ATOM 8305 C CA . LYS A 1 1058 ? -29.364 9.074 37.204 1.00 91.62 1058 LYS A CA 1
ATOM 8306 C C . LYS A 1 1058 ? -27.988 9.138 36.536 1.00 91.62 1058 LYS A C 1
ATOM 8308 O O . LYS A 1 1058 ? -27.083 8.420 36.959 1.00 91.62 1058 LYS A O 1
ATOM 8313 N N . MET A 1 1059 ? -27.811 10.030 35.559 1.00 93.50 1059 MET A N 1
ATOM 8314 C CA . MET A 1 1059 ? -26.530 10.268 34.896 1.00 93.50 1059 MET A CA 1
ATOM 8315 C C . MET A 1 1059 ? -25.468 10.744 35.894 1.00 93.50 1059 MET A C 1
ATOM 8317 O O . MET A 1 1059 ? -24.382 10.180 35.923 1.00 93.50 1059 MET A O 1
ATOM 8321 N N . VAL A 1 1060 ? -25.787 11.694 36.782 1.00 92.62 1060 VAL A N 1
ATOM 8322 C CA . VAL A 1 1060 ? -24.847 12.162 37.824 1.00 92.62 1060 VAL A CA 1
ATOM 8323 C C . VAL A 1 1060 ? -24.416 11.022 38.748 1.00 92.62 1060 VAL A C 1
ATOM 8325 O O . VAL A 1 1060 ? -23.225 10.856 39.010 1.00 92.62 1060 VAL A O 1
ATOM 8328 N N . LYS A 1 1061 ? -25.365 10.205 39.224 1.00 93.69 1061 LYS A N 1
ATOM 8329 C CA . LYS A 1 1061 ? -25.070 9.060 40.101 1.00 93.69 1061 LYS A CA 1
ATOM 8330 C C . LYS A 1 1061 ? -24.134 8.053 39.429 1.00 93.69 1061 LYS A C 1
ATOM 8332 O O . LYS A 1 1061 ? -23.197 7.567 40.061 1.00 93.69 1061 LYS A O 1
ATOM 8337 N N . LEU A 1 1062 ? -24.388 7.737 38.162 1.00 94.25 1062 LEU A N 1
ATOM 8338 C CA . LEU A 1 1062 ? -23.579 6.795 37.395 1.00 94.25 1062 LEU A CA 1
ATOM 8339 C C . LEU A 1 1062 ? -22.191 7.370 37.067 1.00 94.25 1062 LEU A C 1
ATOM 8341 O O . LEU A 1 1062 ? -21.200 6.667 37.248 1.00 94.25 1062 LEU A O 1
ATOM 8345 N N . THR A 1 1063 ? -22.091 8.655 36.707 1.00 94.50 1063 THR A N 1
ATOM 8346 C CA . THR A 1 1063 ? -20.803 9.346 36.514 1.00 94.50 1063 THR A CA 1
ATOM 8347 C C . THR A 1 1063 ? -19.955 9.290 37.785 1.00 94.50 1063 THR A C 1
ATOM 8349 O O . THR A 1 1063 ? -18.791 8.913 37.712 1.00 94.50 1063 THR A O 1
ATOM 8352 N N . LYS A 1 1064 ? -20.542 9.547 38.966 1.00 93.69 1064 LYS A N 1
ATOM 8353 C CA . LYS A 1 1064 ? -19.859 9.397 40.268 1.00 93.69 1064 LYS A CA 1
ATOM 8354 C C . LYS A 1 1064 ? -19.339 7.976 40.501 1.00 93.69 1064 LYS A C 1
ATOM 8356 O O . LYS A 1 1064 ? -18.207 7.798 40.947 1.00 93.69 1064 LYS A O 1
ATOM 8361 N N . LYS A 1 1065 ? -20.147 6.957 40.173 1.00 93.56 1065 LYS A N 1
ATOM 8362 C CA . LYS A 1 1065 ? -19.752 5.542 40.298 1.00 93.56 1065 LYS A CA 1
ATOM 8363 C C . LYS A 1 1065 ? -18.540 5.217 39.416 1.00 93.56 1065 LYS A C 1
ATOM 8365 O O . LYS A 1 1065 ? -17.642 4.505 39.860 1.00 93.56 1065 LYS A O 1
ATOM 8370 N N . VAL A 1 1066 ? -18.508 5.722 38.182 1.00 94.25 1066 VAL A N 1
ATOM 8371 C CA . VAL A 1 1066 ? -17.375 5.526 37.264 1.00 94.25 1066 VAL A CA 1
ATOM 8372 C C . VAL A 1 1066 ? -16.138 6.280 37.760 1.00 94.25 1066 VAL A C 1
ATOM 8374 O O . VAL A 1 1066 ? -15.063 5.685 37.825 1.00 94.25 1066 VAL A O 1
ATOM 8377 N N . THR A 1 1067 ? -16.274 7.543 38.186 1.00 93.50 1067 THR A N 1
ATOM 8378 C CA . THR A 1 1067 ? -15.143 8.332 38.705 1.00 93.50 1067 THR A CA 1
ATOM 8379 C C . THR A 1 1067 ? -14.450 7.644 39.881 1.00 93.50 1067 THR A C 1
ATOM 8381 O O . THR A 1 1067 ? -13.219 7.605 39.919 1.00 93.50 1067 THR A O 1
ATOM 8384 N N . GLU A 1 1068 ? -15.207 7.079 40.826 1.00 91.31 1068 GLU A N 1
ATOM 8385 C CA . GLU A 1 1068 ? -14.628 6.421 42.003 1.00 91.31 1068 GLU A CA 1
ATOM 8386 C C . GLU A 1 1068 ? -13.847 5.151 41.638 1.00 91.31 1068 GLU A C 1
ATOM 8388 O O . GLU A 1 1068 ? -12.759 4.932 42.163 1.00 91.31 1068 GLU A O 1
ATOM 8393 N N . GLN A 1 1069 ? -14.334 4.354 40.683 1.00 92.19 1069 GLN A N 1
ATOM 8394 C CA . GLN A 1 1069 ? -13.601 3.179 40.193 1.00 92.19 1069 GLN A CA 1
ATOM 8395 C C . GLN A 1 1069 ? -12.271 3.575 39.541 1.00 92.19 1069 GLN A C 1
ATOM 8397 O O . GLN A 1 1069 ? -11.227 3.004 39.851 1.00 92.19 1069 GLN A O 1
ATOM 8402 N N . VAL A 1 1070 ? -12.278 4.609 38.692 1.00 89.56 1070 VAL A N 1
ATOM 8403 C CA . VAL A 1 1070 ? -11.052 5.113 38.053 1.00 89.56 1070 VAL A CA 1
ATOM 8404 C C . VAL A 1 1070 ? -10.090 5.715 39.089 1.00 89.56 1070 VAL A C 1
ATOM 8406 O O . VAL A 1 1070 ? -8.873 5.608 38.936 1.00 89.56 1070 VAL A O 1
ATOM 8409 N N . ARG A 1 1071 ? -10.609 6.304 40.177 1.00 88.50 1071 ARG A N 1
ATOM 8410 C CA . ARG A 1 1071 ? -9.796 6.805 41.297 1.00 88.50 1071 ARG A CA 1
ATOM 8411 C C . ARG A 1 1071 ? -8.987 5.697 41.967 1.00 88.50 1071 ARG A C 1
ATOM 8413 O O . ARG A 1 1071 ? -7.833 5.940 42.311 1.00 88.50 1071 ARG A O 1
ATOM 8420 N N . LEU A 1 1072 ? -9.587 4.523 42.173 1.00 85.69 1072 LEU A N 1
ATOM 8421 C CA . LEU A 1 1072 ? -8.915 3.368 42.778 1.00 85.69 1072 LEU A CA 1
ATOM 8422 C C . LEU A 1 1072 ? -7.788 2.864 41.869 1.00 85.69 1072 LEU A C 1
ATOM 8424 O O . LEU A 1 1072 ? -6.644 2.803 42.308 1.00 85.69 1072 LEU A O 1
ATOM 8428 N N . LEU A 1 1073 ? -8.068 2.692 40.573 1.00 83.75 1073 LEU A N 1
ATOM 8429 C CA . LEU A 1 1073 ? -7.062 2.302 39.572 1.00 83.75 1073 LEU A CA 1
ATOM 8430 C C . LEU A 1 1073 ? -5.879 3.285 39.482 1.00 83.75 1073 LEU A C 1
ATOM 8432 O O . LEU A 1 1073 ? -4.752 2.898 39.177 1.00 83.75 1073 LEU A O 1
ATOM 8436 N N . ALA A 1 1074 ? -6.121 4.575 39.731 1.00 79.50 1074 ALA A N 1
ATOM 8437 C CA . ALA A 1 1074 ? -5.069 5.588 39.755 1.00 79.50 1074 ALA A CA 1
ATOM 8438 C C . ALA A 1 1074 ? -4.214 5.558 41.037 1.00 79.50 1074 ALA A C 1
ATOM 8440 O O . ALA A 1 1074 ? -3.081 6.033 41.001 1.00 79.50 1074 ALA A O 1
ATOM 8441 N N . LYS A 1 1075 ? -4.731 5.037 42.159 1.00 72.31 1075 LYS A N 1
ATOM 8442 C CA . LYS A 1 1075 ? -3.992 4.932 43.428 1.00 72.31 1075 LYS A CA 1
ATOM 8443 C C . LYS A 1 1075 ? -3.075 3.714 43.466 1.00 72.31 1075 LYS A C 1
ATOM 8445 O O . LYS A 1 1075 ? -1.906 3.893 43.787 1.00 72.31 1075 LYS A O 1
ATOM 8450 N N . ASP A 1 1076 ? -3.572 2.546 43.063 1.00 60.00 1076 ASP A N 1
ATOM 8451 C CA . ASP A 1 1076 ? -2.813 1.285 43.097 1.00 60.00 1076 ASP A CA 1
ATOM 8452 C C . ASP A 1 1076 ? -1.499 1.392 42.304 1.00 60.00 1076 ASP A C 1
ATOM 8454 O O . ASP A 1 1076 ? -0.454 0.887 42.704 1.00 60.00 1076 ASP A O 1
ATOM 8458 N N . LYS A 1 1077 ? -1.520 2.154 41.204 1.00 59.25 1077 LYS A N 1
ATOM 8459 C CA . LYS A 1 1077 ? -0.351 2.367 40.349 1.00 59.25 1077 LYS A CA 1
ATOM 8460 C C . LYS A 1 1077 ? 0.671 3.363 40.909 1.00 59.25 1077 LYS A C 1
ATOM 8462 O O . LYS A 1 1077 ? 1.861 3.234 40.631 1.00 59.25 1077 LYS A O 1
ATOM 8467 N N . ASP A 1 1078 ? 0.221 4.367 41.663 1.00 54.53 1078 ASP A N 1
ATOM 8468 C CA . ASP A 1 1078 ? 1.120 5.291 42.369 1.00 54.53 1078 ASP A CA 1
ATOM 8469 C C . ASP A 1 1078 ? 1.804 4.581 43.557 1.00 54.53 1078 ASP A C 1
ATOM 8471 O O . ASP A 1 1078 ? 2.940 4.920 43.883 1.00 54.53 1078 ASP A O 1
ATOM 8475 N N . GLU A 1 1079 ? 1.147 3.587 44.169 1.00 52.19 1079 GLU A N 1
ATOM 8476 C CA . GLU A 1 1079 ? 1.719 2.726 45.219 1.00 52.19 1079 GLU A CA 1
ATOM 8477 C C . GLU A 1 1079 ? 2.740 1.725 44.639 1.00 52.19 1079 GLU A C 1
ATOM 8479 O O . GLU A 1 1079 ? 3.862 1.660 45.141 1.00 52.19 1079 GLU A O 1
ATOM 8484 N N . GLU A 1 1080 ? 2.445 1.071 43.506 1.00 49.44 1080 GLU A N 1
ATOM 8485 C CA . GLU A 1 1080 ? 3.417 0.240 42.762 1.00 49.44 1080 GLU A CA 1
ATOM 8486 C C . GLU A 1 1080 ? 4.666 1.029 42.315 1.00 49.44 1080 GLU A C 1
ATOM 8488 O O . GLU A 1 1080 ? 5.791 0.536 42.390 1.00 49.44 1080 GLU A O 1
ATOM 8493 N N . LEU A 1 1081 ? 4.495 2.276 41.854 1.00 47.66 1081 LEU A N 1
ATOM 8494 C CA . LEU A 1 1081 ? 5.606 3.144 41.437 1.00 47.66 1081 LEU A CA 1
ATOM 8495 C C . LEU A 1 1081 ? 6.418 3.699 42.618 1.00 47.66 1081 LEU A C 1
ATOM 8497 O O . LEU A 1 1081 ? 7.563 4.104 42.422 1.00 47.66 1081 LEU A O 1
ATOM 8501 N N . ALA A 1 1082 ? 5.844 3.735 43.823 1.00 45.50 1082 ALA A N 1
ATOM 8502 C CA . ALA A 1 1082 ? 6.539 4.143 45.040 1.00 45.50 1082 ALA A CA 1
ATOM 8503 C C . ALA A 1 1082 ? 7.401 3.012 45.639 1.00 45.50 1082 ALA A C 1
ATOM 8505 O O . ALA A 1 1082 ? 8.396 3.310 46.301 1.00 45.50 1082 ALA A O 1
ATOM 8506 N N . GLU A 1 1083 ? 7.068 1.740 45.383 1.00 41.72 1083 GLU A N 1
ATOM 8507 C CA . GLU A 1 1083 ? 7.858 0.573 45.818 1.00 41.72 1083 GLU A CA 1
ATOM 8508 C C . GLU A 1 1083 ? 9.083 0.290 44.928 1.00 41.72 1083 GLU A C 1
ATOM 8510 O O . GLU A 1 1083 ? 10.081 -0.261 45.400 1.00 41.72 1083 GLU A O 1
ATOM 8515 N N . ILE A 1 1084 ? 9.068 0.724 43.662 1.00 40.12 1084 ILE A N 1
ATOM 8516 C CA . ILE A 1 1084 ? 10.224 0.638 42.753 1.00 40.12 1084 ILE A CA 1
ATOM 8517 C C . ILE A 1 1084 ? 11.183 1.795 43.075 1.00 40.12 1084 ILE A C 1
ATOM 8519 O O . ILE A 1 1084 ? 11.208 2.845 42.432 1.00 40.12 1084 ILE A O 1
ATOM 8523 N N . GLY A 1 1085 ? 11.932 1.616 44.161 1.00 32.41 1085 GLY A N 1
ATOM 8524 C CA . GLY A 1 1085 ? 12.834 2.606 44.729 1.00 32.41 1085 GLY A CA 1
ATOM 8525 C C . GLY A 1 1085 ? 13.909 3.133 43.770 1.00 32.41 1085 GLY A C 1
ATOM 8526 O O . GLY A 1 1085 ? 14.409 2.454 42.878 1.00 32.41 1085 GLY A O 1
ATOM 8527 N N . SER A 1 1086 ? 14.284 4.383 44.036 1.00 36.97 1086 SER A N 1
ATOM 8528 C CA . SER A 1 1086 ? 15.435 5.130 43.530 1.00 36.97 1086 SER A CA 1
ATOM 8529 C C . SER A 1 1086 ? 16.662 4.268 43.189 1.00 36.97 1086 SER A C 1
ATOM 8531 O O . SER A 1 1086 ? 17.346 3.846 44.114 1.00 36.97 1086 SER A O 1
ATOM 8533 N N . TYR A 1 1087 ? 16.960 4.054 41.902 1.00 33.75 1087 TYR A N 1
ATOM 8534 C CA . TYR A 1 1087 ? 18.317 4.070 41.307 1.00 33.75 1087 TYR A CA 1
ATOM 8535 C C . TYR A 1 1087 ? 18.376 3.689 39.815 1.00 33.75 1087 TYR A C 1
ATOM 8537 O O . TYR A 1 1087 ? 19.472 3.672 39.262 1.00 33.75 1087 TYR A O 1
ATOM 8545 N N . ASP A 1 1088 ? 17.255 3.484 39.118 1.00 26.53 1088 ASP A N 1
ATOM 8546 C CA . ASP A 1 1088 ? 17.303 3.196 37.681 1.00 26.53 1088 ASP A CA 1
ATOM 8547 C C . ASP A 1 1088 ? 17.018 4.434 36.823 1.00 26.53 1088 ASP A C 1
ATOM 8549 O O . ASP A 1 1088 ? 15.910 4.971 36.754 1.00 26.53 1088 ASP A O 1
ATOM 8553 N N . VAL A 1 1089 ? 18.071 4.889 36.139 1.00 32.66 1089 VAL A N 1
ATOM 8554 C CA . VAL A 1 1089 ? 17.980 5.779 34.982 1.00 32.66 1089 VAL A CA 1
ATOM 8555 C C . VAL A 1 1089 ? 17.083 5.091 33.956 1.00 32.66 1089 VAL A C 1
ATOM 8557 O O . VAL A 1 1089 ? 17.465 4.079 33.370 1.00 32.66 1089 VAL A O 1
ATOM 8560 N N . ILE A 1 1090 ? 15.888 5.644 33.739 1.00 30.02 1090 ILE A N 1
ATOM 8561 C CA . ILE A 1 1090 ? 15.001 5.256 32.638 1.00 30.02 1090 ILE A CA 1
ATOM 8562 C C . ILE A 1 1090 ? 15.851 5.257 31.353 1.00 30.02 1090 ILE A C 1
ATOM 8564 O O . ILE A 1 1090 ? 16.411 6.308 31.019 1.00 30.02 1090 ILE A O 1
ATOM 8568 N N . PRO A 1 1091 ? 15.994 4.125 30.636 1.00 25.53 1091 PRO A N 1
ATOM 8569 C CA . PRO A 1 1091 ? 16.805 4.081 29.428 1.00 25.53 1091 PRO A CA 1
ATOM 8570 C C . PRO A 1 1091 ? 16.280 5.107 28.417 1.00 25.53 1091 PRO A C 1
ATOM 8572 O O . PRO A 1 1091 ? 15.059 5.276 28.314 1.00 25.53 1091 PRO A O 1
ATOM 8575 N N . PRO A 1 1092 ? 17.152 5.784 27.647 1.00 28.45 1092 PRO A N 1
ATOM 8576 C CA . PRO A 1 1092 ? 16.708 6.682 26.595 1.00 28.45 1092 PRO A CA 1
ATOM 8577 C C . PRO A 1 1092 ? 15.829 5.899 25.620 1.00 28.45 1092 PRO A C 1
ATOM 8579 O O . PRO A 1 1092 ? 16.249 4.922 25.000 1.00 28.45 1092 PRO A O 1
ATOM 8582 N N . TYR A 1 1093 ? 14.572 6.323 25.544 1.00 33.75 1093 TYR A N 1
ATOM 8583 C CA . TYR A 1 1093 ? 13.571 5.797 24.635 1.00 33.75 1093 TYR A CA 1
ATOM 8584 C C . TYR A 1 1093 ? 14.097 5.886 23.196 1.00 33.75 1093 TYR A C 1
ATOM 8586 O O . TYR A 1 1093 ? 14.394 6.973 22.698 1.00 33.75 1093 TYR A O 1
ATOM 8594 N N . ASP A 1 1094 ? 14.246 4.732 22.548 1.00 29.86 1094 ASP A N 1
ATOM 8595 C CA . ASP A 1 1094 ? 14.736 4.611 21.177 1.00 29.86 1094 ASP A CA 1
ATOM 8596 C C . ASP A 1 1094 ? 13.765 5.301 20.201 1.00 29.86 1094 ASP A C 1
ATOM 8598 O O . ASP A 1 1094 ? 12.691 4.782 19.869 1.00 29.86 1094 ASP A O 1
ATOM 8602 N N . GLN A 1 1095 ? 14.158 6.495 19.744 1.00 30.59 1095 GLN A N 1
ATOM 8603 C CA . GLN A 1 1095 ? 13.398 7.338 18.817 1.00 30.59 1095 GLN A CA 1
ATOM 8604 C C . GLN A 1 1095 ? 13.047 6.611 17.506 1.00 30.59 1095 GLN A C 1
ATOM 8606 O O . GLN A 1 1095 ? 12.013 6.915 16.905 1.00 30.59 1095 GLN A O 1
ATOM 8611 N N . ALA A 1 1096 ? 13.842 5.620 17.080 1.00 27.67 1096 ALA A N 1
ATOM 8612 C CA . ALA A 1 1096 ? 13.601 4.864 15.852 1.00 27.67 1096 ALA A CA 1
ATOM 8613 C C . ALA A 1 1096 ? 12.486 3.812 16.004 1.00 27.67 1096 ALA A C 1
ATOM 8615 O O . ALA A 1 1096 ? 11.836 3.445 15.023 1.00 27.67 1096 ALA A O 1
ATOM 8616 N N . LYS A 1 1097 ? 12.201 3.358 17.232 1.00 29.36 1097 LYS A N 1
ATOM 8617 C CA . LYS A 1 1097 ? 11.184 2.328 17.511 1.00 29.36 1097 LYS A CA 1
ATOM 8618 C C . LYS A 1 1097 ? 9.763 2.896 17.619 1.00 29.36 1097 LYS A C 1
ATOM 8620 O O . LYS A 1 1097 ? 8.793 2.190 17.341 1.00 29.36 1097 LYS A O 1
ATOM 8625 N N . ALA A 1 1098 ? 9.634 4.169 17.997 1.00 31.06 1098 ALA A N 1
ATOM 8626 C CA . ALA A 1 1098 ? 8.360 4.838 18.277 1.00 31.06 1098 ALA A CA 1
ATOM 8627 C C . ALA A 1 1098 ? 7.613 5.318 17.025 1.00 31.06 1098 ALA A C 1
ATOM 8629 O O . ALA A 1 1098 ? 6.387 5.269 16.970 1.00 31.06 1098 ALA A O 1
ATOM 8630 N N . LEU A 1 1099 ? 8.353 5.729 15.993 1.00 31.06 1099 LEU A N 1
ATOM 8631 C CA . LEU A 1 1099 ? 7.795 6.175 14.711 1.00 31.06 1099 LEU A CA 1
ATOM 8632 C C . LEU A 1 1099 ? 7.270 5.013 13.845 1.00 31.06 1099 LEU A C 1
ATOM 8634 O O . LEU A 1 1099 ? 6.610 5.253 12.835 1.00 31.06 1099 LEU A O 1
ATOM 8638 N N . GLY A 1 1100 ? 7.555 3.762 14.230 1.00 33.47 1100 GLY A N 1
ATOM 8639 C CA . GLY A 1 1100 ? 7.282 2.560 13.437 1.00 33.47 1100 GLY A CA 1
ATOM 8640 C C . GLY A 1 1100 ? 6.143 1.665 13.926 1.00 33.47 1100 GLY A C 1
ATOM 8641 O O . GLY A 1 1100 ? 5.831 0.691 13.247 1.00 33.47 1100 GLY A O 1
ATOM 8642 N N . LYS A 1 1101 ? 5.504 1.941 15.071 1.00 34.69 1101 LYS A N 1
ATOM 8643 C CA . LYS A 1 1101 ? 4.477 1.038 15.613 1.00 34.69 1101 LYS A CA 1
ATOM 8644 C C . LYS A 1 1101 ? 3.068 1.592 15.424 1.00 34.69 1101 LYS A C 1
ATOM 8646 O O . LYS A 1 1101 ? 2.571 2.369 16.230 1.00 34.69 1101 LYS A O 1
ATOM 8651 N N . THR A 1 1102 ? 2.366 1.094 14.410 1.00 39.44 1102 THR A N 1
ATOM 8652 C CA . THR A 1 1102 ? 0.904 1.234 14.263 1.00 39.44 1102 THR A CA 1
ATOM 8653 C C . THR A 1 1102 ? 0.112 0.590 15.415 1.00 39.44 1102 THR A C 1
ATOM 8655 O O . THR A 1 1102 ? -1.084 0.846 15.534 1.00 39.44 1102 THR A O 1
ATOM 8658 N N . ASN A 1 1103 ? 0.777 -0.197 16.275 1.00 47.22 1103 ASN A N 1
ATOM 8659 C CA . ASN A 1 1103 ? 0.168 -1.082 17.274 1.00 47.22 1103 ASN A CA 1
ATOM 8660 C C . ASN A 1 1103 ? 0.315 -0.601 18.733 1.00 47.22 1103 ASN A C 1
ATOM 8662 O O . ASN A 1 1103 ? -0.009 -1.358 19.640 1.00 47.22 1103 ASN A O 1
ATOM 8666 N N . ILE A 1 1104 ? 0.778 0.633 18.985 1.00 57.75 1104 ILE A N 1
ATOM 8667 C CA . ILE A 1 1104 ? 1.020 1.136 20.358 1.00 57.75 1104 ILE A CA 1
ATOM 8668 C C . ILE A 1 1104 ? -0.224 1.007 21.250 1.00 57.75 1104 ILE A C 1
ATOM 8670 O O . ILE A 1 1104 ? -0.110 0.577 22.393 1.00 57.75 1104 ILE A O 1
ATOM 8674 N N . ASP A 1 1105 ? -1.408 1.347 20.736 1.00 62.50 1105 ASP A N 1
ATOM 8675 C CA . ASP A 1 1105 ? -2.650 1.242 21.510 1.00 62.50 1105 ASP A CA 1
ATOM 8676 C C . ASP A 1 1105 ? -3.035 -0.221 21.794 1.00 62.50 1105 ASP A C 1
ATOM 8678 O O . ASP A 1 1105 ? -3.505 -0.520 22.886 1.00 62.50 1105 ASP A O 1
ATOM 8682 N N . VAL A 1 1106 ? -2.763 -1.147 20.865 1.00 63.41 1106 VAL A N 1
ATOM 8683 C CA . VAL A 1 1106 ? -3.039 -2.586 21.037 1.00 63.41 1106 VAL A CA 1
ATOM 8684 C C . VAL A 1 1106 ? -2.123 -3.189 22.104 1.00 63.41 1106 VAL A C 1
ATOM 8686 O O . VAL A 1 1106 ? -2.602 -3.875 23.003 1.00 63.41 1106 VAL A O 1
ATOM 8689 N N . ASP A 1 1107 ? -0.825 -2.871 22.054 1.00 62.72 1107 ASP A N 1
ATOM 8690 C CA . ASP A 1 1107 ? 0.164 -3.312 23.046 1.00 62.72 1107 ASP A CA 1
ATOM 8691 C C . ASP A 1 1107 ? -0.195 -2.786 24.456 1.00 62.72 1107 ASP A C 1
ATOM 8693 O O . ASP A 1 1107 ? -0.018 -3.483 25.454 1.00 62.72 1107 ASP A O 1
ATOM 8697 N N . ARG A 1 1108 ? -0.739 -1.562 24.555 1.00 67.06 1108 ARG A N 1
ATOM 8698 C CA . ARG A 1 1108 ? -1.179 -0.956 25.827 1.00 67.06 1108 ARG A CA 1
ATOM 8699 C C . ARG A 1 1108 ? -2.447 -1.586 26.386 1.00 67.06 1108 ARG A C 1
ATOM 8701 O O . ARG A 1 1108 ? -2.497 -1.836 27.588 1.00 67.06 1108 ARG A O 1
ATOM 8708 N N . ILE A 1 1109 ? -3.441 -1.842 25.536 1.00 69.56 1109 ILE A N 1
ATOM 8709 C CA . ILE A 1 1109 ? -4.673 -2.537 25.930 1.00 69.56 1109 ILE A CA 1
ATOM 8710 C C . ILE A 1 1109 ? -4.324 -3.942 26.438 1.00 69.56 1109 ILE A C 1
ATOM 8712 O O . ILE A 1 1109 ? -4.788 -4.338 27.505 1.00 69.56 1109 ILE A O 1
ATOM 8716 N N . ALA A 1 1110 ? -3.430 -4.655 25.742 1.00 66.06 1110 ALA A N 1
ATOM 8717 C CA . ALA A 1 1110 ? -2.922 -5.955 26.184 1.00 66.06 1110 ALA A CA 1
ATOM 8718 C C . ALA A 1 1110 ? -2.185 -5.885 27.536 1.00 66.06 1110 ALA A C 1
ATOM 8720 O O . ALA A 1 1110 ? -2.244 -6.828 28.319 1.00 66.06 1110 ALA A O 1
ATOM 8721 N N . ALA A 1 1111 ? -1.535 -4.757 27.834 1.00 67.62 1111 ALA A N 1
ATOM 8722 C CA . ALA A 1 1111 ? -0.878 -4.490 29.113 1.00 67.62 1111 ALA A CA 1
ATOM 8723 C C . ALA A 1 1111 ? -1.821 -3.948 30.210 1.00 67.62 1111 ALA A C 1
ATOM 8725 O O . ALA A 1 1111 ? -1.343 -3.497 31.249 1.00 67.62 1111 ALA A O 1
ATOM 8726 N N . GLY A 1 1112 ? -3.143 -3.936 29.992 1.00 72.31 1112 GLY A N 1
ATOM 8727 C CA . GLY A 1 1112 ? -4.113 -3.457 30.983 1.00 72.31 1112 GLY A CA 1
ATOM 8728 C C . GLY A 1 1112 ? -4.146 -1.933 31.163 1.00 72.31 1112 GLY A C 1
ATOM 8729 O O . GLY A 1 1112 ? -4.700 -1.436 32.139 1.00 72.31 1112 GLY A O 1
ATOM 8730 N N . LEU A 1 1113 ? -3.546 -1.166 30.248 1.00 78.69 1113 LEU A N 1
ATOM 8731 C CA . LEU A 1 1113 ? -3.454 0.295 30.333 1.00 78.69 1113 LEU A CA 1
ATOM 8732 C C . LEU A 1 1113 ? -4.543 0.990 29.505 1.00 78.69 1113 LEU A C 1
ATOM 8734 O O . LEU A 1 1113 ? -4.999 0.417 28.513 1.00 78.69 1113 LEU A O 1
ATOM 8738 N N . PRO A 1 1114 ? -4.927 2.239 29.838 1.00 78.88 1114 PRO A N 1
ATOM 8739 C CA . PRO A 1 1114 ? -5.856 2.994 29.005 1.00 78.88 1114 PRO A CA 1
ATOM 8740 C C . PRO A 1 1114 ? -5.291 3.276 27.598 1.00 78.88 1114 PRO A C 1
ATOM 8742 O O . PRO A 1 1114 ? -4.088 3.528 27.407 1.00 78.88 1114 PRO A O 1
ATOM 8745 N N . CYS A 1 1115 ? -6.185 3.230 26.610 1.00 76.31 1115 CYS A N 1
ATOM 8746 C CA . CYS A 1 1115 ? -5.931 3.498 25.196 1.00 76.31 1115 CYS A CA 1
ATOM 8747 C C . CYS A 1 1115 ? -5.668 4.994 24.931 1.00 76.31 1115 CYS A C 1
ATOM 8749 O O . CYS A 1 1115 ? -6.135 5.865 25.669 1.00 76.31 1115 CYS A O 1
ATOM 8751 N N . GLY A 1 1116 ? -4.944 5.317 23.850 1.00 67.81 1116 GLY A N 1
ATOM 8752 C CA . GLY A 1 1116 ? -4.742 6.694 23.392 1.00 67.81 1116 GLY A CA 1
ATOM 8753 C C . GLY A 1 1116 ? -3.625 7.434 24.124 1.00 67.81 1116 GLY A C 1
ATOM 8754 O O . GLY A 1 1116 ? -3.653 8.657 24.192 1.00 67.81 1116 GLY A O 1
ATOM 8755 N N . SER A 1 1117 ? -2.654 6.691 24.668 1.00 66.25 1117 SER A N 1
ATOM 8756 C CA . SER A 1 1117 ? -1.579 7.172 25.558 1.00 66.25 1117 SER A CA 1
ATOM 8757 C C . SER A 1 1117 ? -2.028 7.736 26.919 1.00 66.25 1117 SER A C 1
ATOM 8759 O O . SER A 1 1117 ? -1.161 8.003 27.754 1.00 66.25 1117 SER A O 1
ATOM 8761 N N . GLU A 1 1118 ? -3.337 7.785 27.206 1.00 76.56 1118 GLU A N 1
ATOM 8762 C CA . GLU A 1 1118 ? -3.888 8.239 28.491 1.00 76.56 1118 GLU A CA 1
ATOM 8763 C C . GLU A 1 1118 ? -3.392 7.334 29.643 1.00 76.56 1118 GLU A C 1
ATOM 8765 O O . GLU A 1 1118 ? -3.334 6.106 29.530 1.00 76.56 1118 GLU A O 1
ATOM 8770 N N . GLY A 1 1119 ? -2.970 7.936 30.758 1.00 78.38 1119 GLY A N 1
ATOM 8771 C CA . GLY A 1 1119 ? -2.675 7.227 32.009 1.00 78.38 1119 GLY A CA 1
ATOM 8772 C C . GLY A 1 1119 ? -3.864 7.278 32.972 1.00 78.38 1119 GLY A C 1
ATOM 8773 O O . GLY A 1 1119 ? -4.696 8.176 32.862 1.00 78.38 1119 GLY A O 1
ATOM 8774 N N . PHE A 1 1120 ? -3.923 6.379 33.963 1.00 83.56 1120 PHE A N 1
ATOM 8775 C CA . PHE A 1 1120 ? -5.026 6.347 34.941 1.00 83.56 1120 PHE A CA 1
ATOM 8776 C C . PHE A 1 1120 ? -5.228 7.680 35.678 1.00 83.56 1120 PHE A C 1
ATOM 8778 O O . PHE A 1 1120 ? -6.366 8.088 35.887 1.00 83.56 1120 PHE A O 1
ATOM 8785 N N . LEU A 1 1121 ? -4.150 8.419 35.974 1.00 82.06 1121 LEU A N 1
ATOM 8786 C CA . LEU A 1 1121 ? -4.241 9.765 36.552 1.00 82.06 1121 LEU A CA 1
ATOM 8787 C C . LEU A 1 1121 ? -5.001 10.749 35.643 1.00 82.06 1121 LEU A C 1
ATOM 8789 O O . LEU A 1 1121 ? -5.832 11.525 36.113 1.00 82.06 1121 LEU A O 1
ATOM 8793 N N . LEU A 1 1122 ? -4.732 10.719 34.334 1.00 83.25 1122 LEU A N 1
ATOM 8794 C CA . LEU A 1 1122 ? -5.386 11.597 33.360 1.00 83.25 1122 LEU A CA 1
ATOM 8795 C C . LEU A 1 1122 ? -6.841 11.182 33.120 1.00 83.25 1122 LEU A C 1
ATOM 8797 O O . LEU A 1 1122 ? -7.712 12.052 33.057 1.00 83.25 1122 LEU A O 1
ATOM 8801 N N . MET A 1 1123 ? -7.102 9.873 33.087 1.00 88.38 1123 MET A N 1
ATOM 8802 C CA . MET A 1 1123 ? -8.449 9.310 33.006 1.00 88.38 1123 MET A CA 1
ATOM 8803 C C . MET A 1 1123 ? -9.292 9.711 34.225 1.00 88.38 1123 MET A C 1
ATOM 8805 O O . MET A 1 1123 ? -10.421 10.179 34.074 1.00 88.38 1123 MET A O 1
ATOM 8809 N N . TYR A 1 1124 ? -8.729 9.615 35.434 1.00 88.88 1124 TYR A N 1
ATOM 8810 C CA . TYR A 1 1124 ? -9.382 10.069 36.662 1.00 88.88 1124 TYR A CA 1
ATOM 8811 C C . TYR A 1 1124 ? -9.667 11.571 36.617 1.00 88.88 1124 TYR A C 1
ATOM 8813 O O . TYR A 1 1124 ? -10.786 11.998 36.895 1.00 88.88 1124 TYR A O 1
ATOM 8821 N N . ALA A 1 1125 ? -8.688 12.384 36.210 1.00 85.56 1125 ALA A N 1
ATOM 8822 C CA . ALA A 1 1125 ? -8.869 13.828 36.103 1.00 85.56 1125 ALA A CA 1
ATOM 8823 C C . ALA A 1 1125 ? -9.982 14.208 35.107 1.00 85.56 1125 ALA A C 1
ATOM 8825 O O . ALA A 1 1125 ? -10.735 15.152 35.361 1.00 85.56 1125 ALA A O 1
ATOM 8826 N N . ARG A 1 1126 ? -10.120 13.464 34.001 1.00 90.38 1126 ARG A N 1
ATOM 8827 C CA . ARG A 1 1126 ? -11.212 13.615 33.029 1.00 90.38 1126 ARG A CA 1
ATOM 8828 C C . ARG A 1 1126 ? -12.573 13.307 33.656 1.00 90.38 1126 ARG A C 1
ATOM 8830 O O . ARG A 1 1126 ? -13.449 14.169 33.620 1.00 90.38 1126 ARG A O 1
ATOM 8837 N N . TRP A 1 1127 ? -12.741 12.132 34.261 1.00 92.31 1127 TRP A N 1
ATOM 8838 C CA . TRP A 1 1127 ? -14.011 11.721 34.876 1.00 92.31 1127 TRP A CA 1
ATOM 8839 C C . TRP A 1 1127 ? -14.414 12.605 36.059 1.00 92.31 1127 TRP A C 1
ATOM 8841 O O . TRP A 1 1127 ? -15.549 13.073 36.122 1.00 92.31 1127 TRP A O 1
ATOM 8851 N N . ARG A 1 1128 ? -13.460 12.961 36.925 1.00 89.56 1128 ARG A N 1
ATOM 8852 C CA . ARG A 1 1128 ? -13.683 13.878 38.054 1.00 89.56 1128 ARG A CA 1
ATOM 8853 C C . ARG A 1 1128 ? -14.120 15.267 37.606 1.00 89.56 1128 ARG A C 1
ATOM 8855 O O . ARG A 1 1128 ? -14.933 15.914 38.264 1.00 89.56 1128 ARG A O 1
ATOM 8862 N N . LYS A 1 1129 ? -13.570 15.755 36.495 1.00 87.75 1129 LYS A N 1
ATOM 8863 C CA . LYS A 1 1129 ? -13.993 17.031 35.926 1.00 87.75 1129 LYS A CA 1
ATOM 8864 C C . LYS A 1 1129 ? -15.436 16.954 35.424 1.00 87.75 1129 LYS A C 1
ATOM 8866 O O . LYS A 1 1129 ? -16.202 17.853 35.742 1.00 87.75 1129 LYS A O 1
ATOM 8871 N N . LEU A 1 1130 ? -15.804 15.899 34.693 1.00 90.50 1130 LEU A N 1
ATOM 8872 C CA . LEU A 1 1130 ? -17.180 15.706 34.221 1.00 90.50 1130 LEU A CA 1
ATOM 8873 C C . LEU A 1 1130 ? -18.164 15.596 35.382 1.00 90.50 1130 LEU A C 1
ATOM 8875 O O . LEU A 1 1130 ? -19.209 16.226 35.346 1.00 90.50 1130 LEU A O 1
ATOM 8879 N N . GLU A 1 1131 ? -17.808 14.861 36.435 1.00 89.81 1131 GLU A N 1
ATOM 8880 C CA . GLU A 1 1131 ? -18.612 14.762 37.653 1.00 89.81 1131 GLU A CA 1
ATOM 8881 C C . GLU A 1 1131 ? -18.911 16.139 38.262 1.00 89.81 1131 GLU A C 1
ATOM 8883 O O . GLU A 1 1131 ? -20.066 16.447 38.556 1.00 89.81 1131 GLU A O 1
ATOM 8888 N N . ARG A 1 1132 ? -17.879 16.977 38.423 1.00 86.56 1132 ARG A N 1
ATOM 8889 C CA . ARG A 1 1132 ? -18.002 18.309 39.031 1.00 86.56 1132 ARG A CA 1
ATOM 8890 C C . ARG A 1 1132 ? -18.717 19.311 38.125 1.00 86.56 1132 ARG A C 1
ATOM 8892 O O . ARG A 1 1132 ? -19.468 20.150 38.615 1.00 86.56 1132 ARG A O 1
ATOM 8899 N N . ASP A 1 1133 ? -18.419 19.279 36.830 1.00 88.06 1133 ASP A N 1
ATOM 8900 C CA . ASP A 1 1133 ? -18.929 20.262 35.877 1.00 88.06 1133 ASP A CA 1
ATOM 8901 C C . ASP A 1 1133 ? -20.393 19.938 35.498 1.00 88.06 1133 ASP A C 1
ATOM 8903 O O . ASP A 1 1133 ? -21.172 20.860 35.284 1.00 88.06 1133 ASP A O 1
ATOM 8907 N N . LEU A 1 1134 ? -20.805 18.660 35.499 1.00 88.50 1134 LEU A N 1
ATOM 8908 C CA . LEU A 1 1134 ? -22.175 18.229 35.179 1.00 88.50 1134 LEU A CA 1
ATOM 8909 C C . LEU A 1 1134 ? -23.216 18.651 36.230 1.00 88.50 1134 LEU A C 1
ATOM 8911 O O . LEU A 1 1134 ? -24.353 18.977 35.877 1.00 88.50 1134 LEU A O 1
ATOM 8915 N N . TYR A 1 1135 ? -22.857 18.626 37.518 1.00 89.44 1135 TYR A N 1
ATOM 8916 C CA . TYR A 1 1135 ? -23.765 18.990 38.606 1.00 89.44 1135 TYR A CA 1
ATOM 8917 C C . TYR A 1 1135 ? -23.070 19.831 39.671 1.00 89.44 1135 TYR A C 1
ATOM 8919 O O . TYR A 1 1135 ? -22.154 19.381 40.360 1.00 89.44 1135 TYR A O 1
ATOM 8927 N N . ASN A 1 1136 ? -23.554 21.060 39.846 1.00 84.81 1136 ASN A N 1
ATOM 8928 C CA . ASN A 1 1136 ? -23.056 21.950 40.880 1.00 84.81 1136 ASN A CA 1
ATOM 8929 C C . ASN A 1 1136 ? -23.819 21.721 42.189 1.00 84.81 1136 ASN A C 1
ATOM 8931 O O . ASN A 1 1136 ? -24.899 22.277 42.379 1.00 84.81 1136 ASN A O 1
ATOM 8935 N N . GLU A 1 1137 ? -23.226 20.960 43.109 1.00 79.75 1137 GLU A N 1
ATOM 8936 C CA . GLU A 1 1137 ? -23.831 20.647 44.413 1.00 79.75 1137 GLU A CA 1
ATOM 8937 C C . GLU A 1 1137 ? -24.136 21.894 45.255 1.00 79.75 1137 GLU A C 1
ATOM 8939 O O . GLU A 1 1137 ? -25.135 21.924 45.960 1.00 79.75 1137 GLU A O 1
ATOM 8944 N N . ARG A 1 1138 ? -23.323 22.956 45.148 1.00 78.00 1138 ARG A N 1
ATOM 8945 C CA . ARG A 1 1138 ? -23.525 24.198 45.917 1.00 78.00 1138 ARG A CA 1
ATOM 8946 C C . ARG A 1 1138 ? -24.705 25.030 45.416 1.00 78.00 1138 ARG A C 1
ATOM 8948 O O . ARG A 1 1138 ? -25.208 25.867 46.155 1.00 78.00 1138 ARG A O 1
ATOM 8955 N N . LYS A 1 1139 ? -25.079 24.874 44.144 1.00 79.38 1139 LYS A N 1
ATOM 8956 C CA . LYS A 1 1139 ? -26.141 25.649 43.480 1.00 79.38 1139 LYS A CA 1
ATOM 8957 C C . LYS A 1 1139 ? -27.351 24.795 43.091 1.00 79.38 1139 LYS A C 1
ATOM 8959 O O . LYS A 1 1139 ? -28.242 25.326 42.439 1.00 79.38 1139 LYS A O 1
ATOM 8964 N N . GLU A 1 1140 ? -27.328 23.500 43.414 1.00 80.25 1140 GLU A N 1
ATOM 8965 C CA . GLU A 1 1140 ? -28.329 22.491 43.035 1.00 80.25 1140 GLU A CA 1
ATOM 8966 C C . GLU A 1 1140 ? -28.750 22.572 41.557 1.00 80.25 1140 GLU A C 1
ATOM 8968 O O . GLU A 1 1140 ? -29.923 22.478 41.202 1.00 80.25 1140 GLU A O 1
ATOM 8973 N N . ARG A 1 1141 ? -27.774 22.787 40.664 1.00 84.31 1141 ARG A N 1
ATOM 8974 C CA . ARG A 1 1141 ? -28.032 23.065 39.244 1.00 84.31 1141 ARG A CA 1
ATOM 8975 C C . ARG A 1 1141 ? -27.247 22.134 38.330 1.00 84.31 1141 ARG A C 1
ATOM 8977 O O . ARG A 1 1141 ? -26.035 21.980 38.487 1.00 84.31 1141 ARG A O 1
ATOM 8984 N N . PHE A 1 1142 ? -27.945 21.575 37.342 1.00 86.50 1142 PHE A N 1
ATOM 8985 C CA . PHE A 1 1142 ? -27.356 20.789 36.259 1.00 86.50 1142 PHE A CA 1
ATOM 8986 C C . PHE A 1 1142 ? -26.788 21.695 35.164 1.00 86.50 1142 PHE A C 1
ATOM 8988 O O . PHE A 1 1142 ? -27.409 22.693 34.783 1.00 86.50 1142 PHE A O 1
ATOM 8995 N N . ASP A 1 1143 ? -25.632 21.317 34.626 1.00 87.00 1143 ASP A N 1
ATOM 8996 C CA . ASP A 1 1143 ? -25.083 21.903 33.407 1.00 87.00 1143 ASP A CA 1
ATOM 8997 C C . ASP A 1 1143 ? -25.269 20.928 32.239 1.00 87.00 1143 ASP A C 1
ATOM 8999 O O . ASP A 1 1143 ? -24.456 20.035 31.991 1.00 87.00 1143 ASP A O 1
ATOM 9003 N N . ILE A 1 1144 ? -26.372 21.101 31.508 1.00 86.00 1144 ILE A N 1
ATOM 9004 C CA . ILE A 1 1144 ? -26.713 20.237 30.372 1.00 86.00 1144 ILE A CA 1
ATOM 9005 C C . ILE A 1 1144 ? -25.694 20.326 29.225 1.00 86.00 1144 ILE A C 1
ATOM 9007 O O . ILE A 1 1144 ? -25.636 19.415 28.405 1.00 86.00 1144 ILE A O 1
ATOM 9011 N N . THR A 1 1145 ? -24.848 21.367 29.188 1.00 85.38 1145 THR A N 1
ATOM 9012 C CA . THR A 1 1145 ? -23.800 21.506 28.161 1.00 85.38 1145 THR A CA 1
ATOM 9013 C C . THR A 1 1145 ? -22.707 20.447 28.296 1.00 85.38 1145 THR A C 1
ATOM 9015 O O . THR A 1 1145 ? -21.916 20.260 27.377 1.00 85.38 1145 THR A O 1
ATOM 9018 N N . GLN A 1 1146 ? -22.660 19.741 29.432 1.00 89.94 1146 GLN A N 1
ATOM 9019 C CA . GLN A 1 1146 ? -21.727 18.643 29.673 1.00 89.94 1146 GLN A CA 1
ATOM 9020 C C . GLN A 1 1146 ? -22.274 17.280 29.210 1.00 89.94 1146 GLN A C 1
ATOM 9022 O O . GLN A 1 1146 ? -21.517 16.313 29.177 1.00 89.94 1146 GLN A O 1
ATOM 9027 N N . ILE A 1 1147 ? -23.554 17.173 28.816 1.00 91.12 1147 ILE A N 1
ATOM 9028 C CA . ILE A 1 1147 ? -24.152 15.916 28.319 1.00 91.12 1147 ILE A CA 1
ATOM 9029 C C . ILE A 1 1147 ? -23.371 15.349 27.117 1.00 91.12 1147 ILE A C 1
ATOM 9031 O O . ILE A 1 1147 ? -23.029 14.163 27.163 1.00 91.12 1147 ILE A O 1
ATOM 9035 N N . PRO A 1 1148 ? -23.017 16.142 26.080 1.00 89.94 1148 PRO A N 1
ATOM 9036 C CA . PRO A 1 1148 ? -22.216 15.639 24.965 1.00 89.94 1148 PRO A CA 1
ATOM 9037 C C . PRO A 1 1148 ? -20.830 15.148 25.402 1.00 89.94 1148 PRO A C 1
ATOM 9039 O O . PRO A 1 1148 ? -20.374 14.111 24.928 1.00 89.94 1148 PRO A O 1
ATOM 9042 N N . ASP A 1 1149 ? -20.179 15.843 26.343 1.00 89.56 1149 ASP A N 1
ATOM 9043 C CA . ASP A 1 1149 ? -18.850 15.471 26.847 1.00 89.56 1149 ASP A CA 1
ATOM 9044 C C . ASP A 1 1149 ? -18.884 14.161 27.667 1.00 89.56 1149 ASP A C 1
ATOM 9046 O O . ASP A 1 1149 ? -17.953 13.348 27.585 1.00 89.56 1149 ASP A O 1
ATOM 9050 N N . VAL A 1 1150 ? -19.962 13.926 28.430 1.00 92.75 1150 VAL A N 1
ATOM 9051 C CA . VAL A 1 1150 ? -20.210 12.659 29.144 1.00 92.75 1150 VAL A CA 1
ATOM 9052 C C . VAL A 1 1150 ? -20.478 11.533 28.150 1.00 92.75 1150 VAL A C 1
ATOM 9054 O O . VAL A 1 1150 ? -19.850 10.480 28.256 1.00 92.75 1150 VAL A O 1
ATOM 9057 N N . TYR A 1 1151 ? -21.346 11.752 27.159 1.00 92.94 1151 TYR A N 1
ATOM 9058 C CA . TYR A 1 1151 ? -21.636 10.771 26.112 1.00 92.94 1151 TYR A CA 1
ATOM 9059 C C . TYR A 1 1151 ? -20.377 10.379 25.324 1.00 92.94 1151 TYR A C 1
ATOM 9061 O O . TYR A 1 1151 ? -20.075 9.188 25.214 1.00 92.94 1151 TYR A O 1
ATOM 9069 N N . ASP A 1 1152 ? -19.600 11.358 24.848 1.00 89.62 1152 ASP A N 1
ATOM 9070 C CA . ASP A 1 1152 ? -18.354 11.123 24.108 1.00 89.62 1152 ASP A CA 1
ATOM 9071 C C . ASP A 1 1152 ? -17.331 10.353 24.964 1.00 89.62 1152 ASP A C 1
ATOM 9073 O O . ASP A 1 1152 ? -16.665 9.443 24.466 1.00 89.62 1152 ASP A O 1
ATOM 9077 N N . SER A 1 1153 ? -17.233 10.663 26.262 1.00 91.94 1153 SER A N 1
ATOM 9078 C CA . SER A 1 1153 ? -16.339 9.960 27.194 1.00 91.94 1153 SER A CA 1
ATOM 9079 C C . SER A 1 1153 ? -16.778 8.519 27.461 1.00 91.94 1153 SER A C 1
ATOM 9081 O O . SER A 1 1153 ? -15.939 7.620 27.440 1.00 91.94 1153 SER A O 1
ATOM 9083 N N . CYS A 1 1154 ? -18.081 8.276 27.645 1.00 93.56 1154 CYS A N 1
ATOM 9084 C CA . CYS A 1 1154 ? -18.626 6.925 27.805 1.00 93.56 1154 CYS A CA 1
ATOM 9085 C C . CYS A 1 1154 ? -18.389 6.082 26.557 1.00 93.56 1154 CYS A C 1
ATOM 9087 O O . CYS A 1 1154 ? -17.932 4.946 26.646 1.00 93.56 1154 CYS A O 1
ATOM 9089 N N . LYS A 1 1155 ? -18.684 6.653 25.385 1.00 91.25 1155 LYS A N 1
ATOM 9090 C CA . LYS A 1 1155 ? -18.503 5.990 24.096 1.00 91.25 1155 LYS A CA 1
ATOM 9091 C C . LYS A 1 1155 ? -17.043 5.621 23.864 1.00 91.25 1155 LYS A C 1
ATOM 9093 O O . LYS A 1 1155 ? -16.763 4.502 23.444 1.00 91.25 1155 LYS A O 1
ATOM 9098 N N . TYR A 1 1156 ? -16.126 6.544 24.156 1.00 90.56 1156 TYR A N 1
ATOM 9099 C CA . TYR A 1 1156 ? -14.692 6.300 24.046 1.00 90.56 1156 TYR A CA 1
ATOM 9100 C C . TYR A 1 1156 ? -14.241 5.164 24.968 1.00 90.56 1156 TYR A C 1
ATOM 9102 O O . TYR A 1 1156 ? -13.587 4.232 24.506 1.00 90.56 1156 TYR A O 1
ATOM 9110 N N . ASP A 1 1157 ? -14.624 5.205 26.247 1.00 92.25 1157 ASP A N 1
ATOM 9111 C CA . ASP A 1 1157 ? -14.181 4.205 27.218 1.00 92.25 1157 A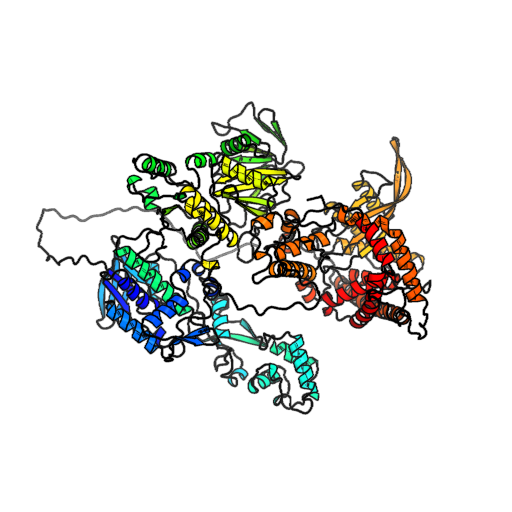SP A CA 1
ATOM 9112 C C . ASP A 1 1157 ? -14.823 2.825 26.979 1.00 92.25 1157 ASP A C 1
ATOM 9114 O O . ASP A 1 1157 ? -14.151 1.813 27.147 1.00 92.25 1157 ASP A O 1
ATOM 9118 N N . LEU A 1 1158 ? -16.067 2.752 26.493 1.00 90.50 1158 LEU A N 1
ATOM 9119 C CA . LEU A 1 1158 ? -16.680 1.483 26.077 1.00 90.50 1158 LEU A CA 1
ATOM 9120 C C . LEU A 1 1158 ? -16.038 0.890 24.823 1.00 90.50 1158 LEU A C 1
ATOM 9122 O O . LEU A 1 1158 ? -15.955 -0.328 24.703 1.00 90.50 1158 LEU A O 1
ATOM 9126 N N . LEU A 1 1159 ? -15.617 1.730 23.876 1.00 87.12 1159 LEU A N 1
ATOM 9127 C CA . LEU A 1 1159 ? -15.036 1.263 22.619 1.00 87.12 1159 LEU A CA 1
ATOM 9128 C C . LEU A 1 1159 ? -13.567 0.856 22.784 1.00 87.12 1159 LEU A C 1
ATOM 9130 O O . LEU A 1 1159 ? -13.138 -0.142 22.211 1.00 87.12 1159 LEU A O 1
ATOM 9134 N N . HIS A 1 1160 ? -12.799 1.629 23.554 1.00 86.00 1160 HIS A N 1
ATOM 9135 C CA . HIS A 1 1160 ? -11.337 1.513 23.616 1.00 86.00 1160 HIS A CA 1
ATOM 9136 C C . HIS A 1 1160 ? -10.792 1.038 24.960 1.00 86.00 1160 HIS A C 1
ATOM 9138 O O . HIS A 1 1160 ? -9.655 0.577 25.014 1.00 86.00 1160 HIS A O 1
ATOM 9144 N N . ASN A 1 1161 ? -11.572 1.162 26.035 1.00 87.75 1161 ASN A N 1
ATOM 9145 C CA . ASN A 1 1161 ? -11.162 0.828 27.400 1.00 87.75 1161 ASN A CA 1
ATOM 9146 C C . ASN A 1 1161 ? -12.067 -0.237 28.048 1.00 87.75 1161 ASN A C 1
ATOM 9148 O O . ASN A 1 1161 ? -12.125 -0.342 29.274 1.00 87.75 1161 ASN A O 1
ATOM 9152 N N . ALA A 1 1162 ? -12.758 -1.049 27.239 1.00 86.62 1162 ALA A N 1
ATOM 9153 C CA . ALA A 1 1162 ? -13.645 -2.111 27.720 1.00 86.62 1162 ALA A CA 1
ATOM 9154 C C . ALA A 1 1162 ? -12.927 -3.122 28.631 1.00 86.62 1162 ALA A C 1
ATOM 9156 O O . ALA A 1 1162 ? -13.531 -3.654 29.559 1.00 86.62 1162 ALA A O 1
ATOM 9157 N N . HIS A 1 1163 ? -11.626 -3.341 28.412 1.00 85.06 1163 HIS A N 1
ATOM 9158 C CA . HIS A 1 1163 ? -10.781 -4.222 29.225 1.00 85.06 1163 HIS A CA 1
ATOM 9159 C C . HIS A 1 1163 ? -10.642 -3.775 30.685 1.00 85.06 1163 HIS A C 1
ATOM 9161 O O . HIS A 1 1163 ? -10.280 -4.593 31.526 1.00 85.06 1163 HIS A O 1
ATOM 9167 N N . LEU A 1 1164 ? -10.943 -2.509 31.002 1.00 86.31 1164 LEU A N 1
ATOM 9168 C CA . LEU A 1 1164 ? -10.933 -1.992 32.374 1.00 86.31 1164 LEU A CA 1
ATOM 9169 C C . LEU A 1 1164 ? -12.154 -2.438 33.196 1.00 86.31 1164 LEU A C 1
ATOM 9171 O O . LEU A 1 1164 ? -12.154 -2.248 34.407 1.00 86.31 1164 LEU A O 1
ATOM 9175 N N . ASN A 1 1165 ? -13.183 -3.017 32.560 1.00 88.00 1165 ASN A N 1
ATOM 9176 C CA . ASN A 1 1165 ? -14.377 -3.571 33.214 1.00 88.00 1165 ASN A CA 1
ATOM 9177 C C . ASN A 1 1165 ? -15.071 -2.607 34.203 1.00 88.00 1165 ASN A C 1
ATOM 9179 O O . ASN A 1 1165 ? -15.510 -3.019 35.275 1.00 88.00 1165 ASN A O 1
ATOM 9183 N N . LEU A 1 1166 ? -15.183 -1.321 33.848 1.00 91.38 1166 LEU A N 1
ATOM 9184 C CA . LEU A 1 1166 ? -15.815 -0.308 34.700 1.00 91.38 1166 LEU A CA 1
ATOM 9185 C C . LEU A 1 1166 ? -17.323 -0.569 34.843 1.00 91.38 1166 LEU A C 1
ATOM 9187 O O . LEU A 1 1166 ? -18.095 -0.434 33.890 1.00 91.38 1166 LEU A O 1
ATOM 9191 N N . GLU A 1 1167 ? -17.763 -0.908 36.051 1.00 90.75 1167 GLU A N 1
ATOM 9192 C CA . GLU A 1 1167 ? -19.154 -1.248 36.321 1.00 90.75 1167 GLU A CA 1
ATOM 9193 C C . GLU A 1 1167 ? -20.087 -0.042 36.171 1.00 90.75 1167 GLU A C 1
ATOM 9195 O O . GLU A 1 1167 ? -19.887 1.004 36.797 1.00 90.75 1167 GLU A O 1
ATOM 9200 N N . GLY A 1 1168 ? -21.186 -0.226 35.436 1.00 89.75 1168 GLY A N 1
ATOM 9201 C CA . GLY A 1 1168 ? -22.204 0.804 35.216 1.00 89.75 1168 GLY A CA 1
ATOM 9202 C C . GLY A 1 1168 ? -21.855 1.805 34.111 1.00 89.75 1168 GLY A C 1
ATOM 9203 O O . GLY A 1 1168 ? -22.649 2.709 33.859 1.00 89.75 1168 GLY A O 1
ATOM 9204 N N . LEU A 1 1169 ? -20.712 1.648 33.431 1.00 93.19 1169 LEU A N 1
ATOM 9205 C CA . LEU A 1 1169 ? -20.346 2.463 32.270 1.00 93.19 1169 LEU A CA 1
ATOM 9206 C C . LEU A 1 1169 ? -21.296 2.233 31.079 1.00 93.19 1169 LEU A C 1
ATOM 9208 O O . LEU A 1 1169 ? -21.639 3.178 30.372 1.00 93.19 1169 LEU A O 1
ATOM 9212 N N . ASP A 1 1170 ? -21.765 1.000 30.876 1.00 92.50 1170 ASP A N 1
ATOM 9213 C CA . ASP A 1 1170 ? -22.743 0.652 29.838 1.00 92.50 1170 ASP A CA 1
ATOM 9214 C C . ASP A 1 1170 ? -24.123 1.273 30.122 1.00 92.50 1170 ASP A C 1
ATOM 9216 O O . ASP A 1 1170 ? -24.791 1.776 29.215 1.00 92.50 1170 ASP A O 1
ATOM 9220 N N . GLU A 1 1171 ? -24.541 1.280 31.391 1.00 94.12 1171 GLU A N 1
ATOM 9221 C CA . GLU A 1 1171 ? -25.769 1.936 31.833 1.00 94.12 1171 GLU A CA 1
ATOM 9222 C C . GLU A 1 1171 ? -25.651 3.459 31.702 1.00 94.12 1171 GLU A C 1
ATOM 9224 O O . GLU A 1 1171 ? -26.575 4.106 31.203 1.00 94.12 1171 GLU A O 1
ATOM 9229 N N . LEU A 1 1172 ? -24.502 4.028 32.084 1.00 95.69 1172 LEU A N 1
ATOM 9230 C CA . LEU A 1 1172 ? -24.218 5.452 31.927 1.00 95.69 1172 LEU A CA 1
ATOM 9231 C C . LEU A 1 1172 ? -24.267 5.864 30.456 1.00 95.69 1172 LEU A C 1
ATOM 9233 O O . LEU A 1 1172 ? -24.896 6.868 30.137 1.00 95.69 1172 LEU A O 1
ATOM 9237 N N . PHE A 1 1173 ? -23.672 5.072 29.561 1.00 95.38 1173 PHE A N 1
ATOM 9238 C CA . PHE A 1 1173 ? -23.716 5.319 28.123 1.00 95.38 1173 PHE A CA 1
ATOM 9239 C C . PHE A 1 1173 ? -25.146 5.344 27.586 1.00 95.38 1173 PHE A C 1
ATOM 9241 O O . PHE A 1 1173 ? -25.492 6.276 26.870 1.00 95.38 1173 PHE A O 1
ATOM 9248 N N . LYS A 1 1174 ? -25.997 4.381 27.965 1.00 93.06 1174 LYS A N 1
ATOM 9249 C CA . LYS A 1 1174 ? -27.408 4.351 27.537 1.00 93.06 1174 LYS A CA 1
ATOM 9250 C C . LYS A 1 1174 ? -28.164 5.600 27.994 1.00 93.06 1174 LYS A C 1
ATOM 9252 O O . LYS A 1 1174 ? -28.901 6.195 27.213 1.00 93.06 1174 LYS A O 1
ATOM 9257 N N . VAL A 1 1175 ? -27.969 6.017 29.248 1.00 93.12 1175 VAL A N 1
ATOM 9258 C CA . VAL A 1 1175 ? -28.597 7.233 29.792 1.00 93.12 1175 VAL A CA 1
ATOM 9259 C C . VAL A 1 1175 ? -28.072 8.486 29.084 1.00 93.12 1175 VAL A C 1
ATOM 9261 O O . VAL A 1 1175 ? -28.862 9.333 28.670 1.00 93.12 1175 VAL A O 1
ATOM 9264 N N . ALA A 1 1176 ? -26.753 8.592 28.913 1.00 93.19 1176 ALA A N 1
ATOM 9265 C CA . ALA A 1 1176 ? -26.114 9.718 28.244 1.00 93.19 1176 ALA A CA 1
ATOM 9266 C C . ALA A 1 1176 ? -26.515 9.802 26.765 1.00 93.19 1176 ALA A C 1
ATOM 9268 O O . ALA A 1 1176 ? -26.752 10.900 26.281 1.00 93.19 1176 ALA A O 1
ATOM 9269 N N . GLN A 1 1177 ? -26.653 8.669 26.069 1.00 92.19 1177 GLN A N 1
ATOM 9270 C CA . GLN A 1 1177 ? -27.099 8.596 24.677 1.00 92.19 1177 GLN A CA 1
ATOM 9271 C C . GLN A 1 1177 ? -28.524 9.134 24.514 1.00 92.19 1177 GLN A C 1
ATOM 9273 O O . GLN A 1 1177 ? -28.738 10.013 23.689 1.00 92.19 1177 GLN A O 1
ATOM 9278 N N . LEU A 1 1178 ? -29.476 8.691 25.347 1.00 88.88 1178 LEU A N 1
ATOM 9279 C CA . LEU A 1 1178 ? -30.866 9.169 25.293 1.00 88.88 1178 LEU A CA 1
ATOM 9280 C C . LEU A 1 1178 ? -30.980 10.689 25.473 1.00 88.88 1178 LEU A C 1
ATOM 9282 O O . LEU A 1 1178 ? -31.814 11.333 24.840 1.00 88.88 1178 LEU A O 1
ATOM 9286 N N . LEU A 1 1179 ? -30.150 11.267 26.344 1.00 89.56 1179 LEU A N 1
ATOM 9287 C CA . LEU A 1 1179 ? -30.093 12.715 26.533 1.00 89.56 1179 LEU A CA 1
ATOM 9288 C C . LEU A 1 1179 ? -29.352 13.407 25.378 1.00 89.56 1179 LEU A C 1
ATOM 9290 O O . LEU A 1 1179 ? -29.820 14.426 24.877 1.00 89.56 1179 LEU A O 1
ATOM 9294 N N . ALA A 1 1180 ? -28.221 12.859 24.932 1.00 89.25 1180 ALA A N 1
ATOM 9295 C CA . ALA A 1 1180 ? -27.387 13.423 23.873 1.00 89.25 1180 ALA A CA 1
ATOM 9296 C C . ALA A 1 1180 ? -28.089 13.444 22.506 1.00 89.25 1180 ALA A C 1
ATOM 9298 O O . ALA A 1 1180 ? -27.957 14.435 21.790 1.00 89.25 1180 ALA A O 1
ATOM 9299 N N . ASP A 1 1181 ? -28.872 12.413 22.176 1.00 85.81 1181 ASP A N 1
ATOM 9300 C CA . ASP A 1 1181 ? -29.648 12.323 20.932 1.00 85.81 1181 ASP A CA 1
ATOM 9301 C C . ASP A 1 1181 ? -30.679 13.460 20.814 1.00 85.81 1181 ASP A C 1
ATOM 9303 O O . ASP A 1 1181 ? -30.962 13.925 19.712 1.00 85.81 1181 ASP A O 1
ATOM 9307 N N . GLY A 1 1182 ? -31.191 13.961 21.944 1.00 83.06 1182 GLY A N 1
ATOM 9308 C CA . GLY A 1 1182 ? -32.054 15.143 21.986 1.00 83.06 1182 GLY A CA 1
ATOM 9309 C C . GLY A 1 1182 ? -31.292 16.462 22.156 1.00 83.06 1182 GLY A C 1
ATOM 9310 O O . GLY A 1 1182 ? -31.716 17.485 21.627 1.00 83.06 1182 GLY A O 1
ATOM 9311 N N . VAL A 1 1183 ? -30.168 16.475 22.878 1.00 86.50 1183 VAL A N 1
ATOM 9312 C CA . VAL A 1 1183 ? -29.415 17.706 23.172 1.00 86.50 1183 VAL A CA 1
ATOM 9313 C C . VAL A 1 1183 ? -28.577 18.161 21.978 1.00 86.50 1183 VAL A C 1
ATOM 9315 O O . VAL A 1 1183 ? -28.773 19.269 21.483 1.00 86.50 1183 VAL A O 1
ATOM 9318 N N . ILE A 1 1184 ? -27.706 17.295 21.454 1.00 87.00 1184 ILE A N 1
ATOM 9319 C CA . ILE A 1 1184 ? -26.730 17.618 20.399 1.00 87.00 1184 ILE A CA 1
ATOM 9320 C C . ILE A 1 1184 ? -27.366 18.274 19.157 1.00 87.00 1184 ILE A C 1
ATOM 9322 O O . ILE A 1 1184 ? -26.863 19.313 18.725 1.00 87.00 1184 ILE A O 1
ATOM 9326 N N . PRO A 1 1185 ? -28.444 17.736 18.549 1.00 82.44 1185 PRO A N 1
ATOM 9327 C CA . PRO A 1 1185 ? -29.025 18.348 17.352 1.00 82.44 1185 PRO A CA 1
ATOM 9328 C C . PRO A 1 1185 ? -29.749 19.670 17.633 1.00 82.44 1185 PRO A C 1
ATOM 9330 O O . PRO A 1 1185 ? -29.936 20.459 16.707 1.00 82.44 1185 PRO A O 1
ATOM 9333 N N . ASN A 1 1186 ? -30.155 19.918 18.882 1.00 84.19 1186 ASN A N 1
ATOM 9334 C CA . ASN A 1 1186 ? -30.957 21.075 19.276 1.00 84.19 1186 ASN A CA 1
ATOM 9335 C C . ASN A 1 1186 ? -30.121 22.218 19.889 1.00 84.19 1186 ASN A C 1
ATOM 9337 O O . ASN A 1 1186 ? -30.593 23.353 19.956 1.00 84.19 1186 ASN A O 1
ATOM 9341 N N . GLU A 1 1187 ? -28.849 21.976 20.237 1.00 83.81 1187 GLU A N 1
ATOM 9342 C CA . GLU A 1 1187 ? -27.877 23.030 20.589 1.00 83.81 1187 GLU A CA 1
ATOM 9343 C C . GLU A 1 1187 ? -27.582 23.998 19.424 1.00 83.81 1187 GLU A C 1
ATOM 9345 O O . GLU A 1 1187 ? -27.132 25.121 19.648 1.00 83.81 1187 GLU A O 1
ATOM 9350 N N . TYR A 1 1188 ? -27.865 23.584 18.183 1.00 82.94 1188 TYR A N 1
ATOM 9351 C CA . TYR A 1 1188 ? -27.702 24.382 16.958 1.00 82.94 1188 TYR A CA 1
ATOM 9352 C C . TYR A 1 1188 ? -29.034 24.948 16.434 1.00 82.94 1188 TYR A C 1
ATOM 9354 O O . TYR A 1 1188 ? -29.170 25.253 15.249 1.00 82.94 1188 TYR A O 1
ATOM 9362 N N . GLY A 1 1189 ? -30.018 25.091 17.324 1.00 83.94 1189 GLY A N 1
ATOM 9363 C CA . GLY A 1 1189 ? -31.362 25.585 17.036 1.00 83.94 1189 GLY A CA 1
ATOM 9364 C C . GLY A 1 1189 ? -32.408 24.542 17.404 1.00 83.94 1189 GLY A C 1
ATOM 9365 O O . GLY A 1 1189 ? -32.287 23.385 17.022 1.00 83.94 1189 GLY A O 1
ATOM 9366 N N . ILE A 1 1190 ? -33.461 24.948 18.113 1.00 80.56 1190 ILE A N 1
ATOM 9367 C CA . ILE A 1 1190 ? -34.486 24.018 18.610 1.00 80.56 1190 ILE A CA 1
ATOM 9368 C C . ILE A 1 1190 ? -35.645 23.828 17.627 1.00 80.56 1190 ILE A C 1
ATOM 9370 O O . ILE A 1 1190 ? -36.567 23.101 17.929 1.00 80.56 1190 ILE A O 1
ATOM 9374 N N . ASN A 1 1191 ? -35.652 24.505 16.476 1.00 79.19 1191 ASN A N 1
ATOM 9375 C CA . ASN A 1 1191 ? -36.665 24.330 15.430 1.00 79.19 1191 ASN A CA 1
ATOM 9376 C C . ASN A 1 1191 ? -36.058 24.571 14.034 1.00 79.19 1191 ASN A C 1
ATOM 9378 O O . ASN A 1 1191 ? -35.003 25.210 13.938 1.00 79.19 1191 ASN A O 1
ATOM 9382 N N . PRO A 1 1192 ? -36.714 24.131 12.940 1.00 78.31 1192 PRO A N 1
ATOM 9383 C CA . PRO A 1 1192 ? -36.160 24.241 11.588 1.00 78.31 1192 PRO A CA 1
ATOM 9384 C C . PRO A 1 1192 ? -35.768 25.667 11.177 1.00 78.31 1192 PRO A C 1
ATOM 9386 O O . PRO A 1 1192 ? -34.735 25.865 10.542 1.00 78.31 1192 PRO A O 1
ATOM 9389 N N . LYS A 1 1193 ? -36.542 26.686 11.583 1.00 78.75 1193 LYS A N 1
ATOM 9390 C CA . LYS A 1 1193 ? -36.242 28.095 11.268 1.00 78.75 1193 LYS A CA 1
ATOM 9391 C C . LYS A 1 1193 ? -34.979 28.582 11.976 1.00 78.75 1193 LYS A C 1
ATOM 9393 O O . LYS A 1 1193 ? -34.167 29.272 11.367 1.00 78.75 1193 LYS A O 1
ATOM 9398 N N . GLN A 1 1194 ? -34.801 28.225 13.246 1.00 82.00 1194 GLN A N 1
ATOM 9399 C CA . GLN A 1 1194 ? -33.589 28.550 13.996 1.00 82.00 1194 GLN A CA 1
ATOM 9400 C C . GLN A 1 1194 ? -32.371 27.803 13.454 1.00 82.00 1194 GLN A C 1
ATOM 9402 O O . GLN A 1 1194 ? -31.339 28.439 13.260 1.00 82.00 1194 GLN A O 1
ATOM 9407 N N . LYS A 1 1195 ? -32.503 26.507 13.137 1.00 83.69 1195 LYS A N 1
ATOM 9408 C CA . LYS A 1 1195 ? -31.432 25.711 12.515 1.00 83.69 1195 LYS A CA 1
ATOM 9409 C C . LYS A 1 1195 ? -31.002 26.310 11.173 1.00 83.69 1195 LYS A C 1
ATOM 9411 O O . LYS A 1 1195 ? -29.811 26.488 10.937 1.00 83.69 1195 LYS A O 1
ATOM 9416 N N . LEU A 1 1196 ? -31.956 26.719 10.330 1.00 81.38 1196 LEU A N 1
ATOM 9417 C CA . LEU A 1 1196 ? -31.679 27.408 9.065 1.00 81.38 1196 LEU A CA 1
ATOM 9418 C C . LEU A 1 1196 ? -31.007 28.773 9.289 1.00 81.38 1196 LEU A C 1
ATOM 9420 O O . LEU A 1 1196 ? -30.043 29.100 8.604 1.00 81.38 1196 LEU A O 1
ATOM 9424 N N . LYS A 1 1197 ? -31.475 29.566 10.264 1.00 81.31 1197 LYS A N 1
ATOM 9425 C CA . LYS A 1 1197 ? -30.887 30.874 10.600 1.00 81.31 1197 LYS A CA 1
ATOM 9426 C C . LYS A 1 1197 ? -29.437 30.729 11.076 1.00 81.31 1197 LYS A C 1
ATOM 9428 O O . LYS A 1 1197 ? -28.564 31.414 10.549 1.00 81.31 1197 LYS A O 1
ATOM 9433 N N . ILE A 1 1198 ? -29.177 29.816 12.013 1.00 80.75 1198 ILE A N 1
ATOM 9434 C CA . ILE A 1 1198 ? -27.831 29.501 12.519 1.00 80.75 1198 ILE A CA 1
ATOM 9435 C C . ILE A 1 1198 ? -26.949 28.968 11.380 1.00 80.75 1198 ILE A C 1
ATOM 9437 O O . ILE A 1 1198 ? -25.847 29.474 11.178 1.00 80.75 1198 ILE A O 1
ATOM 9441 N N . GLY A 1 1199 ? -27.457 28.027 10.577 1.00 75.44 1199 GLY A N 1
ATOM 9442 C CA . GLY A 1 1199 ? -26.749 27.472 9.421 1.00 75.44 1199 GLY A CA 1
ATOM 9443 C C . GLY A 1 1199 ? -26.392 28.527 8.373 1.00 75.44 1199 GLY A C 1
ATOM 9444 O O . GLY A 1 1199 ? -25.254 28.580 7.923 1.00 75.44 1199 GLY A O 1
ATOM 9445 N N . SER A 1 1200 ? -27.322 29.424 8.033 1.00 73.62 1200 SER A N 1
ATOM 9446 C CA . SER A 1 1200 ? -27.092 30.496 7.052 1.00 73.62 1200 SER A CA 1
ATOM 9447 C C . SER A 1 1200 ? -25.994 31.471 7.490 1.00 73.62 1200 SER A C 1
ATOM 9449 O O . SER A 1 1200 ? -25.143 31.827 6.682 1.00 73.62 1200 SER A O 1
ATOM 9451 N N . LYS A 1 1201 ? -25.945 31.826 8.781 1.00 71.06 1201 LYS A N 1
ATOM 9452 C CA . LYS A 1 1201 ? -24.888 32.665 9.369 1.00 71.06 1201 LYS A CA 1
ATOM 9453 C C . LYS A 1 1201 ? -23.533 31.964 9.465 1.00 71.06 1201 LYS A C 1
ATOM 9455 O O . LYS A 1 1201 ? -22.505 32.625 9.368 1.00 71.06 1201 LYS A O 1
ATOM 9460 N N . ALA A 1 1202 ? -23.533 30.644 9.646 1.00 64.94 1202 ALA A N 1
ATOM 9461 C CA . ALA A 1 1202 ? -22.317 29.835 9.658 1.00 64.94 1202 ALA A CA 1
ATOM 9462 C C . ALA A 1 1202 ? -21.760 29.568 8.242 1.00 64.94 1202 ALA A C 1
ATOM 9464 O O . ALA A 1 1202 ? -20.568 29.299 8.103 1.00 64.94 1202 ALA A O 1
ATOM 9465 N N . ILE A 1 1203 ? -22.609 29.631 7.201 1.00 58.25 1203 ILE A N 1
ATOM 9466 C CA . ILE A 1 1203 ? -22.290 29.271 5.804 1.00 58.25 1203 ILE A CA 1
ATOM 9467 C C . ILE A 1 1203 ? -22.103 30.497 4.880 1.00 58.25 1203 ILE A C 1
ATOM 9469 O O . ILE A 1 1203 ? -21.476 30.376 3.831 1.00 58.25 1203 ILE A O 1
ATOM 9473 N N . SER A 1 1204 ? -22.555 31.703 5.247 1.00 46.44 1204 SER A N 1
ATOM 9474 C CA . SER A 1 1204 ? -22.505 32.897 4.375 1.00 46.44 1204 SER A CA 1
ATOM 9475 C C . SER A 1 1204 ? -21.103 33.397 3.975 1.00 46.44 1204 SER A C 1
ATOM 9477 O O . SER A 1 1204 ? -21.006 34.374 3.238 1.00 46.44 1204 SER A O 1
ATOM 9479 N N . CYS A 1 1205 ? -20.021 32.756 4.424 1.00 43.34 1205 CYS A N 1
ATOM 9480 C CA . CYS A 1 1205 ? -18.642 33.083 4.041 1.00 43.34 1205 CYS A CA 1
ATOM 9481 C C . CYS A 1 1205 ? -18.085 32.217 2.892 1.00 43.34 1205 CYS A C 1
ATOM 9483 O O . CYS A 1 1205 ? -16.960 32.450 2.455 1.00 43.34 1205 CYS A O 1
ATOM 9485 N N . TYR A 1 1206 ? -18.835 31.229 2.387 1.00 50.38 1206 TYR A N 1
ATOM 9486 C CA . TYR A 1 1206 ? -18.344 30.300 1.362 1.00 50.38 1206 TYR A CA 1
ATOM 9487 C C . TYR A 1 1206 ? -18.770 30.720 -0.048 1.00 50.38 1206 TYR A C 1
ATOM 9489 O O . TYR A 1 1206 ? -19.720 30.183 -0.616 1.00 50.38 1206 TYR A O 1
ATOM 9497 N N . SER A 1 1207 ? -18.037 31.645 -0.664 1.00 38.12 1207 SER A N 1
ATOM 9498 C CA . SER A 1 1207 ? -17.976 31.681 -2.126 1.00 38.12 1207 SER A CA 1
ATOM 9499 C C . SER A 1 1207 ? -17.083 30.523 -2.573 1.00 38.12 1207 SER A C 1
ATOM 9501 O O . SER A 1 1207 ? -15.858 30.638 -2.538 1.00 38.12 1207 SER A O 1
ATOM 9503 N N . LEU A 1 1208 ? -17.684 29.390 -2.959 1.00 39.22 1208 LEU A N 1
ATOM 9504 C CA . LEU A 1 1208 ? -16.989 28.417 -3.807 1.00 39.22 1208 LEU A CA 1
ATOM 9505 C C . LEU A 1 1208 ? -16.399 29.213 -4.981 1.00 39.22 1208 LEU A C 1
ATOM 9507 O O . LEU A 1 1208 ? -17.151 29.992 -5.577 1.00 39.22 1208 LEU A O 1
ATOM 9511 N N . PRO A 1 1209 ? -15.093 29.100 -5.289 1.00 34.75 1209 PRO A N 1
ATOM 9512 C CA . PRO A 1 1209 ? -14.555 29.757 -6.468 1.00 34.75 1209 PRO A CA 1
ATOM 9513 C C . PRO A 1 1209 ? -15.404 29.296 -7.650 1.00 34.75 1209 PRO A C 1
ATOM 9515 O O . PRO A 1 1209 ? -15.530 28.094 -7.887 1.00 34.75 1209 PRO A O 1
ATOM 9518 N N . SER A 1 1210 ? -16.068 30.251 -8.300 1.00 27.73 1210 SER A N 1
ATOM 9519 C CA . SER A 1 1210 ? -16.823 30.027 -9.526 1.00 27.73 1210 SER A CA 1
ATOM 9520 C C . SER A 1 1210 ? -15.927 29.245 -10.480 1.00 27.73 1210 SER A C 1
ATOM 9522 O O . SER A 1 1210 ? -14.835 29.718 -10.801 1.00 27.73 1210 SER A O 1
ATOM 9524 N N . SER A 1 1211 ? -16.367 28.030 -10.811 1.00 26.94 1211 SER A N 1
ATOM 9525 C CA . SER A 1 1211 ? -15.709 27.097 -11.727 1.00 26.94 1211 SER A CA 1
ATOM 9526 C C . SER A 1 1211 ? -15.348 27.747 -13.049 1.00 26.94 1211 SER A C 1
ATOM 9528 O O . SER A 1 1211 ? -16.257 28.426 -13.587 1.00 26.94 1211 SER A O 1
#

InterPro domains:
  IPR000560 Histidine phosphatase superfamily, clade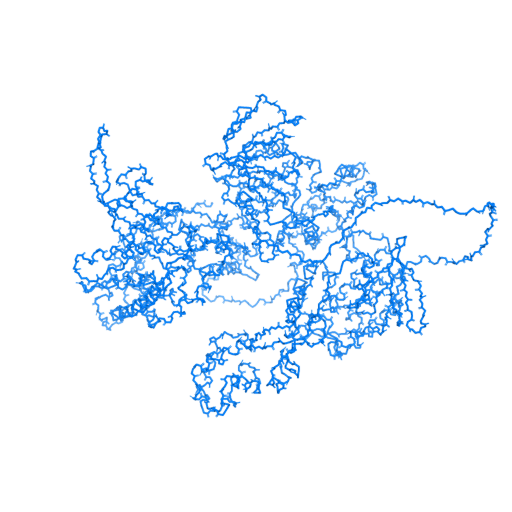-2 [PF00328] (785-1203)
  IPR000560 Histidine phosphatase superfamily, clade-2 [cd07061] (922-1043)
  IPR004792 3-Dehydro-bile acid delta(4,6)-reductase-like [TIGR00275] (48-372)
  IPR023166 BaiN-like, insert domain superfamily [G3DSA:1.10.8.260] (297-363)
  IPR029033 Histidine phosphatase superfamily [G3DSA:3.40.50.1240] (781-1043)
  IPR029033 Histidine phosphatase superfamily [SSF53254] (742-1200)
  IPR033379 Histidine acid phosphatase active site [PS00616] (786-800)
  IPR036188 FAD/NAD(P)-binding domain superfamily [G3DSA:3.50.50.60] (48-233)
  IPR036188 FAD/NAD(P)-binding domain superfamily [G3DSA:3.50.50.60] (371-394)
  IPR036188 FAD/NAD(P)-binding domain superfamily [SSF51905] (47-400)
  IPR037446 Histidine acid phosphatase, VIP1 family [PTHR12750] (421-1202)
  IPR040557 VIP1, N-terminal [PF18086] (420-487)
  IPR055178 RsdA/BaiN/AoA(So)-like, insert domain [PF22780] (249-372)
  IPR057661 RsdA/BaiN/AoA(So)-like, Rossmann fold-like domain [PF03486] (46-397)

Organism: NCBI:txid714518

pLDDT: mean 73.98, std 20.83, range [18.11, 97.38]

Radius of gyration: 39.22 Å; chains: 1; bounding box: 122×107×108 Å

Sequence (1211 aa):
MSFTSTRLVLRFGFSSEAVCTSLKRKSSTTTTTIPIPVAQKSNEERLVVVGGGAAGVFGAIRAKTVAPDLNVVVIEQGKPLSKVRVSGGGRCNVTNGHCRDNMILAENYPRGHKEFRGSFFNMHGPVDTMTWFTNHGVELKVEEDGRVFPVSNSSSSIIDCLMSEAKRAGVSLQTGKAVRTASSVDGKFLLSVENNKLRSVEYVEADYLLIASGNSRQGYSLASQLGHSIVDPVPSLFTFKTDDSQLEELSGVGPMLVTHWGLSGPVILRLSAWGARELFSSGYSGVVTVDFTPDLHIEDVKSILGRHKSQFAKQKVSNSYPSEYGLVKRFWKYLLDRQGLSGEMLWASVSNNSLISIASLLKHCNFQVTGKVLNVDGVTGGFNFQNAWSGGYIAGTSIGERVHGSYREGVFSTNETDPRQIIYFGDKVIIEDPIESWPICDCLIAFYSTGYPLDKVEAYAALRKKSGLFFRPYLVNELEPQHLLHDRRKVYERLEMFGIPVPRYALINREVPYQELDYFVEEEDFVEVHGSRFWKPFVEKPVLGDDHRIMIYYPSSAGGGMKELFRKWYTVQLCFEAGLGVLIGSFVMTSDYNLVLFAYGYYLFQVGNRSSEFHPEVRRVRREGSYIYEEFMPTGGTDVKVYTVGPEYAHAEARKSPVVDGVVMRNPDGKEVRYPVLLTPAEKQMAREVCHAFRQSVCGFDLLRCEGRSYVCDVNGWSFVKNSYKYYDDAACVLRKMFLDAKAPHLSSAIPPTLPWKVNEPSQPTEGLTRQGSGIIGTFGQAEELRCVIAIIRHGDRTPKQKVKLKVTEEKLLNLMLKYNGGRPRSETKLKSAVQLQDLLDATRMLVPRNRPGRESDSEAEDFEHAEKLRQVKAVLEEGGHFSGIYRKVQLKPLKWVKVTKNNEGEEERPIEALMVLKYGGVLTHAGRKQAEELGRYFRNNMYPGEGTGLLRLHSTYRHDLKIYSSDEGRVQMSAAAFAKGLLDLEGQLTPILVSLVSKDSSMLDGLDNASVEMEEAKARLNEIITSGVKTVHNNVSSPWMDDGAGLPSNASELLPKMVKLTKKVTEQVRLLAKDKDEELAEIGSYDVIPPYDQAKALGKTNIDVDRIAAGLPCGSEGFLLMYARWRKLERDLYNERKERFDITQIPDVYDSCKYDLLHNAHLNLEGLDELFKVAQLLADGVIPNEYGINPKQKLKIGSKAISCYSLPSS

Secondary structure (DSSP, 8-state):
---------------------------------------------EEEEE--SHHHHHHHHHHHHH-TTSEEEEEESS-TTHHHHHGGGGT---EETT--SHHHHHHT-TTTHHHHTTTHHHHS-HHHHHHHHHHTT--EEE-TTSEEEETT--HHHHHHHHHHHHHHTT-EEEESEEEEEEEEETTEEEEEEEETTTTEEEEEEESEEEE--TT-HHHHHHHHHTT---PPP---S-EEEE--GGGGGG-S-SSSEEETTEEEHHHHHHHHHHSHHHHHHTTT-EEEEE-S-TTS-HHHHHHHHHHHHHHSTTSBTTT---GGG---HHHHHHHHHHTT--TTSBGGG--HHHHHHHHHHHHSEEEEEEEEE----S-TTTHHHHHHHHHHHHHHHHHHHHHTT---SS-----TT----EEEE-HHHHHTS-GGGSPP-SEEE----TT--HHHHHHHHHHHHHSSSS-PPEESB-SGGGGGGGBHHHHHHHHHHTT-----EEEE--SSTT---TTEEE-SSEEEETTEEEESSEEEEESBTT---EEEE--GGGT--EEEE-------HHHHHHHHHHHHHT----SS--EEEE----------SBSEEEETT--SPP-SS-EEEEE----TTEEEEEEEESTT-EEEEEEE-TTSSSB--B-TTSPBPEEEEPPPHHHHHHHHHHHHHHTBSEEEEEEEEETTEEEEEEEEES---SS-HHHHHHHHHHHHHHHHHHH-HHHHTTS-SS-GGGG-S-----------S--------S-----------PPPPBPPPEEEEEEE--HHHHHHHHHHHTS-TTS-EEE-SHHHHHHHHHHHHHHS-SSPPPP--HHHHHHHHHHHHHHHHHHHHHTTSS--S---EEEEEEEEEEEEE-TTS-EEEEEEEEEEEEEE--PBPHHHHHHHHHHHHHHHHHSS-SSS-GGGGS-GGGGGS--EEE-S-HHHHHHHHHHHHHHHT--S-HHHHHHHHEEE-GGGSTTGGGGHHHHHHHHHHHHHHHHS-----S-S---TT-TTS-PPPTTHHHHHHHHHHHHHHHHHHHHHHHHHHHHHHHHS-S---PPPP-HHHHTT-TTHHHHHHHTTPPSTT--HHHHHHHHHHHHHHHEETTTTEE-GGGHHHHHHHHHHHHHH-GGG--TTHHHHHHHHHHHHHHHTTTTT-SSHHHHHHHHHHHHTT--PPP-